Protein AF-A0A0K0FXW6-F1 (afdb_monomer)

Nearest PDB structures (foldseek):
  2ojh-assembly1_A  TM=8.404E-01  e=1.354E-10  Agrobacterium fabrum str. C58
  2ivz-assembly3_C  TM=8.317E-01  e=3.222E-10  Escherichia coli
  4r40-assembly2_C  TM=3.888E-01  e=5.435E-11  Yersinia pestis CO92
  7nst-assembly1_E  TM=3.653E-01  e=8.979E-11  Escherichia coli K-12
  2ivz-assembly2_B  TM=3.630E-01  e=7.481E-11  Escherichia coli

InterPro domains:
  IPR011042 Six-bladed beta-propeller, TolB-like [G3DSA:2.120.10.30] (492-716)
  IPR011042 Six-bladed beta-propeller, TolB-like [G3DSA:2.120.10.30] (867-976)
  IPR011042 Six-bladed beta-propeller, TolB-like [G3DSA:2.120.10.30] (977-1054)
  IPR011659 WD40-like beta-propeller [PF07676] (508-542)
  IPR011659 WD40-like beta-propeller [PF07676] (551-577)
  IPR011659 WD40-like beta-propeller [PF07676] (890-925)
  IPR011659 WD40-like beta-propeller [PF07676] (934-962)
  IPR018108 Mitochondrial carrier protein, transmembrane region [PF00153] (7-137)
  IPR018108 Mitochondrial carrier protein, transmembrane region [PF00153] (146-227)
  IPR018108 Mitochondrial carrier protein, transmembrane region [PF00153] (252-327)
  IPR018108 Mitochondrial carrier protein, transmembrane region [PS50920] (4-135)
  IPR018108 Mitochondrial carrier protein, transmembrane region [PS50920] (145-227)
  IPR018108 Mitochondrial carrier protein, transmembrane region [PS50920] (246-330)
  IPR023395 Mitochondrial carrier protein domain superfamily [G3DSA:1.50.40.10] (4-331)
  IPR023395 Mitochondrial carrier protein domain superfamily [SSF103506] (5-327)
  IPR049562 Solute carrier family 25 member 33/36-like [PTHR45829] (4-330)

Sequence (1061 aa):
MVYKDNIIHFMSGGLGSGVGLLATYPLDLIRIRLQSGIGIQGESYHGKKLRNTILQNNMVKYSIGKTPSTTSSFHVPIVTNVYKQLFDLHIIKNVKQIIINEGVRGLYKGLGASVIAFIPTKAVYFFYYNAAKSEINKGKYFTPNTAPVHMFSAGFAGLAVCLIFNPIHVIKTRLQLNSGNMNVRECLSYTFKHHGIRGFYRGMEASAYGVSEMVIQFMIYEKIKHDLHNWLSTYNVPLYWLSEDPKGAHFMVAGAISKFTAVVITYPHEVIRTRTREVGYKGQGFWTLMNQINKNEGFKALYRGMGTTLIRSVPNSAIALTAYEYFVCIAHWNTKSKMYFLLLFSLFLGVFCRTEDWLHNITKITSGVVNLFPHLSDDGKYILFEGSGLKEYGTRCSGIYRKKLSLINEKYNTEVDRISNGLGSSTSGRFLSSNYDMIYSGTFRKLNISAKNNHFDISKTCPVSICQSSERYKNASIDEICRRPLLKNIFPDYDIYKVNKYGIIISTLTNDSSYNSEAAPSPDGTWIAYTSKKMGTLDIWVMKDDGSEKRQLTKTEGYEGLPSWSLDSQYILYTGYIPKTKEEIKDFYQLSSLNLLDISKTEIFLVSIDGRVWKQVTYLNSSTFGATWISSDAFVFSSNFEGGKSGIHEFNIYLFNLTTKVIDRITWNDEGFDSFPSYNPKLNILTWTSNRLKVVKEREEYNVFMAYFGKQSNRPFFHKEKQKSPNTIKEYLKMRDLHYPGENHLKNIKQLTFGGQNAEGYFVRDDSAFIFQAMGNENYKTECDQIYRYNIKGHLPSDESIPQKMSVGLGATTCSFLFPSKKESIHASTIRAVDFNDNLSNGACPPKKCKSVDAKTDVVLKHLCNTSYVWDIFPNYDIYLVNEYGNFIKQLTNTEGYDAEGTISPDGRLIVYTSLASGDLELWIMNSDGSGKRQLTNELGYDGGAFFSPDGTKIIFRASRPKSEEEIKKYKLLLSYGLVEPLSMELFVINVDGTDLRQITKLGGSNWAPYYLTDNKRIIFSSNFNSSLTHFGEFHIYMINEDGTGLEQVSLKLRNLIQKF

pLDDT: mean 74.52, std 19.25, range [23.52, 98.0]

Organism: Strongyloides venezuelensis (NCBI:txid75913)

Radius of gyration: 40.64 Å; Cα contacts (8 Å, |Δi|>4): 1967; chains: 1; bounding box: 112×63×115 Å

Secondary structure (DSSP, 8-state):
-HHHHHHHHHHHHHHHHHHHHHHHHHHHHHHHHHTSSSTTSPPPSS-------S--S--------------------HHHHHHHHHS-THHHHHHHHHHHHH-GGGGGTTHHHHHHHHHHHHHHHHHHHHHHHHHHHHSTTS-TT-HHHHHHHHHHHHHHHHHHHHHHHHHHHHHHH--S---HHHHHHHHHHHHTGGGGGTTHHHHHHTHHHHHHHHHHHHHHHHHHHHHHHHTT--THHHHS----HHHHHHHHHHHHHHHHHHTHHHHHHHHHHSTT-----HHHHHHHHHHHT-GGGGGTTHHHHHHHHHHHHHHHHHHHHHHHHHHHS-HHHHHHHHHHHHHHHHTT----SSSTT-EE---SSEEEEEEE-TTSSEEEEEEE--GGGT-SS-EEEEEE--EETTEE---EEE-S-SSS-EEEEEE-TTTT-EEEEE-GGG-----SSS---GGGGSPPPGGGSGGGGT-HHHHHHHT-SSEEE--TT-EEEEE-TTS-EEEE---SSS-EEEEEE-TTSSEEEEEE-TTSSBEEEEEETTS-S-EE----SSEEEEEEE-TTSSEEEEEEE---SHHHHHHHHHHHHTTEEE-TTBEEEEEETTS--EEE----SSBEEEEEESSSSEEEEEE-TT--TTTTS-BEEEEEETTT--EEE----TTSBEEEEEEETTTTEEEEEE-----TT-TT-BEEEEEE-SS-----SS----------GGGGGG---SSPTT-TT--S------SSEEEEEEE-TTSSEEEEEEEETTTT-EEEEEEEEEE-SS----TTPPPEE-S-SSS-EEEEEE-TTSSEEEEEE-GGG--TTS--TTTTPPPPGGGSSHHHH-HHHHHHHHHS--EE--TEEEEEEEETTS-EEEE----SEEEEEEEE-TTSSEEEEEE-TTSS-EEEEEETTS-S-EE---SSS-EEEEEE-TTSSEEEEEE----SHHHHHHHHHHHHTTEE-TTSBEEEEEETTS---EE-----SBEEEEEE-TTSSEEEEEE-TT--SSSS---EEEEEETTS---EE----HHHHTTT-

Mean predicted aligned error: 22.35 Å

Structure (mmCIF, N/CA/C/O backbone):
data_AF-A0A0K0FXW6-F1
#
_entry.id   AF-A0A0K0FXW6-F1
#
loop_
_atom_site.group_PDB
_atom_site.id
_atom_site.type_symbol
_atom_site.label_atom_id
_atom_site.label_alt_id
_atom_site.label_comp_id
_atom_site.label_asym_id
_atom_site.label_entity_id
_atom_site.label_seq_id
_atom_site.pdbx_PDB_ins_code
_atom_site.Cartn_x
_atom_site.Cartn_y
_atom_site.Cartn_z
_atom_site.occupancy
_atom_site.B_iso_or_equiv
_atom_site.auth_seq_id
_atom_site.auth_comp_id
_atom_site.auth_asym_id
_atom_site.auth_atom_id
_atom_site.pdbx_PDB_model_num
ATOM 1 N N . MET A 1 1 ? -24.642 -1.437 10.291 1.00 32.03 1 MET A N 1
ATOM 2 C CA . MET A 1 1 ? -23.991 -0.224 10.851 1.00 32.03 1 MET A CA 1
ATOM 3 C C . MET A 1 1 ? -23.472 -0.369 12.285 1.00 32.03 1 MET A C 1
ATOM 5 O O . MET A 1 1 ? -22.293 -0.111 12.475 1.00 32.03 1 MET A O 1
ATOM 9 N N . VAL A 1 2 ? -24.272 -0.830 13.261 1.00 33.09 2 VAL A N 1
ATOM 10 C CA . VAL A 1 2 ? -23.963 -0.806 14.720 1.00 33.09 2 VAL A CA 1
ATOM 11 C C . VAL A 1 2 ? -22.550 -1.292 15.101 1.00 33.09 2 VAL A C 1
ATOM 13 O O . VAL A 1 2 ? -21.897 -0.708 15.959 1.00 33.09 2 VAL A O 1
ATOM 16 N N . TYR A 1 3 ? -22.025 -2.322 14.429 1.00 40.91 3 TYR A N 1
ATOM 17 C CA . TYR A 1 3 ? -20.699 -2.873 14.738 1.00 40.91 3 TYR A CA 1
ATOM 18 C C . TYR A 1 3 ? -19.525 -1.959 14.330 1.00 40.91 3 TYR A C 1
ATOM 20 O O . TYR A 1 3 ? -18.498 -1.952 15.002 1.00 40.91 3 TYR A O 1
ATOM 28 N N . LYS A 1 4 ? -19.659 -1.176 13.247 1.00 46.72 4 LYS A N 1
ATOM 29 C CA . LYS A 1 4 ? -18.616 -0.231 12.795 1.00 46.72 4 LYS A CA 1
ATOM 30 C C . LYS A 1 4 ? -18.521 0.965 13.746 1.00 46.72 4 LYS A C 1
ATOM 32 O O . LYS A 1 4 ? -17.416 1.329 14.138 1.00 46.72 4 LYS A O 1
ATOM 37 N N . ASP A 1 5 ? -19.664 1.488 14.182 1.00 55.28 5 ASP A N 1
ATOM 38 C CA . ASP A 1 5 ? -19.725 2.610 15.127 1.00 55.28 5 ASP A CA 1
ATOM 39 C C . ASP A 1 5 ? -19.205 2.195 16.507 1.00 55.28 5 ASP A C 1
ATOM 41 O O . ASP A 1 5 ? -18.396 2.895 17.115 1.00 55.28 5 ASP A O 1
ATOM 45 N N . ASN A 1 6 ? -19.552 0.988 16.965 1.00 60.84 6 ASN A N 1
ATOM 46 C CA . ASN A 1 6 ? -19.038 0.440 18.220 1.00 60.84 6 ASN A CA 1
ATOM 47 C C . ASN A 1 6 ? -17.505 0.298 18.234 1.00 60.84 6 ASN A C 1
ATOM 49 O O . ASN A 1 6 ? -16.891 0.499 19.280 1.00 60.84 6 ASN A O 1
ATOM 53 N N . ILE A 1 7 ? -16.875 -0.017 17.095 1.00 62.25 7 ILE A N 1
ATOM 54 C CA . ILE A 1 7 ? -15.409 -0.096 16.982 1.00 62.25 7 ILE A CA 1
ATOM 55 C C . ILE A 1 7 ? -14.778 1.296 17.077 1.00 62.25 7 ILE A C 1
ATOM 57 O O . ILE A 1 7 ? -13.762 1.456 17.749 1.00 62.25 7 ILE A O 1
ATOM 61 N N . ILE A 1 8 ? -15.384 2.315 16.465 1.00 63.62 8 ILE A N 1
ATOM 62 C CA . ILE A 1 8 ? -14.895 3.697 16.570 1.00 63.62 8 ILE A CA 1
ATOM 63 C C . ILE A 1 8 ? -14.955 4.159 18.031 1.00 63.62 8 ILE A C 1
ATOM 65 O O . ILE A 1 8 ? -13.956 4.641 18.563 1.00 63.62 8 ILE A O 1
ATOM 69 N N . HIS A 1 9 ? -16.072 3.919 18.724 1.00 65.31 9 HIS A N 1
ATOM 70 C CA . HIS A 1 9 ? -16.209 4.245 20.147 1.00 65.31 9 HIS A CA 1
ATOM 71 C C . HIS A 1 9 ? -15.266 3.432 21.048 1.00 65.31 9 HIS A C 1
ATOM 73 O O . HIS A 1 9 ? -14.733 3.972 22.021 1.00 65.31 9 HIS A O 1
ATOM 79 N N . PHE A 1 10 ? -14.997 2.168 20.708 1.00 69.62 10 PHE A N 1
ATOM 80 C CA . PHE A 1 10 ? -13.996 1.336 21.381 1.00 69.62 10 PHE A CA 1
ATOM 81 C C . PHE A 1 10 ? -12.586 1.944 21.264 1.00 69.62 10 PHE A C 1
ATOM 83 O O . PHE A 1 10 ? -11.896 2.097 22.275 1.00 69.62 10 PHE A O 1
ATOM 90 N N . MET A 1 11 ? -12.165 2.343 20.055 1.00 67.81 11 MET A N 1
ATOM 91 C CA . MET A 1 11 ? -10.825 2.901 19.820 1.00 67.81 11 MET A CA 1
ATOM 92 C C . MET A 1 11 ? -10.666 4.303 20.422 1.00 67.81 11 MET A C 1
ATOM 94 O O . MET A 1 11 ? -9.701 4.551 21.150 1.00 67.81 11 MET A O 1
ATOM 98 N N . SER A 1 12 ? -11.637 5.195 20.206 1.00 64.94 12 SER A N 1
ATOM 99 C CA . SER A 1 12 ? -11.614 6.556 20.758 1.00 64.94 12 SER A CA 1
ATOM 100 C C . SER A 1 12 ? -11.684 6.559 22.288 1.00 64.94 12 SER A C 1
ATOM 102 O O . SER A 1 12 ? -10.991 7.339 22.943 1.00 64.94 12 SER A O 1
ATOM 104 N N . GLY A 1 13 ? -12.462 5.645 22.880 1.00 64.94 13 GLY A N 1
ATOM 105 C CA . GLY A 1 13 ? -12.572 5.485 24.330 1.00 64.94 13 GLY A CA 1
ATOM 106 C C . GLY A 1 13 ? -11.273 5.026 24.999 1.00 64.94 13 GLY A C 1
ATOM 107 O O . GLY A 1 13 ? -10.923 5.516 26.079 1.00 64.94 13 GLY A O 1
ATOM 108 N N . GLY A 1 14 ? -10.535 4.117 24.352 1.00 70.94 14 GLY A N 1
ATOM 109 C CA . GLY A 1 14 ? -9.224 3.654 24.811 1.00 70.94 14 GLY A CA 1
ATOM 110 C C . GLY A 1 14 ? -8.143 4.738 24.725 1.00 70.94 14 GLY A C 1
ATOM 111 O O . GLY A 1 14 ? -7.446 4.985 25.712 1.00 70.94 14 GLY A O 1
ATOM 112 N N . LEU A 1 15 ? -8.037 5.422 23.579 1.00 67.12 15 LEU A N 1
ATOM 113 C CA . LEU A 1 15 ? -7.030 6.465 23.340 1.00 67.12 15 LEU A CA 1
ATOM 114 C C . LEU A 1 15 ? -7.237 7.704 24.220 1.00 67.12 15 LEU A C 1
ATOM 116 O O . LEU A 1 15 ? -6.297 8.140 24.887 1.00 67.12 15 LEU A O 1
ATOM 120 N N . GLY A 1 16 ? -8.466 8.230 24.291 1.00 66.06 16 GLY A N 1
ATOM 121 C CA . GLY A 1 16 ? -8.767 9.411 25.109 1.00 66.06 16 GLY A CA 1
ATOM 122 C C . GLY A 1 16 ? -8.500 9.179 26.601 1.00 66.06 16 GLY A C 1
ATOM 123 O O . GLY A 1 16 ? -7.950 10.036 27.293 1.00 66.06 16 GLY A O 1
ATOM 124 N N . SER A 1 17 ? -8.788 7.969 27.091 1.00 65.75 17 SER A N 1
ATOM 125 C CA . SER A 1 17 ? -8.534 7.588 28.486 1.00 65.75 17 SER A CA 1
ATOM 126 C C . SER A 1 17 ? -7.051 7.336 28.794 1.00 65.75 17 SER A C 1
ATOM 128 O O . SER A 1 17 ? -6.625 7.529 29.934 1.00 65.75 17 SER A O 1
ATOM 130 N N . GLY A 1 18 ? -6.259 6.900 27.806 1.00 69.75 18 GLY A N 1
ATOM 131 C CA . GLY A 1 18 ? -4.818 6.673 27.954 1.00 69.75 18 GLY A CA 1
ATOM 132 C C . GLY A 1 18 ? -4.041 7.964 28.224 1.00 69.75 18 GLY A C 1
ATOM 133 O O . GLY A 1 18 ? -3.191 7.994 29.114 1.00 69.75 18 GLY A O 1
ATOM 134 N N . VAL A 1 19 ? -4.394 9.050 27.527 1.00 67.25 19 VAL A N 1
ATOM 135 C CA . VAL A 1 19 ? -3.778 10.378 27.705 1.00 67.25 19 VAL A CA 1
ATOM 136 C C . VAL A 1 19 ? -4.046 10.933 29.110 1.00 67.25 19 VAL A C 1
ATOM 138 O O . VAL A 1 19 ? -3.115 11.357 29.797 1.00 67.25 19 VAL A O 1
ATOM 141 N N . GLY A 1 20 ? -5.293 10.854 29.589 1.00 66.38 20 GLY A N 1
ATOM 142 C CA . GLY A 1 20 ? -5.651 11.298 30.943 1.00 66.38 20 GLY A CA 1
ATOM 143 C C . GLY A 1 20 ? -4.962 10.492 32.056 1.00 66.38 20 GLY A C 1
ATOM 144 O O . GLY A 1 20 ? -4.525 11.057 33.065 1.00 66.38 20 GLY A O 1
ATOM 145 N N . LEU A 1 21 ? -4.792 9.177 31.861 1.00 69.94 21 LEU A N 1
ATOM 146 C CA . LEU A 1 21 ? -4.091 8.315 32.816 1.00 69.94 21 LEU A CA 1
ATOM 147 C C . LEU A 1 21 ? -2.617 8.705 32.960 1.00 69.94 21 LEU A C 1
ATOM 149 O O . LEU A 1 21 ? -2.136 8.796 34.086 1.00 69.94 21 LEU A O 1
ATOM 153 N N . LEU A 1 22 ? -1.909 8.935 31.849 1.00 69.00 22 LEU A N 1
ATOM 154 C CA . LEU A 1 22 ? -0.491 9.308 31.874 1.00 69.00 22 LEU A CA 1
ATOM 155 C C . LEU A 1 22 ? -0.275 10.645 32.591 1.00 69.00 22 LEU A C 1
ATOM 157 O O . LEU A 1 22 ? 0.624 10.750 33.423 1.00 69.00 22 LEU A O 1
ATOM 161 N N . ALA A 1 23 ? -1.148 11.624 32.342 1.00 68.62 23 ALA A N 1
ATOM 162 C CA . ALA A 1 23 ? -1.082 12.934 32.985 1.00 68.62 23 ALA A CA 1
ATOM 163 C C . ALA A 1 23 ? -1.341 12.879 34.503 1.00 68.62 23 ALA A C 1
ATOM 165 O O . ALA A 1 23 ? -0.842 13.716 35.251 1.00 68.62 23 ALA A O 1
ATOM 166 N N . THR A 1 24 ? -2.115 11.896 34.977 1.00 73.56 24 THR A N 1
ATOM 167 C CA . THR A 1 24 ? -2.596 11.851 36.369 1.00 73.56 24 THR A CA 1
ATOM 168 C C . THR A 1 24 ? -2.084 10.659 37.188 1.00 73.56 24 THR A C 1
ATOM 170 O O . THR A 1 24 ? -2.472 10.490 38.349 1.00 73.56 24 THR A O 1
ATOM 173 N N . TYR A 1 25 ? -1.182 9.845 36.628 1.00 75.38 25 TYR A N 1
ATOM 174 C CA . TYR A 1 25 ? -0.714 8.591 37.229 1.00 75.38 25 TYR A CA 1
ATOM 175 C C . TYR A 1 25 ? -0.097 8.723 38.635 1.00 75.38 25 TYR A C 1
ATOM 177 O O . TYR A 1 25 ? -0.468 7.926 39.504 1.00 75.38 25 TYR A O 1
ATOM 185 N N . PRO A 1 26 ? 0.781 9.710 38.924 1.00 73.81 26 PRO A N 1
ATOM 186 C CA . PRO A 1 26 ? 1.399 9.828 40.249 1.00 73.81 26 PRO A CA 1
ATOM 187 C C . PRO A 1 26 ? 0.369 9.968 41.381 1.00 73.81 26 PRO A C 1
ATOM 189 O O . PRO A 1 26 ? 0.560 9.437 42.474 1.00 73.81 26 PRO A O 1
ATOM 192 N N . LEU A 1 27 ? -0.770 10.614 41.105 1.00 73.50 27 LEU A N 1
ATOM 193 C CA . LEU A 1 27 ? -1.870 10.764 42.061 1.00 73.50 27 LEU A CA 1
ATOM 194 C C . LEU A 1 27 ? -2.642 9.451 42.288 1.00 73.50 27 LEU A C 1
ATOM 196 O O . LEU A 1 27 ? -3.171 9.243 43.381 1.00 73.50 27 LEU A O 1
ATOM 200 N N . ASP A 1 28 ? -2.693 8.547 41.300 1.00 73.19 28 ASP A N 1
ATOM 201 C CA . ASP A 1 28 ? -3.355 7.236 41.432 1.00 73.19 28 ASP A CA 1
ATOM 202 C C . ASP A 1 28 ? -2.573 6.301 42.368 1.00 73.19 28 ASP A C 1
ATOM 204 O O . ASP A 1 28 ? -3.170 5.620 43.204 1.00 73.19 28 ASP A O 1
ATOM 208 N N . LEU A 1 29 ? -1.236 6.317 42.298 1.00 72.50 29 LEU A N 1
ATOM 209 C CA . LEU A 1 29 ? -0.389 5.525 43.196 1.00 72.50 29 LEU A CA 1
ATOM 210 C C . LEU A 1 29 ? -0.533 5.979 44.658 1.00 72.50 29 LEU A C 1
ATOM 212 O O . LEU A 1 29 ? -0.709 5.152 45.556 1.00 72.50 29 LEU A O 1
ATOM 216 N N . ILE A 1 30 ? -0.492 7.294 44.895 1.00 71.06 30 ILE A N 1
ATOM 217 C CA . ILE A 1 30 ? -0.606 7.882 46.239 1.00 71.06 30 ILE A CA 1
ATOM 218 C C . ILE A 1 30 ? -1.969 7.552 46.848 1.00 71.06 30 ILE A C 1
ATOM 220 O O . ILE A 1 30 ? -2.049 7.124 48.000 1.00 71.06 30 ILE A O 1
ATOM 224 N N . ARG A 1 31 ? -3.038 7.692 46.060 1.00 74.56 31 ARG A N 1
ATOM 225 C CA . ARG A 1 31 ? -4.399 7.331 46.459 1.00 74.56 31 ARG A CA 1
ATOM 226 C C . ARG A 1 31 ? -4.486 5.881 46.938 1.00 74.56 31 ARG A C 1
ATOM 228 O O . ARG A 1 31 ? -5.005 5.638 48.023 1.00 74.56 31 ARG A O 1
ATOM 235 N N . ILE A 1 32 ? -3.968 4.930 46.159 1.00 67.69 32 ILE A N 1
ATOM 236 C CA . ILE A 1 32 ? -4.083 3.495 46.466 1.00 67.69 32 ILE A CA 1
ATOM 237 C C . ILE A 1 32 ? -3.324 3.137 47.747 1.00 67.69 32 ILE A C 1
ATOM 239 O O . ILE A 1 32 ? -3.846 2.393 48.575 1.00 67.69 32 ILE A O 1
ATOM 243 N N . ARG A 1 33 ? -2.145 3.727 47.979 1.00 70.50 33 ARG A N 1
ATOM 244 C CA . ARG A 1 33 ? -1.394 3.525 49.230 1.00 70.50 33 ARG A CA 1
ATOM 245 C C . ARG A 1 33 ? -2.076 4.174 50.440 1.00 70.50 33 ARG A C 1
ATOM 247 O O . ARG A 1 33 ? -2.085 3.580 51.515 1.00 70.50 33 ARG A O 1
ATOM 254 N N . LEU A 1 34 ? -2.703 5.343 50.276 1.00 65.75 34 LEU A N 1
ATOM 255 C CA . LEU A 1 34 ? -3.459 6.014 51.345 1.00 65.75 34 LEU A CA 1
ATOM 256 C C . LEU A 1 34 ? -4.751 5.284 51.731 1.00 65.75 34 LEU A C 1
ATOM 258 O O . LEU A 1 34 ? -5.159 5.362 52.885 1.00 65.75 34 LEU A O 1
ATOM 262 N N . GLN A 1 35 ? -5.389 4.594 50.786 1.00 63.75 35 GLN A N 1
ATOM 263 C CA . GLN A 1 35 ? -6.595 3.794 51.029 1.00 63.75 35 GLN A CA 1
ATOM 264 C C . GLN A 1 35 ? -6.296 2.462 51.742 1.00 63.75 35 GLN A C 1
ATOM 266 O O . GLN A 1 35 ? -7.225 1.809 52.228 1.00 63.75 35 GLN A O 1
ATOM 271 N N . SER A 1 36 ? -5.019 2.071 51.820 1.00 68.81 36 SER A N 1
ATOM 272 C CA . SER A 1 36 ? -4.613 0.779 52.364 1.00 68.81 36 SER A CA 1
ATOM 273 C C . SER A 1 36 ? -4.600 0.711 53.895 1.00 68.81 36 SER A C 1
ATOM 275 O O . SER A 1 36 ? -4.416 1.729 54.570 1.00 68.81 36 SER A O 1
ATOM 277 N N . GLY A 1 37 ? -4.772 -0.492 54.455 1.00 51.88 37 GLY A N 1
ATOM 278 C CA . GLY A 1 37 ? -4.675 -0.738 55.904 1.00 51.88 37 GLY A CA 1
ATOM 279 C C . GLY A 1 37 ? -3.248 -0.638 56.471 1.00 51.88 37 GLY A C 1
ATOM 280 O O . GLY A 1 37 ? -3.075 -0.393 57.661 1.00 51.88 37 GLY A O 1
ATOM 281 N N . ILE A 1 38 ? -2.230 -0.779 55.615 1.00 53.84 38 ILE A N 1
ATOM 282 C CA . ILE A 1 38 ? -0.803 -0.872 55.983 1.00 53.84 38 ILE A CA 1
ATOM 283 C C . ILE A 1 38 ? -0.127 0.521 56.009 1.00 53.84 38 ILE A C 1
ATOM 285 O O . ILE A 1 38 ? 0.887 0.736 56.670 1.00 53.84 38 ILE A O 1
ATOM 289 N N . GLY A 1 39 ? -0.723 1.524 55.352 1.00 53.25 39 GLY A N 1
ATOM 290 C CA . GLY A 1 39 ? -0.141 2.863 55.216 1.00 53.25 39 GLY A CA 1
ATOM 291 C C . GLY A 1 39 ? 0.951 2.933 54.137 1.00 53.25 39 GLY A C 1
ATOM 292 O O . GLY A 1 39 ? 1.008 2.106 53.236 1.00 53.25 39 GLY A O 1
ATOM 293 N N . ILE A 1 40 ? 1.815 3.957 54.182 1.00 48.44 40 ILE A N 1
ATOM 294 C CA . ILE A 1 40 ? 2.846 4.207 53.142 1.00 48.44 40 ILE A CA 1
ATOM 295 C C . ILE A 1 40 ? 3.988 3.170 53.181 1.00 48.44 40 ILE A C 1
ATOM 297 O O . ILE A 1 40 ? 4.747 3.055 52.221 1.00 48.44 40 ILE A O 1
ATOM 301 N N . GLN A 1 41 ? 4.102 2.382 54.252 1.00 46.97 41 GLN A N 1
ATOM 302 C CA . GLN A 1 41 ? 5.049 1.272 54.340 1.00 46.97 41 GLN A CA 1
ATOM 303 C C . GLN A 1 41 ? 4.385 0.000 53.794 1.00 46.97 41 GLN A C 1
ATOM 305 O O . GLN A 1 41 ? 3.525 -0.567 54.448 1.00 46.97 41 GLN A O 1
ATOM 310 N N . GLY A 1 42 ? 4.742 -0.442 52.585 1.00 44.41 42 GLY A N 1
ATOM 311 C CA . GLY A 1 42 ? 4.225 -1.703 52.033 1.00 44.41 42 GLY A CA 1
ATOM 312 C C . GLY A 1 42 ? 4.856 -2.935 52.696 1.00 44.41 42 GLY A C 1
ATOM 313 O O . GLY A 1 42 ? 6.013 -2.888 53.118 1.00 44.41 42 GLY A O 1
ATOM 314 N N . GLU A 1 43 ? 4.140 -4.060 52.735 1.00 47.72 43 GLU A N 1
ATOM 315 C CA . GLU A 1 43 ? 4.703 -5.356 53.143 1.00 47.72 43 GLU A CA 1
ATOM 316 C C . GLU A 1 43 ? 5.417 -6.066 51.980 1.00 47.72 43 GLU A C 1
ATOM 318 O O . GLU A 1 43 ? 4.975 -6.015 50.830 1.00 47.72 43 GLU A O 1
ATOM 323 N N . SER A 1 44 ? 6.518 -6.758 52.300 1.00 44.12 44 SER A N 1
ATOM 324 C CA . SER A 1 44 ? 7.261 -7.614 51.368 1.00 44.12 44 SER A CA 1
ATOM 325 C C . SER A 1 44 ? 6.675 -9.028 51.344 1.00 44.12 44 SER A C 1
ATOM 327 O O . SER A 1 44 ? 6.523 -9.667 52.383 1.00 44.12 44 SER A O 1
ATOM 329 N N . TYR A 1 45 ? 6.391 -9.541 50.144 1.00 43.53 45 TYR A N 1
ATOM 330 C CA . TYR A 1 45 ? 5.779 -10.860 49.914 1.00 43.53 45 TYR A CA 1
ATOM 331 C C . TYR A 1 45 ? 6.729 -12.048 50.139 1.00 43.53 45 TYR A C 1
ATOM 333 O O . TYR A 1 45 ? 6.288 -13.195 50.235 1.00 43.53 45 TYR A O 1
ATOM 341 N N . HIS A 1 46 ? 8.036 -11.801 50.231 1.00 38.50 46 HIS A N 1
ATOM 342 C CA . HIS A 1 46 ? 8.999 -12.796 50.687 1.00 38.50 46 HIS A CA 1
ATOM 343 C C . HIS A 1 46 ? 9.129 -12.664 52.196 1.00 38.50 46 HIS A C 1
ATOM 345 O O . HIS A 1 46 ? 9.572 -11.622 52.667 1.00 38.50 46 HIS A O 1
ATOM 351 N N . GLY A 1 47 ? 8.741 -13.708 52.934 1.00 35.78 47 GLY A N 1
ATOM 352 C CA . GLY A 1 47 ? 8.583 -13.755 54.394 1.00 35.78 47 GLY A CA 1
ATOM 353 C C . GLY A 1 47 ? 9.827 -13.502 55.258 1.00 35.78 47 GLY A C 1
ATOM 354 O O . GLY A 1 47 ? 9.990 -14.136 56.297 1.00 35.78 47 GLY A O 1
ATOM 355 N N . LYS A 1 48 ? 10.694 -12.555 54.903 1.00 29.02 48 LYS A N 1
ATOM 356 C CA . LYS A 1 48 ? 11.560 -11.895 55.870 1.00 29.02 48 LYS A CA 1
ATOM 357 C C . LYS A 1 48 ? 10.711 -10.879 56.622 1.00 29.02 48 LYS A C 1
ATOM 359 O O . LYS A 1 48 ? 10.479 -9.773 56.143 1.00 29.02 48 LYS A O 1
ATOM 364 N N . LYS A 1 49 ? 10.304 -11.247 57.843 1.00 31.03 49 LYS A N 1
ATOM 365 C CA . LYS A 1 49 ? 10.138 -10.262 58.919 1.00 31.03 49 LYS A CA 1
ATOM 366 C C . LYS A 1 49 ? 11.368 -9.358 58.855 1.00 31.03 49 LYS A C 1
ATOM 368 O O . LYS A 1 49 ? 12.465 -9.819 59.172 1.00 31.03 49 LYS A O 1
ATOM 373 N N . LEU A 1 50 ? 11.203 -8.104 58.437 1.00 30.31 50 LEU A N 1
ATOM 374 C CA . LEU A 1 50 ? 12.194 -7.075 58.717 1.00 30.31 50 LEU A CA 1
ATOM 375 C C . LEU A 1 50 ? 12.114 -6.848 60.230 1.00 30.31 50 LEU A C 1
ATOM 377 O O . LEU A 1 50 ? 11.363 -6.020 60.736 1.00 30.31 50 LEU A O 1
ATOM 381 N N . ARG A 1 51 ? 12.793 -7.721 60.973 1.00 26.33 51 ARG A N 1
ATOM 382 C CA . ARG A 1 51 ? 13.003 -7.577 62.403 1.00 26.33 51 ARG A CA 1
ATOM 383 C C . ARG A 1 51 ? 14.007 -6.434 62.529 1.00 26.33 51 ARG A C 1
ATOM 385 O O . ARG A 1 51 ? 15.162 -6.648 62.200 1.00 26.33 51 ARG A O 1
ATOM 392 N N . ASN A 1 52 ? 13.487 -5.263 62.906 1.00 32.94 52 ASN A N 1
ATOM 393 C CA . ASN A 1 52 ? 14.094 -4.108 63.583 1.00 32.94 52 ASN A CA 1
ATOM 394 C C . ASN A 1 52 ? 15.523 -3.716 63.147 1.00 32.94 52 ASN A C 1
ATOM 396 O O . ASN A 1 52 ? 16.448 -4.515 63.157 1.00 32.94 52 ASN A O 1
ATOM 400 N N . THR A 1 53 ? 15.815 -2.448 62.864 1.00 27.30 53 THR A N 1
ATOM 401 C CA . THR A 1 53 ? 16.111 -1.437 63.897 1.00 27.30 53 THR A CA 1
ATOM 402 C C . THR A 1 53 ? 16.222 -0.062 63.214 1.00 27.30 53 THR A C 1
ATOM 404 O O . THR A 1 53 ? 16.676 0.008 62.077 1.00 27.30 53 THR A O 1
ATOM 407 N N . ILE A 1 54 ? 15.882 1.009 63.945 1.00 28.28 54 ILE A N 1
ATOM 408 C CA . ILE A 1 54 ? 15.953 2.448 63.601 1.00 28.28 54 ILE A CA 1
ATOM 409 C C . ILE A 1 54 ? 14.648 3.001 62.977 1.00 28.28 54 ILE A C 1
ATOM 411 O O . ILE A 1 54 ? 14.277 2.657 61.864 1.00 28.28 54 ILE A O 1
ATOM 415 N N . LEU A 1 55 ? 13.983 3.905 63.720 1.00 29.44 55 LEU A N 1
ATOM 416 C CA . LEU A 1 55 ? 12.713 4.630 63.455 1.00 29.44 55 LEU A CA 1
ATOM 417 C C . LEU A 1 55 ? 11.410 4.094 64.087 1.00 29.44 55 LEU A C 1
ATOM 419 O O . LEU A 1 55 ? 10.322 4.378 63.593 1.00 29.44 55 LEU A O 1
ATOM 423 N N . GLN A 1 56 ? 11.481 3.451 65.259 1.00 26.48 56 GLN A N 1
ATOM 424 C CA . GLN A 1 56 ? 10.302 3.282 66.132 1.00 26.48 56 GLN A CA 1
ATOM 425 C C . GLN A 1 56 ? 9.965 4.510 67.009 1.00 26.48 56 GLN A C 1
ATOM 427 O O . GLN A 1 56 ? 8.981 4.466 67.737 1.00 26.48 56 GLN A O 1
ATOM 432 N N . ASN A 1 57 ? 10.693 5.631 66.910 1.00 25.31 57 ASN A N 1
ATOM 433 C CA . ASN A 1 57 ? 10.540 6.743 67.865 1.00 25.31 57 ASN A CA 1
ATOM 434 C C . ASN A 1 57 ? 9.785 7.995 67.385 1.00 25.31 57 ASN A C 1
ATOM 436 O O . ASN A 1 57 ? 9.714 8.939 68.154 1.00 25.31 57 ASN A O 1
ATOM 440 N N . ASN A 1 58 ? 9.170 8.040 66.193 1.00 25.39 58 ASN A N 1
ATOM 441 C CA . ASN A 1 58 ? 8.477 9.264 65.732 1.00 25.39 58 ASN A CA 1
ATOM 442 C C . ASN A 1 58 ? 7.107 9.043 65.053 1.00 25.39 58 ASN A C 1
ATOM 444 O O . ASN A 1 58 ? 6.746 9.765 64.125 1.00 25.39 58 ASN A O 1
ATOM 448 N N . MET A 1 59 ? 6.295 8.091 65.530 1.00 24.09 59 MET A N 1
ATOM 449 C CA . MET A 1 59 ? 4.845 8.158 65.291 1.00 24.09 59 MET A CA 1
ATOM 450 C C . MET A 1 59 ? 4.149 8.735 66.519 1.00 24.09 59 MET A C 1
ATOM 452 O O . MET A 1 59 ? 3.896 8.050 67.507 1.00 24.09 59 MET A O 1
ATOM 456 N N . VAL A 1 60 ? 3.853 10.030 66.424 1.00 25.02 60 VAL A N 1
ATOM 457 C CA . VAL A 1 60 ? 2.994 10.775 67.343 1.00 25.02 60 VAL A CA 1
ATOM 458 C C . VAL A 1 60 ? 1.675 10.016 67.515 1.00 25.02 60 VAL A C 1
ATOM 460 O O . VAL A 1 60 ? 0.866 9.926 66.591 1.00 25.02 60 VAL A O 1
ATOM 463 N N . LYS A 1 61 ? 1.458 9.484 68.724 1.00 23.61 61 LYS A N 1
ATOM 464 C CA . LYS A 1 61 ? 0.131 9.161 69.252 1.00 23.61 61 LYS A CA 1
ATOM 465 C C . LYS A 1 61 ? -0.713 10.437 69.196 1.00 23.61 61 LYS A C 1
ATOM 467 O O . LYS A 1 61 ? -0.567 11.299 70.057 1.00 23.61 61 LYS A O 1
ATOM 472 N N . TYR A 1 62 ? -1.620 10.555 68.231 1.00 25.20 62 TYR A N 1
ATOM 473 C CA . TYR A 1 62 ? -2.732 11.494 68.370 1.00 25.20 62 TYR A CA 1
ATOM 474 C C . TYR A 1 62 ? -3.785 10.865 69.283 1.00 25.20 62 TYR A C 1
ATOM 476 O O . TYR A 1 62 ? -4.680 10.141 68.854 1.00 25.20 62 TYR A O 1
ATOM 484 N N . SER A 1 63 ? -3.613 11.132 70.576 1.00 23.52 63 SER A N 1
ATOM 485 C CA . SER A 1 63 ? -4.684 11.129 71.566 1.00 23.52 63 SER A CA 1
ATOM 486 C C . SER A 1 63 ? -5.745 12.143 71.126 1.00 23.52 63 SER A C 1
ATOM 488 O O . SER A 1 63 ? -5.448 13.331 71.006 1.00 23.52 63 SER A O 1
ATOM 490 N N . ILE A 1 64 ? -6.971 11.690 70.856 1.00 27.88 64 ILE A N 1
ATOM 491 C CA . ILE A 1 64 ? -8.124 12.591 70.774 1.00 27.88 64 ILE A CA 1
ATOM 492 C C . ILE A 1 64 ? -8.605 12.783 72.209 1.00 27.88 64 ILE A C 1
ATOM 494 O O . ILE A 1 64 ? -9.201 11.886 72.806 1.00 27.88 64 ILE A O 1
ATOM 498 N N . GLY A 1 65 ? -8.281 13.949 72.766 1.00 24.73 65 GLY A N 1
ATOM 499 C CA . GLY A 1 65 ? -8.774 14.399 74.058 1.00 24.73 65 GLY A CA 1
ATOM 500 C C . GLY A 1 65 ? -10.300 14.492 74.079 1.00 24.73 65 GLY A C 1
ATOM 501 O O . GLY A 1 65 ? -10.939 14.878 73.100 1.00 24.73 65 GLY A O 1
ATOM 502 N N . LYS A 1 66 ? -10.872 14.125 75.227 1.00 30.09 66 LYS A N 1
ATOM 503 C CA . LYS A 1 66 ? -12.249 14.440 75.614 1.00 30.09 66 LYS A CA 1
ATOM 504 C C . LYS A 1 66 ? -12.429 15.958 75.762 1.00 30.09 66 LYS A C 1
ATOM 506 O O . LYS A 1 66 ? -11.508 16.614 76.242 1.00 30.09 66 LYS A O 1
ATOM 511 N N . THR A 1 67 ? -13.649 16.430 75.471 1.00 25.67 67 THR A N 1
ATOM 512 C CA . THR A 1 67 ? -14.475 17.490 76.128 1.00 25.67 67 THR A CA 1
ATOM 513 C C . THR A 1 67 ? -15.106 18.475 75.117 1.00 25.67 67 THR A C 1
ATOM 515 O O . THR A 1 67 ? -14.566 18.621 74.023 1.00 25.67 67 THR A O 1
ATOM 518 N N . PRO A 1 68 ? -16.188 19.216 75.451 1.00 29.56 68 PRO A N 1
ATOM 519 C CA . PRO A 1 68 ? -17.379 18.893 76.248 1.00 29.56 68 PRO A CA 1
ATOM 520 C C . PRO A 1 68 ? -18.698 19.172 75.474 1.00 29.56 68 PRO A C 1
ATOM 522 O O . PRO A 1 68 ? -18.713 19.646 74.343 1.00 29.56 68 PRO A O 1
ATOM 525 N N . SER A 1 69 ? -19.821 18.840 76.107 1.00 37.28 69 SER A N 1
ATOM 526 C CA . SER A 1 69 ? -21.204 19.109 75.698 1.00 37.28 69 SER A CA 1
ATOM 527 C C . SER A 1 69 ? -21.583 20.597 75.731 1.00 37.28 69 SER A C 1
ATOM 529 O O . SER A 1 69 ? -21.456 21.185 76.800 1.00 37.28 69 SER A O 1
ATOM 531 N N . THR A 1 70 ? -22.171 21.140 74.653 1.00 25.86 70 THR A N 1
ATOM 532 C CA . THR A 1 70 ? -23.166 22.241 74.691 1.00 25.86 70 THR A CA 1
ATOM 533 C C . THR A 1 70 ? -23.928 22.410 73.356 1.00 25.86 70 THR A C 1
ATOM 535 O O . THR A 1 70 ? -23.349 22.646 72.302 1.00 25.86 70 THR A O 1
ATOM 538 N N . THR A 1 71 ? -25.251 22.227 73.447 1.00 26.38 71 THR A N 1
ATOM 539 C CA . THR A 1 71 ? -26.382 22.969 72.834 1.00 26.38 71 THR A CA 1
ATOM 540 C C . THR A 1 71 ? -26.349 23.506 71.385 1.00 26.38 71 THR A C 1
ATOM 542 O O . THR A 1 71 ? -25.694 24.490 71.068 1.00 26.38 71 THR A O 1
ATOM 545 N N . SER A 1 72 ? -27.250 22.916 70.583 1.00 32.56 72 SER A N 1
ATOM 546 C CA . SER A 1 72 ? -28.212 23.532 69.640 1.00 32.56 72 SER A CA 1
ATOM 547 C C . SER A 1 72 ? -27.749 24.588 68.625 1.00 32.56 72 SER A C 1
ATOM 549 O O . SER A 1 72 ? -27.723 25.782 68.912 1.00 32.56 72 SER A O 1
ATOM 551 N N . SER A 1 73 ? -27.604 24.159 67.368 1.00 25.05 73 SER A N 1
ATOM 552 C CA . SER A 1 73 ? -28.279 24.753 66.194 1.00 25.05 73 SER A CA 1
ATOM 553 C C . SER A 1 73 ? -28.000 23.892 64.954 1.00 25.05 73 SER A C 1
ATOM 555 O O . SER A 1 73 ? -26.872 23.468 64.708 1.00 25.05 73 SER A O 1
ATOM 557 N N . PHE A 1 74 ? -29.050 23.571 64.193 1.00 31.77 74 PHE A N 1
ATOM 558 C CA . PHE A 1 74 ? -28.973 22.827 62.934 1.00 31.77 74 PHE A CA 1
ATOM 559 C C . PHE A 1 74 ? -28.231 23.666 61.877 1.00 31.77 74 PHE A C 1
ATOM 561 O O . PHE A 1 74 ? -28.836 24.440 61.145 1.00 31.77 74 PHE A O 1
ATOM 568 N N . HIS A 1 75 ? -26.916 23.487 61.770 1.00 29.14 75 HIS A N 1
ATOM 569 C CA . HIS A 1 75 ? -26.134 23.885 60.602 1.00 29.14 75 HIS A CA 1
ATOM 570 C C . HIS A 1 75 ? -25.387 22.664 60.071 1.00 29.14 75 HIS A C 1
ATOM 572 O O . HIS A 1 75 ? -24.681 21.994 60.816 1.00 29.14 75 HIS A O 1
ATOM 578 N N . VAL A 1 76 ? -25.576 22.361 58.783 1.00 36.19 76 VAL A N 1
ATOM 579 C CA . VAL A 1 76 ? -25.002 21.215 58.058 1.00 36.19 76 VAL A CA 1
ATOM 580 C C . VAL A 1 76 ? -23.463 21.204 58.202 1.00 36.19 76 VAL A C 1
ATOM 582 O O . VAL A 1 76 ? -22.791 21.968 57.509 1.00 36.19 76 VAL A O 1
ATOM 585 N N . PRO A 1 77 ? -22.856 20.340 59.048 1.00 33.34 77 PRO A N 1
ATOM 586 C CA . PRO A 1 77 ? -21.421 20.399 59.360 1.00 33.34 77 PRO A CA 1
ATOM 587 C C . PRO A 1 77 ? -20.552 19.562 58.405 1.00 33.34 77 PRO A C 1
ATOM 589 O O . PRO A 1 77 ? -19.336 19.460 58.579 1.00 33.34 77 PRO A O 1
ATOM 592 N N . ILE A 1 78 ? -21.162 18.911 57.410 1.00 43.25 78 ILE A N 1
ATOM 593 C CA . ILE A 1 78 ? -20.475 17.948 56.537 1.00 43.25 78 ILE A CA 1
ATOM 594 C C . ILE A 1 78 ? -19.578 18.672 55.521 1.00 43.25 78 ILE A C 1
ATOM 596 O O . ILE A 1 78 ? -18.495 18.188 55.206 1.00 43.25 78 ILE A O 1
ATOM 600 N N . VAL A 1 79 ? -19.970 19.861 55.055 1.00 38.94 79 VAL A N 1
ATOM 601 C CA . VAL A 1 79 ? -19.266 20.553 53.961 1.00 38.94 79 VAL A CA 1
ATOM 602 C C . VAL A 1 79 ? -17.983 21.242 54.448 1.00 38.94 79 VAL A C 1
ATOM 604 O O . VAL A 1 79 ? -16.936 21.112 53.818 1.00 38.94 79 VAL A O 1
ATOM 607 N N . THR A 1 80 ? -17.999 21.897 55.612 1.00 37.34 80 THR A N 1
ATOM 608 C CA . THR A 1 80 ? -16.840 22.650 56.134 1.00 37.34 80 THR A CA 1
ATOM 609 C C . THR A 1 80 ? -15.702 21.759 56.647 1.00 37.34 80 THR A C 1
ATOM 611 O O . THR A 1 80 ? -14.531 22.103 56.480 1.00 37.34 80 THR A O 1
ATOM 614 N N . ASN A 1 81 ? -16.001 20.574 57.193 1.00 39.56 81 ASN A N 1
ATOM 615 C CA . ASN A 1 81 ? -14.970 19.622 57.636 1.00 39.56 81 ASN A CA 1
ATOM 616 C C . ASN A 1 81 ? -14.296 18.859 56.481 1.00 39.56 81 ASN A C 1
ATOM 618 O O . ASN A 1 81 ? -13.140 18.452 56.608 1.00 39.56 81 ASN A O 1
ATOM 622 N N . VAL A 1 82 ? -14.982 18.697 55.345 1.00 43.62 82 VAL A N 1
ATOM 623 C CA . VAL A 1 82 ? -14.415 18.080 54.135 1.00 43.62 82 VAL A CA 1
ATOM 624 C C . VAL A 1 82 ? -13.425 19.030 53.449 1.00 43.62 82 VAL A C 1
ATOM 626 O O . VAL A 1 82 ? -12.364 18.587 53.012 1.00 43.62 82 VAL A O 1
ATOM 629 N N . TYR A 1 83 ? -13.693 20.342 53.450 1.00 41.91 83 TYR A N 1
ATOM 630 C CA . TYR A 1 83 ? -12.780 21.359 52.905 1.00 41.91 83 TYR A CA 1
ATOM 631 C C . TYR A 1 83 ? -11.425 21.420 53.624 1.00 41.91 83 TYR A C 1
ATOM 633 O O . TYR A 1 83 ? -10.392 21.500 52.962 1.00 41.91 83 TYR A O 1
ATOM 641 N N . LYS A 1 84 ? -11.397 21.295 54.959 1.00 40.09 84 LYS A N 1
ATOM 642 C CA . LYS A 1 84 ? -10.134 21.247 55.723 1.00 40.09 84 LYS A CA 1
ATOM 643 C C . LYS A 1 84 ? -9.289 20.004 55.404 1.00 40.09 84 LYS A C 1
ATOM 645 O O . LYS A 1 84 ? -8.071 20.091 55.378 1.00 40.09 84 LYS A O 1
ATOM 650 N N . GLN A 1 85 ? -9.915 18.867 55.086 1.00 44.22 85 GLN A N 1
ATOM 651 C CA . GLN A 1 85 ? -9.204 17.660 54.634 1.00 44.22 85 GLN A CA 1
ATOM 652 C C . GLN A 1 85 ? -8.767 17.702 53.160 1.00 44.22 85 GLN A C 1
ATOM 654 O O . GLN A 1 85 ? -7.873 16.945 52.775 1.00 44.22 85 GLN A O 1
ATOM 659 N N . LEU A 1 86 ? -9.387 18.547 52.329 1.00 44.25 86 LEU A N 1
ATOM 660 C CA . LEU A 1 86 ? -9.116 18.630 50.890 1.00 44.25 86 LEU A CA 1
ATOM 661 C C . LEU A 1 86 ? -7.778 19.311 50.552 1.00 44.25 86 LEU A C 1
ATOM 663 O O . LEU A 1 86 ? -7.213 19.002 49.506 1.00 44.25 86 LEU A O 1
ATOM 667 N N . PHE A 1 87 ? -7.257 20.183 51.424 1.00 44.03 87 PHE A N 1
ATOM 668 C CA . PHE A 1 87 ? -6.121 21.070 51.115 1.00 44.03 87 PHE A CA 1
ATOM 669 C C . PHE A 1 87 ? -4.894 20.940 52.032 1.00 44.03 87 PHE A C 1
ATOM 671 O O . PHE A 1 87 ? -3.970 21.747 51.943 1.00 44.03 87 PHE A O 1
ATOM 678 N N . ASP A 1 88 ? -4.831 19.921 52.889 1.00 40.94 88 ASP A N 1
ATOM 679 C CA . ASP A 1 88 ? -3.753 19.834 53.875 1.00 40.94 88 ASP A CA 1
ATOM 680 C C . ASP A 1 88 ? -2.429 19.276 53.317 1.00 40.94 88 ASP A C 1
ATOM 682 O O . ASP A 1 88 ? -2.391 18.319 52.537 1.00 40.94 88 ASP A O 1
ATOM 686 N N . LEU A 1 89 ? -1.333 19.838 53.843 1.00 47.94 89 LEU A N 1
ATOM 687 C CA . LEU A 1 89 ? 0.118 19.589 53.681 1.00 47.94 89 LEU A CA 1
ATOM 688 C C . LEU A 1 89 ? 0.595 18.111 53.648 1.00 47.94 89 LEU A C 1
ATOM 690 O O . LEU A 1 89 ? 1.788 17.827 53.506 1.00 47.94 89 LEU A O 1
ATOM 694 N N . HIS A 1 90 ? -0.318 17.150 53.756 1.00 55.44 90 HIS A N 1
ATOM 695 C CA . HIS A 1 90 ? -0.075 15.713 53.759 1.00 55.44 90 HIS A CA 1
ATOM 696 C C . HIS A 1 90 ? 0.295 15.149 52.381 1.00 55.44 90 HIS A C 1
ATOM 698 O O . HIS A 1 90 ? 1.153 14.273 52.318 1.00 55.44 90 HIS A O 1
ATOM 704 N N . ILE A 1 91 ? -0.283 15.636 51.273 1.00 61.44 91 ILE A N 1
ATOM 705 C CA . ILE A 1 91 ? 0.046 15.116 49.926 1.00 61.44 91 ILE A CA 1
ATOM 706 C C . ILE A 1 91 ? 1.517 15.396 49.596 1.00 61.44 91 ILE A C 1
ATOM 708 O O . ILE A 1 91 ? 2.251 14.479 49.235 1.00 61.44 91 ILE A O 1
ATOM 712 N N . ILE A 1 92 ? 1.965 16.637 49.804 1.00 64.62 92 ILE A N 1
ATOM 713 C CA . ILE A 1 92 ? 3.348 17.067 49.548 1.00 64.62 92 ILE A CA 1
ATOM 714 C C . ILE A 1 92 ? 4.327 16.310 50.457 1.00 64.62 92 ILE A C 1
ATOM 716 O O . ILE A 1 92 ? 5.354 15.818 49.988 1.00 64.62 92 ILE A O 1
ATOM 720 N N . LYS A 1 93 ? 3.988 16.139 51.743 1.00 61.44 93 LYS A N 1
ATOM 721 C CA . LYS A 1 93 ? 4.795 15.361 52.696 1.00 61.44 93 LYS A CA 1
ATOM 722 C C . LYS A 1 93 ? 4.922 13.888 52.283 1.00 61.44 93 LYS A C 1
ATOM 724 O O . LYS A 1 93 ? 6.020 13.341 52.335 1.00 61.44 93 LYS A O 1
ATOM 729 N N . ASN A 1 94 ? 3.840 13.270 51.808 1.00 62.94 94 ASN A N 1
ATOM 730 C CA . ASN A 1 94 ? 3.826 11.874 51.362 1.00 62.94 94 ASN A CA 1
ATOM 731 C C . ASN A 1 94 ? 4.578 11.673 50.038 1.00 62.94 94 ASN A C 1
ATOM 733 O O . ASN A 1 94 ? 5.324 10.706 49.906 1.00 62.94 94 ASN A O 1
ATOM 737 N N . VAL A 1 95 ? 4.445 12.602 49.084 1.00 66.38 95 VAL A N 1
ATOM 738 C CA . VAL A 1 95 ? 5.250 12.621 47.848 1.00 66.38 95 VAL A CA 1
ATOM 739 C C . VAL A 1 95 ? 6.734 12.718 48.192 1.00 66.38 95 VAL A C 1
ATOM 741 O O . VAL A 1 95 ? 7.528 11.914 47.709 1.00 66.38 95 VAL A O 1
ATOM 744 N N . LYS A 1 96 ? 7.103 13.642 49.089 1.00 64.25 96 LYS A N 1
ATOM 745 C CA . LYS A 1 96 ? 8.481 13.809 49.563 1.00 64.25 96 LYS A CA 1
ATOM 746 C C . LYS A 1 96 ? 9.005 12.531 50.226 1.00 64.25 96 LYS A C 1
ATOM 748 O O . LYS A 1 96 ? 10.130 12.131 49.959 1.00 64.25 96 LYS A O 1
ATOM 753 N N . GLN A 1 97 ? 8.186 11.848 51.024 1.00 61.81 97 GLN A N 1
ATOM 754 C CA . GLN A 1 97 ? 8.569 10.608 51.703 1.00 61.81 97 GLN A CA 1
ATOM 755 C C . GLN A 1 97 ? 8.739 9.417 50.740 1.00 61.81 97 GLN A C 1
ATOM 757 O O . GLN A 1 97 ? 9.648 8.614 50.932 1.00 61.81 97 GLN A O 1
ATOM 762 N N . ILE A 1 98 ? 7.934 9.326 49.673 1.00 66.50 98 ILE A N 1
ATOM 763 C CA . ILE A 1 98 ? 8.115 8.320 48.610 1.00 66.50 98 ILE A CA 1
ATOM 764 C C . ILE A 1 98 ? 9.388 8.605 47.808 1.00 66.50 98 ILE A C 1
ATOM 766 O O . ILE A 1 98 ? 10.160 7.688 47.553 1.00 66.50 98 ILE A O 1
ATOM 770 N N . ILE A 1 99 ? 9.646 9.867 47.455 1.00 66.00 99 ILE A N 1
ATOM 771 C CA . ILE A 1 99 ? 10.868 10.250 46.731 1.00 66.00 99 ILE A CA 1
ATOM 772 C C . ILE A 1 99 ? 12.117 9.957 47.573 1.00 66.00 99 ILE A C 1
ATOM 774 O O . ILE A 1 99 ? 13.102 9.468 47.030 1.00 66.00 99 ILE A O 1
ATOM 778 N N . ILE A 1 100 ? 12.077 10.212 48.884 1.00 63.06 100 ILE A N 1
ATOM 779 C CA . ILE A 1 100 ? 13.204 9.938 49.789 1.00 63.06 100 ILE A CA 1
ATOM 780 C C . ILE A 1 100 ? 13.441 8.428 49.953 1.00 63.06 100 ILE A C 1
ATOM 782 O O . ILE A 1 100 ? 14.590 7.998 49.945 1.00 63.06 100 ILE A O 1
ATOM 786 N N . ASN A 1 101 ? 12.382 7.619 50.074 1.00 58.72 101 ASN A N 1
ATOM 787 C CA . ASN A 1 101 ? 12.513 6.190 50.390 1.00 58.72 101 ASN A CA 1
ATOM 788 C C . ASN A 1 101 ? 12.656 5.278 49.156 1.00 58.72 101 ASN A C 1
ATOM 790 O O . ASN A 1 101 ? 13.309 4.243 49.236 1.00 58.72 101 ASN A O 1
ATOM 794 N N . GLU A 1 102 ? 12.022 5.622 48.033 1.00 61.56 102 GLU A N 1
ATOM 795 C CA . GLU A 1 102 ? 11.945 4.790 46.817 1.00 61.56 102 GLU A CA 1
ATOM 796 C C . GLU A 1 102 ? 12.518 5.496 45.571 1.00 61.56 102 GLU A C 1
ATOM 798 O O . GLU A 1 102 ? 12.566 4.916 44.483 1.00 61.56 102 GLU A O 1
ATOM 803 N N . GLY A 1 103 ? 12.954 6.753 45.703 1.00 63.94 103 GLY A N 1
ATOM 804 C CA . GLY A 1 103 ? 13.394 7.582 44.585 1.00 63.94 103 GLY A CA 1
ATOM 805 C C . GLY A 1 103 ? 12.239 8.099 43.719 1.00 63.94 103 GLY A C 1
ATOM 806 O O . GLY A 1 103 ? 11.083 7.690 43.834 1.00 63.94 103 GLY A O 1
ATOM 807 N N . VAL A 1 104 ? 12.558 8.988 42.774 1.00 67.38 104 VAL A N 1
ATOM 808 C CA . VAL A 1 104 ? 11.577 9.574 41.832 1.00 67.38 104 VAL A CA 1
ATOM 809 C C . VAL A 1 104 ? 10.902 8.501 40.964 1.00 67.38 104 VAL A C 1
ATOM 811 O O . VAL A 1 104 ? 9.727 8.621 40.616 1.00 67.38 104 VAL A O 1
ATOM 814 N N . ARG A 1 105 ? 11.607 7.397 40.674 1.00 61.62 105 ARG A N 1
ATOM 815 C CA . ARG A 1 105 ? 11.057 6.241 39.943 1.00 61.62 105 ARG A CA 1
ATOM 816 C C . ARG A 1 105 ? 9.967 5.498 40.732 1.00 61.62 105 ARG A C 1
ATOM 818 O O . ARG A 1 105 ? 9.099 4.885 40.114 1.00 61.62 105 ARG A O 1
ATOM 825 N N . GLY A 1 106 ? 9.952 5.608 42.063 1.00 62.62 106 GLY A N 1
ATOM 826 C CA . GLY A 1 106 ? 8.920 5.025 42.924 1.00 62.62 106 GLY A CA 1
ATOM 827 C C . GLY A 1 106 ? 7.516 5.581 42.661 1.00 62.62 106 GLY A C 1
ATOM 828 O O . GLY A 1 106 ? 6.545 4.832 42.738 1.00 62.62 106 GLY A O 1
ATOM 829 N N . LEU A 1 107 ? 7.392 6.847 42.235 1.00 68.19 107 LEU A N 1
ATOM 830 C CA . LEU A 1 107 ? 6.102 7.477 41.897 1.00 68.19 107 LEU A CA 1
ATOM 831 C C . LEU A 1 107 ? 5.411 6.853 40.671 1.00 68.19 107 LEU A C 1
ATOM 833 O O . LEU A 1 107 ? 4.204 7.007 40.496 1.00 68.19 107 LEU A O 1
ATOM 837 N N . TYR A 1 108 ? 6.163 6.120 39.846 1.00 70.06 108 TYR A N 1
ATOM 838 C CA . TYR A 1 108 ? 5.673 5.459 38.634 1.00 70.06 108 TYR A CA 1
ATOM 839 C C . TYR A 1 108 ? 5.569 3.932 38.788 1.00 70.06 108 TYR A C 1
ATOM 841 O O . TYR A 1 108 ? 5.350 3.204 37.815 1.00 70.06 108 TYR A O 1
ATOM 849 N N . LYS A 1 109 ? 5.683 3.412 40.019 1.00 67.19 109 LYS A N 1
ATOM 850 C CA . LYS A 1 109 ? 5.609 1.973 40.295 1.00 67.19 109 LYS A CA 1
ATOM 851 C C . LYS A 1 109 ? 4.248 1.409 39.876 1.00 67.19 109 LYS A C 1
ATOM 853 O O . LYS A 1 109 ? 3.198 1.940 40.235 1.00 67.19 109 LYS A O 1
ATOM 858 N N . GLY A 1 110 ? 4.260 0.338 39.081 1.00 64.19 110 GLY A N 1
ATOM 859 C CA . GLY A 1 110 ? 3.046 -0.301 38.556 1.00 64.19 110 GLY A CA 1
ATOM 860 C C . GLY A 1 110 ? 2.411 0.383 37.335 1.00 64.19 110 GLY A C 1
ATOM 861 O O . GLY A 1 110 ? 1.300 0.000 36.958 1.00 64.19 110 GLY A O 1
ATOM 862 N N . LEU A 1 111 ? 3.084 1.360 36.704 1.00 70.00 111 LEU A N 1
ATOM 863 C CA . LEU A 1 111 ? 2.556 2.082 35.537 1.00 70.00 111 LEU A CA 1
ATOM 864 C C . LEU A 1 111 ? 2.209 1.131 34.385 1.00 70.00 111 LEU A C 1
ATOM 866 O O . LEU A 1 111 ? 1.097 1.190 33.870 1.00 70.00 111 LEU A O 1
ATOM 870 N N . GLY A 1 112 ? 3.096 0.186 34.055 1.00 66.75 112 GLY A N 1
ATOM 871 C CA . GLY A 1 112 ? 2.849 -0.798 32.992 1.00 66.75 112 GLY A CA 1
ATOM 872 C C . GLY A 1 112 ? 1.589 -1.641 33.232 1.00 66.75 112 GLY A C 1
ATOM 873 O O . GLY A 1 112 ? 0.720 -1.723 32.368 1.00 66.75 112 GLY A O 1
ATOM 874 N N . ALA A 1 113 ? 1.418 -2.183 34.443 1.00 65.56 113 ALA A N 1
ATOM 875 C CA . ALA A 1 113 ? 0.210 -2.929 34.814 1.00 65.56 113 ALA A CA 1
ATOM 876 C C . ALA A 1 113 ? -1.052 -2.047 34.800 1.00 65.56 113 ALA A C 1
ATOM 878 O O . ALA A 1 113 ? -2.149 -2.523 34.520 1.00 65.56 113 ALA A O 1
ATOM 879 N N . SER A 1 114 ? -0.904 -0.752 35.078 1.00 67.06 114 SER A N 1
ATOM 880 C CA . SER A 1 114 ? -2.010 0.204 35.087 1.00 67.06 114 SER A CA 1
ATOM 881 C C . SER A 1 114 ? -2.467 0.604 33.693 1.00 67.06 114 SER A C 1
ATOM 883 O O . SER A 1 114 ? -3.669 0.713 33.478 1.00 67.06 114 SER A O 1
ATOM 885 N N . VAL A 1 115 ? -1.537 0.769 32.753 1.00 69.62 115 VAL A N 1
ATOM 886 C CA . VAL A 1 115 ? -1.830 1.011 31.333 1.00 69.62 115 VAL A CA 1
ATOM 887 C C . VAL A 1 115 ? -2.552 -0.202 30.737 1.00 69.62 115 VAL A C 1
ATOM 889 O O . VAL A 1 115 ? -3.623 -0.046 30.149 1.00 69.62 115 VAL A O 1
ATOM 892 N N . ILE A 1 116 ? -2.037 -1.411 30.999 1.00 68.88 116 ILE A N 1
ATOM 893 C CA . ILE A 1 116 ? -2.637 -2.685 30.562 1.00 68.88 116 ILE A CA 1
ATOM 894 C C . ILE A 1 116 ? -4.032 -2.893 31.166 1.00 68.88 116 ILE A C 1
ATOM 896 O O . ILE A 1 116 ? -4.913 -3.439 30.511 1.00 68.88 116 ILE A O 1
ATOM 900 N N . ALA A 1 117 ? -4.263 -2.449 32.403 1.00 68.44 117 ALA A N 1
ATOM 901 C CA . ALA A 1 117 ? -5.576 -2.549 33.028 1.00 68.44 117 ALA A CA 1
ATOM 902 C C . ALA A 1 117 ? -6.562 -1.509 32.485 1.00 68.44 117 ALA A C 1
ATOM 904 O O . ALA A 1 117 ? -7.706 -1.833 32.191 1.00 68.44 117 ALA A O 1
ATOM 905 N N . PHE A 1 118 ? -6.161 -0.243 32.396 1.00 73.75 118 PHE A N 1
ATOM 906 C CA . PHE A 1 118 ? -7.100 0.874 32.285 1.00 73.75 118 PHE A CA 1
ATOM 907 C C . PHE A 1 118 ? -7.596 1.119 30.855 1.00 73.75 118 PHE A C 1
ATOM 909 O O . PHE A 1 118 ? -8.776 1.415 30.669 1.00 73.75 118 PHE A O 1
ATOM 916 N N . ILE A 1 119 ? -6.729 0.963 29.851 1.00 74.25 119 ILE A N 1
ATOM 917 C CA . ILE A 1 119 ? -7.078 1.243 28.449 1.00 74.25 119 ILE A CA 1
ATOM 918 C C . ILE A 1 119 ? -8.090 0.215 27.907 1.00 74.25 119 ILE A C 1
ATOM 920 O O . ILE A 1 119 ? -9.148 0.639 27.434 1.00 74.25 119 ILE A O 1
ATOM 924 N N . PRO A 1 120 ? -7.874 -1.111 28.046 1.00 79.06 120 PRO A N 1
ATOM 925 C CA . PRO A 1 120 ? -8.856 -2.108 27.610 1.00 79.06 120 PRO A CA 1
ATOM 926 C C . PRO A 1 120 ? -10.181 -2.010 28.373 1.00 79.06 120 PRO A C 1
ATOM 928 O O . PRO A 1 120 ? -11.247 -2.111 27.773 1.00 79.06 120 PRO A O 1
ATOM 931 N N . THR A 1 121 ? -10.118 -1.727 29.680 1.00 78.94 121 THR A N 1
ATOM 932 C CA . THR A 1 121 ? -11.296 -1.492 30.532 1.00 78.94 121 THR A CA 1
ATOM 933 C C . THR A 1 121 ? -12.179 -0.383 29.962 1.00 78.94 121 THR A C 1
ATOM 935 O O . THR A 1 121 ? -13.398 -0.533 29.898 1.00 78.94 121 THR A O 1
ATOM 938 N N . LYS A 1 122 ? -11.585 0.732 29.516 1.00 79.19 122 LYS A N 1
ATOM 939 C CA . LYS A 1 122 ? -12.332 1.863 28.949 1.00 79.19 122 LYS A CA 1
ATOM 940 C C . LYS A 1 122 ? -12.817 1.603 27.527 1.00 79.19 122 LYS A C 1
ATOM 942 O O . LYS A 1 122 ? -13.955 1.947 27.227 1.00 79.19 122 LYS A O 1
ATOM 947 N N . ALA A 1 123 ? -12.021 0.941 26.694 1.00 78.81 123 ALA A N 1
ATOM 948 C CA . ALA A 1 123 ? -12.442 0.543 25.353 1.00 78.81 123 ALA A CA 1
ATOM 949 C C . ALA A 1 123 ? -13.682 -0.374 25.402 1.00 78.81 123 ALA A C 1
ATOM 951 O O . ALA A 1 123 ? -14.687 -0.117 24.738 1.00 78.81 123 ALA A O 1
ATOM 952 N N . VAL A 1 124 ? -13.660 -1.385 26.278 1.00 80.56 124 VAL A N 1
ATOM 953 C CA . VAL A 1 124 ? -14.789 -2.302 26.489 1.00 80.56 124 VAL A CA 1
ATOM 954 C C . VAL A 1 124 ? -15.986 -1.600 27.134 1.00 80.56 124 VAL A C 1
ATOM 956 O O . VAL A 1 124 ? -17.120 -1.866 26.738 1.00 80.56 124 VAL A O 1
ATOM 959 N N . TYR A 1 125 ? -15.759 -0.662 28.062 1.00 82.62 125 TYR A N 1
ATOM 960 C CA . TYR A 1 125 ? -16.832 0.163 28.627 1.00 82.62 125 TYR A CA 1
ATOM 961 C C . TYR A 1 125 ? -17.609 0.906 27.531 1.00 82.62 125 TYR A C 1
ATOM 963 O O . TYR A 1 125 ? -18.827 0.780 27.459 1.00 82.62 125 TYR A O 1
ATOM 971 N N . PHE A 1 126 ? -16.922 1.648 26.655 1.00 80.25 126 PHE A N 1
ATOM 972 C CA . PHE A 1 126 ? -17.584 2.430 25.604 1.00 80.25 126 PHE A CA 1
ATOM 973 C C . PHE A 1 126 ? -18.249 1.551 24.535 1.00 80.25 126 PHE A C 1
ATOM 975 O O . PHE A 1 126 ? -19.308 1.919 24.028 1.00 80.25 126 PHE A O 1
ATOM 982 N N . PHE A 1 127 ? -17.696 0.368 24.250 1.00 82.19 127 PHE A N 1
ATOM 983 C CA . PHE A 1 127 ? -18.328 -0.619 23.372 1.00 82.19 127 PHE A CA 1
ATOM 984 C C . PHE A 1 127 ? -19.668 -1.115 23.931 1.00 82.19 127 PHE A C 1
ATOM 986 O O . PHE A 1 127 ? -20.695 -0.993 23.264 1.00 82.19 127 PHE A O 1
ATOM 993 N N . TYR A 1 128 ? -19.679 -1.636 25.165 1.00 82.69 128 TYR A N 1
ATOM 994 C CA . TYR A 1 128 ? -20.912 -2.140 25.781 1.00 82.69 128 TYR A CA 1
ATOM 995 C C . TYR A 1 128 ? -21.906 -1.022 26.082 1.00 82.69 128 TYR A C 1
ATOM 997 O O . TYR A 1 128 ? -23.108 -1.249 25.994 1.00 82.69 128 TYR A O 1
ATOM 1005 N N . TYR A 1 129 ? -21.422 0.184 26.379 1.00 82.19 129 TYR A N 1
ATOM 1006 C CA . TYR A 1 129 ? -22.267 1.359 26.548 1.00 82.19 129 TYR A CA 1
ATOM 1007 C C . TYR A 1 129 ? -23.034 1.681 25.266 1.00 82.19 129 TYR A C 1
ATOM 1009 O O . TYR A 1 129 ? -24.251 1.835 25.312 1.00 82.19 129 TYR A O 1
ATOM 1017 N N . ASN A 1 130 ? -22.349 1.748 24.118 1.00 80.12 130 ASN A N 1
ATOM 1018 C CA . ASN A 1 130 ? -23.003 2.076 22.853 1.00 80.12 130 ASN A CA 1
ATOM 1019 C C . ASN A 1 130 ? -23.906 0.937 22.355 1.00 80.12 130 ASN A C 1
ATOM 1021 O O . ASN A 1 130 ? -25.000 1.195 21.857 1.00 80.12 130 ASN A O 1
ATOM 1025 N N . ALA A 1 131 ? -23.490 -0.319 22.555 1.00 81.44 131 ALA A N 1
ATOM 1026 C CA . ALA A 1 131 ? -24.315 -1.485 22.253 1.00 81.44 131 ALA A CA 1
ATOM 1027 C C . ALA A 1 131 ? -25.611 -1.493 23.085 1.00 81.44 131 ALA A C 1
ATOM 1029 O O . ALA A 1 131 ? -26.696 -1.584 22.517 1.00 81.44 131 ALA A O 1
ATOM 1030 N N . ALA A 1 132 ? -25.514 -1.311 24.407 1.00 83.69 132 ALA A N 1
ATOM 1031 C CA . ALA A 1 132 ? -26.681 -1.233 25.286 1.00 83.69 132 ALA A CA 1
ATOM 1032 C C . ALA A 1 132 ? -27.571 -0.032 24.944 1.00 83.69 132 ALA A C 1
ATOM 1034 O O . ALA A 1 132 ? -28.787 -0.179 24.860 1.00 83.69 132 ALA A O 1
ATOM 1035 N N . LYS A 1 133 ? -26.975 1.132 24.658 1.00 81.81 133 LYS A N 1
ATOM 1036 C CA . LYS A 1 133 ? -27.711 2.330 24.237 1.00 81.81 133 LYS A CA 1
ATOM 1037 C C . LYS A 1 133 ? -28.501 2.083 22.952 1.00 81.81 133 LYS A C 1
ATOM 1039 O O . LYS A 1 133 ? -29.661 2.472 22.878 1.00 81.81 133 LYS A O 1
ATOM 1044 N N . SER A 1 134 ? -27.891 1.444 21.950 1.00 80.12 134 SER A N 1
ATOM 1045 C CA . SER A 1 134 ? -28.544 1.138 20.671 1.00 80.12 134 SER A CA 1
ATOM 1046 C C . SER A 1 134 ? -29.728 0.188 20.848 1.00 80.12 134 SER A C 1
ATOM 1048 O O . SER A 1 134 ? -30.785 0.439 20.279 1.00 80.12 134 SER A O 1
ATOM 1050 N N . GLU A 1 135 ? -29.583 -0.856 21.664 1.00 82.44 135 GLU A N 1
ATOM 1051 C CA . GLU A 1 135 ? -30.659 -1.823 21.907 1.00 82.44 135 GLU A CA 1
ATOM 1052 C C . GLU A 1 135 ? -31.787 -1.243 22.772 1.00 82.44 135 GLU A C 1
ATOM 1054 O O . GLU A 1 135 ? -32.961 -1.407 22.446 1.00 82.44 135 GLU A O 1
ATOM 1059 N N . ILE A 1 136 ? -31.459 -0.484 23.823 1.00 82.75 136 ILE A N 1
ATOM 1060 C CA . ILE A 1 136 ? -32.464 0.158 24.683 1.00 82.75 136 ILE A CA 1
ATOM 1061 C C . ILE A 1 136 ? -33.243 1.232 23.907 1.00 82.75 136 ILE A C 1
ATOM 1063 O O . ILE A 1 136 ? -34.454 1.330 24.075 1.00 82.75 136 ILE A O 1
ATOM 1067 N N . ASN A 1 137 ? -32.587 1.982 23.012 1.00 78.75 137 ASN A N 1
ATOM 1068 C CA . ASN A 1 137 ? -33.248 2.962 22.139 1.00 78.75 137 ASN A CA 1
ATOM 1069 C C . ASN A 1 137 ? -34.195 2.327 21.100 1.00 78.75 137 ASN A C 1
ATOM 1071 O O . ASN A 1 137 ? -35.093 3.014 20.621 1.00 78.75 137 ASN A O 1
ATOM 1075 N N . LYS A 1 138 ? -33.997 1.056 20.719 1.00 77.94 138 LYS A N 1
ATOM 1076 C CA . LYS A 1 138 ? -34.906 0.327 19.809 1.00 77.94 138 LYS A CA 1
ATOM 1077 C C . LYS A 1 138 ? -36.142 -0.219 20.527 1.00 77.94 138 LYS A C 1
ATOM 1079 O O . LYS A 1 138 ? -37.155 -0.493 19.886 1.00 77.94 138 LYS A O 1
ATOM 1084 N N . GLY A 1 139 ? -36.055 -0.428 21.839 1.00 71.94 139 GLY A N 1
ATOM 1085 C CA . GLY A 1 139 ? -37.164 -0.926 22.643 1.00 71.94 139 GLY A CA 1
ATOM 1086 C C . GLY A 1 139 ? -38.255 0.130 22.839 1.00 71.94 139 GLY A C 1
ATOM 1087 O O . GLY A 1 139 ? -37.969 1.309 23.000 1.00 71.94 139 GLY A O 1
ATOM 1088 N N . LYS A 1 140 ? -39.522 -0.297 22.915 1.00 69.12 140 LYS A N 1
ATOM 1089 C CA . LYS A 1 140 ? -40.671 0.593 23.196 1.00 69.12 140 LYS A CA 1
ATOM 1090 C C . LYS A 1 140 ? -40.766 1.065 24.663 1.00 69.12 140 LYS A C 1
ATOM 1092 O O . LYS A 1 140 ? -41.715 1.754 25.012 1.00 69.12 140 LYS A O 1
ATOM 1097 N N . TYR A 1 141 ? -39.831 0.663 25.529 1.00 72.50 141 TYR A N 1
ATOM 1098 C CA . TYR A 1 141 ? -39.925 0.851 26.985 1.00 72.50 141 TYR A CA 1
ATOM 1099 C C . TYR A 1 141 ? -39.443 2.221 27.481 1.00 72.50 141 TYR A C 1
ATOM 1101 O O . TYR A 1 141 ? -39.931 2.700 28.500 1.00 72.50 141 TYR A O 1
ATOM 1109 N N . PHE A 1 142 ? -38.494 2.850 26.786 1.00 76.25 142 PHE A N 1
ATOM 1110 C CA . PHE A 1 142 ? -37.977 4.175 27.130 1.00 76.25 142 PHE A CA 1
ATOM 1111 C C . PHE A 1 142 ? -38.022 5.080 25.903 1.00 76.25 142 PHE A C 1
ATOM 1113 O O . PHE A 1 142 ? -37.821 4.627 24.779 1.00 76.25 142 PHE A O 1
ATOM 1120 N N . THR A 1 143 ? -38.258 6.372 26.114 1.00 72.62 143 THR A N 1
ATOM 1121 C CA . THR A 1 143 ? -38.172 7.368 25.045 1.00 72.62 143 THR A CA 1
ATOM 1122 C C . THR A 1 143 ? -36.717 7.489 24.563 1.00 72.62 143 THR A C 1
ATOM 1124 O O . THR A 1 143 ? -35.810 7.604 25.399 1.00 72.62 143 THR A O 1
ATOM 1127 N N . PRO A 1 144 ? -36.451 7.441 23.243 1.00 72.38 144 PRO A N 1
ATOM 1128 C CA . PRO A 1 144 ? -35.089 7.446 22.717 1.00 72.38 144 PRO A CA 1
ATOM 1129 C C . PRO A 1 144 ? -34.261 8.656 23.166 1.00 72.38 144 PRO A C 1
ATOM 1131 O O . PRO A 1 144 ? -34.754 9.780 23.210 1.00 72.38 144 PRO A O 1
ATOM 1134 N N . ASN A 1 145 ? -32.979 8.419 23.463 1.00 66.88 145 ASN A N 1
ATOM 1135 C CA . ASN A 1 145 ? -31.996 9.429 23.890 1.00 66.88 145 ASN A CA 1
ATOM 1136 C C . ASN A 1 145 ? -32.348 10.199 25.180 1.00 66.88 145 ASN A C 1
ATOM 1138 O O . ASN A 1 145 ? -31.904 11.330 25.370 1.00 66.88 145 ASN A O 1
ATOM 1142 N N . THR A 1 146 ? -33.100 9.587 26.095 1.00 74.25 146 THR A N 1
ATOM 1143 C CA . THR A 1 146 ? -33.401 10.178 27.408 1.00 74.25 146 THR A CA 1
ATOM 1144 C C . THR A 1 146 ? -32.457 9.708 28.518 1.00 74.25 146 THR A C 1
ATOM 1146 O O . THR A 1 146 ? -31.757 8.699 28.392 1.00 74.25 146 THR A O 1
ATOM 1149 N N . ALA A 1 147 ? -32.433 10.438 29.639 1.00 68.31 147 ALA A N 1
ATOM 1150 C CA . ALA A 1 147 ? -31.600 10.131 30.806 1.00 68.31 147 ALA A CA 1
ATOM 1151 C C . ALA A 1 147 ? -31.690 8.664 31.287 1.00 68.31 147 ALA A C 1
ATOM 1153 O O . ALA A 1 147 ? -30.633 8.063 31.511 1.00 68.31 147 ALA A O 1
ATOM 1154 N N . PRO A 1 148 ? -32.884 8.030 31.373 1.00 77.94 148 PRO A N 1
ATOM 1155 C CA . PRO A 1 148 ? -32.995 6.615 31.730 1.00 77.94 148 PRO A CA 1
ATOM 1156 C C . PRO A 1 148 ? -32.200 5.699 30.795 1.00 77.94 148 PRO A C 1
ATOM 1158 O O . PRO A 1 148 ? -31.490 4.810 31.265 1.00 77.94 148 PRO A O 1
ATOM 1161 N N . VAL A 1 149 ? -32.230 5.954 29.482 1.00 79.25 149 VAL A N 1
ATOM 1162 C CA . VAL A 1 149 ? -31.480 5.157 28.500 1.00 79.25 149 VAL A CA 1
ATOM 1163 C C . VAL A 1 149 ? -29.980 5.230 28.779 1.00 79.25 149 VAL A C 1
ATOM 1165 O O . VAL A 1 149 ? -29.299 4.202 28.811 1.00 79.25 149 VAL A O 1
ATOM 1168 N N . HIS A 1 150 ? -29.456 6.427 29.041 1.00 77.81 150 HIS A N 1
ATOM 1169 C CA . HIS A 1 150 ? -28.041 6.623 29.349 1.00 77.81 150 HIS A CA 1
ATOM 1170 C C . HIS A 1 150 ? -27.632 5.983 30.685 1.00 77.81 150 HIS A C 1
ATOM 1172 O O . HIS A 1 150 ? -26.552 5.391 30.764 1.00 77.81 150 HIS A O 1
ATOM 1178 N N . MET A 1 151 ? -28.494 6.038 31.705 1.00 81.75 151 MET A N 1
ATOM 1179 C CA . MET A 1 151 ? -28.258 5.426 33.018 1.00 81.75 151 MET A CA 1
ATOM 1180 C C . MET A 1 151 ? -28.185 3.898 32.942 1.00 81.75 151 MET A C 1
ATOM 1182 O O . MET A 1 151 ? -27.211 3.310 33.416 1.00 81.75 151 MET A O 1
ATOM 1186 N N . PHE A 1 152 ? -29.170 3.246 32.315 1.00 82.94 152 PHE A N 1
ATOM 1187 C CA . PHE A 1 152 ? -29.187 1.785 32.183 1.00 82.94 152 PHE A CA 1
ATOM 1188 C C . PHE A 1 152 ? -28.054 1.280 31.282 1.00 82.94 152 PHE A C 1
ATOM 1190 O O . PHE A 1 152 ? -27.407 0.282 31.607 1.00 82.94 152 PHE A O 1
ATOM 1197 N N . SER A 1 153 ? -27.729 2.017 30.215 1.00 83.94 153 SER A N 1
ATOM 1198 C CA . SER A 1 153 ? -26.592 1.699 29.341 1.00 83.94 153 SER A CA 1
ATOM 1199 C C . SER A 1 153 ? -25.249 1.801 30.075 1.00 83.94 153 SER A C 1
ATOM 1201 O O . SER A 1 153 ? -24.395 0.924 29.937 1.00 83.94 153 SER A O 1
ATOM 1203 N N . ALA A 1 154 ? -25.059 2.842 30.899 1.00 80.12 154 ALA A N 1
ATOM 1204 C CA . ALA A 1 154 ? -23.870 3.004 31.742 1.00 80.12 154 ALA A CA 1
ATOM 1205 C C . ALA A 1 154 ? -23.766 1.910 32.812 1.00 80.12 154 ALA A C 1
ATOM 1207 O O . ALA A 1 154 ? -22.681 1.368 33.034 1.00 80.12 154 ALA A O 1
ATOM 1208 N N . GLY A 1 155 ? -24.890 1.555 33.440 1.00 84.38 155 GLY A N 1
ATOM 1209 C CA . GLY A 1 155 ? -24.963 0.478 34.424 1.00 84.38 155 GLY A CA 1
ATOM 1210 C C . GLY A 1 155 ? -24.547 -0.873 33.841 1.00 84.38 155 GLY A C 1
ATOM 1211 O O . GLY A 1 155 ? -23.687 -1.555 34.403 1.00 84.38 155 GLY A O 1
ATOM 1212 N N . PHE A 1 156 ? -25.090 -1.222 32.671 1.00 86.19 156 PHE A N 1
ATOM 1213 C CA . PHE A 1 156 ? -24.762 -2.462 31.967 1.00 86.19 156 PHE A CA 1
ATOM 1214 C C . PHE A 1 156 ? -23.280 -2.530 31.574 1.00 86.19 156 PHE A C 1
ATOM 1216 O O . PHE A 1 156 ? -22.597 -3.512 31.871 1.00 86.19 156 PHE A O 1
ATOM 1223 N N . ALA A 1 157 ? -22.750 -1.454 30.986 1.00 85.06 157 ALA A N 1
ATOM 1224 C CA . ALA A 1 157 ? -21.337 -1.361 30.629 1.00 85.06 157 ALA A CA 1
ATOM 1225 C C . ALA A 1 157 ? -20.413 -1.473 31.854 1.00 85.06 157 ALA A C 1
ATOM 1227 O O . ALA A 1 157 ? -19.393 -2.163 31.810 1.00 85.06 157 ALA A O 1
ATOM 1228 N N . GLY A 1 158 ? -20.779 -0.830 32.969 1.00 83.69 158 GLY A N 1
ATOM 1229 C CA . GLY A 1 158 ? -20.034 -0.890 34.226 1.00 83.69 158 GLY A CA 1
ATOM 1230 C C . GLY A 1 158 ? -19.961 -2.302 34.812 1.00 83.69 158 GLY A C 1
ATOM 1231 O O . GLY A 1 158 ? -18.884 -2.742 35.222 1.00 83.69 158 GLY A O 1
ATOM 1232 N N . LEU A 1 159 ? -21.074 -3.040 34.803 1.00 87.19 159 LEU A N 1
ATOM 1233 C CA . LEU A 1 159 ? -21.125 -4.426 35.279 1.00 87.19 159 LEU A CA 1
ATOM 1234 C C . LEU A 1 159 ? -20.349 -5.385 34.365 1.00 87.19 159 LEU A C 1
ATOM 1236 O O . LEU A 1 159 ? -19.584 -6.212 34.866 1.00 87.19 159 LEU A O 1
ATOM 1240 N N . ALA A 1 160 ? -20.471 -5.233 33.043 1.00 85.81 160 ALA A N 1
ATOM 1241 C CA . ALA A 1 160 ? -19.712 -6.023 32.071 1.00 85.81 160 ALA A CA 1
ATOM 1242 C C . ALA A 1 160 ? -18.196 -5.850 32.266 1.00 85.81 160 ALA A C 1
ATOM 1244 O O . ALA A 1 160 ? -17.439 -6.821 32.307 1.00 85.81 160 ALA A O 1
ATOM 1245 N N . VAL A 1 161 ? -17.746 -4.613 32.485 1.00 85.62 161 VAL A N 1
ATOM 1246 C CA . VAL A 1 161 ? -16.342 -4.313 32.787 1.00 85.62 161 VAL A CA 1
ATOM 1247 C C . VAL A 1 161 ? -15.897 -4.932 34.113 1.00 85.62 161 VAL A C 1
ATOM 1249 O O . VAL A 1 161 ? -14.801 -5.490 34.183 1.00 85.62 161 VAL A O 1
ATOM 1252 N N . CYS A 1 162 ? -16.734 -4.886 35.154 1.00 83.81 162 CYS A N 1
ATOM 1253 C CA . CYS A 1 162 ? -16.425 -5.535 36.431 1.00 83.81 162 CYS A CA 1
ATOM 1254 C C . CYS A 1 162 ? -16.265 -7.055 36.286 1.00 83.81 162 CYS A C 1
ATOM 1256 O O . CYS A 1 162 ? -15.408 -7.638 36.942 1.00 83.81 162 CYS A O 1
ATOM 1258 N N . LEU A 1 163 ? -17.039 -7.706 35.418 1.00 84.75 163 LEU A N 1
ATOM 1259 C CA . LEU A 1 163 ? -16.909 -9.141 35.157 1.00 84.75 163 LEU A CA 1
ATOM 1260 C C . LEU A 1 163 ? -15.615 -9.478 34.402 1.00 84.75 163 LEU A C 1
ATOM 1262 O O . LEU A 1 163 ? -14.918 -10.426 34.761 1.00 84.75 163 LEU A O 1
ATOM 1266 N N . ILE A 1 164 ? -15.273 -8.688 33.381 1.00 85.25 164 ILE A N 1
ATOM 1267 C CA . ILE A 1 164 ? -14.160 -8.991 32.468 1.00 85.25 164 ILE A CA 1
ATOM 1268 C C . ILE A 1 164 ? -12.801 -8.579 33.062 1.00 85.25 164 ILE A C 1
ATOM 1270 O O . ILE A 1 164 ? -11.838 -9.341 32.996 1.00 85.25 164 ILE A O 1
ATOM 1274 N N . PHE A 1 165 ? -12.699 -7.387 33.660 1.00 86.06 165 PHE A N 1
ATOM 1275 C CA . PHE A 1 165 ? -11.407 -6.760 33.989 1.00 86.06 165 PHE A CA 1
ATOM 1276 C C . PHE A 1 165 ? -11.017 -6.801 35.466 1.00 86.06 165 PHE A C 1
ATOM 1278 O O . PHE A 1 165 ? -9.893 -6.428 35.818 1.00 86.06 165 PHE A O 1
ATOM 1285 N N . ASN A 1 166 ? -11.891 -7.284 36.351 1.00 85.06 166 ASN A N 1
ATOM 1286 C CA . ASN A 1 166 ? -11.571 -7.369 37.774 1.00 85.06 166 ASN A CA 1
ATOM 1287 C C . ASN A 1 166 ? -10.292 -8.183 38.083 1.00 85.06 166 ASN A C 1
ATOM 1289 O O . ASN A 1 166 ? -9.484 -7.675 38.864 1.00 85.06 166 ASN A O 1
ATOM 1293 N N . PRO A 1 167 ? -9.996 -9.321 37.412 1.00 85.50 167 PRO A N 1
ATOM 1294 C CA . PRO A 1 167 ? -8.710 -10.018 37.548 1.00 85.50 167 PRO A CA 1
ATOM 1295 C C . PRO A 1 167 ? -7.480 -9.130 37.350 1.00 85.50 167 PRO A C 1
ATOM 1297 O O . PRO A 1 167 ? -6.542 -9.170 38.148 1.00 85.50 167 PRO A O 1
ATOM 1300 N N . ILE A 1 168 ? -7.495 -8.280 36.322 1.00 84.31 168 ILE A N 1
ATOM 1301 C CA . ILE A 1 168 ? -6.376 -7.389 36.003 1.00 84.31 168 ILE A CA 1
ATOM 1302 C C . ILE A 1 168 ? -6.266 -6.284 37.062 1.00 84.31 168 ILE A C 1
ATOM 1304 O O . ILE A 1 168 ? -5.167 -5.943 37.506 1.00 84.31 168 ILE A O 1
ATOM 1308 N N . HIS A 1 169 ? -7.402 -5.770 37.540 1.00 82.25 169 HIS A N 1
ATOM 1309 C CA . HIS A 1 169 ? -7.430 -4.770 38.604 1.00 82.25 169 HIS A CA 1
ATOM 1310 C C . HIS A 1 169 ? -6.909 -5.292 39.948 1.00 82.25 169 HIS A C 1
ATOM 1312 O O . HIS A 1 169 ? -6.221 -4.545 40.643 1.00 82.25 169 HIS A O 1
ATOM 1318 N N . VAL A 1 170 ? -7.167 -6.555 40.308 1.00 83.50 170 VAL A N 1
ATOM 1319 C CA . VAL A 1 170 ? -6.599 -7.168 41.523 1.00 83.50 170 VAL A CA 1
ATOM 1320 C C . VAL A 1 170 ? -5.072 -7.190 41.458 1.00 83.50 170 VAL A C 1
ATOM 1322 O O . VAL A 1 170 ? -4.403 -6.783 42.409 1.00 83.50 170 VAL A O 1
ATOM 1325 N N . ILE A 1 171 ? -4.514 -7.604 40.321 1.00 82.75 171 ILE A N 1
ATOM 1326 C CA . ILE A 1 171 ? -3.062 -7.681 40.123 1.00 82.75 171 ILE A CA 1
ATOM 1327 C C . ILE A 1 171 ? -2.425 -6.290 40.116 1.00 82.75 171 ILE A C 1
ATOM 1329 O O . ILE A 1 171 ? -1.404 -6.094 40.779 1.00 82.75 171 ILE A O 1
ATOM 1333 N N . LYS A 1 172 ? -3.058 -5.306 39.457 1.00 82.81 172 LYS A N 1
ATOM 1334 C CA . LYS A 1 172 ? -2.642 -3.895 39.511 1.00 82.81 172 LYS A CA 1
ATOM 1335 C C . LYS A 1 172 ? -2.539 -3.415 40.963 1.00 82.81 172 LYS A C 1
ATOM 1337 O O . LYS A 1 172 ? -1.484 -2.929 41.368 1.00 82.81 172 LYS A O 1
ATOM 1342 N N . THR A 1 173 ? -3.608 -3.569 41.748 1.00 76.75 173 THR A N 1
ATOM 1343 C CA . THR A 1 173 ? -3.657 -3.076 43.133 1.00 76.75 173 THR A CA 1
ATOM 1344 C C . THR A 1 173 ? -2.587 -3.742 44.005 1.00 76.75 173 THR A C 1
ATOM 1346 O O . THR A 1 173 ? -1.895 -3.053 44.748 1.00 76.75 173 THR A O 1
ATOM 1349 N N . ARG A 1 174 ? -2.364 -5.055 43.866 1.00 78.88 174 ARG A N 1
ATOM 1350 C CA . ARG A 1 174 ? -1.328 -5.776 44.632 1.00 78.88 174 ARG A CA 1
ATOM 1351 C C . ARG A 1 174 ? 0.096 -5.338 44.296 1.00 78.88 174 ARG A C 1
ATOM 1353 O O . ARG A 1 174 ? 0.917 -5.212 45.198 1.00 78.88 174 ARG A O 1
ATOM 1360 N N . LEU A 1 175 ? 0.384 -5.067 43.022 1.00 76.12 175 LEU A N 1
ATOM 1361 C CA . LEU A 1 175 ? 1.694 -4.566 42.590 1.00 76.12 175 LEU A CA 1
ATOM 1362 C C . LEU A 1 175 ? 1.969 -3.142 43.091 1.00 76.12 175 LEU A C 1
ATOM 1364 O O . LEU A 1 175 ? 3.099 -2.835 43.459 1.00 76.12 175 LEU A O 1
ATOM 1368 N N . GLN A 1 176 ? 0.947 -2.282 43.126 1.00 73.69 176 GLN A N 1
ATOM 1369 C CA . GLN A 1 176 ? 1.070 -0.895 43.593 1.00 73.69 176 GLN A CA 1
ATOM 1370 C C . GLN A 1 176 ? 1.232 -0.779 45.118 1.00 73.69 176 GLN A C 1
ATOM 1372 O O . GLN A 1 176 ? 1.866 0.166 45.599 1.00 73.69 176 GLN A O 1
ATOM 1377 N N . LEU A 1 177 ? 0.683 -1.742 45.866 1.00 72.19 177 LEU A N 1
ATOM 1378 C CA . LEU A 1 177 ? 0.794 -1.828 47.325 1.00 72.19 177 LEU A CA 1
ATOM 1379 C C . LEU A 1 177 ? 2.080 -2.520 47.804 1.00 72.19 177 LEU A C 1
ATOM 1381 O O . LEU A 1 177 ? 2.476 -2.339 48.952 1.00 72.19 177 LEU A O 1
ATOM 1385 N N . ASN A 1 178 ? 2.749 -3.293 46.947 1.00 71.00 178 ASN A N 1
ATOM 1386 C CA . ASN A 1 178 ? 3.986 -3.976 47.314 1.00 71.00 178 ASN A CA 1
ATOM 1387 C C . ASN A 1 178 ? 5.170 -2.996 47.403 1.00 71.00 178 ASN A C 1
ATOM 1389 O O . ASN A 1 178 ? 5.450 -2.247 46.461 1.00 71.00 178 ASN A O 1
ATOM 1393 N N . SER A 1 179 ? 5.923 -3.045 48.501 1.00 57.66 179 SER A N 1
ATOM 1394 C CA . SER A 1 179 ? 7.149 -2.254 48.693 1.00 57.66 179 SER A CA 1
ATOM 1395 C C . SER A 1 179 ? 8.378 -2.890 48.029 1.00 57.66 179 SER A C 1
ATOM 1397 O O . SER A 1 179 ? 9.273 -2.164 47.608 1.00 57.66 179 SER A O 1
ATOM 1399 N N . GLY A 1 180 ? 8.395 -4.211 47.811 1.00 60.38 180 GLY A N 1
ATOM 1400 C CA . GLY A 1 180 ? 9.508 -4.928 47.168 1.00 60.38 180 GLY A CA 1
ATOM 1401 C C . GLY A 1 180 ? 9.542 -4.859 45.630 1.00 60.38 180 GLY A C 1
ATOM 1402 O O . GLY A 1 180 ? 8.630 -4.322 44.991 1.00 60.38 180 GLY A O 1
ATOM 1403 N N . ASN A 1 181 ? 10.586 -5.442 45.028 1.00 58.31 181 ASN A N 1
ATOM 1404 C CA . ASN A 1 181 ? 10.683 -5.694 43.583 1.00 58.31 181 ASN A CA 1
ATOM 1405 C C . ASN A 1 181 ? 9.958 -7.005 43.260 1.00 58.31 181 ASN A C 1
ATOM 1407 O O . ASN A 1 181 ? 10.554 -8.070 43.345 1.00 58.31 181 ASN A O 1
ATOM 1411 N N . MET A 1 182 ? 8.662 -6.924 42.952 1.00 65.38 182 MET A N 1
ATOM 1412 C CA . MET A 1 182 ? 7.870 -8.076 42.511 1.00 65.38 182 MET A CA 1
ATOM 1413 C C . MET A 1 182 ? 7.411 -7.852 41.078 1.00 65.38 182 MET A C 1
ATOM 1415 O O . MET A 1 182 ? 6.813 -6.820 40.761 1.00 65.38 182 MET A O 1
ATOM 1419 N N . ASN A 1 183 ? 7.658 -8.844 40.233 1.00 71.44 183 ASN A N 1
ATOM 1420 C CA . ASN A 1 183 ? 7.263 -8.823 38.833 1.00 71.44 183 ASN A CA 1
ATOM 1421 C C . ASN A 1 183 ? 5.805 -9.280 38.655 1.00 71.44 183 ASN A C 1
ATOM 1423 O O . ASN A 1 183 ? 5.236 -9.990 39.486 1.00 71.44 183 ASN A O 1
ATOM 1427 N N . VAL A 1 184 ? 5.181 -8.914 37.528 1.00 74.69 184 VAL A N 1
ATOM 1428 C CA . VAL A 1 184 ? 3.777 -9.270 37.226 1.00 74.69 184 VAL A CA 1
ATOM 1429 C C . VAL A 1 184 ? 3.557 -10.789 37.286 1.00 74.69 184 VAL A C 1
ATOM 1431 O O . VAL A 1 184 ? 2.580 -11.249 37.875 1.00 74.69 184 VAL A O 1
ATOM 1434 N N . ARG A 1 185 ? 4.502 -11.576 36.748 1.00 75.38 185 ARG A N 1
ATOM 1435 C CA . ARG A 1 185 ? 4.467 -13.052 36.744 1.00 75.38 185 ARG A CA 1
ATOM 1436 C C . ARG A 1 185 ? 4.489 -13.644 38.158 1.00 75.38 185 ARG A C 1
ATOM 1438 O O . ARG A 1 185 ? 3.788 -14.618 38.421 1.00 75.38 185 ARG A O 1
ATOM 1445 N N . GLU A 1 186 ? 5.241 -13.040 39.072 1.00 74.38 186 GLU A N 1
ATOM 1446 C CA . GLU A 1 186 ? 5.326 -13.470 40.473 1.00 74.38 186 GLU A CA 1
ATOM 1447 C C . GLU A 1 186 ? 4.028 -13.161 41.224 1.00 74.38 186 GLU A C 1
ATOM 1449 O O . GLU A 1 186 ? 3.510 -14.026 41.925 1.00 74.38 186 GLU A O 1
ATOM 1454 N N . CYS A 1 187 ? 3.439 -11.981 40.999 1.00 78.56 187 CYS A N 1
ATOM 1455 C CA . CYS A 1 187 ? 2.144 -11.603 41.572 1.00 78.56 187 CYS A CA 1
ATOM 1456 C C . CYS A 1 187 ? 1.003 -12.520 41.089 1.00 78.56 187 CYS A C 1
ATOM 1458 O O . CYS A 1 187 ? 0.159 -12.948 41.884 1.00 78.56 187 CYS A O 1
ATOM 1460 N N . LEU A 1 188 ? 0.999 -12.864 39.793 1.00 82.00 188 LEU A N 1
ATOM 1461 C CA . LEU A 1 188 ? 0.057 -13.818 39.196 1.00 82.00 188 LEU A CA 1
ATOM 1462 C C . LEU A 1 188 ? 0.202 -15.209 39.824 1.00 82.00 188 LEU A C 1
ATOM 1464 O O . LEU A 1 188 ? -0.786 -15.783 40.286 1.00 82.00 188 LEU A O 1
ATOM 1468 N N . SER A 1 189 ? 1.435 -15.718 39.891 1.00 81.38 189 SER A N 1
ATOM 1469 C CA . SER A 1 189 ? 1.746 -17.028 40.470 1.00 81.38 189 SER A CA 1
ATOM 1470 C C . SER A 1 189 ? 1.371 -17.101 41.954 1.00 81.38 189 SER A C 1
ATOM 1472 O O . SER A 1 189 ? 0.693 -18.036 42.376 1.00 81.38 189 SER A O 1
ATOM 1474 N N . TYR A 1 190 ? 1.711 -16.074 42.739 1.00 81.44 190 TYR A N 1
ATOM 1475 C CA . TYR A 1 190 ? 1.356 -15.980 44.156 1.00 81.44 190 TYR A CA 1
ATOM 1476 C C . TYR A 1 190 ? -0.163 -15.972 44.367 1.00 81.44 190 TYR A C 1
ATOM 1478 O O . TYR A 1 190 ? -0.692 -16.717 45.194 1.00 81.44 190 TYR A O 1
ATOM 1486 N N . THR A 1 191 ? -0.885 -15.164 43.584 1.00 82.62 191 THR A N 1
ATOM 1487 C CA . THR A 1 191 ? -2.348 -15.051 43.677 1.00 82.62 191 THR A CA 1
ATOM 1488 C C . THR A 1 191 ? -3.031 -16.378 43.360 1.00 82.62 191 THR A C 1
ATOM 1490 O O . THR A 1 191 ? -3.920 -16.797 44.102 1.00 82.62 191 THR A O 1
ATOM 1493 N N . PHE A 1 192 ? -2.576 -17.061 42.308 1.00 83.12 192 PHE A N 1
ATOM 1494 C CA . PHE A 1 192 ? -3.101 -18.364 41.920 1.00 83.12 192 PHE A CA 1
ATOM 1495 C C . PHE A 1 192 ? -2.777 -19.447 42.960 1.00 83.12 192 PHE A C 1
ATOM 1497 O O . PHE A 1 192 ? -3.665 -20.199 43.350 1.00 83.12 192 PHE A O 1
ATOM 1504 N N . LYS A 1 193 ? -1.542 -19.486 43.479 1.00 81.25 193 LYS A N 1
ATOM 1505 C CA . LYS A 1 193 ? -1.087 -20.515 44.426 1.00 81.25 193 LYS A CA 1
ATOM 1506 C C . LYS A 1 193 ? -1.742 -20.413 45.809 1.00 81.25 193 LYS A C 1
ATOM 1508 O O . LYS A 1 193 ? -2.041 -21.440 46.404 1.00 81.25 193 LYS A O 1
ATOM 1513 N N . HIS A 1 194 ? -1.978 -19.201 46.321 1.00 77.56 194 HIS A N 1
ATOM 1514 C CA . HIS A 1 194 ? -2.527 -19.002 47.673 1.00 77.56 194 HIS A CA 1
ATOM 1515 C C . HIS A 1 194 ? -4.050 -18.827 47.727 1.00 77.56 194 HIS A C 1
ATOM 1517 O O . HIS A 1 194 ? -4.658 -19.071 48.769 1.00 77.56 194 HIS A O 1
ATOM 1523 N N . HIS A 1 195 ? -4.682 -18.367 46.645 1.00 77.62 195 HIS A N 1
ATOM 1524 C CA . HIS A 1 195 ? -6.111 -18.029 46.647 1.00 77.62 195 HIS A CA 1
ATOM 1525 C C . HIS A 1 195 ? -6.899 -18.622 45.469 1.00 77.62 195 HIS A C 1
ATOM 1527 O O . HIS A 1 195 ? -8.110 -18.396 45.380 1.00 77.62 195 HIS A O 1
ATOM 1533 N N . GLY A 1 196 ? -6.244 -19.366 44.571 1.00 83.25 196 GLY A N 1
ATOM 1534 C CA . GLY A 1 196 ? -6.866 -19.952 43.386 1.00 83.25 196 GLY A CA 1
ATOM 1535 C C . GLY A 1 196 ? -7.494 -18.911 42.453 1.00 83.25 196 GLY A C 1
ATOM 1536 O O . GLY A 1 196 ? -7.214 -17.713 42.524 1.00 83.25 196 GLY A O 1
ATOM 1537 N N . ILE A 1 197 ? -8.407 -19.370 41.593 1.00 82.75 197 ILE A N 1
ATOM 1538 C CA . ILE A 1 197 ? -9.133 -18.519 40.631 1.00 82.75 197 ILE A CA 1
ATOM 1539 C C . ILE A 1 197 ? -10.001 -17.472 41.352 1.00 82.75 197 ILE A C 1
ATOM 1541 O O . ILE A 1 197 ? -10.067 -16.317 40.932 1.00 82.75 197 ILE A O 1
ATOM 1545 N N . ARG A 1 198 ? -10.592 -17.828 42.503 1.00 80.88 198 ARG A N 1
ATOM 1546 C CA . ARG A 1 198 ? -11.386 -16.901 43.334 1.00 80.88 198 ARG A CA 1
ATOM 1547 C C . ARG A 1 198 ? -10.560 -15.719 43.854 1.00 80.88 198 ARG A C 1
ATOM 1549 O O . ARG A 1 198 ? -11.114 -14.652 44.102 1.00 80.88 198 ARG A O 1
ATOM 1556 N N . GLY A 1 199 ? -9.239 -15.869 43.974 1.00 79.19 199 GLY A N 1
ATOM 1557 C CA . GLY A 1 199 ? -8.319 -14.789 44.333 1.00 79.19 199 GLY A CA 1
ATOM 1558 C C . GLY A 1 199 ? -8.334 -13.611 43.357 1.00 79.19 199 GLY A C 1
ATOM 1559 O O . GLY A 1 199 ? -8.210 -12.468 43.794 1.00 79.19 199 GLY A O 1
ATOM 1560 N N . PHE A 1 200 ? -8.545 -13.873 42.064 1.00 84.44 200 PHE A N 1
ATOM 1561 C CA . PHE A 1 200 ? -8.567 -12.856 41.007 1.00 84.44 200 PHE A CA 1
ATOM 1562 C C . PHE A 1 200 ? -9.864 -12.046 40.965 1.00 84.44 200 PHE A C 1
ATOM 1564 O O . PHE A 1 200 ? -9.881 -10.945 40.428 1.00 84.44 200 PHE A O 1
ATOM 1571 N N . TYR A 1 201 ? -10.941 -12.549 41.566 1.00 85.69 201 TYR A N 1
ATOM 1572 C CA . TYR A 1 201 ? -12.231 -11.858 41.602 1.00 85.69 201 TYR A CA 1
ATOM 1573 C C . TYR A 1 201 ? -12.497 -11.145 42.936 1.00 85.69 201 TYR A C 1
ATOM 1575 O O . TYR A 1 201 ? -13.592 -10.639 43.180 1.00 85.69 201 TYR A O 1
ATOM 1583 N N . ARG A 1 202 ? -11.489 -11.033 43.809 1.00 82.19 202 ARG A N 1
ATOM 1584 C CA . ARG A 1 202 ? -11.627 -10.315 45.082 1.00 82.19 202 ARG A CA 1
ATOM 1585 C C . ARG A 1 202 ? -11.891 -8.821 44.864 1.00 82.19 202 ARG A C 1
ATOM 1587 O O . ARG A 1 202 ? -11.296 -8.179 44.001 1.00 82.19 202 ARG A O 1
ATOM 1594 N N . GLY A 1 203 ? -12.812 -8.269 45.653 1.00 79.50 203 GLY A N 1
ATOM 1595 C CA . GLY A 1 203 ? -13.251 -6.877 45.522 1.00 79.50 203 GLY A CA 1
ATOM 1596 C C . GLY A 1 203 ? -14.220 -6.620 44.361 1.00 79.50 203 GLY A C 1
ATOM 1597 O O . GLY A 1 203 ? -14.466 -5.458 44.030 1.00 79.50 203 GLY A O 1
ATOM 1598 N N . MET A 1 204 ? -14.780 -7.673 43.745 1.00 84.69 204 MET A N 1
ATOM 1599 C CA . MET A 1 204 ? -15.812 -7.542 42.711 1.00 84.69 204 MET A CA 1
ATOM 1600 C C . MET A 1 204 ? -17.088 -6.896 43.257 1.00 84.69 204 MET A C 1
ATOM 1602 O O . MET A 1 204 ? -17.583 -5.964 42.637 1.00 84.69 204 MET A O 1
ATOM 1606 N N . GLU A 1 205 ? -17.567 -7.316 44.434 1.00 82.94 205 GLU A N 1
ATOM 1607 C CA . GLU A 1 205 ? -18.754 -6.732 45.084 1.00 82.94 205 GLU A CA 1
ATOM 1608 C C . GLU A 1 205 ? -18.594 -5.220 45.269 1.00 82.94 205 GLU A C 1
ATOM 1610 O O . GLU A 1 205 ? -19.412 -4.437 44.800 1.00 82.94 205 GLU A O 1
ATOM 1615 N N . ALA A 1 206 ? -17.470 -4.791 45.851 1.00 83.44 206 ALA A N 1
ATOM 1616 C CA . ALA A 1 206 ? -17.156 -3.375 46.019 1.00 83.44 206 ALA A CA 1
ATOM 1617 C C . ALA A 1 206 ? -17.035 -2.627 44.676 1.00 83.44 206 ALA A C 1
ATOM 1619 O O . ALA A 1 206 ? -17.355 -1.445 44.593 1.00 83.44 206 ALA A O 1
ATOM 1620 N N . SER A 1 207 ? -16.593 -3.306 43.613 1.00 83.25 207 SER A N 1
ATOM 1621 C CA . SER A 1 207 ? -16.518 -2.727 42.264 1.00 83.25 207 SER A CA 1
ATOM 1622 C C . SER A 1 207 ? -17.897 -2.585 41.615 1.00 83.25 207 SER A C 1
ATOM 1624 O O . SER A 1 207 ? -18.140 -1.573 40.965 1.00 83.25 207 SER A O 1
ATOM 1626 N N . ALA A 1 208 ? -18.808 -3.534 41.846 1.00 85.31 208 ALA A N 1
ATOM 1627 C CA . ALA A 1 208 ? -20.197 -3.456 41.403 1.00 85.31 208 ALA A CA 1
ATOM 1628 C C . ALA A 1 208 ? -20.942 -2.310 42.105 1.00 85.31 208 ALA A C 1
ATOM 1630 O O . ALA A 1 208 ? -21.635 -1.542 41.444 1.00 85.31 208 ALA A O 1
ATOM 1631 N N . TYR A 1 209 ? -20.710 -2.103 43.407 1.00 85.56 209 TYR A N 1
ATOM 1632 C CA . TYR A 1 209 ? -21.204 -0.910 44.105 1.00 85.56 209 TYR A CA 1
ATOM 1633 C C . TYR A 1 209 ? -20.658 0.389 43.499 1.00 85.56 209 TYR A C 1
ATOM 1635 O O . TYR A 1 209 ? -21.373 1.386 43.462 1.00 85.56 209 TYR A O 1
ATOM 1643 N N . GLY A 1 210 ? -19.447 0.379 42.939 1.00 81.75 210 GLY A N 1
ATOM 1644 C CA . GLY A 1 210 ? -18.890 1.522 42.210 1.00 81.75 210 GLY A CA 1
ATOM 1645 C C . GLY A 1 210 ? -19.649 1.904 40.935 1.00 81.75 210 GLY A C 1
ATOM 1646 O O . GLY A 1 210 ? -19.529 3.034 40.475 1.00 81.75 210 GLY A O 1
ATOM 1647 N N . VAL A 1 211 ? -20.488 1.019 40.382 1.00 84.06 211 VAL A N 1
ATOM 1648 C CA . VAL A 1 211 ? -21.370 1.359 39.249 1.00 84.06 211 VAL A CA 1
ATOM 1649 C C . VAL A 1 211 ? -22.419 2.401 39.662 1.00 84.06 211 VAL A C 1
ATOM 1651 O O . VAL A 1 211 ? -22.795 3.244 38.846 1.00 84.06 211 VAL A O 1
ATOM 1654 N N . SER A 1 212 ? -22.822 2.420 40.941 1.00 84.12 212 SER A N 1
ATOM 1655 C CA . SER A 1 212 ? -23.764 3.417 41.475 1.00 84.12 212 SER A CA 1
ATOM 1656 C C . SER A 1 212 ? -23.249 4.855 41.356 1.00 84.12 212 SER A C 1
ATOM 1658 O O . SER A 1 212 ? -24.050 5.768 41.181 1.00 84.12 212 SER A O 1
ATOM 1660 N N . GLU A 1 213 ? -21.926 5.063 41.350 1.00 83.31 213 GLU A N 1
ATOM 1661 C CA . GLU A 1 213 ? -21.309 6.381 41.154 1.00 83.31 213 GLU A CA 1
ATOM 1662 C C . GLU A 1 213 ? -21.726 6.999 39.813 1.00 83.31 213 GLU A C 1
ATOM 1664 O O . GLU A 1 213 ? -22.088 8.173 39.758 1.00 83.31 213 GLU A O 1
ATOM 1669 N N . MET A 1 214 ? -21.721 6.210 38.734 1.00 76.94 214 MET A N 1
ATOM 1670 C CA . MET A 1 214 ? -22.092 6.693 37.398 1.00 76.94 214 MET A CA 1
ATOM 1671 C C . MET A 1 214 ? -23.588 6.993 37.312 1.00 76.94 214 MET A C 1
ATOM 1673 O O . MET A 1 214 ? -23.980 8.002 36.732 1.00 76.94 214 MET A O 1
ATOM 1677 N N . VAL A 1 215 ? -24.419 6.150 37.928 1.00 81.12 215 VAL A N 1
ATOM 1678 C CA . VAL A 1 215 ? -25.876 6.338 37.973 1.00 81.12 215 VAL A CA 1
ATOM 1679 C C . VAL A 1 215 ? -26.220 7.641 38.702 1.00 81.12 215 VAL A C 1
ATOM 1681 O O . VAL A 1 215 ? -26.937 8.477 38.158 1.00 81.12 215 VAL A O 1
ATOM 1684 N N . ILE A 1 216 ? -25.637 7.860 39.885 1.00 83.62 216 ILE A N 1
ATOM 1685 C CA . ILE A 1 216 ? -25.840 9.074 40.688 1.00 83.62 216 ILE A CA 1
ATOM 1686 C C . ILE A 1 216 ? -25.318 10.315 39.950 1.00 83.62 216 ILE A C 1
ATOM 1688 O O . ILE A 1 216 ? -25.988 11.346 39.938 1.00 83.62 216 ILE A O 1
ATOM 1692 N N . GLN A 1 217 ? -24.160 10.220 39.288 1.00 82.44 217 GLN A N 1
ATOM 1693 C CA . GLN A 1 217 ? -23.604 11.319 38.496 1.00 82.44 217 GLN A CA 1
ATOM 1694 C C . GLN A 1 217 ? -24.575 11.776 37.397 1.00 82.44 217 GLN A C 1
ATOM 1696 O O . GLN A 1 217 ? -24.834 12.973 37.286 1.00 82.44 217 GLN A O 1
ATOM 1701 N N . PHE A 1 218 ? -25.118 10.848 36.600 1.00 74.62 218 PHE A N 1
ATOM 1702 C CA . PHE A 1 218 ? -26.043 11.191 35.514 1.00 74.62 218 PHE A CA 1
ATOM 1703 C C . PHE A 1 218 ? -27.361 11.771 36.036 1.00 74.62 218 PHE A C 1
ATOM 1705 O O . PHE A 1 218 ? -27.840 12.756 35.483 1.00 74.62 218 PHE A O 1
ATOM 1712 N N . MET A 1 219 ? -27.907 11.236 37.134 1.00 81.62 219 MET A N 1
ATOM 1713 C CA . MET A 1 219 ? -29.120 11.787 37.754 1.00 81.62 219 MET A CA 1
ATOM 1714 C C . MET A 1 219 ? -28.932 13.241 38.197 1.00 81.62 219 MET A C 1
ATOM 1716 O O . MET A 1 219 ? -29.782 14.090 37.933 1.00 81.62 219 MET A O 1
ATOM 1720 N N . ILE A 1 220 ? -27.805 13.539 38.851 1.00 80.69 220 ILE A N 1
ATOM 1721 C CA . ILE A 1 220 ? -27.495 14.895 39.317 1.00 80.69 220 ILE A CA 1
ATOM 1722 C C . ILE A 1 220 ? -27.223 15.826 38.128 1.00 80.69 220 ILE A C 1
ATOM 1724 O O . ILE A 1 220 ? -27.696 16.958 38.126 1.00 80.69 220 ILE A O 1
ATOM 1728 N N . TYR A 1 221 ? -26.497 15.361 37.107 1.00 73.94 221 TYR A N 1
ATOM 1729 C CA . TYR A 1 221 ? -26.212 16.146 35.902 1.00 73.94 221 TYR A CA 1
ATOM 1730 C C . TYR A 1 221 ? -27.492 16.570 35.169 1.00 73.94 221 TYR A C 1
ATOM 1732 O O . TYR A 1 221 ? -27.649 17.744 34.838 1.00 73.94 221 TYR A O 1
ATOM 1740 N N . GLU A 1 222 ? -28.431 15.644 34.973 1.00 72.19 222 GLU A N 1
ATOM 1741 C CA . GLU A 1 222 ? -29.702 15.917 34.293 1.00 72.19 222 GLU A CA 1
ATOM 1742 C C . GLU A 1 222 ? -30.599 16.849 35.108 1.00 72.19 222 GLU A C 1
ATOM 1744 O O . GLU A 1 222 ? -31.210 17.761 34.553 1.00 72.19 222 GLU A O 1
ATOM 1749 N N . LYS A 1 223 ? -30.611 16.700 36.439 1.00 79.56 223 LYS A N 1
ATOM 1750 C CA . LYS A 1 223 ? -31.328 17.625 37.321 1.00 79.56 223 LYS A CA 1
ATOM 1751 C C . LYS A 1 223 ? -30.763 19.048 37.234 1.00 79.56 223 LYS A C 1
ATOM 1753 O O . LYS A 1 223 ? -31.530 19.987 37.049 1.00 79.56 223 LYS A O 1
ATOM 1758 N N . ILE A 1 224 ? -29.436 19.202 37.282 1.00 77.69 224 ILE A N 1
ATOM 1759 C CA . ILE A 1 224 ? -28.767 20.506 37.131 1.00 77.69 224 ILE A CA 1
ATOM 1760 C C . ILE A 1 224 ? -29.062 21.115 35.753 1.00 77.69 224 ILE A C 1
ATOM 1762 O O . ILE A 1 224 ? -29.347 22.306 35.659 1.00 77.69 224 ILE A O 1
ATOM 1766 N N . LYS A 1 225 ? -29.026 20.311 34.684 1.00 69.06 225 LYS A N 1
ATOM 1767 C CA . LYS A 1 225 ? -29.332 20.756 33.317 1.00 69.06 225 LYS A CA 1
ATOM 1768 C C . LYS A 1 225 ? -30.779 21.241 33.184 1.00 69.06 225 LYS A C 1
ATOM 1770 O O . LYS A 1 225 ? -31.011 22.290 32.590 1.00 69.06 225 LYS A O 1
ATOM 1775 N N . HIS A 1 226 ? -31.729 20.500 33.748 1.00 72.62 226 HIS A N 1
ATOM 1776 C CA . HIS A 1 226 ? -33.146 20.857 33.749 1.00 72.62 226 HIS A CA 1
ATOM 1777 C C . HIS A 1 226 ? -33.409 22.149 34.538 1.00 72.62 226 HIS A C 1
ATOM 1779 O O . HIS A 1 226 ? -34.096 23.045 34.054 1.00 72.62 226 HIS A O 1
ATOM 1785 N N . ASP A 1 227 ? -32.817 22.284 35.726 1.00 75.75 227 ASP A N 1
ATOM 1786 C CA . ASP A 1 227 ? -32.992 23.475 36.562 1.00 75.75 227 ASP A CA 1
ATOM 1787 C C . ASP A 1 227 ? -32.338 24.717 35.925 1.00 75.75 227 ASP A C 1
ATOM 1789 O O . ASP A 1 227 ? -32.909 25.807 35.971 1.00 75.75 227 ASP A O 1
ATOM 1793 N N . LEU A 1 228 ? -31.198 24.548 35.242 1.00 70.00 228 LEU A N 1
ATOM 1794 C CA . LEU A 1 228 ? -30.548 25.607 34.464 1.00 70.00 228 LEU A CA 1
ATOM 1795 C C . LEU A 1 228 ? -31.397 26.043 33.260 1.00 70.00 228 LEU A C 1
ATOM 1797 O O . LEU A 1 228 ? -31.497 27.235 32.981 1.00 70.00 228 LEU A O 1
ATOM 1801 N N . HIS A 1 229 ? -32.028 25.093 32.563 1.00 66.25 229 HIS A N 1
ATOM 1802 C CA . HIS A 1 229 ? -32.920 25.382 31.439 1.00 66.25 229 HIS A CA 1
ATOM 1803 C C . HIS A 1 229 ? -34.155 26.181 31.883 1.00 66.25 229 HIS A C 1
ATOM 1805 O O . HIS A 1 229 ? -34.472 27.209 31.284 1.00 66.25 229 HIS A O 1
ATOM 1811 N N . ASN A 1 230 ? -34.791 25.775 32.986 1.00 72.50 230 ASN A N 1
ATOM 1812 C CA . ASN A 1 230 ? -35.947 26.479 33.546 1.00 72.50 230 ASN A CA 1
ATOM 1813 C C . ASN A 1 230 ? -35.581 27.889 34.030 1.00 72.50 230 ASN A C 1
ATOM 1815 O O . ASN A 1 230 ? -36.305 28.848 33.756 1.00 72.50 230 ASN A O 1
ATOM 1819 N N . TRP A 1 231 ? -34.428 28.041 34.686 1.00 71.25 231 TRP A N 1
ATOM 1820 C CA . TRP A 1 231 ? -33.928 29.347 35.111 1.00 71.25 231 TRP A CA 1
ATOM 1821 C C . TRP A 1 231 ? -33.689 30.282 33.914 1.00 71.25 231 TRP A C 1
ATOM 1823 O O . TRP A 1 231 ? -34.186 31.404 33.913 1.00 71.25 231 TRP A O 1
ATOM 1833 N N . LEU A 1 232 ? -33.035 29.807 32.847 1.00 65.25 232 LEU A N 1
ATOM 1834 C CA . LEU A 1 232 ? -32.782 30.602 31.636 1.00 65.25 232 LEU A CA 1
ATOM 1835 C C . LEU A 1 232 ? -34.069 30.990 30.890 1.00 65.25 232 LEU A C 1
ATOM 1837 O O . LEU A 1 232 ? -34.173 32.115 30.404 1.00 65.25 232 LEU A O 1
ATOM 1841 N N . SER A 1 233 ? -35.066 30.098 30.854 1.00 62.97 233 SER A N 1
ATOM 1842 C CA . SER A 1 233 ? -36.377 30.389 30.254 1.00 62.97 233 SER A CA 1
ATOM 1843 C C . SER A 1 233 ? -37.169 31.462 31.016 1.00 62.97 233 SER A C 1
ATOM 1845 O O . SER A 1 233 ? -37.954 32.189 30.417 1.00 62.97 233 SER A O 1
ATOM 1847 N N . THR A 1 234 ? -36.914 31.624 32.320 1.00 72.44 234 THR A N 1
ATOM 1848 C CA . THR A 1 234 ? -37.595 32.618 33.172 1.00 72.44 234 THR A CA 1
ATOM 1849 C C . THR A 1 234 ? -37.069 34.047 32.947 1.00 72.44 234 THR A C 1
ATOM 1851 O O . THR A 1 234 ? -37.784 35.011 33.203 1.00 72.44 234 THR A O 1
ATOM 1854 N N . TYR A 1 235 ? -35.844 34.207 32.428 1.00 65.00 235 TYR A N 1
ATOM 1855 C CA . TYR A 1 235 ? -35.184 35.511 32.235 1.00 65.00 235 TYR A CA 1
ATOM 1856 C C . TYR A 1 235 ? -35.148 36.008 30.776 1.00 65.00 235 TYR A C 1
ATOM 1858 O O . TYR A 1 235 ? -34.439 36.966 30.479 1.00 65.00 235 TYR A O 1
ATOM 1866 N N . ASN A 1 236 ? -35.915 35.393 29.865 1.00 48.44 236 ASN A N 1
ATOM 1867 C CA . ASN A 1 236 ? -36.076 35.824 28.464 1.00 48.44 236 ASN A CA 1
ATOM 1868 C C . ASN A 1 236 ? -34.752 36.032 27.689 1.00 48.44 236 ASN A C 1
ATOM 1870 O O . ASN A 1 236 ? -34.655 36.867 26.788 1.00 48.44 236 ASN A O 1
ATOM 1874 N N . VAL A 1 237 ? -33.712 35.269 28.037 1.00 55.44 237 VAL A N 1
ATOM 1875 C CA . VAL A 1 237 ? -32.410 35.331 27.361 1.00 55.44 237 VAL A CA 1
ATOM 1876 C C . VAL A 1 237 ? -32.513 34.552 26.042 1.00 55.44 237 VAL A C 1
ATOM 1878 O O . VAL A 1 237 ? -32.913 33.385 26.071 1.00 55.44 237 VAL A O 1
ATOM 1881 N N . PRO A 1 238 ? -32.182 35.144 24.877 1.00 42.50 238 PRO A N 1
ATOM 1882 C CA . PRO A 1 238 ? -32.365 34.479 23.591 1.00 42.50 238 PRO A CA 1
ATOM 1883 C C . PRO A 1 238 ? -31.522 33.198 23.506 1.00 42.50 238 PRO A C 1
ATOM 1885 O O . PRO A 1 238 ? -30.305 33.221 23.704 1.00 42.50 238 PRO A O 1
ATOM 1888 N N . LEU A 1 239 ? -32.187 32.080 23.185 1.00 47.28 239 LEU A N 1
ATOM 1889 C CA . LEU A 1 239 ? -31.641 30.712 23.205 1.00 47.28 239 LEU A CA 1
ATOM 1890 C C . LEU A 1 239 ? -30.437 30.474 22.268 1.00 47.28 239 LEU A C 1
ATOM 1892 O O . LEU A 1 239 ? -29.801 29.424 22.363 1.00 47.28 239 LEU A O 1
ATOM 1896 N N . TYR A 1 240 ? -30.099 31.428 21.394 1.00 40.75 240 TYR A N 1
ATOM 1897 C CA . TYR A 1 240 ? -29.010 31.295 20.418 1.00 40.75 240 TYR A CA 1
ATOM 1898 C C . TYR A 1 240 ? -27.621 31.172 21.072 1.00 40.75 240 TYR A C 1
ATOM 1900 O O . TYR A 1 240 ? -26.733 30.537 20.511 1.00 40.75 240 TYR A O 1
ATOM 1908 N N . TRP A 1 241 ? -27.442 31.686 22.296 1.00 37.78 241 TRP A N 1
ATOM 1909 C CA . TRP A 1 241 ? -26.190 31.543 23.054 1.00 37.78 241 TRP A CA 1
ATOM 1910 C C . TRP A 1 241 ? -25.930 30.115 23.567 1.00 37.78 241 TRP A C 1
ATOM 1912 O O . TRP A 1 241 ? -24.860 29.852 24.115 1.00 37.78 241 TRP A O 1
ATOM 1922 N N . LEU A 1 242 ? -26.895 29.195 23.428 1.00 45.09 242 LEU A N 1
ATOM 1923 C CA . LEU A 1 242 ? -26.786 27.817 23.915 1.00 45.09 242 LEU A CA 1
ATOM 1924 C C . LEU A 1 242 ? -26.702 26.746 22.820 1.00 45.09 242 LEU A C 1
ATOM 1926 O O . LEU A 1 242 ? -26.348 25.616 23.158 1.00 45.09 242 LEU A O 1
ATOM 1930 N N . SER A 1 243 ? -27.031 27.042 21.555 1.00 39.47 243 SER A N 1
ATOM 1931 C CA . SER A 1 243 ? -27.279 25.981 20.563 1.00 39.47 243 SER A CA 1
ATOM 1932 C C . SER A 1 243 ? -26.318 25.872 19.380 1.00 39.47 243 SER A C 1
ATOM 1934 O O . SER A 1 243 ? -26.447 24.896 18.651 1.00 39.47 243 SER A O 1
ATOM 1936 N N . GLU A 1 244 ? -25.333 26.753 19.187 1.00 39.16 244 GLU A N 1
ATOM 1937 C CA . GLU A 1 244 ? -24.428 26.642 18.022 1.00 39.16 244 GLU A CA 1
ATOM 1938 C C . GLU A 1 244 ? -22.962 27.041 18.304 1.00 39.16 244 GLU A C 1
ATOM 1940 O O . GLU A 1 244 ? -22.410 27.861 17.591 1.00 39.16 244 GLU A O 1
ATOM 1945 N N . ASP A 1 245 ? -22.308 26.472 19.331 1.00 36.81 245 ASP A N 1
ATOM 1946 C CA . ASP A 1 245 ? -20.847 26.188 19.316 1.00 36.81 245 ASP A CA 1
ATOM 1947 C C . ASP A 1 245 ? -20.417 25.407 20.590 1.00 36.81 245 ASP A C 1
ATOM 1949 O O . ASP A 1 245 ? -20.630 25.887 21.711 1.00 36.81 245 ASP A O 1
ATOM 1953 N N . PRO A 1 246 ? -19.802 24.208 20.512 1.00 43.56 246 PRO A N 1
ATOM 1954 C CA . PRO A 1 246 ? -19.422 23.439 21.695 1.00 43.56 246 PRO A CA 1
ATOM 1955 C C . PRO A 1 246 ? -18.073 23.910 22.268 1.00 43.56 246 PRO A C 1
ATOM 1957 O O . PRO A 1 246 ? -17.024 23.317 22.025 1.00 43.56 246 PRO A O 1
ATOM 1960 N N . LYS A 1 247 ? -18.098 24.964 23.093 1.00 42.28 247 LYS A N 1
ATOM 1961 C CA . LYS A 1 247 ? -17.015 25.325 24.038 1.00 42.28 247 LYS A CA 1
ATOM 1962 C C . LYS A 1 247 ? -17.620 25.777 25.377 1.00 42.28 247 LYS A C 1
ATOM 1964 O O . LYS A 1 247 ? -17.597 26.939 25.752 1.00 42.28 247 LYS A O 1
ATOM 1969 N N . GLY A 1 248 ? -18.277 24.901 26.132 1.00 50.91 248 GLY A N 1
ATOM 1970 C CA . GLY A 1 248 ? -17.597 23.960 27.026 1.00 50.91 248 GLY A CA 1
ATOM 1971 C C . GLY A 1 248 ? -17.701 24.354 28.512 1.00 50.91 248 GLY A C 1
ATOM 1972 O O . GLY A 1 248 ? -17.908 23.485 29.344 1.00 50.91 248 GLY A O 1
ATOM 1973 N N . ALA A 1 249 ? -17.679 25.636 28.892 1.00 52.25 249 ALA A N 1
ATOM 1974 C CA . ALA A 1 249 ? -17.487 26.002 30.308 1.00 52.25 249 ALA A CA 1
ATOM 1975 C C . ALA A 1 249 ? -18.659 25.642 31.257 1.00 52.25 249 ALA A C 1
ATOM 1977 O O . ALA A 1 249 ? -18.448 24.958 32.258 1.00 52.25 249 ALA A O 1
ATOM 1978 N N . HIS A 1 250 ? -19.900 26.042 30.957 1.00 55.78 250 HIS A N 1
ATOM 1979 C CA . HIS A 1 250 ? -21.048 25.834 31.862 1.00 55.78 250 HIS A CA 1
ATOM 1980 C C . HIS A 1 250 ? -21.431 24.351 32.020 1.00 55.78 250 HIS A C 1
ATOM 1982 O O . HIS A 1 250 ? -21.669 23.877 33.133 1.00 55.78 250 HIS A O 1
ATOM 1988 N N . PHE A 1 251 ? -21.410 23.584 30.926 1.00 61.62 251 PHE A N 1
ATOM 1989 C CA . PHE A 1 251 ? -21.649 22.138 30.964 1.00 61.62 251 PHE A CA 1
ATOM 1990 C C . PHE A 1 251 ? -20.492 21.368 31.614 1.00 61.62 251 PHE A C 1
ATOM 1992 O O . PHE A 1 251 ? -20.740 20.370 32.293 1.00 61.62 251 PHE A O 1
ATOM 1999 N N . MET A 1 252 ? -19.247 21.849 31.490 1.00 61.47 252 MET A N 1
ATOM 2000 C CA . MET A 1 252 ? -18.109 21.305 32.239 1.00 61.47 252 MET A CA 1
ATOM 2001 C C . MET A 1 252 ? -18.244 21.564 33.742 1.00 61.47 252 MET A C 1
ATOM 2003 O O . MET A 1 252 ? -17.951 20.665 34.525 1.00 61.47 252 MET A O 1
ATOM 2007 N N . VAL A 1 253 ? -18.731 22.738 34.161 1.00 65.06 253 VAL A N 1
ATOM 2008 C CA . VAL A 1 253 ? -18.983 23.049 35.581 1.00 65.06 253 VAL A CA 1
ATOM 2009 C C . VAL A 1 253 ? -20.108 22.173 36.145 1.00 65.06 253 VAL A C 1
ATOM 2011 O O . VAL A 1 253 ? -19.929 21.559 37.196 1.00 65.06 253 VAL A O 1
ATOM 2014 N N . ALA A 1 254 ? -21.222 22.010 35.424 1.00 68.44 254 ALA A N 1
ATOM 2015 C CA . ALA A 1 254 ? -22.299 21.092 35.816 1.00 68.44 254 ALA A CA 1
ATOM 2016 C C . ALA A 1 254 ? -21.824 19.622 35.878 1.00 68.44 254 ALA A C 1
ATOM 2018 O O . ALA A 1 254 ? -22.153 18.877 36.809 1.00 68.44 254 ALA A O 1
ATOM 2019 N N . GLY A 1 255 ? -20.986 19.207 34.924 1.00 70.00 255 GLY A N 1
ATOM 2020 C CA . GLY A 1 255 ? -20.320 17.903 34.923 1.00 70.00 255 GLY A CA 1
ATOM 2021 C C . GLY A 1 255 ? -19.354 17.717 36.100 1.00 70.00 255 GLY A C 1
ATOM 2022 O O . GLY A 1 255 ? -19.309 16.647 36.705 1.00 70.00 255 GLY A O 1
ATOM 2023 N N . ALA A 1 256 ? -18.614 18.761 36.481 1.00 71.50 256 ALA A N 1
ATOM 2024 C CA . ALA A 1 256 ? -17.686 18.729 37.607 1.00 71.50 256 ALA A CA 1
ATOM 2025 C C . ALA A 1 256 ? -18.418 18.655 38.957 1.00 71.50 256 ALA A C 1
ATOM 2027 O O . ALA A 1 256 ? -18.041 17.842 39.800 1.00 71.50 256 ALA A O 1
ATOM 2028 N N . ILE A 1 257 ? -19.488 19.438 39.146 1.00 77.88 257 ILE A N 1
ATOM 2029 C CA . ILE A 1 257 ? -20.305 19.431 40.372 1.00 77.88 257 ILE A CA 1
ATOM 2030 C C . ILE A 1 257 ? -21.002 18.077 40.545 1.00 77.88 257 ILE A C 1
ATOM 2032 O O . ILE A 1 257 ? -20.926 17.475 41.616 1.00 77.88 257 ILE A O 1
ATOM 2036 N N . SER A 1 258 ? -21.625 17.552 39.486 1.00 79.69 258 SER A N 1
ATOM 2037 C CA . SER A 1 258 ? -22.256 16.224 39.529 1.00 79.69 258 SER A CA 1
ATOM 2038 C C . SER A 1 258 ? -21.244 15.115 39.835 1.00 79.69 258 SER A C 1
ATOM 2040 O O . SER A 1 258 ? -21.518 14.248 40.668 1.00 79.69 258 SER A O 1
ATOM 2042 N N . LYS A 1 259 ? -20.042 15.169 39.240 1.00 81.69 259 LYS A N 1
ATOM 2043 C CA . LYS A 1 259 ? -18.966 14.210 39.519 1.00 81.69 259 LYS A CA 1
ATOM 2044 C C . LYS A 1 259 ? -18.464 14.298 40.956 1.00 81.69 259 LYS A C 1
ATOM 2046 O O . LYS A 1 259 ? -18.283 13.265 41.597 1.00 81.69 259 LYS A O 1
ATOM 2051 N N . PHE A 1 260 ? -18.244 15.510 41.456 1.00 82.06 260 PHE A N 1
ATOM 2052 C CA . PHE A 1 260 ? -17.796 15.754 42.823 1.00 82.06 260 PHE A CA 1
ATOM 2053 C C . PHE A 1 260 ? -18.784 15.157 43.832 1.00 82.06 260 PHE A C 1
ATOM 2055 O O . PHE A 1 260 ? -18.394 14.347 44.673 1.00 82.06 260 PHE A O 1
ATOM 2062 N N . THR A 1 261 ? -20.072 15.474 43.690 1.00 81.00 261 THR A N 1
ATOM 2063 C CA . THR A 1 261 ? -21.129 14.997 44.590 1.00 81.00 261 THR A CA 1
ATOM 2064 C C . THR A 1 261 ? -21.283 13.476 44.538 1.00 81.00 261 THR A C 1
ATOM 2066 O O . THR A 1 261 ? -21.348 12.829 45.583 1.00 81.00 261 THR A O 1
ATOM 2069 N N . ALA A 1 262 ? -21.260 12.875 43.343 1.00 83.19 262 ALA A N 1
ATOM 2070 C CA . ALA A 1 262 ? -21.359 11.424 43.189 1.00 83.19 262 ALA A CA 1
ATOM 2071 C C . ALA A 1 262 ? -20.177 10.676 43.831 1.00 83.19 262 ALA A C 1
ATOM 2073 O O . ALA A 1 262 ? -20.377 9.661 44.506 1.00 83.19 262 ALA A O 1
ATOM 2074 N N . VAL A 1 263 ? -18.951 11.189 43.669 1.00 82.25 263 VAL A N 1
ATOM 2075 C CA . VAL A 1 263 ? -17.753 10.605 44.288 1.00 82.25 263 VAL A CA 1
ATOM 2076 C C . VAL A 1 263 ? -17.839 10.700 45.806 1.00 82.25 263 VAL A C 1
ATOM 2078 O O . VAL A 1 263 ? -17.584 9.701 46.465 1.00 82.25 263 VAL A O 1
ATOM 2081 N N . VAL A 1 264 ? -18.241 11.844 46.369 1.00 83.81 264 VAL A N 1
ATOM 2082 C CA . VAL A 1 264 ? -18.375 12.011 47.829 1.00 83.81 264 VAL A CA 1
ATOM 2083 C C . VAL A 1 264 ? -19.388 11.023 48.412 1.00 83.81 264 VAL A C 1
ATOM 2085 O O . VAL A 1 264 ? -19.092 10.379 49.412 1.00 83.81 264 VAL A O 1
ATOM 2088 N N . ILE A 1 265 ? -20.548 10.844 47.773 1.00 84.69 265 ILE A N 1
ATOM 2089 C CA . ILE A 1 265 ? -21.594 9.928 48.259 1.00 84.69 265 ILE A CA 1
ATOM 2090 C C . ILE A 1 265 ? -21.132 8.467 48.201 1.00 84.69 265 ILE A C 1
ATOM 2092 O O . ILE A 1 265 ? -21.392 7.686 49.115 1.00 84.69 265 ILE A O 1
ATOM 2096 N N . THR A 1 266 ? -20.451 8.082 47.123 1.00 86.88 266 THR A N 1
ATOM 2097 C CA . THR A 1 266 ? -20.115 6.673 46.884 1.00 86.88 266 THR A CA 1
ATOM 2098 C C . THR A 1 266 ? -18.752 6.272 47.437 1.00 86.88 266 THR A C 1
ATOM 2100 O O . THR A 1 266 ? -18.496 5.077 47.565 1.00 86.88 266 THR A O 1
ATOM 2103 N N . TYR A 1 267 ? -17.897 7.216 47.841 1.00 83.88 267 TYR A N 1
ATOM 2104 C CA . TYR A 1 267 ? -16.491 6.987 48.196 1.00 83.88 267 TYR A CA 1
ATOM 2105 C C . TYR A 1 267 ? -16.191 5.784 49.117 1.00 83.88 267 TYR A C 1
ATOM 2107 O O . TYR A 1 267 ? -15.194 5.099 48.862 1.00 83.88 267 TYR A O 1
ATOM 2115 N N . PRO A 1 268 ? -17.016 5.443 50.134 1.00 87.06 268 PRO A N 1
ATOM 2116 C CA . PRO A 1 268 ? -16.750 4.291 51.000 1.00 87.06 268 PRO A CA 1
ATOM 2117 C C . PRO A 1 268 ? -16.520 2.965 50.252 1.00 87.06 268 PRO A C 1
ATOM 2119 O O . PRO A 1 268 ? -15.733 2.128 50.704 1.00 87.06 268 PRO A O 1
ATOM 2122 N N . HIS A 1 269 ? -17.137 2.776 49.076 1.00 86.56 269 HIS A N 1
ATOM 2123 C CA . HIS A 1 269 ? -16.914 1.580 48.258 1.00 86.56 269 HIS A CA 1
ATOM 2124 C C . HIS A 1 269 ? -15.458 1.464 47.771 1.00 86.56 269 HIS A C 1
ATOM 2126 O O . HIS A 1 269 ? -14.945 0.354 47.620 1.00 86.56 269 HIS A O 1
ATOM 2132 N N . GLU A 1 270 ? -14.767 2.586 47.545 1.00 83.31 270 GLU A N 1
ATOM 2133 C CA . GLU A 1 270 ? -13.400 2.596 47.027 1.00 83.31 270 GLU A CA 1
ATOM 2134 C C . GLU A 1 270 ? -12.386 2.109 48.059 1.00 83.31 270 GLU A C 1
ATOM 2136 O O . GLU A 1 270 ? -11.492 1.335 47.715 1.00 83.31 270 GLU A O 1
ATOM 2141 N N . VAL A 1 271 ? -12.551 2.510 49.323 1.00 82.81 271 VAL A N 1
ATOM 2142 C CA . VAL A 1 271 ? -11.694 2.059 50.429 1.00 82.81 271 VAL A CA 1
ATOM 2143 C C . VAL A 1 271 ? -11.868 0.558 50.654 1.00 82.81 271 VAL A C 1
ATOM 2145 O O . VAL A 1 271 ? -10.884 -0.177 50.758 1.00 82.81 271 VAL A O 1
ATOM 2148 N N . ILE A 1 272 ? -13.112 0.072 50.636 1.00 85.00 272 ILE A N 1
ATOM 2149 C CA . ILE A 1 272 ? -13.404 -1.363 50.743 1.00 85.00 272 ILE A CA 1
ATOM 2150 C C . ILE A 1 272 ? -12.815 -2.128 49.556 1.00 85.00 272 ILE A C 1
ATOM 2152 O O . ILE A 1 272 ? -12.192 -3.177 49.736 1.00 85.00 272 ILE A O 1
ATOM 2156 N N . ARG A 1 273 ? -12.958 -1.607 48.332 1.00 85.69 273 ARG A N 1
ATOM 2157 C CA . ARG A 1 273 ? -12.390 -2.219 47.123 1.00 85.69 273 ARG A CA 1
ATOM 2158 C C . ARG A 1 273 ? -10.872 -2.360 47.215 1.00 85.69 273 ARG A C 1
ATOM 2160 O O . ARG A 1 273 ? -10.341 -3.389 46.812 1.00 85.69 273 ARG A O 1
ATOM 2167 N N . THR A 1 274 ? -10.172 -1.363 47.746 1.00 79.62 274 THR A N 1
ATOM 2168 C CA . THR A 1 274 ? -8.714 -1.432 47.906 1.00 79.62 274 THR A CA 1
ATOM 2169 C C . THR A 1 274 ? -8.323 -2.465 48.970 1.00 79.62 274 THR A C 1
ATOM 2171 O O . THR A 1 274 ? -7.505 -3.341 48.688 1.00 79.62 274 THR A O 1
ATOM 2174 N N . ARG A 1 275 ? -8.992 -2.480 50.130 1.00 79.31 275 ARG A N 1
ATOM 2175 C CA . ARG A 1 275 ? -8.697 -3.423 51.228 1.00 79.31 275 ARG A CA 1
ATOM 2176 C C . ARG A 1 275 ? -9.053 -4.875 50.941 1.00 79.31 275 ARG A C 1
ATOM 2178 O O . ARG A 1 275 ? -8.358 -5.789 51.364 1.00 79.31 275 ARG A O 1
ATOM 2185 N N . THR A 1 276 ? -10.112 -5.118 50.177 1.00 81.25 276 THR A N 1
ATOM 2186 C CA . THR A 1 276 ? -10.464 -6.482 49.740 1.00 81.25 276 THR A CA 1
ATOM 2187 C C . THR A 1 276 ? -9.437 -7.077 48.769 1.00 81.25 276 THR A C 1
ATOM 2189 O O . THR A 1 276 ? -9.356 -8.301 48.630 1.00 81.25 2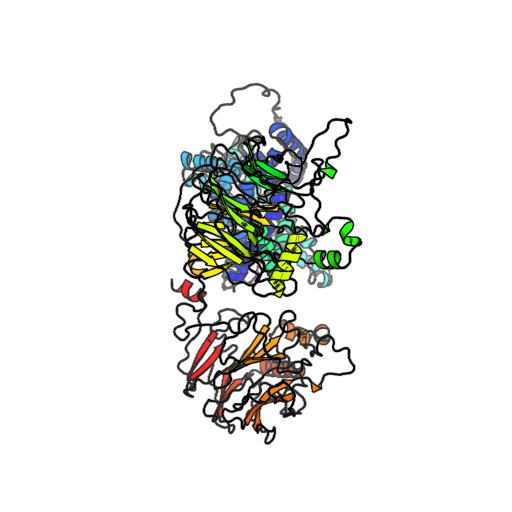76 THR A O 1
ATOM 2192 N N . ARG A 1 277 ? -8.637 -6.231 48.105 1.00 81.62 277 ARG A N 1
ATOM 2193 C CA . ARG A 1 277 ? -7.582 -6.633 47.161 1.00 81.62 277 ARG A CA 1
ATOM 2194 C C . ARG A 1 277 ? -6.205 -6.783 47.809 1.00 81.62 277 ARG A C 1
ATOM 2196 O O . ARG A 1 277 ? -5.330 -7.406 47.197 1.00 81.62 277 ARG A O 1
ATOM 2203 N N . GLU A 1 278 ? -6.034 -6.279 49.029 1.00 77.81 278 GLU A N 1
ATOM 2204 C CA . GLU A 1 278 ? -4.828 -6.449 49.842 1.00 77.81 278 GLU A CA 1
ATOM 2205 C C . GLU A 1 278 ? -4.522 -7.921 50.132 1.00 77.81 278 GLU A C 1
ATOM 2207 O O . GLU A 1 278 ? -5.391 -8.805 50.124 1.00 77.81 278 GLU A O 1
ATOM 2212 N N . VAL A 1 279 ? -3.244 -8.187 50.390 1.00 63.50 279 VAL A N 1
ATOM 2213 C CA . VAL A 1 279 ? -2.783 -9.499 50.837 1.00 63.50 279 VAL A CA 1
ATOM 2214 C C . VAL A 1 279 ? -2.856 -9.565 52.353 1.00 63.50 279 VAL A C 1
ATOM 2216 O O . VAL A 1 279 ? -2.510 -8.615 53.036 1.00 63.50 279 VAL A O 1
ATOM 2219 N N . GLY A 1 280 ? -3.432 -10.660 52.857 1.00 62.78 280 GLY A N 1
ATOM 2220 C CA . GLY A 1 280 ? -3.875 -10.785 54.251 1.00 62.78 280 GLY A CA 1
ATOM 2221 C C . GLY A 1 280 ? -5.395 -10.667 54.452 1.00 62.78 280 GLY A C 1
ATOM 2222 O O . GLY A 1 280 ? -5.892 -10.966 55.537 1.00 62.78 280 GLY A O 1
ATOM 2223 N N . TYR A 1 281 ? -6.166 -10.314 53.412 1.00 67.25 281 TYR A N 1
ATOM 2224 C CA . TYR A 1 281 ? -7.625 -10.229 53.516 1.00 67.25 281 TYR A CA 1
ATOM 2225 C C . TYR A 1 281 ? -8.287 -11.596 53.764 1.00 67.25 281 TYR A C 1
ATOM 2227 O O . TYR A 1 281 ? -8.155 -12.524 52.954 1.00 67.25 281 TYR A O 1
ATOM 2235 N N . LYS A 1 282 ? -9.061 -11.689 54.856 1.00 65.75 282 LYS A N 1
ATOM 2236 C CA . LYS A 1 282 ? -9.706 -12.919 55.357 1.00 65.75 282 LYS A CA 1
ATOM 2237 C C . LYS A 1 282 ? -11.031 -13.293 54.666 1.00 65.75 282 LYS A C 1
ATOM 2239 O O . LYS A 1 282 ? -11.712 -14.194 55.135 1.00 65.75 282 LYS A O 1
ATOM 2244 N N . GLY A 1 283 ? -11.393 -12.642 53.555 1.00 63.81 283 GLY A N 1
ATOM 2245 C CA . GLY A 1 283 ? -12.539 -13.056 52.726 1.00 63.81 283 GLY A CA 1
ATOM 2246 C C . GLY A 1 283 ? -13.919 -12.765 53.327 1.00 63.81 283 GLY A C 1
ATOM 2247 O O . GLY A 1 283 ? -14.826 -13.570 53.170 1.00 63.81 283 GLY A O 1
ATOM 2248 N N . GLN A 1 284 ? -14.075 -11.646 54.033 1.00 76.12 284 GLN A N 1
ATOM 2249 C CA . GLN A 1 284 ? -15.369 -11.211 54.575 1.00 76.12 284 GLN A CA 1
ATOM 2250 C C . GLN A 1 284 ? -16.260 -10.578 53.479 1.00 76.12 284 GLN A C 1
ATOM 2252 O O . GLN A 1 284 ? -15.787 -10.253 52.395 1.00 76.12 284 GLN A O 1
ATOM 2257 N N . GLY A 1 285 ? -17.558 -10.400 53.744 1.00 76.81 285 GLY A N 1
ATOM 2258 C CA . GLY A 1 285 ? -18.464 -9.681 52.834 1.00 76.81 285 GLY A CA 1
ATOM 2259 C C . GLY A 1 285 ? -18.308 -8.157 52.920 1.00 76.81 285 GLY A C 1
ATOM 2260 O O . GLY A 1 285 ? -17.795 -7.637 53.917 1.00 76.81 285 GLY A O 1
ATOM 2261 N N . PHE A 1 286 ? -18.791 -7.432 51.902 1.00 82.50 286 PHE A N 1
ATOM 2262 C CA . PHE A 1 286 ? -18.723 -5.962 51.816 1.00 82.50 286 PHE A CA 1
ATOM 2263 C C . PHE A 1 286 ? -19.188 -5.246 53.101 1.00 82.50 286 PHE A C 1
ATOM 2265 O O . PHE A 1 286 ? -18.447 -4.445 53.674 1.00 82.50 286 PHE A O 1
ATOM 2272 N N . TRP A 1 287 ? -20.385 -5.574 53.597 1.00 82.00 287 TRP A N 1
ATOM 2273 C CA . TRP A 1 287 ? -20.987 -4.939 54.779 1.00 82.00 287 TRP A CA 1
ATOM 2274 C C . TRP A 1 287 ? -20.269 -5.287 56.084 1.00 82.00 287 TRP A C 1
ATOM 2276 O O . TRP A 1 287 ? -20.103 -4.437 56.958 1.00 82.00 287 TRP A O 1
ATOM 2286 N N . THR A 1 288 ? -19.787 -6.524 56.205 1.00 83.81 288 THR A N 1
ATOM 2287 C CA . THR A 1 288 ? -19.019 -6.974 57.371 1.00 83.81 288 THR A CA 1
ATOM 2288 C C . THR A 1 288 ? -17.696 -6.221 57.471 1.00 83.81 288 THR A C 1
ATOM 2290 O O . THR A 1 288 ? -17.342 -5.748 58.550 1.00 83.81 288 THR A O 1
ATOM 2293 N N . LEU A 1 289 ? -17.001 -6.046 56.341 1.00 82.81 289 LEU A N 1
ATOM 2294 C CA . LEU A 1 289 ? -15.763 -5.276 56.285 1.00 82.81 289 LEU A CA 1
ATOM 2295 C C . LEU A 1 289 ? -16.015 -3.783 56.548 1.00 82.81 289 LEU A C 1
ATOM 2297 O O . LEU A 1 289 ? -15.294 -3.191 57.344 1.00 82.81 289 LEU A O 1
ATOM 2301 N N . MET A 1 290 ? -17.056 -3.186 55.953 1.00 82.56 290 MET A N 1
ATOM 2302 C CA . MET A 1 290 ? -17.460 -1.796 56.226 1.00 82.56 290 MET A CA 1
ATOM 2303 C C . MET A 1 290 ? -17.654 -1.559 57.731 1.00 82.56 290 MET A C 1
ATOM 2305 O O . MET A 1 290 ? -17.083 -0.631 58.307 1.00 82.56 290 MET A O 1
ATOM 2309 N N . ASN A 1 291 ? -18.414 -2.442 58.384 1.00 83.69 291 ASN A N 1
ATOM 2310 C CA . ASN A 1 291 ? -18.694 -2.355 59.813 1.00 83.69 291 ASN A CA 1
ATOM 2311 C C . ASN A 1 291 ? -17.438 -2.562 60.668 1.00 83.69 291 ASN A C 1
ATOM 2313 O O . ASN A 1 291 ? -17.288 -1.888 61.685 1.00 83.69 291 ASN A O 1
ATOM 2317 N N . GLN A 1 292 ? -16.520 -3.448 60.266 1.00 81.31 292 GLN A N 1
ATOM 2318 C CA . GLN A 1 292 ? -15.242 -3.618 60.961 1.00 81.31 292 GLN A CA 1
ATOM 2319 C C . GLN A 1 292 ? -14.349 -2.383 60.853 1.00 81.31 292 GLN A C 1
ATOM 2321 O O . GLN A 1 292 ? -13.778 -1.974 61.858 1.00 81.31 292 GLN A O 1
ATOM 2326 N N . ILE A 1 293 ? -14.256 -1.755 59.680 1.00 81.12 293 ILE A N 1
ATOM 2327 C CA . ILE A 1 293 ? -13.467 -0.525 59.505 1.00 81.12 293 ILE A CA 1
ATOM 2328 C C . ILE A 1 293 ? -14.058 0.594 60.363 1.00 81.12 293 ILE A C 1
ATOM 2330 O O . ILE A 1 293 ? -13.331 1.264 61.092 1.00 81.12 293 ILE A O 1
ATOM 2334 N N . ASN A 1 294 ? -15.384 0.748 60.340 1.00 80.44 294 ASN A N 1
ATOM 2335 C CA . ASN A 1 294 ? -16.061 1.770 61.129 1.00 80.44 294 ASN A CA 1
ATOM 2336 C C . ASN A 1 294 ? -15.882 1.556 62.645 1.00 80.44 294 ASN A C 1
ATOM 2338 O O . ASN A 1 294 ? -15.678 2.523 63.373 1.00 80.44 294 ASN A O 1
ATOM 2342 N N . LYS A 1 295 ? -15.912 0.302 63.120 1.00 80.44 295 LYS A N 1
ATOM 2343 C CA . LYS A 1 295 ? -15.704 -0.036 64.539 1.00 80.44 295 LYS A CA 1
ATOM 2344 C C . LYS A 1 295 ? -14.241 0.065 64.986 1.00 80.44 295 LYS A C 1
ATOM 2346 O O . LYS A 1 295 ? -13.997 0.507 66.101 1.00 80.44 295 LYS A O 1
ATOM 2351 N N . ASN A 1 296 ? -13.284 -0.334 64.144 1.00 77.94 296 ASN A N 1
ATOM 2352 C CA . ASN A 1 296 ? -11.872 -0.450 64.531 1.00 77.94 296 ASN A CA 1
ATOM 2353 C C . ASN A 1 296 ? -11.057 0.824 64.260 1.00 77.94 296 ASN A C 1
ATOM 2355 O O . ASN A 1 296 ? -10.143 1.136 65.016 1.00 77.94 296 ASN A O 1
ATOM 2359 N N . GLU A 1 297 ? -11.361 1.549 63.181 1.00 73.31 297 GLU A N 1
ATOM 2360 C CA . GLU A 1 297 ? -10.586 2.714 62.719 1.00 73.31 297 GLU A CA 1
ATOM 2361 C C . GLU A 1 297 ? -11.411 4.012 62.687 1.00 73.31 297 GLU A C 1
ATOM 2363 O O . GLU A 1 297 ? -10.868 5.098 62.471 1.00 73.31 297 GLU A O 1
ATOM 2368 N N . GLY A 1 298 ? -12.722 3.912 62.926 1.00 75.69 298 GLY A N 1
ATOM 2369 C CA . GLY A 1 298 ? -13.659 5.030 62.935 1.00 75.69 298 GLY A CA 1
ATOM 2370 C C . GLY A 1 298 ? -14.180 5.416 61.547 1.00 75.69 298 GLY A C 1
ATOM 2371 O O . GLY A 1 298 ? -13.575 5.135 60.512 1.00 75.69 298 GLY A O 1
ATOM 2372 N N . PHE A 1 299 ? -15.303 6.139 61.522 1.00 76.19 299 PHE A N 1
ATOM 2373 C CA . PHE A 1 299 ? -15.997 6.538 60.287 1.00 76.19 299 PHE A CA 1
ATOM 2374 C C . PHE A 1 299 ? -15.110 7.321 59.304 1.00 76.19 299 PHE A C 1
ATOM 2376 O O . PHE A 1 299 ? -15.232 7.182 58.088 1.00 76.19 299 PHE A O 1
ATOM 2383 N N . LYS A 1 300 ? -14.151 8.104 59.817 1.00 72.25 300 LYS A N 1
ATOM 2384 C CA . LYS A 1 300 ? -13.207 8.882 58.996 1.00 72.25 300 LYS A CA 1
ATOM 2385 C C . LYS A 1 300 ? -12.283 8.000 58.143 1.00 72.25 300 LYS A C 1
ATOM 2387 O O . LYS A 1 300 ? -11.826 8.452 57.095 1.00 72.25 300 LYS A O 1
ATOM 2392 N N . ALA A 1 301 ? -12.029 6.752 58.541 1.00 71.94 301 ALA A N 1
ATOM 2393 C CA . ALA A 1 301 ? -11.194 5.827 57.775 1.00 71.94 301 ALA A CA 1
ATOM 2394 C C . ALA A 1 301 ? -11.825 5.439 56.424 1.00 71.94 301 ALA A C 1
ATOM 2396 O O . ALA A 1 301 ? -11.101 5.179 55.463 1.00 71.94 301 ALA A O 1
ATOM 2397 N N . LEU A 1 302 ? -13.159 5.494 56.312 1.00 79.19 302 LEU A N 1
ATOM 2398 C CA . LEU A 1 302 ? -13.898 5.214 55.073 1.00 79.19 302 LEU A CA 1
ATOM 2399 C C . LEU A 1 302 ? -13.718 6.287 53.990 1.00 79.19 302 LEU A C 1
ATOM 2401 O O . LEU A 1 302 ? -14.038 6.036 52.833 1.00 79.19 302 LEU A O 1
ATOM 2405 N N . TYR A 1 303 ? -13.163 7.450 54.344 1.00 80.69 303 TYR A N 1
ATOM 2406 C CA . TYR A 1 303 ? -12.914 8.574 53.433 1.00 80.69 303 TYR A CA 1
ATOM 2407 C C . TYR A 1 303 ? -11.422 8.851 53.192 1.00 80.69 303 TYR A C 1
ATOM 2409 O O . TYR A 1 303 ? -11.030 9.866 52.607 1.00 80.69 303 TYR A O 1
ATOM 2417 N N . ARG A 1 304 ? -10.549 7.923 53.599 1.00 74.56 304 ARG A N 1
ATOM 2418 C CA . ARG A 1 304 ? -9.098 8.070 53.451 1.00 74.56 304 ARG A CA 1
ATOM 2419 C C . ARG A 1 304 ? -8.695 8.084 51.966 1.00 74.56 304 ARG A C 1
ATOM 2421 O O . ARG A 1 304 ? -9.109 7.227 51.188 1.00 74.56 304 ARG A O 1
ATOM 2428 N N . GLY A 1 305 ? -7.906 9.082 51.553 1.00 71.50 305 GLY A N 1
ATOM 2429 C CA . GLY A 1 305 ? -7.466 9.265 50.156 1.00 71.50 305 GLY A CA 1
ATOM 2430 C C . GLY A 1 305 ? -8.465 9.987 49.230 1.00 71.50 305 GLY A C 1
ATOM 2431 O O . GLY A 1 305 ? -8.241 10.052 48.016 1.00 71.50 305 GLY A O 1
ATOM 2432 N N . MET A 1 306 ? -9.566 10.532 49.766 1.00 81.12 306 MET A N 1
ATOM 2433 C CA . MET A 1 306 ? -10.608 11.176 48.953 1.00 81.12 306 MET A CA 1
ATOM 2434 C C . MET A 1 306 ? -10.095 12.425 48.231 1.00 81.12 306 MET A C 1
ATOM 2436 O O . MET A 1 306 ? -10.330 12.569 47.034 1.00 81.12 306 MET A O 1
ATOM 2440 N N . GLY A 1 307 ? -9.308 13.274 48.903 1.00 71.38 307 GLY A N 1
ATOM 2441 C CA . GLY A 1 307 ? -8.740 14.480 48.285 1.00 71.38 307 GLY A CA 1
ATOM 2442 C C . GLY A 1 307 ? -7.862 14.174 47.069 1.00 71.38 307 GLY A C 1
ATOM 2443 O O . GLY A 1 307 ? -8.055 14.748 46.000 1.00 71.38 307 GLY A O 1
ATOM 2444 N N . THR A 1 308 ? -6.985 13.168 47.169 1.00 71.00 308 THR A N 1
ATOM 2445 C CA . THR A 1 308 ? -6.191 12.690 46.022 1.00 71.00 308 THR A CA 1
ATOM 2446 C C . THR A 1 308 ? -7.053 12.111 44.903 1.00 71.0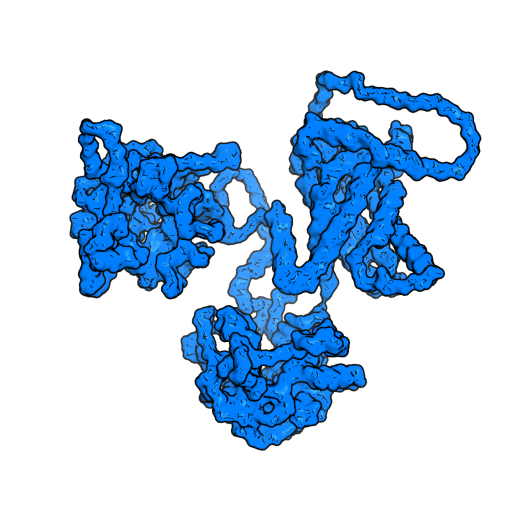0 308 THR A C 1
ATOM 2448 O O . THR A 1 308 ? -6.687 12.199 43.736 1.00 71.00 308 THR A O 1
ATOM 2451 N N . THR A 1 309 ? -8.213 11.539 45.234 1.00 75.69 309 THR A N 1
ATOM 2452 C CA . THR A 1 309 ? -9.152 11.009 44.239 1.00 75.69 309 THR A CA 1
ATOM 2453 C C . THR A 1 309 ? -9.859 12.130 43.486 1.00 75.69 309 THR A C 1
ATOM 2455 O O . THR A 1 309 ? -9.962 12.042 42.267 1.00 75.69 309 THR A O 1
ATOM 2458 N N . LEU A 1 310 ? -10.287 13.190 44.175 1.00 76.12 310 LEU A N 1
ATOM 2459 C CA . LEU A 1 310 ? -11.002 14.327 43.587 1.00 76.12 310 LEU A CA 1
ATOM 2460 C C . LEU A 1 310 ? -10.093 15.209 42.718 1.00 76.12 310 LEU A C 1
ATOM 2462 O O . LEU A 1 310 ? -10.456 15.518 41.584 1.00 76.12 310 LEU A O 1
ATOM 2466 N N . ILE A 1 311 ? -8.878 15.521 43.192 1.00 74.00 311 ILE A N 1
ATOM 2467 C CA . ILE A 1 311 ? -7.863 16.272 42.423 1.00 74.00 311 ILE A CA 1
ATOM 2468 C C . ILE A 1 311 ? -7.479 15.521 41.138 1.00 74.00 311 ILE A C 1
ATOM 2470 O O . ILE A 1 311 ? -7.147 16.128 40.125 1.00 74.00 311 ILE A O 1
ATOM 2474 N N . ARG A 1 312 ? -7.562 14.187 41.158 1.00 74.69 312 ARG A N 1
ATOM 2475 C CA . ARG A 1 312 ? -7.286 13.334 40.000 1.00 74.69 312 ARG A CA 1
ATOM 2476 C C . ARG A 1 312 ? -8.487 13.202 39.062 1.00 74.69 312 ARG A C 1
ATOM 2478 O O . ARG A 1 312 ? -8.329 13.277 37.847 1.00 74.69 312 ARG A O 1
ATOM 2485 N N . SER A 1 313 ? -9.674 12.920 39.598 1.00 69.56 313 SER A N 1
ATOM 2486 C CA . SER A 1 313 ? -10.822 12.447 38.814 1.00 69.56 313 SER A CA 1
ATOM 2487 C C . SER A 1 313 ? -11.456 13.537 37.956 1.00 69.56 313 SER A C 1
ATOM 2489 O O . SER A 1 313 ? -11.872 13.239 36.833 1.00 69.56 313 SER A O 1
ATOM 2491 N N . VAL A 1 314 ? -11.501 14.779 38.447 1.00 70.31 314 VAL A N 1
ATOM 2492 C CA . VAL A 1 314 ? -12.151 15.898 37.752 1.00 70.31 314 VAL A CA 1
ATOM 2493 C C . VAL A 1 314 ? -11.344 16.335 36.517 1.00 70.31 314 VAL A C 1
ATOM 2495 O O . VAL A 1 314 ? -11.903 16.269 35.420 1.00 70.31 314 VAL A O 1
ATOM 2498 N N . PRO A 1 315 ? -10.029 16.640 36.606 1.00 67.81 315 PRO A N 1
ATOM 2499 C CA . PRO A 1 315 ? -9.232 16.978 35.423 1.00 67.81 315 PRO A CA 1
ATOM 2500 C C . PRO A 1 315 ? -9.107 15.809 34.442 1.00 67.81 315 PRO A C 1
ATOM 2502 O O . PRO A 1 315 ? -9.210 15.998 33.234 1.00 67.81 315 PRO A O 1
ATOM 2505 N N . ASN A 1 316 ? -8.955 14.577 34.947 1.00 68.75 316 ASN A N 1
ATOM 2506 C CA . ASN A 1 316 ? -8.868 13.390 34.095 1.00 68.75 316 ASN A CA 1
ATOM 2507 C C . ASN A 1 316 ? -10.145 13.164 33.270 1.00 68.75 316 ASN A C 1
ATOM 2509 O O . ASN A 1 316 ? -10.054 12.735 32.125 1.00 68.75 316 ASN A O 1
ATOM 2513 N N . SER A 1 317 ? -11.327 13.427 33.837 1.00 67.38 317 SER A N 1
ATOM 2514 C CA . SER A 1 317 ? -12.595 13.256 33.112 1.00 67.38 317 SER A CA 1
ATOM 2515 C C . SER A 1 317 ? -12.763 14.309 32.016 1.00 67.38 317 SER A C 1
ATOM 2517 O O . SER A 1 317 ? -13.201 13.961 30.925 1.00 67.38 317 SER A O 1
ATOM 2519 N N . ALA A 1 318 ? -12.350 15.556 32.272 1.00 65.12 318 ALA A N 1
ATOM 2520 C CA . ALA A 1 318 ? -12.340 16.614 31.263 1.00 65.12 318 ALA A CA 1
ATOM 2521 C C . ALA A 1 318 ? -11.389 16.274 30.103 1.00 65.12 318 ALA A C 1
ATOM 2523 O O . ALA A 1 318 ? -11.813 16.236 28.953 1.00 65.12 318 ALA A O 1
ATOM 2524 N N . ILE A 1 319 ? -10.136 15.914 30.408 1.00 65.31 319 ILE A N 1
ATOM 2525 C CA . ILE A 1 319 ? -9.126 15.551 29.400 1.00 65.31 319 ILE A CA 1
ATOM 2526 C C . ILE A 1 319 ? -9.579 14.342 28.573 1.00 65.31 319 ILE A C 1
ATOM 2528 O O . ILE A 1 319 ? -9.457 14.349 27.351 1.00 65.31 319 ILE A O 1
ATOM 2532 N N . ALA A 1 320 ? -10.121 13.307 29.224 1.00 61.34 320 ALA A N 1
ATOM 2533 C CA . ALA A 1 320 ? -10.546 12.091 28.540 1.00 61.34 320 ALA A CA 1
ATOM 2534 C C . ALA A 1 320 ? -11.758 12.312 27.625 1.00 61.34 320 ALA A C 1
ATOM 2536 O O . ALA A 1 320 ? -11.795 11.723 26.547 1.00 61.34 320 ALA A O 1
ATOM 2537 N N . LEU A 1 321 ? -12.727 13.146 28.027 1.00 62.34 321 LEU A N 1
ATOM 2538 C CA . LEU A 1 321 ? -13.898 13.474 27.206 1.00 62.34 321 LEU A CA 1
ATOM 2539 C C . LEU A 1 321 ? -13.520 14.347 26.010 1.00 62.34 321 LEU A C 1
ATOM 2541 O O . LEU A 1 321 ? -13.893 14.017 24.890 1.00 62.34 321 LEU A O 1
ATOM 2545 N N . THR A 1 322 ? -12.704 15.383 26.214 1.00 62.09 322 THR A N 1
ATOM 2546 C CA . THR A 1 322 ? -12.215 16.230 25.116 1.00 62.09 322 THR A CA 1
ATOM 2547 C C . THR A 1 322 ? -11.373 15.430 24.124 1.00 62.09 322 THR A C 1
ATOM 2549 O O . THR A 1 322 ? -11.554 15.552 22.915 1.00 62.09 322 THR A O 1
ATOM 2552 N N . ALA A 1 323 ? -10.488 14.555 24.613 1.00 60.19 323 ALA A N 1
ATOM 2553 C CA . ALA A 1 323 ? -9.717 13.671 23.748 1.00 60.19 323 ALA A CA 1
ATOM 2554 C C . ALA A 1 323 ? -10.621 12.668 23.010 1.00 60.19 323 ALA A C 1
ATOM 2556 O O . ALA A 1 323 ? -10.433 12.442 21.820 1.00 60.19 323 ALA A O 1
ATOM 2557 N N . TYR A 1 324 ? -11.624 12.094 23.683 1.00 62.81 324 TYR A N 1
ATOM 2558 C CA . TYR A 1 324 ? -12.606 11.204 23.061 1.00 62.81 324 TYR A CA 1
ATOM 2559 C C . TYR A 1 324 ? -13.378 11.895 21.927 1.00 62.81 324 TYR A C 1
ATOM 2561 O O . TYR A 1 324 ? -13.443 11.342 20.831 1.00 62.81 324 TYR A O 1
ATOM 2569 N N . GLU A 1 325 ? -13.910 13.098 22.154 1.00 60.41 325 GLU A N 1
ATOM 2570 C CA . GLU A 1 325 ? -14.639 13.869 21.137 1.00 60.41 325 GLU A CA 1
ATOM 2571 C C . GLU A 1 325 ? -13.737 14.231 19.956 1.00 60.41 325 GLU A C 1
ATOM 2573 O O . GLU A 1 325 ? -14.107 14.013 18.804 1.00 60.41 325 GLU A O 1
ATOM 2578 N N . TYR A 1 326 ? -12.506 14.668 20.233 1.00 61.16 326 TYR A N 1
ATOM 2579 C CA . TYR A 1 326 ? -11.498 14.939 19.211 1.00 61.16 326 TYR A CA 1
ATOM 2580 C C . TYR A 1 326 ? -11.204 13.703 18.342 1.00 61.16 326 TYR A C 1
ATOM 2582 O O . TYR A 1 326 ? -11.202 13.783 17.112 1.00 61.16 326 TYR A O 1
ATOM 2590 N N . PHE A 1 327 ? -11.027 12.531 18.960 1.00 61.62 327 PHE A N 1
ATOM 2591 C CA . PHE A 1 327 ? -10.765 11.276 18.252 1.00 61.62 327 PHE A CA 1
ATOM 2592 C C . PHE A 1 327 ? -11.977 10.760 17.462 1.00 61.62 327 PHE A C 1
ATOM 2594 O O . PHE A 1 327 ? -11.806 10.241 16.359 1.00 61.62 327 PHE A O 1
ATOM 2601 N N . VAL A 1 328 ? -13.200 10.923 17.976 1.00 62.41 328 VAL A N 1
ATOM 2602 C CA . VAL A 1 328 ? -14.431 10.584 17.240 1.00 62.41 328 VAL A CA 1
ATOM 2603 C C . VAL A 1 328 ? -14.620 11.503 16.027 1.00 62.41 328 VAL A C 1
ATOM 2605 O O . VAL A 1 328 ? -14.912 10.995 14.942 1.00 62.41 328 VAL A O 1
ATOM 2608 N N . CYS A 1 329 ? -14.382 12.811 16.170 1.00 57.25 329 CYS A N 1
ATOM 2609 C CA . CYS A 1 329 ? -14.442 13.778 15.068 1.00 57.25 329 CYS A CA 1
ATOM 2610 C C . CYS A 1 329 ? -13.418 13.469 13.964 1.00 57.25 329 CYS A C 1
ATOM 2612 O O . CYS A 1 329 ? -13.771 13.449 12.785 1.00 57.25 329 CYS A O 1
ATOM 2614 N N . ILE A 1 330 ? -12.173 13.138 14.325 1.00 57.47 330 ILE A N 1
ATOM 2615 C CA . ILE A 1 330 ? -11.135 12.737 13.358 1.00 57.47 330 ILE A CA 1
ATOM 2616 C C . ILE A 1 330 ? -11.513 11.449 12.622 1.00 57.47 330 ILE A C 1
ATOM 2618 O O . ILE A 1 330 ? -11.270 11.337 11.423 1.00 57.47 330 ILE A O 1
ATOM 2622 N N . ALA A 1 331 ? -12.124 10.480 13.308 1.00 55.69 331 ALA A N 1
ATOM 2623 C CA . ALA A 1 331 ? -12.565 9.234 12.683 1.00 55.69 331 ALA A CA 1
ATOM 2624 C C . ALA A 1 331 ? -13.720 9.436 11.676 1.00 55.69 331 ALA A C 1
ATOM 2626 O O . ALA A 1 331 ? -13.879 8.622 10.759 1.00 55.69 331 ALA A O 1
ATOM 2627 N N . HIS A 1 332 ? -14.505 10.511 11.828 1.00 51.72 332 HIS A N 1
ATOM 2628 C CA . HIS A 1 332 ? -15.623 10.857 10.942 1.00 51.72 332 HIS A CA 1
ATOM 2629 C C . HIS A 1 332 ? -15.209 11.724 9.735 1.00 51.72 332 HIS A C 1
ATOM 2631 O O . HIS A 1 332 ? -15.895 11.688 8.714 1.00 51.72 332 HIS A O 1
ATOM 2637 N N . TRP A 1 333 ? -14.067 12.422 9.772 1.00 40.00 333 TRP A N 1
ATOM 2638 C CA . TRP A 1 333 ? -13.521 13.163 8.622 1.00 40.00 333 TRP A CA 1
ATOM 2639 C C . TRP A 1 333 ? -12.530 12.332 7.788 1.00 40.00 333 TRP A C 1
ATOM 2641 O O . TRP A 1 333 ? -11.648 11.695 8.340 1.00 40.00 333 TRP A O 1
ATOM 2651 N N . ASN A 1 334 ? -12.678 12.394 6.455 1.00 38.88 334 ASN A N 1
ATOM 2652 C CA . ASN A 1 334 ? -11.734 12.099 5.353 1.00 38.88 334 ASN A CA 1
ATOM 2653 C C . ASN A 1 334 ? -10.833 10.824 5.395 1.00 38.88 334 ASN A C 1
ATOM 2655 O O . ASN A 1 334 ? -10.275 10.424 6.413 1.00 38.88 334 ASN A O 1
ATOM 2659 N N . THR A 1 335 ? -10.589 10.185 4.242 1.00 40.28 335 THR A N 1
ATOM 2660 C CA . THR A 1 335 ? -9.788 8.936 4.128 1.00 40.28 335 THR A CA 1
ATOM 2661 C C . THR A 1 335 ? -8.319 9.088 4.548 1.00 40.28 335 THR A C 1
ATOM 2663 O O . THR A 1 335 ? -7.773 8.168 5.157 1.00 40.28 335 THR A O 1
ATOM 2666 N N . LYS A 1 336 ? -7.694 10.256 4.333 1.00 34.69 336 LYS A N 1
ATOM 2667 C CA . LYS A 1 336 ? -6.336 10.549 4.842 1.00 34.69 336 LYS A CA 1
ATOM 2668 C C . LYS A 1 336 ? -6.301 10.653 6.372 1.00 34.69 336 LYS A C 1
ATOM 2670 O O . LYS A 1 336 ? -5.407 10.092 6.995 1.00 34.69 336 LYS A O 1
ATOM 2675 N N . SER A 1 337 ? -7.305 11.271 6.996 1.00 39.47 337 SER A N 1
ATOM 2676 C CA . SER A 1 337 ? -7.402 11.390 8.460 1.00 39.47 337 SER A CA 1
ATOM 2677 C C . SER A 1 337 ? -7.764 10.064 9.135 1.00 39.47 337 SER A C 1
ATOM 2679 O O . SER A 1 337 ? -7.250 9.786 10.211 1.00 39.47 337 SER A O 1
ATOM 2681 N N . LYS A 1 338 ? -8.530 9.182 8.472 1.00 40.12 338 LYS A N 1
ATOM 2682 C CA . LYS A 1 338 ? -8.702 7.772 8.881 1.00 40.12 338 LYS A CA 1
ATOM 2683 C C . LYS A 1 338 ? -7.389 6.991 8.845 1.00 40.12 338 LYS A C 1
ATOM 2685 O O . LYS A 1 338 ? -7.161 6.167 9.726 1.00 40.12 338 LYS A O 1
ATOM 2690 N N . MET A 1 339 ? -6.516 7.277 7.877 1.00 38.12 339 MET A N 1
ATOM 2691 C CA . MET A 1 339 ? -5.177 6.692 7.808 1.00 38.12 339 MET A CA 1
ATOM 2692 C C . MET A 1 339 ? -4.283 7.235 8.922 1.00 38.12 339 MET A C 1
ATOM 2694 O O . MET A 1 339 ? -3.659 6.429 9.591 1.00 38.12 339 MET A O 1
ATOM 2698 N N . TYR A 1 340 ? -4.301 8.544 9.210 1.00 40.94 340 TYR A N 1
ATOM 2699 C CA . TYR A 1 340 ? -3.612 9.136 10.369 1.00 40.94 340 TYR A CA 1
ATOM 2700 C C . TYR A 1 340 ? -4.183 8.674 11.715 1.00 40.94 340 TYR A C 1
ATOM 2702 O O . TYR A 1 340 ? -3.427 8.536 12.662 1.00 40.94 340 TYR A O 1
ATOM 2710 N N . PHE A 1 341 ? -5.483 8.392 11.815 1.00 41.91 341 PHE A N 1
ATOM 2711 C CA . PHE A 1 341 ? -6.142 7.857 13.011 1.00 41.91 341 PHE A CA 1
ATOM 2712 C C . PHE A 1 341 ? -5.787 6.388 13.243 1.00 41.91 341 PHE A C 1
ATOM 2714 O O . PHE A 1 341 ? -5.483 5.995 14.366 1.00 41.91 341 PHE A O 1
ATOM 2721 N N . LEU A 1 342 ? -5.751 5.588 12.174 1.00 42.09 342 LEU A N 1
ATOM 2722 C CA . LEU A 1 342 ? -5.253 4.215 12.205 1.00 42.09 342 LEU A CA 1
ATOM 2723 C C . LEU A 1 342 ? -3.734 4.164 12.391 1.00 42.09 342 LEU A C 1
ATOM 2725 O O . LEU A 1 342 ? -3.278 3.254 13.065 1.00 42.09 342 LEU A O 1
ATOM 2729 N N . LEU A 1 343 ? -2.978 5.144 11.881 1.00 40.53 343 LEU A N 1
ATOM 2730 C CA . LEU A 1 343 ? -1.538 5.327 12.094 1.00 40.53 343 LEU A CA 1
ATOM 2731 C C . LEU A 1 343 ? -1.228 5.802 13.506 1.00 40.53 343 LEU A C 1
ATOM 2733 O O . LEU A 1 343 ? -0.286 5.315 14.095 1.00 40.53 343 LEU A O 1
ATOM 2737 N N . LEU A 1 344 ? -2.011 6.712 14.084 1.00 42.16 344 LEU A N 1
ATOM 2738 C CA . LEU A 1 344 ? -1.864 7.145 15.472 1.00 42.16 344 LEU A CA 1
ATOM 2739 C C . LEU A 1 344 ? -2.285 6.023 16.416 1.00 42.16 344 LEU A C 1
ATOM 2741 O O . LEU A 1 344 ? -1.566 5.764 17.366 1.00 42.16 344 LEU A O 1
ATOM 2745 N N . PHE A 1 345 ? -3.369 5.291 16.138 1.00 41.25 345 PHE A N 1
ATOM 2746 C CA . PHE A 1 345 ? -3.749 4.097 16.899 1.00 41.25 345 PHE A CA 1
ATOM 2747 C C . PHE A 1 345 ? -2.740 2.950 16.718 1.00 41.25 345 PHE A C 1
ATOM 2749 O O . PHE A 1 345 ? -2.459 2.258 17.691 1.00 41.25 345 PHE A O 1
ATOM 2756 N N . SER A 1 346 ? -2.134 2.774 15.536 1.00 38.50 346 SER A N 1
ATOM 2757 C CA . SER A 1 346 ? -1.085 1.773 15.282 1.00 38.50 346 SER A CA 1
ATOM 2758 C C . SER A 1 346 ? 0.300 2.203 15.764 1.00 38.50 346 SER A C 1
ATOM 2760 O O . SER A 1 346 ? 1.083 1.337 16.120 1.00 38.50 346 SER A O 1
ATOM 2762 N N . LEU A 1 347 ? 0.587 3.501 15.880 1.00 38.50 347 LEU A N 1
ATOM 2763 C CA . LEU A 1 347 ? 1.756 4.059 16.566 1.00 38.50 347 LEU A CA 1
ATOM 2764 C C . LEU A 1 347 ? 1.573 3.964 18.084 1.00 38.50 347 LEU A C 1
ATOM 2766 O O . LEU A 1 347 ? 2.529 3.651 18.781 1.00 38.50 347 LEU A O 1
ATOM 2770 N N . PHE A 1 348 ? 0.358 4.152 18.614 1.00 38.91 348 PHE A N 1
ATOM 2771 C CA . PHE A 1 348 ? 0.072 4.090 20.055 1.00 38.91 348 PHE A CA 1
ATOM 2772 C C . PHE A 1 348 ? -0.072 2.648 20.572 1.00 38.91 348 PHE A C 1
ATOM 2774 O O . PHE A 1 348 ? 0.426 2.335 21.652 1.00 38.91 348 PHE A O 1
ATOM 2781 N N . LEU A 1 349 ? -0.662 1.733 19.788 1.00 34.78 349 LEU A N 1
ATOM 2782 C CA . LEU A 1 349 ? -0.508 0.282 19.989 1.00 34.78 349 LEU A CA 1
ATOM 2783 C C . LEU A 1 349 ? 0.898 -0.188 19.606 1.00 34.78 349 LEU A C 1
ATOM 2785 O O . LEU A 1 349 ? 1.403 -1.117 20.222 1.00 34.78 349 LEU A O 1
ATOM 2789 N N . GLY A 1 350 ? 1.561 0.479 18.661 1.00 32.34 350 GLY A N 1
ATOM 2790 C CA . GLY A 1 350 ? 2.944 0.225 18.247 1.00 32.34 350 GLY A CA 1
ATOM 2791 C C . GLY A 1 350 ? 3.982 0.607 19.300 1.00 32.34 350 GLY A C 1
ATOM 2792 O O . GLY A 1 350 ? 5.104 0.110 19.252 1.00 32.34 350 GLY A O 1
ATOM 2793 N N . VAL A 1 351 ? 3.599 1.401 20.307 1.00 35.31 351 VAL A N 1
ATOM 2794 C CA . VAL A 1 351 ? 4.397 1.621 21.526 1.00 35.31 351 VAL A CA 1
ATOM 2795 C C . VAL A 1 351 ? 4.349 0.394 22.454 1.00 35.31 351 VAL A C 1
ATOM 2797 O O . VAL A 1 351 ? 5.239 0.235 23.284 1.00 35.31 351 VAL A O 1
ATOM 2800 N N . PHE A 1 352 ? 3.392 -0.531 22.288 1.00 32.50 352 PHE A N 1
ATOM 2801 C CA . PHE A 1 352 ? 3.307 -1.762 23.096 1.00 32.50 352 PHE A CA 1
ATOM 2802 C C . PHE A 1 352 ? 3.147 -3.077 22.313 1.00 32.50 352 PHE A C 1
ATOM 2804 O O . PHE A 1 352 ? 3.023 -4.137 22.923 1.00 32.50 352 PHE A O 1
ATOM 2811 N N . CYS A 1 353 ? 3.229 -3.041 20.985 1.00 26.92 353 CYS A N 1
ATOM 2812 C CA . CYS A 1 353 ? 3.311 -4.204 20.105 1.00 26.92 353 CYS A CA 1
ATOM 2813 C C . CYS A 1 353 ? 4.073 -3.825 18.822 1.00 26.92 353 CYS A C 1
ATOM 2815 O O . CYS A 1 353 ? 3.484 -3.667 17.758 1.00 26.92 353 CYS A O 1
ATOM 2817 N N . ARG A 1 354 ? 5.400 -3.685 18.924 1.00 25.23 354 ARG A N 1
ATOM 2818 C CA . ARG A 1 354 ? 6.304 -4.062 17.820 1.00 25.23 354 ARG A CA 1
ATOM 2819 C C . ARG A 1 354 ? 6.428 -5.589 17.881 1.00 25.23 354 ARG A C 1
ATOM 2821 O O . ARG A 1 354 ? 6.548 -6.118 18.983 1.00 25.23 354 ARG A O 1
ATOM 2828 N N . THR A 1 355 ? 6.294 -6.348 16.797 1.00 26.70 355 THR A N 1
ATOM 2829 C CA . THR A 1 355 ? 7.087 -6.327 15.548 1.00 26.70 355 THR A CA 1
ATOM 2830 C C . THR A 1 355 ? 6.277 -7.033 14.426 1.00 26.70 355 THR A C 1
ATOM 2832 O O . THR A 1 355 ? 5.685 -8.070 14.718 1.00 26.70 355 THR A O 1
ATOM 2835 N N . GLU A 1 356 ? 6.052 -6.430 13.240 1.00 32.28 356 GLU A N 1
ATOM 2836 C CA . GLU A 1 356 ? 6.803 -6.517 11.941 1.00 32.28 356 GLU A CA 1
ATOM 2837 C C . GLU A 1 356 ? 6.582 -7.870 11.182 1.00 32.28 356 GLU A C 1
ATOM 2839 O O . GLU A 1 356 ? 6.225 -8.866 11.794 1.00 32.28 356 GLU A O 1
ATOM 2844 N N . ASP A 1 357 ? 6.436 -7.984 9.861 1.00 29.91 357 ASP A N 1
ATOM 2845 C CA . ASP A 1 357 ? 7.274 -7.664 8.690 1.00 29.91 357 ASP A CA 1
ATOM 2846 C C . ASP A 1 357 ? 8.270 -8.769 8.332 1.00 29.91 357 ASP A C 1
ATOM 2848 O O . ASP A 1 357 ? 8.961 -9.343 9.168 1.00 29.91 357 ASP A O 1
ATOM 2852 N N . TRP A 1 358 ? 8.309 -9.100 7.042 1.00 28.78 358 TRP A N 1
ATOM 2853 C CA . TRP A 1 358 ? 9.075 -10.213 6.474 1.00 28.78 358 TRP A CA 1
ATOM 2854 C C . TRP A 1 358 ? 10.580 -9.901 6.359 1.00 28.78 358 TRP A C 1
ATOM 2856 O O . TRP A 1 358 ? 11.270 -10.474 5.528 1.00 28.78 358 TRP A O 1
ATOM 2866 N N . LEU A 1 359 ? 11.091 -9.027 7.230 1.00 33.78 359 LEU A N 1
ATOM 2867 C CA . LEU A 1 359 ? 12.489 -8.609 7.373 1.00 33.78 359 LEU A CA 1
ATOM 2868 C C . LEU A 1 359 ? 12.754 -8.213 8.842 1.00 33.78 359 LEU A C 1
ATOM 2870 O O . LEU A 1 359 ? 13.149 -7.094 9.157 1.00 33.78 359 LEU A O 1
ATOM 2874 N N . HIS A 1 360 ? 12.506 -9.121 9.785 1.00 32.22 360 HIS A N 1
ATOM 2875 C CA . HIS A 1 360 ? 12.790 -8.860 11.196 1.00 32.22 360 HIS A CA 1
ATOM 2876 C C . HIS A 1 360 ? 14.299 -8.811 11.479 1.00 32.22 360 HIS A C 1
ATOM 2878 O O . HIS A 1 360 ? 14.988 -9.823 11.352 1.00 32.22 360 HIS A O 1
ATOM 2884 N N . ASN A 1 361 ? 14.767 -7.662 11.978 1.00 37.81 361 ASN A N 1
ATOM 2885 C CA . ASN A 1 361 ? 16.125 -7.361 12.467 1.00 37.81 361 ASN A CA 1
ATOM 2886 C C . ASN A 1 361 ? 17.142 -6.856 11.434 1.00 37.81 361 ASN A C 1
ATOM 2888 O O . ASN A 1 361 ? 18.312 -7.235 11.490 1.00 37.81 361 ASN A O 1
ATOM 2892 N N . ILE A 1 362 ? 16.749 -5.924 10.562 1.00 44.44 362 ILE A N 1
ATOM 2893 C CA . ILE A 1 362 ? 17.731 -5.099 9.846 1.00 44.44 362 ILE A CA 1
ATOM 2894 C C . ILE A 1 362 ? 18.454 -4.196 10.858 1.00 44.44 362 ILE A C 1
ATOM 2896 O O . ILE A 1 362 ? 17.864 -3.271 11.412 1.00 44.44 362 ILE A O 1
ATOM 2900 N N . THR A 1 363 ? 19.733 -4.463 11.120 1.00 49.75 363 THR A N 1
ATOM 2901 C CA . THR A 1 363 ? 20.525 -3.713 12.115 1.00 49.75 363 THR A CA 1
ATOM 2902 C C . THR A 1 363 ? 21.583 -2.856 11.418 1.00 49.75 363 THR A C 1
ATOM 2904 O O . THR A 1 363 ? 22.403 -3.406 10.689 1.00 49.75 363 THR A O 1
ATOM 2907 N N . LYS A 1 364 ? 21.602 -1.530 11.653 1.00 55.16 364 LYS A N 1
ATOM 2908 C CA . LYS A 1 364 ? 22.718 -0.647 11.242 1.00 55.16 364 LYS A CA 1
ATOM 2909 C C . LYS A 1 364 ? 23.931 -0.954 12.121 1.00 55.16 364 LYS A C 1
ATOM 2911 O O . LYS A 1 364 ? 23.847 -0.824 13.341 1.00 55.16 364 LYS A O 1
ATOM 2916 N N . ILE A 1 365 ? 25.049 -1.349 11.518 1.00 55.03 365 ILE A N 1
ATOM 2917 C CA . ILE A 1 365 ? 26.245 -1.785 12.254 1.00 55.03 365 ILE A CA 1
ATOM 2918 C C . ILE A 1 365 ? 27.296 -0.680 12.355 1.00 55.03 365 ILE A C 1
ATOM 2920 O O . ILE A 1 365 ? 27.958 -0.561 13.387 1.00 55.03 365 ILE A O 1
ATOM 2924 N N . THR A 1 366 ? 27.460 0.140 11.321 1.00 56.06 366 THR A N 1
ATOM 2925 C CA . THR A 1 366 ? 28.485 1.194 11.261 1.00 56.06 366 THR A CA 1
ATOM 2926 C C . THR A 1 366 ? 27.855 2.583 11.186 1.00 56.06 366 THR A C 1
ATOM 2928 O O . THR A 1 366 ? 26.689 2.719 10.829 1.00 56.06 366 THR A O 1
ATOM 2931 N N . SER A 1 367 ? 28.618 3.607 11.566 1.00 51.06 367 SER A N 1
ATOM 2932 C CA . SER A 1 367 ? 28.330 5.025 11.327 1.00 51.06 367 SER A CA 1
ATOM 2933 C C . SER A 1 367 ? 29.589 5.634 10.715 1.00 51.06 367 SER A C 1
ATOM 2935 O O . SER A 1 367 ? 30.628 5.637 11.372 1.00 51.06 367 SER A O 1
ATOM 2937 N N . GLY A 1 368 ? 29.537 6.061 9.456 1.00 52.31 368 GLY A N 1
ATOM 2938 C CA . GLY A 1 368 ? 30.687 6.640 8.764 1.00 52.31 368 GLY A CA 1
ATOM 2939 C C . GLY A 1 368 ? 30.392 6.920 7.294 1.00 52.31 368 GLY A C 1
ATOM 2940 O O . GLY A 1 368 ? 29.382 6.455 6.774 1.00 52.31 368 GLY A O 1
ATOM 2941 N N . VAL A 1 369 ? 31.288 7.668 6.644 1.00 57.44 369 VAL A N 1
ATOM 2942 C CA . VAL A 1 369 ? 31.075 8.206 5.290 1.00 57.44 369 VAL A CA 1
ATOM 2943 C C . VAL A 1 369 ? 30.954 7.073 4.260 1.00 57.44 369 VAL A C 1
ATOM 2945 O O . VAL A 1 369 ? 29.898 6.905 3.670 1.00 57.44 369 VAL A O 1
ATOM 2948 N N . VAL A 1 370 ? 31.955 6.197 4.100 1.00 65.56 370 VAL A N 1
ATOM 2949 C CA . VAL A 1 370 ? 31.881 5.101 3.110 1.00 65.56 370 VAL A CA 1
ATOM 2950 C C . VAL A 1 370 ? 32.387 3.781 3.696 1.00 65.56 370 VAL A C 1
ATOM 2952 O O . VAL A 1 370 ? 33.594 3.627 3.888 1.00 65.56 370 VAL A O 1
ATOM 2955 N N . ASN A 1 371 ? 31.474 2.831 3.954 1.00 66.12 371 ASN A N 1
ATOM 2956 C CA . ASN A 1 371 ? 31.787 1.462 4.390 1.00 66.12 371 ASN A CA 1
ATOM 2957 C C . ASN A 1 371 ? 31.307 0.422 3.360 1.00 66.12 371 ASN A C 1
ATOM 2959 O O . ASN A 1 371 ? 30.101 0.287 3.131 1.00 66.12 371 ASN A O 1
ATOM 2963 N N . LEU A 1 372 ? 32.230 -0.335 2.768 1.00 78.38 372 LEU A N 1
ATOM 2964 C CA . LEU A 1 372 ? 31.970 -1.290 1.681 1.00 78.38 372 LEU A CA 1
ATOM 2965 C C . LEU A 1 372 ? 32.414 -2.714 2.054 1.00 78.38 372 LEU A C 1
ATOM 2967 O O . LEU A 1 372 ? 33.170 -2.907 3.006 1.00 78.38 372 LEU A O 1
ATOM 2971 N N . PHE A 1 373 ? 31.954 -3.704 1.282 1.00 81.94 373 PHE A N 1
ATOM 2972 C CA . PHE A 1 373 ? 32.361 -5.117 1.374 1.00 81.94 373 PHE A CA 1
ATOM 2973 C C . PHE A 1 373 ? 32.320 -5.708 2.799 1.00 81.94 373 PHE A C 1
ATOM 2975 O O . PHE A 1 373 ? 33.355 -6.112 3.338 1.00 81.94 373 PHE A O 1
ATOM 2982 N N . PRO A 1 374 ? 31.142 -5.745 3.447 1.00 88.06 374 PRO A N 1
ATOM 2983 C CA . PRO A 1 374 ? 31.031 -6.309 4.781 1.00 88.06 374 PRO A CA 1
ATOM 2984 C C . PRO A 1 374 ? 31.174 -7.834 4.770 1.00 88.06 374 PRO A C 1
ATOM 2986 O O . PRO A 1 374 ? 30.524 -8.514 3.982 1.00 88.06 374 PRO A O 1
ATOM 2989 N N . HIS A 1 375 ? 31.954 -8.380 5.702 1.00 87.00 375 HIS A N 1
ATOM 2990 C CA . HIS A 1 375 ? 32.107 -9.821 5.902 1.00 87.00 375 HIS A CA 1
ATOM 2991 C C . HIS A 1 375 ? 32.032 -10.185 7.389 1.00 87.00 375 HIS A C 1
ATOM 2993 O O . HIS A 1 375 ? 32.786 -9.674 8.219 1.00 87.00 375 HIS A O 1
ATOM 2999 N N . LEU A 1 376 ? 31.110 -11.084 7.734 1.00 86.00 376 LEU A N 1
ATOM 3000 C CA . LEU A 1 376 ? 30.858 -11.532 9.105 1.00 86.00 376 LEU A CA 1
ATOM 3001 C C . LEU A 1 376 ? 31.708 -12.764 9.449 1.00 86.00 376 LEU A C 1
ATOM 3003 O O . LEU A 1 376 ? 31.778 -13.697 8.650 1.00 86.00 376 LEU A O 1
ATOM 3007 N N . SER A 1 377 ? 32.302 -12.798 10.645 1.00 85.00 377 SER A N 1
ATOM 3008 C CA . SER A 1 377 ? 32.993 -13.991 11.147 1.00 85.00 377 SER A CA 1
ATOM 3009 C C . SER A 1 377 ? 32.020 -15.155 11.348 1.00 85.00 377 SER A C 1
ATOM 3011 O O . SER A 1 377 ? 30.857 -14.957 11.692 1.00 85.00 377 SER A O 1
ATOM 3013 N N . ASP A 1 378 ? 32.507 -16.384 11.195 1.00 81.06 378 ASP A N 1
ATOM 3014 C CA . ASP A 1 378 ? 31.707 -17.614 11.317 1.00 81.06 378 ASP A CA 1
ATOM 3015 C C . ASP A 1 378 ? 30.952 -17.768 12.643 1.00 81.06 378 ASP A C 1
ATOM 3017 O O . ASP A 1 378 ? 29.924 -18.437 12.704 1.00 81.06 378 ASP A O 1
ATOM 3021 N N . ASP A 1 379 ? 31.455 -17.154 13.711 1.00 74.31 379 ASP A N 1
ATOM 3022 C CA . ASP A 1 379 ? 30.848 -17.166 15.041 1.00 74.31 379 ASP A CA 1
ATOM 3023 C C . ASP A 1 379 ? 30.011 -15.911 15.353 1.00 74.31 379 ASP A C 1
ATOM 3025 O O . ASP A 1 379 ? 29.483 -15.775 16.458 1.00 74.31 379 ASP A O 1
ATOM 3029 N N . GLY A 1 380 ? 29.938 -14.966 14.411 1.00 74.25 380 GLY A N 1
ATOM 3030 C CA . GLY A 1 380 ? 29.150 -13.741 14.512 1.00 74.25 380 GLY A CA 1
ATOM 3031 C C . GLY A 1 380 ? 29.692 -12.706 15.497 1.00 74.25 380 GLY A C 1
ATOM 3032 O O . GLY A 1 380 ? 28.986 -11.752 15.819 1.00 74.25 380 GLY A O 1
ATOM 3033 N N . LYS A 1 381 ? 30.919 -12.864 16.014 1.00 76.25 381 LYS A N 1
ATOM 3034 C CA . LYS A 1 381 ? 31.496 -11.919 16.989 1.00 76.25 381 LYS A CA 1
ATOM 3035 C C . LYS A 1 381 ? 32.136 -10.696 16.357 1.00 76.25 381 LYS A C 1
ATOM 3037 O O . LYS A 1 381 ? 32.243 -9.672 17.035 1.00 76.25 381 LYS A O 1
ATOM 3042 N N . TYR A 1 382 ? 32.586 -10.793 15.113 1.00 80.81 382 TYR A N 1
ATOM 3043 C CA . TYR A 1 382 ? 33.296 -9.720 14.434 1.00 80.81 382 TYR A CA 1
ATOM 3044 C C . TYR A 1 382 ? 32.760 -9.519 13.025 1.00 80.81 382 TYR A C 1
ATOM 3046 O O . TYR A 1 382 ? 32.384 -10.470 12.345 1.00 80.81 382 TYR A O 1
ATOM 3054 N N . ILE A 1 383 ? 32.776 -8.270 12.576 1.00 85.81 383 ILE A N 1
ATOM 3055 C CA . ILE A 1 383 ? 32.528 -7.908 11.185 1.00 85.81 383 ILE A CA 1
ATOM 3056 C C . ILE A 1 383 ? 33.733 -7.149 10.643 1.00 85.81 383 ILE A C 1
ATOM 3058 O O . ILE A 1 383 ? 34.271 -6.274 11.328 1.00 85.81 383 ILE A O 1
ATOM 3062 N N . LEU A 1 384 ? 34.160 -7.512 9.439 1.00 87.06 384 LEU A N 1
ATOM 3063 C CA . LEU A 1 384 ? 35.153 -6.792 8.652 1.00 87.06 384 LEU A CA 1
ATOM 3064 C C . LEU A 1 384 ? 34.453 -5.959 7.595 1.00 87.06 384 LEU A C 1
ATOM 3066 O O . LEU A 1 384 ? 33.434 -6.380 7.057 1.00 87.06 384 LEU A O 1
ATOM 3070 N N . PHE A 1 385 ? 34.998 -4.787 7.309 1.00 86.50 385 PHE A N 1
ATOM 3071 C CA . PHE A 1 385 ? 34.542 -3.935 6.220 1.00 86.50 385 PHE A CA 1
ATOM 3072 C C . PHE A 1 385 ? 35.685 -3.037 5.745 1.00 86.50 385 PHE A C 1
ATOM 3074 O O . PHE A 1 385 ? 36.624 -2.734 6.489 1.00 86.50 385 PHE A O 1
ATOM 3081 N N . GLU A 1 386 ? 35.601 -2.611 4.492 1.00 84.38 386 GLU A N 1
ATOM 3082 C CA . GLU A 1 386 ? 36.478 -1.596 3.923 1.00 84.38 386 GLU A CA 1
ATOM 3083 C C . GLU A 1 386 ? 35.929 -0.206 4.251 1.00 84.38 386 GLU A C 1
ATOM 3085 O O . GLU A 1 386 ? 34.747 0.062 4.045 1.00 84.38 386 GLU A O 1
ATOM 3090 N N . GLY A 1 387 ? 36.781 0.681 4.761 1.00 74.38 387 GLY A N 1
ATOM 3091 C CA . GLY A 1 387 ? 36.427 2.065 5.077 1.00 74.38 387 GLY A CA 1
ATOM 3092 C C . GLY A 1 387 ? 37.312 3.061 4.331 1.00 74.38 387 GLY A C 1
ATOM 3093 O O . GLY A 1 387 ? 38.518 2.840 4.199 1.00 74.38 387 GLY A O 1
ATOM 3094 N N . SER A 1 388 ? 36.736 4.179 3.877 1.00 66.31 388 SER A N 1
ATOM 3095 C CA . SER A 1 388 ? 37.489 5.300 3.292 1.00 66.31 388 SER A CA 1
ATOM 3096 C C . SER A 1 388 ? 37.121 6.650 3.929 1.00 66.31 388 SER A C 1
ATOM 3098 O O . SER A 1 388 ? 36.009 6.843 4.417 1.00 66.31 388 SER A O 1
ATOM 3100 N N . GLY A 1 389 ? 38.077 7.590 3.964 1.00 54.94 389 GLY A N 1
ATOM 3101 C CA . GLY A 1 389 ? 37.812 8.998 4.304 1.00 54.94 389 GLY A CA 1
ATOM 3102 C C . GLY A 1 389 ? 37.717 9.373 5.792 1.00 54.94 389 GLY A C 1
ATOM 3103 O O . GLY A 1 389 ? 37.283 10.482 6.104 1.00 54.94 389 GLY A O 1
ATOM 3104 N N . LEU A 1 390 ? 38.141 8.522 6.731 1.00 52.47 390 LEU A N 1
ATOM 3105 C CA . LEU A 1 390 ? 38.045 8.839 8.161 1.00 52.47 390 LEU A CA 1
ATOM 3106 C C . LEU A 1 390 ? 39.161 9.801 8.619 1.00 52.47 390 LEU A C 1
ATOM 3108 O O . LEU A 1 390 ? 40.250 9.378 9.012 1.00 52.47 390 LEU A O 1
ATOM 3112 N N . LYS A 1 391 ? 38.871 11.112 8.614 1.00 44.75 391 LYS A N 1
ATOM 3113 C CA . LYS A 1 391 ? 39.751 12.165 9.173 1.00 44.75 391 LYS A CA 1
ATOM 3114 C C . LYS A 1 391 ? 40.159 11.896 10.629 1.00 44.75 391 LYS A C 1
ATOM 3116 O O . LYS A 1 391 ? 41.262 12.269 11.015 1.00 44.75 391 LYS A O 1
ATOM 3121 N N . GLU A 1 392 ? 39.305 11.226 11.404 1.00 43.12 392 GLU A N 1
ATOM 3122 C CA . GLU A 1 392 ? 39.513 10.913 12.827 1.00 43.12 392 GLU A CA 1
ATOM 3123 C C . GLU A 1 392 ? 40.683 9.949 13.098 1.00 43.12 392 GLU A C 1
ATOM 3125 O O . GLU A 1 392 ? 41.203 9.933 14.209 1.00 43.12 392 GLU A O 1
ATOM 3130 N N . TYR A 1 393 ? 41.156 9.204 12.088 1.00 44.81 393 TYR A N 1
ATOM 3131 C CA . TYR A 1 393 ? 42.259 8.238 12.228 1.00 44.81 393 TYR A CA 1
ATOM 3132 C C . TYR A 1 393 ? 43.521 8.616 11.429 1.00 44.81 393 TYR A C 1
ATOM 3134 O O . TYR A 1 393 ? 44.402 7.782 11.222 1.00 44.81 393 TYR A O 1
ATOM 3142 N N . GLY A 1 394 ? 43.622 9.868 10.966 1.00 45.16 394 GLY A N 1
ATOM 3143 C CA . GLY A 1 394 ? 44.881 10.453 10.485 1.00 45.16 394 GLY A CA 1
ATOM 3144 C C . GLY A 1 394 ? 45.374 10.038 9.090 1.00 45.16 394 GLY A C 1
ATOM 3145 O O . GLY A 1 394 ? 46.499 10.387 8.742 1.00 45.16 394 GLY A O 1
ATOM 3146 N N . THR A 1 395 ? 44.585 9.342 8.256 1.00 52.00 395 THR A N 1
ATOM 3147 C CA . THR A 1 395 ? 45.024 8.941 6.896 1.00 52.00 395 THR A CA 1
ATOM 3148 C C . THR A 1 395 ? 43.953 9.142 5.820 1.00 52.00 395 THR A C 1
ATOM 3150 O O . THR A 1 395 ? 42.779 8.900 6.076 1.00 52.00 395 THR A O 1
ATOM 3153 N N . ARG A 1 396 ? 44.358 9.501 4.589 1.00 58.53 396 ARG A N 1
ATOM 3154 C CA . ARG A 1 396 ? 43.465 9.608 3.409 1.00 58.53 396 ARG A CA 1
ATOM 3155 C C . ARG A 1 396 ? 43.246 8.288 2.639 1.00 58.53 396 ARG A C 1
ATOM 3157 O O . ARG A 1 396 ? 42.358 8.243 1.797 1.00 58.53 396 ARG A O 1
ATOM 3164 N N . CYS A 1 397 ? 44.044 7.248 2.893 1.00 68.00 397 CYS A N 1
ATOM 3165 C CA . CYS A 1 397 ? 43.946 5.933 2.236 1.00 68.00 397 CYS A CA 1
ATOM 3166 C C . CYS A 1 397 ? 42.712 5.134 2.707 1.00 68.00 397 CYS A C 1
ATOM 3168 O O . CYS A 1 397 ? 42.273 5.310 3.847 1.00 68.00 397 CYS A O 1
ATOM 3170 N N . SER A 1 398 ? 42.216 4.198 1.885 1.00 75.56 398 SER A N 1
ATOM 3171 C CA . SER A 1 398 ? 41.277 3.171 2.358 1.00 75.56 398 SER A CA 1
ATOM 3172 C C . SER A 1 398 ? 41.973 2.175 3.292 1.00 75.56 398 SER A C 1
ATOM 3174 O O . SER A 1 398 ? 43.192 1.975 3.241 1.00 75.56 398 SER A O 1
ATOM 3176 N N . GLY A 1 399 ? 41.201 1.574 4.193 1.00 76.62 399 GLY A N 1
ATOM 3177 C CA . GLY A 1 399 ? 41.697 0.618 5.174 1.00 76.62 399 GLY A CA 1
ATOM 3178 C C . GLY A 1 399 ? 40.692 -0.485 5.468 1.00 76.62 399 GLY A C 1
ATOM 3179 O O . GLY A 1 399 ? 39.498 -0.348 5.204 1.00 76.62 399 GLY A O 1
ATOM 3180 N N . ILE A 1 400 ? 41.190 -1.572 6.058 1.00 84.19 400 ILE A N 1
ATOM 3181 C CA . ILE A 1 400 ? 40.350 -2.657 6.572 1.00 84.19 400 ILE A CA 1
ATOM 3182 C C . ILE A 1 400 ? 40.077 -2.408 8.046 1.00 84.19 400 ILE A C 1
ATOM 3184 O O . ILE A 1 400 ? 41.007 -2.238 8.843 1.00 84.19 400 ILE A O 1
ATOM 3188 N N . TYR A 1 401 ? 38.798 -2.415 8.396 1.00 83.12 401 TYR A N 1
ATOM 3189 C CA . TYR A 1 401 ? 38.312 -2.167 9.740 1.00 83.12 401 TYR A CA 1
ATOM 3190 C C . TYR A 1 401 ? 37.576 -3.387 10.266 1.00 83.12 401 TYR A C 1
ATOM 3192 O O . TYR A 1 401 ? 36.902 -4.101 9.524 1.00 83.12 401 TYR A O 1
ATOM 3200 N N . ARG A 1 402 ? 37.697 -3.611 11.571 1.00 84.50 402 ARG A N 1
ATOM 3201 C CA . ARG A 1 402 ? 37.011 -4.673 12.292 1.00 84.50 402 ARG A CA 1
ATOM 3202 C C . ARG A 1 402 ? 36.201 -4.073 13.422 1.00 84.50 402 ARG A C 1
ATOM 3204 O O . ARG A 1 402 ? 36.724 -3.332 14.248 1.00 84.50 402 ARG A O 1
ATOM 3211 N N . LYS A 1 403 ? 34.938 -4.473 13.520 1.00 81.25 403 LYS A N 1
ATOM 3212 C CA . LYS A 1 403 ? 34.079 -4.130 14.653 1.00 81.25 403 LYS A CA 1
ATOM 3213 C C . LYS A 1 403 ? 33.672 -5.383 15.414 1.00 81.25 403 LYS A C 1
ATOM 3215 O O . LYS A 1 403 ? 33.301 -6.391 14.814 1.00 81.25 403 LYS A O 1
ATOM 3220 N N . LYS A 1 404 ? 33.735 -5.317 16.745 1.00 77.44 404 LYS A N 1
ATOM 3221 C CA . LYS A 1 404 ? 33.255 -6.375 17.642 1.00 77.44 404 LYS A CA 1
ATOM 3222 C C . LYS A 1 404 ? 31.756 -6.206 17.900 1.00 77.44 404 LYS A C 1
ATOM 3224 O O . LYS A 1 404 ? 31.301 -5.114 18.223 1.00 77.44 404 LYS A O 1
ATOM 3229 N N . LEU A 1 405 ? 30.994 -7.292 17.818 1.00 70.75 405 LEU A N 1
ATOM 3230 C CA . LEU A 1 405 ? 29.529 -7.306 17.921 1.00 70.75 405 LEU A CA 1
ATOM 3231 C C . LEU A 1 405 ? 29.012 -7.721 19.321 1.00 70.75 405 LEU A C 1
ATOM 3233 O O . LEU A 1 405 ? 27.872 -8.154 19.465 1.00 70.75 405 LEU A O 1
ATOM 3237 N N . SER A 1 406 ? 29.825 -7.592 20.380 1.00 52.22 406 SER A N 1
ATOM 3238 C CA . SER A 1 406 ? 29.450 -7.996 21.750 1.00 52.22 406 SER A CA 1
ATOM 3239 C C . SER A 1 406 ? 28.636 -6.939 22.511 1.00 52.22 406 SER A C 1
ATOM 3241 O O . SER A 1 406 ? 29.027 -5.773 22.546 1.00 52.22 406 SER A O 1
ATOM 3243 N N . LEU A 1 407 ? 27.585 -7.372 23.219 1.00 41.88 407 LEU A N 1
ATOM 3244 C CA . LEU A 1 407 ? 26.858 -6.584 24.224 1.00 41.88 407 LEU A CA 1
ATOM 3245 C C . LEU A 1 407 ? 27.660 -6.506 25.532 1.00 41.88 407 LEU A C 1
ATOM 3247 O O . LEU A 1 407 ? 27.869 -7.523 26.191 1.00 41.88 407 LEU A O 1
ATOM 3251 N N . ILE A 1 408 ? 28.062 -5.300 25.935 1.00 34.09 408 ILE A N 1
ATOM 3252 C CA . ILE A 1 408 ? 28.510 -5.006 27.302 1.00 34.09 408 ILE A CA 1
ATOM 3253 C C . ILE A 1 408 ? 27.593 -3.896 27.824 1.00 34.09 408 ILE A C 1
ATOM 3255 O O . ILE A 1 408 ? 27.514 -2.827 27.226 1.00 34.09 408 ILE A O 1
ATOM 3259 N N . ASN A 1 409 ? 26.873 -4.147 28.922 1.00 28.80 409 ASN A N 1
ATOM 3260 C CA . ASN A 1 409 ? 26.003 -3.162 29.586 1.00 28.80 409 ASN A CA 1
ATOM 3261 C C . ASN A 1 409 ? 24.963 -2.480 28.670 1.00 28.80 409 ASN A C 1
ATOM 3263 O O . ASN A 1 409 ? 24.803 -1.262 28.729 1.00 28.80 409 ASN A O 1
ATOM 3267 N N . GLU A 1 410 ? 24.278 -3.241 27.808 1.00 34.91 410 GLU A N 1
ATOM 3268 C CA . GLU A 1 410 ? 23.211 -2.724 26.921 1.00 34.91 410 GLU A CA 1
ATOM 3269 C C . GLU A 1 410 ? 23.654 -1.601 25.951 1.00 34.91 410 GLU A C 1
ATOM 3271 O O . GLU A 1 410 ? 22.820 -0.968 25.305 1.00 34.91 410 GLU A O 1
ATOM 3276 N N . LYS A 1 411 ? 24.966 -1.380 25.786 1.00 31.20 411 LYS A N 1
ATOM 3277 C CA . LYS A 1 411 ? 25.549 -0.522 24.750 1.00 31.20 411 LYS A CA 1
ATOM 3278 C C . LYS A 1 411 ? 26.353 -1.377 23.773 1.00 31.20 411 LYS A C 1
ATOM 3280 O O . LYS A 1 411 ? 27.138 -2.233 24.179 1.00 31.20 411 LYS A O 1
ATOM 3285 N N . TYR A 1 412 ? 26.166 -1.141 22.474 1.00 43.47 412 TYR A N 1
ATOM 3286 C CA . TYR A 1 412 ? 27.096 -1.642 21.462 1.00 43.47 412 TYR A CA 1
ATOM 3287 C C . TYR A 1 412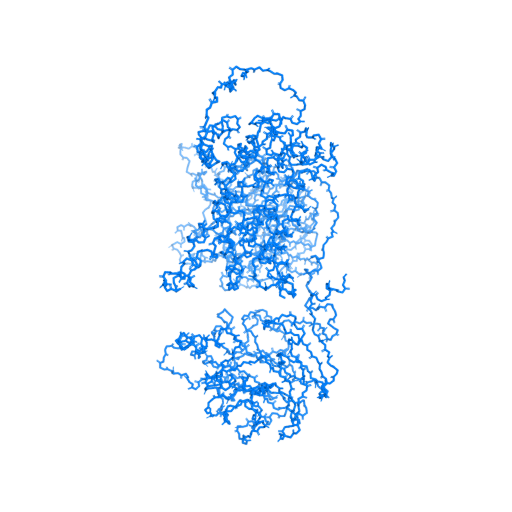 ? 28.461 -1.015 21.736 1.00 43.47 412 TYR A C 1
ATOM 3289 O O . TYR A 1 412 ? 28.540 0.207 21.873 1.00 43.47 412 TYR A O 1
ATOM 3297 N N . ASN A 1 413 ? 29.524 -1.820 21.820 1.00 39.94 413 ASN A N 1
ATOM 3298 C CA . ASN A 1 413 ? 30.860 -1.238 21.844 1.00 39.94 413 ASN A CA 1
ATOM 3299 C C . ASN A 1 413 ? 31.061 -0.471 20.524 1.00 39.94 413 ASN A C 1
ATOM 3301 O O . ASN A 1 413 ? 30.864 -1.022 19.436 1.00 39.94 413 ASN A O 1
ATOM 3305 N N . THR A 1 414 ? 31.349 0.824 20.618 1.00 48.97 414 THR A N 1
ATOM 3306 C CA . THR A 1 414 ? 31.497 1.721 19.462 1.00 48.97 414 THR A CA 1
ATOM 3307 C C . THR A 1 414 ? 32.902 1.690 18.876 1.00 48.97 414 THR A C 1
ATOM 3309 O O . THR A 1 414 ? 33.126 2.288 17.831 1.00 48.97 414 THR A O 1
ATOM 3312 N N . GLU A 1 415 ? 33.835 0.990 19.519 1.00 57.75 415 GLU A N 1
ATOM 3313 C CA . GLU A 1 415 ? 35.217 0.888 19.066 1.00 57.75 415 GLU A CA 1
ATOM 3314 C C . GLU A 1 415 ? 35.312 0.064 17.775 1.00 57.75 415 GLU A C 1
ATOM 3316 O O . GLU A 1 415 ? 34.940 -1.114 17.711 1.00 57.75 415 GLU A O 1
ATOM 3321 N N . VAL A 1 416 ? 35.777 0.735 16.724 1.00 69.50 416 VAL A N 1
ATOM 3322 C CA . VAL A 1 416 ? 36.145 0.151 15.439 1.00 69.50 416 VAL A CA 1
ATOM 3323 C C . VAL A 1 416 ? 37.667 0.112 15.393 1.00 69.50 416 VAL A C 1
ATOM 3325 O O . VAL A 1 416 ? 38.317 1.155 15.448 1.00 69.50 416 VAL A O 1
ATOM 3328 N N . ASP A 1 417 ? 38.229 -1.086 15.268 1.00 72.44 417 ASP A N 1
ATOM 3329 C CA . ASP A 1 417 ? 39.670 -1.274 15.140 1.00 72.44 417 ASP A CA 1
ATOM 3330 C C . ASP A 1 417 ? 40.055 -1.159 13.664 1.00 72.44 417 ASP A C 1
ATOM 3332 O O . ASP A 1 417 ? 39.515 -1.884 12.822 1.00 72.44 417 ASP A O 1
ATOM 3336 N N . ARG A 1 418 ? 41.034 -0.317 13.326 1.00 75.19 418 ARG A N 1
ATOM 3337 C CA . ARG A 1 418 ? 41.707 -0.430 12.026 1.00 75.19 418 ARG A CA 1
ATOM 3338 C C . ARG A 1 418 ? 42.705 -1.585 12.093 1.00 75.19 418 ARG A C 1
ATOM 3340 O O . ARG A 1 418 ? 43.594 -1.580 12.934 1.00 75.19 418 ARG A O 1
ATOM 3347 N N . ILE A 1 419 ? 42.561 -2.557 11.198 1.00 76.75 419 ILE A N 1
ATOM 3348 C CA . ILE A 1 419 ? 43.409 -3.757 11.139 1.00 76.75 419 ILE A CA 1
ATOM 3349 C C . ILE A 1 419 ? 44.585 -3.565 10.181 1.00 76.75 419 ILE A C 1
ATOM 3351 O O . ILE A 1 419 ? 45.679 -4.062 10.431 1.00 76.75 419 ILE A O 1
ATOM 3355 N N . SER A 1 420 ? 44.377 -2.834 9.086 1.00 73.56 420 SER A N 1
ATOM 3356 C CA . SER A 1 420 ? 45.469 -2.442 8.191 1.00 73.56 420 SER A CA 1
ATOM 3357 C C . SER A 1 420 ? 46.427 -1.490 8.919 1.00 73.56 420 SER A C 1
ATOM 3359 O O . SER A 1 420 ? 45.965 -0.535 9.544 1.00 73.56 420 SER A O 1
ATOM 3361 N N . ASN A 1 421 ? 47.736 -1.679 8.758 1.00 64.62 421 ASN A N 1
ATOM 3362 C CA . ASN A 1 421 ? 48.818 -0.925 9.421 1.00 64.62 421 ASN A CA 1
ATOM 3363 C C . ASN A 1 421 ? 48.902 0.589 9.084 1.00 64.62 421 ASN A C 1
ATOM 3365 O O . ASN A 1 421 ? 49.835 1.262 9.515 1.00 64.62 421 ASN A O 1
ATOM 3369 N N . GLY A 1 422 ? 47.955 1.136 8.314 1.00 59.56 422 GLY A N 1
ATOM 3370 C CA . GLY A 1 422 ? 47.870 2.563 7.988 1.00 59.56 422 GLY A CA 1
ATOM 3371 C C . GLY A 1 422 ? 48.721 3.031 6.809 1.00 59.56 422 GLY A C 1
ATOM 3372 O O . GLY A 1 422 ? 48.615 4.192 6.419 1.00 59.56 422 GLY A O 1
ATOM 3373 N N . LEU A 1 423 ? 49.529 2.143 6.236 1.00 61.16 423 LEU A N 1
ATOM 3374 C CA . LEU A 1 423 ? 50.486 2.440 5.182 1.00 61.16 423 LEU A CA 1
ATOM 3375 C C . LEU A 1 423 ? 49.942 1.993 3.816 1.00 61.16 423 LEU A C 1
ATOM 3377 O O . LEU A 1 423 ? 49.682 0.820 3.620 1.00 61.16 423 LEU A O 1
ATOM 3381 N N . GLY A 1 424 ? 49.774 2.886 2.840 1.00 65.81 424 GLY A N 1
ATOM 3382 C CA . GLY A 1 424 ? 49.175 2.501 1.552 1.00 65.81 424 GLY A CA 1
ATOM 3383 C C . GLY A 1 424 ? 47.687 2.110 1.634 1.00 65.81 424 GLY A C 1
ATOM 3384 O O . GLY A 1 424 ? 47.040 2.225 2.676 1.00 65.81 424 GLY A O 1
ATOM 3385 N N . SER A 1 425 ? 47.113 1.712 0.498 1.00 74.25 425 SER A N 1
ATOM 3386 C CA . SER A 1 425 ? 45.679 1.417 0.358 1.00 74.25 425 SER A CA 1
ATOM 3387 C C . SER A 1 425 ? 45.393 -0.063 0.621 1.00 74.25 425 SER A C 1
ATOM 3389 O O . SER A 1 425 ? 46.196 -0.907 0.224 1.00 74.25 425 SER A O 1
ATOM 3391 N N . SER A 1 426 ? 44.273 -0.402 1.273 1.00 78.00 426 SER A N 1
ATOM 3392 C CA . SER A 1 426 ? 43.852 -1.797 1.516 1.00 78.00 426 SER A CA 1
ATOM 3393 C C . SER A 1 426 ? 42.391 -2.043 1.119 1.00 78.00 426 SER A C 1
ATOM 3395 O O . SER A 1 426 ? 41.548 -1.177 1.331 1.00 78.00 426 SER A O 1
ATOM 3397 N N . THR A 1 427 ? 42.086 -3.225 0.571 1.00 81.12 427 THR A N 1
ATOM 3398 C CA . THR A 1 427 ? 40.739 -3.623 0.106 1.00 81.12 427 THR A CA 1
ATOM 3399 C C . THR A 1 427 ? 40.490 -5.130 0.275 1.00 81.12 427 THR A C 1
ATOM 3401 O O . THR A 1 427 ? 41.425 -5.908 0.494 1.00 81.12 427 THR A O 1
ATOM 3404 N N . SER A 1 428 ? 39.224 -5.546 0.145 1.00 77.69 428 SER A N 1
ATOM 3405 C CA . SER A 1 428 ? 38.804 -6.952 0.026 1.00 77.69 428 SER A CA 1
ATOM 3406 C C . SER A 1 428 ? 39.173 -7.832 1.228 1.00 77.69 428 SER A C 1
ATOM 3408 O O . SER A 1 428 ? 39.706 -8.929 1.072 1.00 77.69 428 SER A O 1
ATOM 3410 N N . GLY A 1 429 ? 38.924 -7.339 2.443 1.00 83.88 429 GLY A N 1
ATOM 3411 C CA . GLY A 1 429 ? 39.220 -8.073 3.673 1.00 83.88 429 GLY A CA 1
ATOM 3412 C C . GLY A 1 429 ? 38.228 -9.203 3.957 1.00 83.88 429 GLY A C 1
ATOM 3413 O O . GLY A 1 429 ? 37.029 -8.956 4.046 1.00 83.88 429 GLY A O 1
ATOM 3414 N N . ARG A 1 430 ? 38.721 -10.428 4.170 1.00 87.94 430 ARG A N 1
ATOM 3415 C CA . ARG A 1 430 ? 37.914 -11.596 4.567 1.00 87.94 430 ARG A CA 1
ATOM 3416 C C . ARG A 1 430 ? 38.542 -12.353 5.733 1.00 87.94 430 ARG A C 1
ATOM 3418 O O . ARG A 1 430 ? 39.757 -12.333 5.922 1.00 87.94 430 ARG A O 1
ATOM 3425 N N . PHE A 1 431 ? 37.707 -13.038 6.510 1.00 87.00 431 PHE A N 1
ATOM 3426 C CA . PHE A 1 431 ? 38.174 -13.962 7.541 1.00 87.00 431 PHE A CA 1
ATOM 3427 C C . PHE A 1 431 ? 38.646 -15.275 6.917 1.00 87.00 431 PHE A C 1
ATOM 3429 O O . PHE A 1 431 ? 38.026 -15.793 5.990 1.00 87.00 431 PHE A O 1
ATOM 3436 N N . LEU A 1 432 ? 39.718 -15.825 7.474 1.00 82.50 432 LEU A N 1
ATOM 3437 C CA . LEU A 1 432 ? 40.110 -17.214 7.298 1.00 82.50 432 LEU A CA 1
ATOM 3438 C C . LEU A 1 432 ? 39.418 -18.054 8.377 1.00 82.50 432 LEU A C 1
ATOM 3440 O O . LEU A 1 432 ? 39.200 -17.595 9.501 1.00 82.50 432 LEU A O 1
ATOM 3444 N N . SER A 1 433 ? 39.079 -19.299 8.047 1.00 66.81 433 SER A N 1
ATOM 3445 C CA . SER A 1 433 ? 38.402 -20.233 8.957 1.00 66.81 433 SER A CA 1
ATOM 3446 C C . SER A 1 433 ? 39.234 -20.573 10.209 1.00 66.81 433 SER A C 1
ATOM 3448 O O . SER A 1 433 ? 38.687 -21.024 11.217 1.00 66.81 433 SER A O 1
ATOM 3450 N N . SER A 1 434 ? 40.543 -20.300 10.193 1.00 59.56 434 SER A N 1
ATOM 3451 C CA . SER A 1 434 ? 41.477 -20.496 11.304 1.00 59.56 434 SER A CA 1
ATOM 3452 C C . SER A 1 434 ? 41.654 -19.231 12.163 1.00 59.56 434 SER A C 1
ATOM 3454 O O . SER A 1 434 ? 42.132 -18.205 11.687 1.00 59.56 434 SER A O 1
ATOM 3456 N N . ASN A 1 435 ? 41.339 -19.310 13.463 1.00 64.38 435 ASN A N 1
ATOM 3457 C CA . ASN A 1 435 ? 41.770 -18.371 14.521 1.00 64.38 435 ASN A CA 1
ATOM 3458 C C . ASN A 1 435 ? 41.475 -16.861 14.339 1.00 64.38 435 ASN A C 1
ATOM 3460 O O . ASN A 1 435 ? 42.096 -16.038 15.018 1.00 64.38 435 ASN A O 1
ATOM 3464 N N . TYR A 1 436 ? 40.491 -16.487 13.510 1.00 73.44 436 TYR A N 1
ATOM 3465 C CA . TYR A 1 436 ? 40.232 -15.092 13.098 1.00 73.44 436 TYR A CA 1
ATOM 3466 C C . TYR A 1 436 ? 41.417 -14.427 12.398 1.00 73.44 436 TYR A C 1
ATOM 3468 O O . TYR A 1 436 ? 41.529 -13.196 12.399 1.00 73.44 436 TYR A O 1
ATOM 3476 N N . ASP A 1 437 ? 42.301 -15.229 11.814 1.00 85.75 437 ASP A N 1
ATOM 3477 C CA . ASP A 1 437 ? 43.241 -14.712 10.840 1.00 85.75 437 ASP A CA 1
ATOM 3478 C C . ASP A 1 437 ? 42.448 -14.190 9.639 1.00 85.75 437 ASP A C 1
ATOM 3480 O O . ASP A 1 437 ? 41.293 -14.548 9.398 1.00 85.75 437 ASP A O 1
ATOM 3484 N N . MET A 1 438 ? 43.042 -13.254 8.925 1.00 88.62 438 MET A N 1
ATOM 3485 C CA . MET A 1 438 ? 42.391 -12.472 7.894 1.00 88.62 438 MET A CA 1
ATOM 3486 C C . MET A 1 438 ? 43.267 -12.460 6.660 1.00 88.62 438 MET A C 1
ATOM 3488 O O . MET A 1 438 ? 44.493 -12.549 6.732 1.00 88.62 438 MET A O 1
ATOM 3492 N N . ILE A 1 439 ? 42.619 -12.305 5.522 1.00 89.75 439 ILE A N 1
ATOM 3493 C CA . ILE A 1 439 ? 43.268 -12.066 4.249 1.00 89.75 439 ILE A CA 1
ATOM 3494 C C . ILE A 1 439 ? 42.744 -10.751 3.702 1.00 89.75 439 ILE A C 1
ATOM 3496 O O . ILE A 1 439 ? 41.543 -10.489 3.753 1.00 89.75 439 ILE A O 1
ATOM 3500 N N . TYR A 1 440 ? 43.638 -9.894 3.232 1.00 88.81 440 TYR A N 1
ATOM 3501 C CA . TYR A 1 440 ? 43.253 -8.679 2.529 1.00 88.81 440 TYR A CA 1
ATOM 3502 C C . TYR A 1 440 ? 44.336 -8.288 1.533 1.00 88.81 440 TYR A C 1
ATOM 3504 O O . TYR A 1 440 ? 45.467 -8.777 1.588 1.00 88.81 440 TYR A O 1
ATOM 3512 N N . SER A 1 441 ? 43.971 -7.400 0.616 1.00 88.12 441 SER A N 1
ATOM 3513 C CA . SER A 1 441 ? 44.869 -6.932 -0.436 1.00 88.12 441 SER A CA 1
ATOM 3514 C C . SER A 1 441 ? 45.369 -5.535 -0.092 1.00 88.12 441 SER A C 1
ATOM 3516 O O . SER A 1 441 ? 44.575 -4.705 0.355 1.00 88.12 441 SER A O 1
ATOM 3518 N N . GLY A 1 442 ? 46.658 -5.253 -0.275 1.00 85.25 442 GLY A N 1
ATOM 3519 C CA . GLY A 1 442 ? 47.243 -3.956 0.070 1.00 85.25 442 GLY A CA 1
ATOM 3520 C C . GLY A 1 442 ? 48.430 -3.551 -0.798 1.00 85.25 442 GLY A C 1
ATOM 3521 O O . GLY A 1 442 ? 49.016 -4.383 -1.479 1.00 85.25 442 GLY A O 1
ATOM 3522 N N . THR A 1 443 ? 48.800 -2.269 -0.768 1.00 80.06 443 THR A N 1
ATOM 3523 C CA . THR A 1 443 ? 49.904 -1.712 -1.578 1.00 80.06 443 THR A CA 1
ATOM 3524 C C . THR A 1 443 ? 51.188 -1.467 -0.775 1.00 80.06 443 THR A C 1
ATOM 3526 O O . THR A 1 443 ? 51.843 -0.436 -0.937 1.00 80.06 443 THR A O 1
ATOM 3529 N N . PHE A 1 444 ? 51.551 -2.373 0.140 1.00 71.25 444 PHE A N 1
ATOM 3530 C CA . PHE A 1 444 ? 52.644 -2.139 1.102 1.00 71.25 444 PHE A CA 1
ATOM 3531 C C . PHE A 1 444 ? 54.052 -2.203 0.489 1.00 71.25 444 PHE A C 1
ATOM 3533 O O . PHE A 1 444 ? 55.011 -1.728 1.094 1.00 71.25 444 PHE A O 1
ATOM 3540 N N . ARG A 1 445 ? 54.199 -2.775 -0.711 1.00 64.25 445 ARG A N 1
ATOM 3541 C CA . ARG A 1 445 ? 55.502 -3.124 -1.296 1.00 64.25 445 ARG A CA 1
ATOM 3542 C C . ARG A 1 445 ? 56.413 -1.927 -1.615 1.00 64.25 445 ARG A C 1
ATOM 3544 O O . ARG A 1 445 ? 57.624 -2.031 -1.457 1.00 64.25 445 ARG A O 1
ATOM 3551 N N . LYS A 1 446 ? 55.868 -0.790 -2.065 1.00 54.44 446 LYS A N 1
ATOM 3552 C CA . LYS A 1 446 ? 56.660 0.371 -2.541 1.00 54.44 446 LYS A CA 1
ATOM 3553 C C . LYS A 1 446 ? 57.127 1.338 -1.445 1.00 54.44 446 LYS A C 1
ATOM 3555 O O . LYS A 1 446 ? 57.700 2.384 -1.746 1.00 54.44 446 LYS A O 1
ATOM 3560 N N . LEU A 1 447 ? 56.912 1.012 -0.175 1.00 55.84 447 LEU A N 1
ATOM 3561 C CA . LEU A 1 447 ? 57.250 1.897 0.938 1.00 55.84 447 LEU A CA 1
ATOM 3562 C C . LEU A 1 447 ? 58.709 1.713 1.351 1.00 55.84 447 LEU A C 1
ATOM 3564 O O . LEU A 1 447 ? 59.022 1.023 2.316 1.00 55.84 447 LEU A O 1
ATOM 3568 N N . ASN A 1 448 ? 59.618 2.335 0.601 1.00 43.97 448 ASN A N 1
ATOM 3569 C CA . ASN A 1 448 ? 61.033 2.362 0.947 1.00 43.97 448 ASN A CA 1
ATOM 3570 C C . ASN A 1 448 ? 61.263 3.410 2.054 1.00 43.97 448 ASN A C 1
ATOM 3572 O O . ASN A 1 448 ? 61.397 4.606 1.792 1.00 43.97 448 ASN A O 1
ATOM 3576 N N . ILE A 1 449 ? 61.227 2.971 3.313 1.00 50.75 449 ILE A N 1
ATOM 3577 C CA . ILE A 1 449 ? 61.361 3.829 4.498 1.00 50.75 449 ILE A CA 1
ATOM 3578 C C . ILE A 1 449 ? 62.847 4.167 4.700 1.00 50.75 449 ILE A C 1
ATOM 3580 O O . ILE A 1 449 ? 63.558 3.527 5.470 1.00 50.75 449 ILE A O 1
ATOM 3584 N N . SER A 1 450 ? 63.332 5.196 4.004 1.00 41.25 450 SER A N 1
ATOM 3585 C CA . SER A 1 450 ? 64.601 5.849 4.337 1.00 41.25 450 SER A CA 1
ATOM 3586 C C . SER A 1 450 ? 64.356 6.866 5.456 1.00 41.25 450 SER A C 1
ATOM 3588 O O . SER A 1 450 ? 63.870 7.972 5.221 1.00 41.25 450 SER A O 1
ATOM 3590 N N . ALA A 1 451 ? 64.664 6.481 6.695 1.00 44.66 451 ALA A N 1
ATOM 3591 C CA . ALA A 1 451 ? 64.637 7.365 7.856 1.00 44.66 451 ALA A CA 1
ATOM 3592 C C . ALA A 1 451 ? 65.767 8.402 7.753 1.00 44.66 451 ALA A C 1
ATOM 3594 O O . ALA A 1 451 ?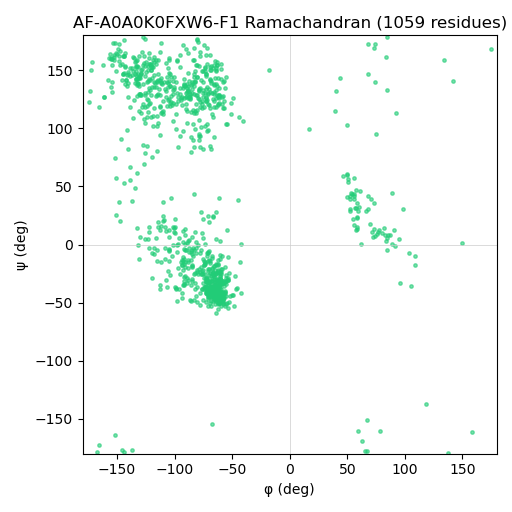 66.863 8.190 8.268 1.00 44.66 451 ALA A O 1
ATOM 3595 N N . LYS A 1 452 ? 65.532 9.511 7.043 1.00 41.31 452 LYS A N 1
ATOM 3596 C CA . LYS A 1 452 ? 66.491 10.627 7.010 1.00 41.31 452 LYS A CA 1
ATOM 3597 C C . LYS A 1 452 ? 65.993 11.952 7.563 1.00 41.31 452 LYS A C 1
ATOM 3599 O O . LYS A 1 452 ? 66.828 12.814 7.762 1.00 41.31 452 LYS A O 1
ATOM 3604 N N . ASN A 1 453 ? 64.712 12.110 7.890 1.00 41.78 453 ASN A N 1
ATOM 3605 C CA . ASN A 1 453 ? 64.203 13.261 8.643 1.00 41.78 453 ASN A CA 1
ATOM 3606 C C . ASN A 1 453 ? 62.916 12.840 9.366 1.00 41.78 453 ASN A C 1
ATOM 3608 O O . ASN A 1 453 ? 62.046 12.247 8.737 1.00 41.78 453 ASN A O 1
ATOM 3612 N N . ASN A 1 454 ? 62.793 13.132 10.663 1.00 43.75 454 ASN A N 1
ATOM 3613 C CA . ASN A 1 454 ? 61.725 12.691 11.583 1.00 43.75 454 ASN A CA 1
ATOM 3614 C C . ASN A 1 454 ? 60.286 13.189 11.263 1.00 43.75 454 ASN A C 1
ATOM 3616 O O . ASN A 1 454 ? 59.455 13.300 12.161 1.00 43.75 454 ASN A O 1
ATOM 3620 N N . HIS A 1 455 ? 59.949 13.457 10.000 1.00 43.84 455 HIS A N 1
ATOM 3621 C CA . HIS A 1 455 ? 58.588 13.739 9.546 1.00 43.84 455 HIS A CA 1
ATOM 3622 C C . HIS A 1 455 ? 58.189 12.807 8.396 1.00 43.84 455 HIS A C 1
ATOM 3624 O O . HIS A 1 455 ? 58.604 12.981 7.251 1.00 43.84 455 HIS A O 1
ATOM 3630 N N . PHE A 1 456 ? 57.354 11.816 8.717 1.00 53.38 456 PHE A N 1
ATOM 3631 C CA . PHE A 1 456 ? 56.721 10.924 7.749 1.00 53.38 456 PHE A CA 1
ATOM 3632 C C . PHE A 1 456 ? 55.465 11.576 7.164 1.00 53.38 456 PHE A C 1
ATOM 3634 O O . PHE A 1 456 ? 54.468 11.753 7.861 1.00 53.38 456 PHE A O 1
ATOM 3641 N N . ASP A 1 457 ? 55.494 11.905 5.874 1.00 50.72 457 ASP A N 1
ATOM 3642 C CA . ASP A 1 457 ? 54.303 12.348 5.150 1.00 50.72 457 ASP A CA 1
ATOM 3643 C C . ASP A 1 457 ? 53.523 11.134 4.621 1.00 50.72 457 ASP A C 1
ATOM 3645 O O . ASP A 1 457 ? 53.771 10.623 3.526 1.00 50.72 457 ASP A O 1
ATOM 3649 N N . ILE A 1 458 ? 52.564 10.665 5.423 1.00 51.66 458 ILE A N 1
ATOM 3650 C CA . ILE A 1 458 ? 51.696 9.519 5.108 1.00 51.66 458 ILE A CA 1
ATOM 3651 C C . ILE A 1 458 ? 50.877 9.776 3.823 1.00 51.66 458 ILE A C 1
ATOM 3653 O O . ILE A 1 458 ? 50.473 8.831 3.148 1.00 51.66 458 ILE A O 1
ATOM 3657 N N . SER A 1 459 ? 50.677 11.034 3.406 1.00 49.78 459 SER A N 1
ATOM 3658 C CA . SER A 1 459 ? 49.880 11.362 2.214 1.00 49.78 459 SER A CA 1
ATOM 3659 C C . SER A 1 459 ? 50.528 10.937 0.888 1.00 49.78 459 SER A C 1
ATOM 3661 O O . SER A 1 459 ? 49.809 10.658 -0.070 1.00 49.78 459 SER A O 1
ATOM 3663 N N . LYS A 1 460 ? 51.861 10.794 0.843 1.00 54.00 460 LYS A N 1
ATOM 3664 C CA . LYS A 1 460 ? 52.609 10.328 -0.343 1.00 54.00 460 LYS A CA 1
ATOM 3665 C C . LYS A 1 460 ? 52.626 8.804 -0.504 1.00 54.00 460 LYS A C 1
ATOM 3667 O O . LYS A 1 460 ? 53.185 8.301 -1.472 1.00 54.00 460 LYS A O 1
ATOM 3672 N N . THR A 1 461 ? 52.038 8.075 0.446 1.00 62.66 461 THR A N 1
ATOM 3673 C CA . THR A 1 461 ? 52.021 6.602 0.468 1.00 62.66 461 THR A CA 1
ATOM 3674 C C . THR A 1 461 ? 50.765 5.994 -0.160 1.00 62.66 461 THR A C 1
ATOM 3676 O O . THR A 1 461 ? 50.757 4.806 -0.475 1.00 62.66 461 THR A O 1
ATOM 3679 N N . CYS A 1 462 ? 49.711 6.793 -0.367 1.00 68.88 462 CYS A N 1
ATOM 3680 C CA . CYS A 1 462 ? 48.472 6.345 -0.999 1.00 68.88 462 CYS A CA 1
ATOM 3681 C C . CYS A 1 462 ? 48.603 6.386 -2.531 1.00 68.88 462 CYS A C 1
ATOM 3683 O O . CYS A 1 462 ? 48.962 7.437 -3.066 1.00 68.88 462 CYS A O 1
ATOM 3685 N N . PRO A 1 463 ? 48.263 5.308 -3.259 1.00 69.38 463 PRO A N 1
ATOM 3686 C CA . PRO A 1 463 ? 48.145 5.380 -4.708 1.00 69.38 463 PRO A CA 1
ATOM 3687 C C . PRO A 1 463 ? 47.010 6.345 -5.087 1.00 69.38 463 PRO A C 1
ATOM 3689 O O . PRO A 1 463 ? 45.897 6.248 -4.568 1.00 69.38 463 PRO A O 1
ATOM 3692 N N . VAL A 1 464 ? 47.301 7.299 -5.971 1.00 69.88 464 VAL A N 1
ATOM 3693 C CA . VAL A 1 464 ? 46.333 8.295 -6.450 1.00 69.88 464 VAL A CA 1
ATOM 3694 C C . VAL A 1 464 ? 45.879 7.886 -7.843 1.00 69.88 464 VAL A C 1
ATOM 3696 O O . VAL A 1 464 ? 46.704 7.633 -8.719 1.00 69.88 464 VAL A O 1
ATOM 3699 N N . SER A 1 465 ? 44.566 7.806 -8.052 1.00 74.25 465 SER A N 1
ATOM 3700 C CA . SER A 1 465 ? 44.019 7.524 -9.382 1.00 74.25 465 SER A CA 1
ATOM 3701 C C . SER A 1 465 ? 44.258 8.694 -10.330 1.00 74.25 465 SER A C 1
ATOM 3703 O O . SER A 1 465 ? 44.245 9.853 -9.909 1.00 74.25 465 SER A O 1
ATOM 3705 N N . ILE A 1 466 ? 44.404 8.415 -11.627 1.00 79.50 466 ILE A N 1
ATOM 3706 C CA . ILE A 1 466 ? 44.584 9.470 -12.632 1.00 79.50 466 ILE A CA 1
ATOM 3707 C C . ILE A 1 466 ? 43.410 10.468 -12.618 1.00 79.50 466 ILE A C 1
ATOM 3709 O O . ILE A 1 466 ? 43.629 11.673 -12.721 1.00 79.50 466 ILE A O 1
ATOM 3713 N N . CYS A 1 467 ? 42.193 9.993 -12.319 1.00 78.75 467 CYS A N 1
ATOM 3714 C CA . CYS A 1 467 ? 40.977 10.802 -12.177 1.00 78.75 467 CYS A CA 1
ATOM 3715 C C . CYS A 1 467 ? 40.889 11.642 -10.892 1.00 78.75 467 CYS A C 1
ATOM 3717 O O . CYS A 1 467 ? 40.074 12.565 -10.816 1.00 78.75 467 CYS A O 1
ATOM 3719 N N . GLN A 1 468 ? 41.722 11.349 -9.893 1.00 70.19 468 GLN A N 1
ATOM 3720 C CA . GLN A 1 468 ? 41.876 12.142 -8.667 1.00 70.19 468 GLN A CA 1
ATOM 3721 C C . GLN A 1 468 ? 43.172 12.970 -8.664 1.00 70.19 468 GLN A C 1
ATOM 3723 O O . GLN A 1 468 ? 43.410 13.738 -7.732 1.00 70.19 468 GLN A O 1
ATOM 3728 N N . SER A 1 469 ? 44.016 12.819 -9.687 1.00 67.81 469 SER A N 1
ATOM 3729 C CA . SER A 1 469 ? 45.293 13.518 -9.824 1.00 67.81 469 SER A CA 1
ATOM 3730 C C . SER A 1 469 ? 45.142 14.869 -10.535 1.00 67.81 469 SER A C 1
ATOM 3732 O O . SER A 1 469 ? 44.144 15.141 -11.204 1.00 67.81 469 SER A O 1
ATOM 3734 N N . SER A 1 470 ? 46.168 15.720 -10.445 1.00 60.62 470 SER A N 1
ATOM 3735 C CA . SER A 1 470 ? 46.218 16.984 -11.191 1.00 60.62 470 SER A CA 1
ATOM 3736 C C . SER A 1 470 ? 46.391 16.796 -12.705 1.00 60.62 470 SER A C 1
ATOM 3738 O O . SER A 1 470 ? 46.160 17.745 -13.453 1.00 60.62 470 SER A O 1
ATOM 3740 N N . GLU A 1 471 ? 46.759 15.597 -13.175 1.00 63.00 471 GLU A N 1
ATOM 3741 C CA . GLU A 1 471 ? 46.867 15.288 -14.608 1.00 63.00 471 GLU A CA 1
ATOM 3742 C C . GLU A 1 471 ? 45.507 15.292 -15.310 1.00 63.00 471 GLU A C 1
ATOM 3744 O O . GLU A 1 471 ? 45.439 15.677 -16.477 1.00 63.00 471 GLU A O 1
ATOM 3749 N N . ARG A 1 472 ? 44.418 14.983 -14.587 1.00 70.44 472 ARG A N 1
ATOM 3750 C CA . ARG A 1 472 ? 43.040 15.070 -15.098 1.00 70.44 472 ARG A CA 1
ATOM 3751 C C . ARG A 1 472 ? 42.745 16.423 -15.747 1.00 70.44 472 ARG A C 1
ATOM 3753 O O . ARG A 1 472 ? 42.155 16.472 -16.816 1.00 70.44 472 ARG A O 1
ATOM 3760 N N . TYR A 1 473 ? 43.181 17.518 -15.125 1.00 69.62 473 TYR A N 1
ATOM 3761 C CA . TYR A 1 473 ? 42.903 18.875 -15.608 1.00 69.62 473 TYR A CA 1
ATOM 3762 C C . TYR A 1 473 ? 43.836 19.331 -16.739 1.00 69.62 473 TYR A C 1
ATOM 3764 O O . TYR A 1 473 ? 43.628 20.401 -17.304 1.00 69.62 473 TYR A O 1
ATOM 3772 N N . LYS A 1 474 ? 44.877 18.552 -17.061 1.00 72.88 474 LYS A N 1
ATOM 3773 C CA . LYS A 1 474 ? 45.877 18.900 -18.082 1.00 72.88 474 LYS A CA 1
ATOM 3774 C C . LYS A 1 474 ? 45.606 18.261 -19.442 1.00 72.88 474 LYS A C 1
ATOM 3776 O O . LYS A 1 474 ? 46.138 18.745 -20.435 1.00 72.88 474 LYS A O 1
ATOM 3781 N N . ASN A 1 475 ? 44.817 17.188 -19.501 1.00 75.06 475 ASN A N 1
ATOM 3782 C CA . ASN A 1 475 ? 44.573 16.442 -20.732 1.00 75.06 475 ASN A CA 1
ATOM 3783 C C . ASN A 1 475 ? 43.071 16.209 -20.946 1.00 75.06 475 ASN A C 1
ATOM 3785 O O . ASN A 1 475 ? 42.435 15.485 -20.182 1.00 75.06 475 ASN A O 1
ATOM 3789 N N . ALA A 1 476 ? 42.519 16.800 -22.009 1.00 75.12 476 ALA A N 1
ATOM 3790 C CA . ALA A 1 476 ? 41.090 16.742 -22.317 1.00 75.12 476 ALA A CA 1
ATOM 3791 C C . ALA A 1 476 ? 40.572 15.307 -22.525 1.00 75.12 476 ALA A C 1
ATOM 3793 O O . ALA A 1 476 ? 39.453 15.007 -22.117 1.00 75.12 476 ALA A O 1
ATOM 3794 N N . SER A 1 477 ? 41.390 14.403 -23.081 1.00 77.75 477 SER A N 1
ATOM 3795 C CA . SER A 1 477 ? 40.996 12.999 -23.268 1.00 77.75 477 SER A CA 1
ATOM 3796 C C . SER A 1 477 ? 40.919 12.227 -21.947 1.00 77.75 477 SER A C 1
ATOM 3798 O O . SER A 1 477 ? 40.064 11.361 -21.782 1.00 77.75 477 SER A O 1
ATOM 3800 N N . ILE A 1 478 ? 41.769 12.569 -20.972 1.00 80.75 478 ILE A N 1
ATOM 3801 C CA . ILE A 1 478 ? 41.730 11.982 -19.626 1.00 80.75 478 ILE A CA 1
ATOM 3802 C C . ILE A 1 478 ? 40.521 12.519 -18.854 1.00 80.75 478 ILE A C 1
ATOM 3804 O O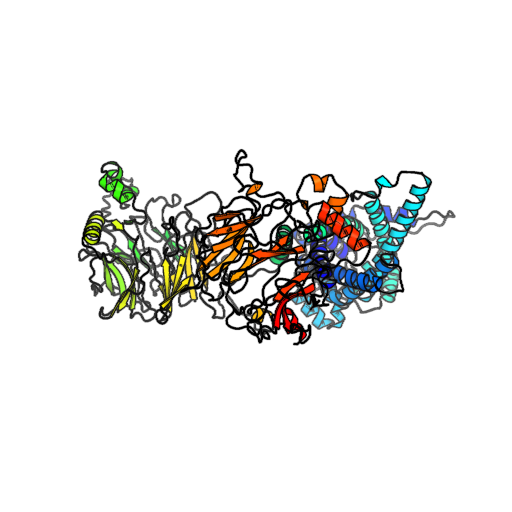 . ILE A 1 478 ? 39.851 11.742 -18.175 1.00 80.75 478 ILE A O 1
ATOM 3808 N N . ASP A 1 479 ? 40.199 13.813 -18.971 1.00 80.69 479 ASP A N 1
ATOM 3809 C CA . ASP A 1 479 ? 39.001 14.368 -18.325 1.00 80.69 479 ASP A CA 1
ATOM 3810 C C . ASP A 1 479 ? 37.710 13.739 -18.869 1.00 80.69 479 ASP A C 1
ATOM 3812 O O . ASP A 1 479 ? 36.813 13.428 -18.089 1.00 80.69 479 ASP A O 1
ATOM 3816 N N . GLU A 1 480 ? 37.631 13.477 -20.177 1.00 81.88 480 GLU A N 1
ATOM 3817 C CA . GLU A 1 480 ? 36.495 12.777 -20.784 1.00 81.88 480 GLU A CA 1
ATOM 3818 C C . GLU A 1 480 ? 36.344 11.344 -20.248 1.00 81.88 480 GLU A C 1
ATOM 3820 O O . GLU A 1 480 ? 35.249 10.951 -19.842 1.00 81.88 480 GLU A O 1
ATOM 3825 N N . ILE A 1 481 ? 37.445 10.588 -20.146 1.00 83.31 481 ILE A N 1
ATOM 3826 C CA . ILE A 1 481 ? 37.449 9.249 -19.535 1.00 83.31 481 ILE A CA 1
ATOM 3827 C C . ILE A 1 481 ? 36.966 9.323 -18.082 1.00 83.31 481 ILE A C 1
ATOM 3829 O O . ILE A 1 481 ? 36.085 8.567 -17.681 1.00 83.31 481 ILE A O 1
ATOM 3833 N N . CYS A 1 482 ? 37.480 10.268 -17.297 1.00 81.56 482 CYS A N 1
ATOM 3834 C CA . CYS A 1 482 ? 37.160 10.404 -15.877 1.00 81.56 482 CYS A CA 1
ATOM 3835 C C . CYS A 1 482 ? 35.737 10.905 -15.578 1.00 81.56 482 CYS A C 1
ATOM 3837 O O . CYS A 1 482 ? 35.341 10.926 -14.411 1.00 81.56 482 CYS A O 1
ATOM 3839 N N . ARG A 1 483 ? 34.962 11.303 -16.595 1.00 80.88 483 ARG A N 1
ATOM 3840 C CA . ARG A 1 483 ? 33.523 11.600 -16.470 1.00 80.88 483 ARG A CA 1
ATOM 3841 C C . ARG A 1 483 ? 32.648 10.353 -16.561 1.00 80.88 483 ARG A C 1
ATOM 3843 O O . ARG A 1 483 ? 31.451 10.446 -16.289 1.00 80.88 483 ARG A O 1
ATOM 3850 N N . ARG A 1 484 ? 33.210 9.196 -16.932 1.00 80.25 484 ARG A N 1
ATOM 3851 C CA . ARG A 1 484 ? 32.461 7.939 -16.946 1.00 80.25 484 ARG A CA 1
ATOM 3852 C C . ARG A 1 484 ? 32.003 7.577 -15.527 1.00 80.25 484 ARG A C 1
ATOM 3854 O O . ARG A 1 484 ? 32.783 7.688 -14.581 1.00 80.25 484 ARG A O 1
ATOM 3861 N N . PRO A 1 485 ? 30.748 7.134 -15.368 1.00 68.81 485 PRO A N 1
ATOM 3862 C CA . PRO A 1 485 ? 30.113 7.053 -14.058 1.00 68.81 485 PRO A CA 1
ATOM 3863 C C . PRO A 1 485 ? 30.615 5.924 -13.151 1.00 68.81 485 PRO A C 1
ATOM 3865 O O . PRO A 1 485 ? 30.593 6.067 -11.931 1.00 68.81 485 PRO A O 1
ATOM 3868 N N . LEU A 1 486 ? 31.034 4.796 -13.728 1.00 77.19 486 LEU A N 1
ATOM 3869 C CA . LEU A 1 486 ? 31.356 3.569 -12.996 1.00 77.19 486 LEU A CA 1
ATOM 3870 C C . LEU A 1 486 ? 32.758 3.078 -13.361 1.00 77.19 486 LEU A C 1
ATOM 3872 O O . LEU A 1 486 ? 32.930 2.053 -14.018 1.00 77.19 486 LEU A O 1
ATOM 3876 N N . LEU A 1 487 ? 33.765 3.840 -12.929 1.00 81.25 487 LEU A N 1
ATOM 3877 C CA . LEU A 1 487 ? 35.175 3.489 -13.086 1.00 81.25 487 LEU A CA 1
ATOM 3878 C C . LEU A 1 487 ? 35.770 2.918 -11.796 1.00 81.25 487 LEU A C 1
ATOM 3880 O O . LEU A 1 487 ? 35.625 3.489 -10.714 1.00 81.25 487 LEU A O 1
ATOM 3884 N N . LYS A 1 488 ? 36.510 1.817 -11.929 1.00 82.88 488 LYS A N 1
ATOM 3885 C CA . LYS A 1 488 ? 37.269 1.168 -10.857 1.00 82.88 488 LYS A CA 1
ATOM 3886 C C . LYS A 1 488 ? 38.774 1.325 -11.086 1.00 82.88 488 LYS A C 1
ATOM 3888 O O . LYS A 1 488 ? 39.259 1.150 -12.199 1.00 82.88 488 LYS A O 1
ATOM 3893 N N . ASN A 1 489 ? 39.520 1.606 -10.017 1.00 81.50 489 ASN A N 1
ATOM 3894 C CA . ASN A 1 489 ? 40.981 1.734 -10.055 1.00 81.50 489 ASN A CA 1
ATOM 3895 C C . ASN A 1 489 ? 41.679 0.373 -9.890 1.00 81.50 489 ASN A C 1
ATOM 3897 O O . ASN A 1 489 ? 41.328 -0.396 -8.992 1.00 81.50 489 ASN A O 1
ATOM 3901 N N . ILE A 1 490 ? 42.718 0.117 -10.691 1.00 81.44 490 ILE A N 1
ATOM 3902 C CA . ILE A 1 490 ? 43.552 -1.097 -10.626 1.00 81.44 490 ILE A CA 1
ATOM 3903 C C . ILE A 1 490 ? 45.041 -0.764 -10.478 1.00 81.44 490 ILE A C 1
ATOM 3905 O O . ILE A 1 490 ? 45.818 -0.809 -11.426 1.00 81.44 490 ILE A O 1
ATOM 3909 N N . PHE A 1 491 ? 45.470 -0.419 -9.266 1.00 77.25 491 PHE A N 1
ATOM 3910 C CA . PHE A 1 491 ? 46.862 -0.025 -9.030 1.00 77.25 491 PHE A CA 1
ATOM 3911 C C . PHE A 1 491 ? 47.842 -1.212 -9.128 1.00 77.25 491 PHE A C 1
ATOM 3913 O O . PHE A 1 491 ? 47.630 -2.211 -8.443 1.00 77.25 491 PHE A O 1
ATOM 3920 N N . PRO A 1 492 ? 48.947 -1.111 -9.892 1.00 67.50 492 PRO A N 1
ATOM 3921 C CA . PRO A 1 492 ? 49.844 -2.235 -10.208 1.00 67.50 492 PRO A CA 1
ATOM 3922 C C . PRO A 1 492 ? 50.697 -2.783 -9.037 1.00 67.50 492 PRO A C 1
ATOM 3924 O O . PRO A 1 492 ? 51.673 -3.482 -9.272 1.00 67.50 492 PRO A O 1
ATOM 3927 N N . ASP A 1 493 ? 50.327 -2.519 -7.781 1.00 76.12 493 ASP A N 1
ATOM 3928 C CA . ASP A 1 493 ? 51.088 -2.896 -6.578 1.00 76.12 493 ASP A CA 1
ATOM 3929 C C . ASP A 1 493 ? 50.228 -3.554 -5.487 1.00 76.12 493 ASP A C 1
ATOM 3931 O O . ASP A 1 493 ? 50.648 -3.621 -4.332 1.00 76.12 493 ASP A O 1
ATOM 3935 N N . TYR A 1 494 ? 49.005 -3.981 -5.812 1.00 85.50 494 TYR A N 1
ATOM 3936 C CA . TYR A 1 494 ? 48.195 -4.739 -4.862 1.00 85.50 494 TYR A CA 1
ATOM 3937 C C . TYR A 1 494 ? 48.743 -6.152 -4.703 1.00 85.50 494 TYR A C 1
ATOM 3939 O O . TYR A 1 494 ? 48.840 -6.901 -5.672 1.00 85.50 494 TYR A O 1
ATOM 3947 N N . ASP A 1 495 ? 49.052 -6.504 -3.462 1.00 89.19 495 ASP A N 1
ATOM 3948 C CA . ASP A 1 495 ? 49.420 -7.847 -3.053 1.00 89.19 495 ASP A CA 1
ATOM 3949 C C . ASP A 1 495 ? 48.474 -8.384 -1.998 1.00 89.19 495 ASP A C 1
ATOM 3951 O O . ASP A 1 495 ? 47.880 -7.632 -1.225 1.00 89.19 495 ASP A O 1
ATOM 3955 N N . ILE A 1 496 ? 48.391 -9.706 -1.935 1.00 91.00 496 ILE A N 1
ATOM 3956 C CA . ILE A 1 496 ? 47.555 -10.422 -0.987 1.00 91.00 496 ILE A CA 1
ATOM 3957 C C . ILE A 1 496 ? 48.396 -10.789 0.234 1.00 91.00 496 ILE A C 1
ATOM 3959 O O . ILE A 1 496 ? 49.422 -11.468 0.126 1.00 91.00 496 ILE A O 1
ATOM 3963 N N . TYR A 1 497 ? 47.929 -10.374 1.409 1.00 89.12 497 TYR A N 1
ATOM 3964 C CA . TYR A 1 497 ? 48.594 -10.610 2.685 1.00 89.12 497 TYR A CA 1
ATOM 3965 C C . TYR A 1 497 ? 47.716 -11.456 3.602 1.00 89.12 497 TYR A C 1
ATOM 3967 O O . TYR A 1 497 ? 46.522 -11.190 3.759 1.00 89.12 497 TYR A O 1
ATOM 3975 N N . LYS A 1 498 ? 48.333 -12.445 4.252 1.00 89.25 498 LYS A N 1
ATOM 3976 C CA . LYS A 1 498 ? 47.750 -13.195 5.366 1.00 89.25 498 LYS A CA 1
ATOM 3977 C C . LYS A 1 498 ? 48.147 -12.502 6.659 1.00 89.25 498 LYS A C 1
ATOM 3979 O O . LYS A 1 498 ? 49.327 -12.253 6.908 1.00 89.25 498 LYS A O 1
ATOM 3984 N N . VAL A 1 499 ? 47.165 -12.167 7.477 1.00 87.25 499 VAL A N 1
ATOM 3985 C CA . VAL A 1 499 ? 47.320 -11.296 8.640 1.00 87.25 499 VAL A CA 1
ATOM 3986 C C . VAL A 1 499 ? 46.655 -11.945 9.838 1.00 87.25 499 VAL A C 1
ATOM 3988 O O . VAL A 1 499 ? 45.576 -12.514 9.720 1.00 87.25 499 VAL A O 1
ATOM 3991 N N . ASN A 1 500 ? 47.285 -11.876 11.005 1.00 85.12 500 ASN A N 1
ATOM 3992 C CA . ASN A 1 500 ? 46.698 -12.464 12.200 1.00 85.12 500 ASN A CA 1
ATOM 3993 C C . ASN A 1 500 ? 45.536 -11.619 12.737 1.00 85.12 500 ASN A C 1
ATOM 3995 O O . ASN A 1 500 ? 45.338 -10.462 12.355 1.00 85.12 500 ASN A O 1
ATOM 3999 N N . LYS A 1 501 ? 44.818 -12.155 13.725 1.00 78.88 501 LYS A N 1
ATOM 4000 C CA . LYS A 1 501 ? 43.760 -11.432 14.456 1.00 78.88 501 LYS A CA 1
ATOM 4001 C C . LYS A 1 501 ? 44.170 -10.080 15.073 1.00 78.88 501 LYS A C 1
ATOM 4003 O O . LYS A 1 501 ? 43.298 -9.360 15.548 1.00 78.88 501 LYS A O 1
ATOM 4008 N N . TYR A 1 502 ? 45.451 -9.721 15.130 1.00 77.31 502 TYR A N 1
ATOM 4009 C CA . TYR A 1 502 ? 45.931 -8.436 15.655 1.00 77.31 502 TYR A CA 1
ATOM 4010 C C . TYR A 1 502 ? 46.304 -7.426 14.559 1.00 77.31 502 TYR A C 1
ATOM 4012 O O . TYR A 1 502 ? 46.696 -6.314 14.891 1.00 77.31 502 TYR A O 1
ATOM 4020 N N . GLY A 1 503 ? 46.185 -7.781 13.275 1.00 73.88 503 GLY A N 1
ATOM 4021 C CA . GLY A 1 503 ? 46.584 -6.901 12.169 1.00 73.88 503 GLY A CA 1
ATOM 4022 C C . GLY A 1 503 ? 48.058 -7.012 11.770 1.00 73.88 503 GLY A C 1
ATOM 4023 O O . GLY A 1 503 ? 48.528 -6.242 10.936 1.00 73.88 503 GLY A O 1
ATOM 4024 N N . ILE A 1 504 ? 48.794 -7.984 12.319 1.00 80.25 504 ILE A N 1
ATOM 4025 C CA . ILE A 1 504 ? 50.202 -8.226 11.980 1.00 80.25 504 ILE A CA 1
ATOM 4026 C C . ILE A 1 504 ? 50.275 -9.164 10.775 1.00 80.25 504 ILE A C 1
ATOM 4028 O O . ILE A 1 504 ? 49.683 -10.246 10.793 1.00 80.25 504 ILE A O 1
ATOM 4032 N N . ILE A 1 505 ? 51.007 -8.752 9.738 1.00 83.06 505 ILE A N 1
ATOM 4033 C CA . ILE A 1 505 ? 51.241 -9.558 8.535 1.00 83.06 505 ILE A CA 1
ATOM 4034 C C . ILE A 1 505 ? 52.044 -10.805 8.926 1.00 83.06 505 ILE A C 1
ATOM 4036 O O . ILE A 1 505 ? 53.159 -10.696 9.427 1.00 83.06 505 ILE A O 1
ATOM 4040 N N . ILE A 1 506 ? 51.453 -11.980 8.709 1.00 84.81 506 ILE A N 1
ATOM 4041 C CA . ILE A 1 506 ? 52.070 -13.291 8.951 1.00 84.81 506 ILE A CA 1
ATOM 4042 C C . ILE A 1 506 ? 52.871 -13.707 7.720 1.00 84.81 506 ILE A C 1
ATOM 4044 O O . ILE A 1 506 ? 54.012 -14.146 7.832 1.00 84.81 506 ILE A O 1
ATOM 4048 N N . SER A 1 507 ? 52.262 -13.578 6.540 1.00 86.75 507 SER A N 1
ATOM 4049 C CA . SER A 1 507 ? 52.885 -13.939 5.274 1.00 86.75 507 SER A CA 1
ATOM 4050 C C . SER A 1 507 ? 52.355 -13.093 4.120 1.00 86.75 507 SER A C 1
ATOM 4052 O O . SER A 1 507 ? 51.204 -12.650 4.099 1.00 86.75 507 SER A O 1
ATOM 4054 N N . THR A 1 508 ? 53.227 -12.881 3.141 1.00 89.75 508 THR A N 1
ATOM 4055 C CA . THR A 1 508 ? 52.918 -12.223 1.871 1.00 89.75 508 THR A CA 1
ATOM 4056 C C . THR A 1 508 ? 52.693 -13.310 0.825 1.00 89.75 508 THR A C 1
ATOM 4058 O O . THR A 1 508 ? 53.628 -14.037 0.493 1.00 89.75 508 THR A O 1
ATOM 4061 N N . LEU A 1 509 ? 51.461 -13.458 0.333 1.00 89.81 509 LEU A N 1
ATOM 4062 C CA . LEU A 1 509 ? 51.078 -14.577 -0.536 1.00 89.81 509 LEU A CA 1
ATOM 4063 C C . LEU A 1 509 ? 51.413 -14.308 -2.010 1.00 89.81 509 LEU A C 1
ATOM 4065 O O . LEU A 1 509 ? 51.766 -15.232 -2.749 1.00 89.81 509 LEU A O 1
ATOM 4069 N N . THR A 1 510 ? 51.372 -13.045 -2.443 1.00 89.81 510 THR A N 1
ATOM 4070 C CA . THR A 1 510 ? 51.779 -12.609 -3.790 1.00 89.81 510 THR A CA 1
ATOM 4071 C C . THR A 1 510 ? 52.902 -11.582 -3.709 1.00 89.81 510 THR A C 1
ATOM 4073 O O . THR A 1 510 ? 52.919 -10.758 -2.801 1.00 89.81 510 THR A O 1
ATOM 4076 N N . ASN A 1 511 ? 53.873 -11.659 -4.628 1.00 86.38 511 ASN A N 1
ATOM 4077 C CA . ASN A 1 511 ? 54.987 -10.709 -4.676 1.00 86.38 511 ASN A CA 1
ATOM 4078 C C . ASN A 1 511 ? 55.516 -10.452 -6.113 1.00 86.38 511 ASN A C 1
ATOM 4080 O O . ASN A 1 511 ? 56.708 -10.246 -6.317 1.00 86.38 511 ASN A O 1
ATOM 4084 N N . ASP A 1 512 ? 54.660 -10.418 -7.142 1.00 83.06 512 ASP A N 1
ATOM 4085 C CA . ASP A 1 512 ? 55.077 -10.372 -8.564 1.00 83.06 512 ASP A CA 1
ATOM 4086 C C . ASP A 1 512 ? 54.817 -9.049 -9.325 1.00 83.06 512 ASP A C 1
ATOM 4088 O O . ASP A 1 512 ? 54.752 -9.050 -10.549 1.00 83.06 512 ASP A O 1
ATOM 4092 N N . SER A 1 513 ? 54.717 -7.914 -8.623 1.00 79.56 513 SER A N 1
ATOM 4093 C CA . SER A 1 513 ? 54.549 -6.552 -9.168 1.00 79.56 513 SER A CA 1
ATOM 4094 C C . SER A 1 513 ? 53.380 -6.415 -10.147 1.00 79.56 513 SER A C 1
ATOM 4096 O O . SER A 1 513 ? 53.412 -5.603 -11.069 1.00 79.56 513 SER A O 1
ATOM 4098 N N . SER A 1 514 ? 52.364 -7.251 -9.956 1.00 85.44 514 SER A N 1
ATOM 4099 C CA . SER A 1 514 ? 51.126 -7.245 -10.715 1.00 85.44 514 SER A CA 1
ATOM 4100 C C . SER A 1 514 ? 49.955 -6.955 -9.777 1.00 85.44 514 SER A C 1
ATOM 4102 O O . SER A 1 514 ? 50.080 -7.062 -8.557 1.00 85.44 514 SER A O 1
ATOM 4104 N N . TYR A 1 515 ? 48.816 -6.537 -10.332 1.00 87.50 515 TYR A N 1
ATOM 4105 C CA . TYR A 1 515 ? 47.606 -6.329 -9.539 1.00 87.50 515 TYR A CA 1
ATOM 4106 C C . TYR A 1 515 ? 47.106 -7.685 -9.040 1.00 87.50 515 TYR A C 1
ATOM 4108 O O . TYR A 1 515 ? 46.659 -8.475 -9.865 1.00 87.50 515 TYR A O 1
ATOM 4116 N N . ASN A 1 516 ? 47.169 -7.939 -7.732 1.00 90.94 516 ASN A N 1
ATOM 4117 C CA . ASN A 1 516 ? 46.600 -9.114 -7.075 1.00 90.94 516 ASN A CA 1
ATOM 4118 C C . ASN A 1 516 ? 45.633 -8.660 -5.974 1.00 90.94 516 ASN A C 1
ATOM 4120 O O . ASN A 1 516 ? 46.059 -8.111 -4.958 1.00 90.94 516 ASN A O 1
ATOM 4124 N N . SER A 1 517 ? 44.330 -8.862 -6.169 1.00 90.19 517 SER A N 1
ATOM 4125 C CA . SER A 1 517 ? 43.310 -8.369 -5.234 1.00 90.19 517 SER A CA 1
ATOM 4126 C C . SER A 1 517 ? 42.109 -9.312 -5.113 1.00 90.19 517 SER A C 1
ATOM 4128 O O . SER A 1 517 ? 42.079 -10.380 -5.720 1.00 90.19 517 SER A O 1
ATOM 4130 N N . GLU A 1 518 ? 41.108 -8.908 -4.326 1.00 89.69 518 GLU A N 1
ATOM 4131 C CA . GLU A 1 518 ? 39.795 -9.566 -4.226 1.00 89.69 518 GLU A CA 1
ATOM 4132 C C . GLU A 1 518 ? 39.864 -11.022 -3.764 1.00 89.69 518 GLU A C 1
ATOM 4134 O O . GLU A 1 518 ? 39.043 -11.856 -4.141 1.00 89.69 518 GLU A O 1
ATOM 4139 N N . ALA A 1 519 ? 40.854 -11.317 -2.922 1.00 91.69 519 ALA A N 1
ATOM 4140 C CA . ALA A 1 519 ? 41.096 -12.653 -2.414 1.00 91.69 519 ALA A CA 1
ATOM 4141 C C . ALA A 1 519 ? 39.874 -13.208 -1.658 1.00 91.69 519 ALA A C 1
ATOM 4143 O O . ALA A 1 519 ? 39.365 -12.607 -0.708 1.00 91.69 519 ALA A O 1
ATOM 4144 N N . ALA A 1 520 ? 39.437 -14.395 -2.058 1.00 91.88 520 ALA A N 1
ATOM 4145 C CA . ALA A 1 520 ? 38.362 -15.153 -1.451 1.00 91.88 520 ALA A CA 1
ATOM 4146 C C . ALA A 1 520 ? 38.889 -16.538 -1.048 1.00 91.88 520 ALA A C 1
ATOM 4148 O O . ALA A 1 520 ? 39.255 -17.322 -1.927 1.00 91.88 520 ALA A O 1
ATOM 4149 N N . PRO A 1 521 ? 38.957 -16.863 0.253 1.00 91.44 521 PRO A N 1
ATOM 4150 C CA . PRO A 1 521 ? 39.309 -18.206 0.698 1.00 91.44 521 PRO A CA 1
ATOM 4151 C C . PRO A 1 521 ? 38.156 -19.183 0.429 1.00 91.44 521 PRO A C 1
ATOM 4153 O O . PRO A 1 521 ? 36.984 -18.808 0.535 1.00 91.44 521 PRO A O 1
ATOM 4156 N N . SER A 1 522 ? 38.483 -20.430 0.093 1.00 91.06 522 SER A N 1
ATOM 4157 C CA . SER A 1 522 ? 37.512 -21.516 -0.019 1.00 91.06 522 SER A CA 1
ATOM 4158 C C . SER A 1 522 ? 36.963 -21.895 1.365 1.00 91.06 522 SER A C 1
ATOM 4160 O O . SER A 1 522 ? 37.675 -21.767 2.368 1.00 91.06 522 SER A O 1
ATOM 4162 N N . PRO A 1 523 ? 35.713 -22.384 1.463 1.00 87.19 523 PRO A N 1
ATOM 4163 C CA . PRO A 1 523 ? 35.127 -22.806 2.738 1.00 87.19 523 PRO A CA 1
ATOM 4164 C C . PRO A 1 523 ? 35.930 -23.880 3.486 1.00 87.19 523 PRO A C 1
ATOM 4166 O O . PRO A 1 523 ? 35.955 -23.881 4.717 1.00 87.19 523 PRO A O 1
ATOM 4169 N N . ASP A 1 524 ? 36.606 -24.772 2.758 1.00 85.50 524 ASP A N 1
ATOM 4170 C CA . ASP A 1 524 ? 37.494 -25.797 3.328 1.00 85.50 524 ASP A CA 1
ATOM 4171 C C . ASP A 1 524 ? 38.879 -25.268 3.753 1.00 85.50 524 ASP A C 1
ATOM 4173 O O . ASP A 1 524 ? 39.642 -25.995 4.386 1.00 85.50 524 ASP A O 1
ATOM 4177 N N . GLY A 1 525 ? 39.205 -24.010 3.436 1.00 85.31 525 GLY A N 1
ATOM 4178 C CA . GLY A 1 525 ? 40.474 -23.363 3.771 1.00 85.31 525 GLY A CA 1
ATOM 4179 C C . GLY A 1 525 ? 41.679 -23.818 2.944 1.00 85.31 525 GLY A C 1
ATOM 4180 O O . GLY A 1 525 ? 42.794 -23.421 3.267 1.00 85.31 525 GLY A O 1
ATOM 4181 N N . THR A 1 526 ? 41.489 -24.633 1.905 1.00 88.19 526 THR A N 1
ATOM 4182 C CA . THR A 1 526 ? 42.594 -25.192 1.104 1.00 88.19 526 THR A CA 1
ATOM 4183 C C . THR A 1 526 ? 43.064 -24.271 -0.018 1.00 88.19 526 THR A C 1
ATOM 4185 O O . THR A 1 526 ? 44.258 -24.225 -0.317 1.00 88.19 526 THR A O 1
ATOM 4188 N N . TRP A 1 527 ? 42.144 -23.520 -0.624 1.00 92.12 527 TRP A N 1
ATOM 4189 C CA . TRP A 1 527 ? 42.404 -22.667 -1.776 1.00 92.12 527 TRP A CA 1
ATOM 4190 C C . TRP A 1 527 ? 42.018 -21.218 -1.495 1.00 92.12 527 TRP A C 1
ATOM 4192 O O . TRP A 1 527 ? 41.126 -20.906 -0.710 1.00 92.12 527 TRP A O 1
ATOM 4202 N N . ILE A 1 528 ? 42.678 -20.306 -2.192 1.00 93.44 528 ILE A N 1
ATOM 4203 C CA . ILE A 1 528 ? 42.339 -18.891 -2.250 1.00 93.44 528 ILE A CA 1
ATOM 4204 C C . ILE A 1 528 ? 42.162 -18.544 -3.720 1.00 93.44 528 ILE A C 1
ATOM 4206 O O . ILE A 1 528 ? 43.107 -18.673 -4.496 1.00 93.44 528 ILE A O 1
ATOM 4210 N N . ALA A 1 529 ? 40.962 -18.103 -4.091 1.00 94.62 529 ALA A N 1
ATOM 4211 C CA . ALA A 1 529 ? 40.693 -17.510 -5.393 1.00 94.62 529 ALA A CA 1
ATOM 4212 C C . ALA A 1 529 ? 40.973 -16.012 -5.326 1.00 94.62 529 ALA A C 1
ATOM 4214 O O . ALA A 1 529 ? 40.674 -15.378 -4.318 1.00 94.62 529 ALA A O 1
ATOM 4215 N N . TYR A 1 530 ? 41.549 -15.437 -6.370 1.00 94.75 530 TYR A N 1
ATOM 4216 C CA . TYR A 1 530 ? 41.889 -14.022 -6.405 1.00 94.75 530 TYR A CA 1
ATOM 4217 C C . TYR A 1 530 ? 41.959 -13.506 -7.838 1.00 94.75 530 TYR A C 1
ATOM 4219 O O . TYR A 1 530 ? 42.121 -14.277 -8.780 1.00 94.75 530 TYR A O 1
ATOM 4227 N N . THR A 1 531 ? 41.860 -12.193 -7.994 1.00 93.56 531 THR A N 1
ATOM 4228 C CA . THR A 1 531 ? 41.973 -11.522 -9.288 1.00 93.56 531 THR A CA 1
ATOM 4229 C C . THR A 1 531 ? 43.430 -11.157 -9.537 1.00 93.56 531 THR A C 1
ATOM 4231 O O . THR A 1 531 ? 44.029 -10.493 -8.685 1.00 93.56 531 THR A O 1
ATOM 4234 N N . SER A 1 532 ? 44.004 -11.542 -10.684 1.00 92.62 532 SER A N 1
ATOM 4235 C CA . SER A 1 532 ? 45.386 -11.185 -11.039 1.00 92.62 532 SER A CA 1
ATOM 4236 C C . SER A 1 532 ? 45.529 -10.630 -12.451 1.00 92.62 532 SER A C 1
ATOM 4238 O O . SER A 1 532 ? 44.976 -11.191 -13.394 1.00 92.62 532 SER A O 1
ATOM 4240 N N . LYS A 1 533 ? 46.347 -9.576 -12.605 1.00 89.44 533 LYS A N 1
ATOM 4241 C CA . LYS A 1 533 ? 46.757 -9.014 -13.911 1.00 89.44 533 LYS A CA 1
ATOM 4242 C C . LYS A 1 533 ? 48.079 -9.591 -14.443 1.00 89.44 533 LYS A C 1
ATOM 4244 O O . LYS A 1 533 ? 48.671 -9.054 -15.376 1.00 89.44 533 LYS A O 1
ATOM 4249 N N . LYS A 1 534 ? 48.597 -10.669 -13.849 1.00 87.19 534 LYS A N 1
ATOM 4250 C CA . LYS A 1 534 ? 49.934 -11.203 -14.161 1.00 87.19 534 LYS A CA 1
ATOM 4251 C C . LYS A 1 534 ? 50.165 -11.529 -15.643 1.00 87.19 534 LYS A C 1
ATOM 4253 O O . LYS A 1 534 ? 51.279 -11.360 -16.127 1.00 87.19 534 LYS A O 1
ATOM 4258 N N . MET A 1 535 ? 49.131 -11.982 -16.353 1.00 85.50 535 MET A N 1
ATOM 4259 C CA . MET A 1 535 ? 49.204 -12.361 -17.774 1.00 85.50 535 MET A CA 1
ATOM 4260 C C . MET A 1 535 ? 48.684 -11.264 -18.723 1.00 85.50 535 MET A C 1
ATOM 4262 O O . MET A 1 535 ? 48.447 -11.526 -19.896 1.00 85.50 535 MET A O 1
ATOM 4266 N N . GLY A 1 536 ? 48.525 -10.028 -18.236 1.00 78.94 536 GLY A N 1
ATOM 4267 C CA . GLY A 1 536 ? 48.099 -8.865 -19.026 1.00 78.94 536 GLY A CA 1
ATOM 4268 C C . GLY A 1 536 ? 46.595 -8.573 -18.966 1.00 78.94 536 GLY A C 1
ATOM 4269 O O . GLY A 1 536 ? 46.210 -7.401 -18.952 1.00 78.94 536 GLY A O 1
ATOM 4270 N N . THR A 1 537 ? 45.763 -9.607 -18.847 1.00 84.75 537 THR A N 1
ATOM 4271 C CA . THR A 1 537 ? 44.316 -9.542 -18.567 1.00 84.75 537 THR A CA 1
ATOM 4272 C C . THR A 1 537 ? 44.032 -9.770 -17.085 1.00 84.75 537 THR A C 1
ATOM 4274 O O . THR A 1 537 ? 44.883 -10.288 -16.364 1.00 84.75 537 THR A O 1
ATOM 4277 N N . LEU A 1 538 ? 42.868 -9.320 -16.611 1.00 88.81 538 LEU A N 1
ATOM 4278 C CA . LEU A 1 538 ? 42.433 -9.525 -15.229 1.00 88.81 538 LEU A CA 1
ATOM 4279 C C . LEU A 1 538 ? 41.591 -10.788 -15.167 1.00 88.81 538 LEU A C 1
ATOM 4281 O O . LEU A 1 538 ? 40.406 -10.747 -15.478 1.00 88.81 538 LEU A O 1
ATOM 4285 N N . ASP A 1 539 ? 42.231 -11.877 -14.769 1.00 92.88 539 ASP A N 1
ATOM 4286 C CA . ASP A 1 539 ? 41.616 -13.198 -14.710 1.00 92.88 539 ASP A CA 1
ATOM 4287 C C . ASP A 1 539 ? 41.475 -13.675 -13.261 1.00 92.88 539 ASP A C 1
ATOM 4289 O O . ASP A 1 539 ? 42.131 -13.167 -12.339 1.00 92.88 539 ASP A O 1
ATOM 4293 N N . ILE A 1 540 ? 40.673 -14.722 -13.073 1.00 94.88 540 ILE A N 1
ATOM 4294 C CA . ILE A 1 540 ? 40.581 -15.465 -11.821 1.00 94.88 540 ILE A CA 1
ATOM 4295 C C . ILE A 1 540 ? 41.758 -16.436 -11.725 1.00 94.88 540 ILE A C 1
ATOM 4297 O O . ILE A 1 540 ? 42.007 -17.268 -12.601 1.00 94.88 540 ILE A O 1
ATOM 4301 N N . TRP A 1 541 ? 42.483 -16.341 -10.620 1.00 94.94 541 TRP A N 1
ATOM 4302 C CA . TRP A 1 541 ? 43.587 -17.210 -10.240 1.00 94.94 541 TRP A CA 1
ATOM 4303 C C . TRP A 1 541 ? 43.259 -17.928 -8.944 1.00 94.94 541 TRP A C 1
ATOM 4305 O O . TRP A 1 541 ? 42.456 -17.457 -8.141 1.00 94.94 541 TRP A O 1
ATOM 4315 N N . VAL A 1 542 ? 43.908 -19.067 -8.725 1.00 95.19 542 VAL A N 1
ATOM 4316 C CA . VAL A 1 542 ? 43.834 -19.797 -7.460 1.00 95.19 542 VAL A CA 1
ATOM 4317 C C . VAL A 1 542 ? 45.228 -20.135 -6.953 1.00 95.19 542 VAL A C 1
ATOM 4319 O O . VAL A 1 542 ? 46.151 -20.355 -7.736 1.00 95.19 542 VAL A O 1
ATOM 4322 N N . MET A 1 543 ? 45.380 -20.164 -5.635 1.00 94.44 543 MET A N 1
ATOM 4323 C CA . MET A 1 543 ? 46.599 -20.576 -4.936 1.00 94.44 543 MET A CA 1
ATOM 4324 C C . MET A 1 543 ? 46.240 -21.328 -3.658 1.00 94.44 543 MET A C 1
ATOM 4326 O O . MET A 1 543 ? 45.117 -21.199 -3.170 1.00 94.44 543 MET A O 1
ATOM 4330 N N . LYS A 1 544 ? 47.184 -22.082 -3.099 1.00 90.94 544 LYS A N 1
ATOM 4331 C CA . LYS A 1 544 ? 47.036 -22.660 -1.759 1.00 90.94 544 LYS A CA 1
ATOM 4332 C C . LYS A 1 544 ? 47.089 -21.582 -0.675 1.00 90.94 544 LYS A C 1
ATOM 4334 O O . LYS A 1 544 ? 47.545 -20.462 -0.913 1.00 90.94 544 LYS A O 1
ATOM 4339 N N . ASP A 1 545 ? 46.625 -21.915 0.526 1.00 85.56 545 ASP A N 1
ATOM 4340 C CA . ASP A 1 545 ? 46.556 -20.998 1.675 1.00 85.56 545 ASP A CA 1
ATOM 4341 C C . ASP A 1 545 ? 47.927 -20.494 2.184 1.00 85.56 545 ASP A C 1
ATOM 4343 O O . ASP A 1 545 ? 48.001 -19.492 2.909 1.00 85.56 545 ASP A O 1
ATOM 4347 N N . ASP A 1 546 ? 49.002 -21.181 1.791 1.00 85.75 546 ASP A N 1
ATOM 4348 C CA . ASP A 1 546 ? 50.410 -20.834 2.000 1.00 85.75 546 ASP A CA 1
ATOM 4349 C C . ASP A 1 546 ? 51.006 -19.979 0.859 1.00 85.75 546 ASP A C 1
ATOM 4351 O O . ASP A 1 546 ? 52.141 -19.511 0.954 1.00 85.75 546 ASP A O 1
ATOM 4355 N N . GLY A 1 547 ? 50.238 -19.736 -0.209 1.00 86.94 547 GLY A N 1
ATOM 4356 C CA . GLY A 1 547 ? 50.651 -18.990 -1.397 1.00 86.94 547 GLY A CA 1
ATOM 4357 C C . GLY A 1 547 ? 51.387 -19.825 -2.453 1.00 86.94 547 GLY A C 1
ATOM 4358 O O . GLY A 1 547 ? 51.862 -19.261 -3.446 1.00 86.94 547 GLY A O 1
ATOM 4359 N N . SER A 1 548 ? 51.499 -21.143 -2.275 1.00 90.31 548 SER A N 1
ATOM 4360 C CA . SER A 1 548 ? 52.030 -22.072 -3.277 1.00 90.31 548 SER A CA 1
ATOM 4361 C C . SER A 1 548 ? 50.983 -22.420 -4.350 1.00 90.31 548 SER A C 1
ATOM 4363 O O . SER A 1 548 ? 49.837 -21.975 -4.295 1.00 90.31 548 SER A O 1
ATOM 4365 N N . GLU A 1 549 ? 51.388 -23.171 -5.381 1.00 91.44 549 GLU A N 1
ATOM 4366 C CA . GLU A 1 549 ? 50.495 -23.685 -6.441 1.00 91.44 549 GLU A CA 1
ATOM 4367 C C . GLU A 1 549 ? 49.610 -22.625 -7.127 1.00 91.44 549 GLU A C 1
ATOM 4369 O O . GLU A 1 549 ? 48.452 -22.867 -7.470 1.00 91.44 549 GLU A O 1
ATOM 4374 N N . LYS A 1 550 ? 50.178 -21.437 -7.368 1.00 92.75 550 LYS A N 1
ATOM 4375 C CA . LYS A 1 550 ? 49.509 -20.368 -8.117 1.00 92.75 550 LYS A CA 1
ATOM 4376 C C . LYS A 1 550 ? 49.226 -20.820 -9.549 1.00 92.75 550 LYS A C 1
ATOM 4378 O O . LYS A 1 550 ? 50.162 -21.074 -10.310 1.00 92.75 550 LYS A O 1
ATOM 4383 N N . ARG A 1 551 ? 47.957 -20.847 -9.944 1.00 92.44 551 ARG A N 1
ATOM 4384 C CA . ARG A 1 551 ? 47.541 -21.154 -11.317 1.00 92.44 551 ARG A CA 1
ATOM 4385 C C . ARG A 1 551 ? 46.412 -20.243 -11.778 1.00 92.44 551 ARG A C 1
ATOM 4387 O O . ARG A 1 551 ? 45.534 -19.876 -11.000 1.00 92.44 551 ARG A O 1
ATOM 4394 N N . GLN A 1 552 ? 46.449 -19.912 -13.061 1.00 92.81 552 GLN A N 1
ATOM 4395 C CA . GLN A 1 552 ? 45.389 -19.182 -13.743 1.00 92.81 552 GLN A CA 1
ATOM 4396 C C . GLN A 1 552 ? 44.219 -20.130 -13.999 1.00 92.81 552 GLN A C 1
ATOM 4398 O O . GLN A 1 552 ? 44.431 -21.231 -14.514 1.00 92.81 552 GLN A O 1
ATOM 4403 N N . LEU A 1 553 ? 43.009 -19.714 -13.636 1.00 91.38 553 LEU A N 1
ATOM 4404 C CA . LEU A 1 553 ? 41.805 -20.523 -13.796 1.00 91.38 553 LEU A CA 1
ATOM 4405 C C . LEU A 1 553 ? 41.021 -20.138 -15.051 1.00 91.38 553 LEU A C 1
ATOM 4407 O O . LEU A 1 553 ? 40.516 -21.011 -15.752 1.00 91.38 553 LEU A O 1
ATOM 4411 N N . THR A 1 554 ? 40.959 -18.846 -15.355 1.00 91.62 554 THR A N 1
ATOM 4412 C CA . THR A 1 554 ? 40.239 -18.301 -16.508 1.00 91.62 554 THR A CA 1
ATOM 4413 C C . THR A 1 554 ? 41.184 -17.573 -17.461 1.00 91.62 554 THR A C 1
ATOM 4415 O O . THR A 1 554 ? 42.270 -17.140 -17.081 1.00 91.62 554 THR A O 1
ATOM 4418 N N . LYS A 1 555 ? 40.811 -17.530 -18.742 1.00 88.19 555 LYS A N 1
ATOM 4419 C CA . LYS A 1 555 ? 41.594 -16.901 -19.812 1.00 88.19 555 LYS A CA 1
ATOM 4420 C C . LYS A 1 555 ? 40.638 -16.182 -20.745 1.00 88.19 555 LYS A C 1
ATOM 4422 O O . LYS A 1 555 ? 40.228 -16.754 -21.756 1.00 88.19 555 LYS A O 1
ATOM 4427 N N . THR A 1 556 ? 40.231 -14.975 -20.376 1.00 84.25 556 THR A N 1
ATOM 4428 C CA . THR A 1 556 ? 39.314 -14.188 -21.205 1.00 84.25 556 THR A CA 1
ATOM 4429 C C . THR A 1 556 ? 39.885 -12.808 -21.495 1.00 84.25 556 THR A C 1
ATOM 4431 O O . THR A 1 556 ? 40.585 -12.205 -20.684 1.00 84.25 556 THR A O 1
ATOM 4434 N N . GLU A 1 557 ? 39.612 -12.300 -22.697 1.00 83.06 557 GLU A N 1
ATOM 4435 C CA . GLU A 1 557 ? 39.877 -10.898 -23.001 1.00 83.06 557 GLU A CA 1
ATOM 4436 C C . GLU A 1 557 ? 38.821 -10.069 -22.279 1.00 83.06 557 GLU A C 1
ATOM 4438 O O . GLU A 1 557 ? 37.670 -10.032 -22.706 1.00 83.06 557 GLU A O 1
ATOM 4443 N N . GLY A 1 558 ? 39.194 -9.467 -21.150 1.00 86.00 558 GLY A N 1
ATOM 4444 C CA . GLY A 1 558 ? 38.266 -8.703 -20.330 1.00 86.00 558 GLY A CA 1
ATOM 4445 C C . GLY A 1 558 ? 38.706 -8.549 -18.880 1.00 86.00 558 GLY A C 1
ATOM 4446 O O . GLY A 1 558 ? 39.883 -8.688 -18.528 1.00 86.00 558 GLY A O 1
ATOM 4447 N N . TYR A 1 559 ? 37.729 -8.208 -18.046 1.00 89.31 559 TYR A N 1
ATOM 4448 C CA . TYR A 1 559 ? 37.883 -8.114 -16.602 1.00 89.31 559 TYR A CA 1
ATOM 4449 C C . TYR A 1 559 ? 37.071 -9.203 -15.924 1.00 89.31 559 TYR A C 1
ATOM 4451 O O . TYR A 1 559 ? 35.868 -9.283 -16.136 1.00 89.31 559 TYR A O 1
ATOM 4459 N N . GLU A 1 560 ? 37.705 -9.962 -15.042 1.00 91.25 560 GLU A N 1
ATOM 4460 C CA . GLU A 1 560 ? 37.059 -10.928 -14.169 1.00 91.25 560 GLU A CA 1
ATOM 4461 C C . GLU A 1 560 ? 37.533 -10.701 -12.733 1.00 91.25 560 GLU A C 1
ATOM 4463 O O . GLU A 1 560 ? 38.729 -10.596 -12.472 1.00 91.25 560 GLU A O 1
ATOM 4468 N N . GLY A 1 561 ? 36.601 -10.592 -11.789 1.00 89.50 561 GLY A N 1
ATOM 4469 C CA . GLY A 1 561 ? 36.928 -10.328 -10.394 1.00 89.50 561 GLY A CA 1
ATOM 4470 C C . GLY A 1 561 ? 35.787 -10.577 -9.418 1.00 89.50 561 GLY A C 1
ATOM 4471 O O . GLY A 1 561 ? 34.740 -11.106 -9.780 1.00 89.50 561 GLY A O 1
ATOM 4472 N N . LEU A 1 562 ? 35.988 -10.211 -8.153 1.00 90.25 562 LEU A N 1
ATOM 4473 C CA . LEU A 1 562 ? 35.095 -10.518 -7.027 1.00 90.25 562 LEU A CA 1
ATOM 4474 C C . LEU A 1 562 ? 34.716 -12.014 -6.946 1.00 90.25 562 LEU A C 1
ATOM 4476 O O . LEU A 1 562 ? 33.524 -12.339 -6.961 1.00 90.25 562 LEU A O 1
ATOM 4480 N N . PRO A 1 563 ? 35.696 -12.936 -6.864 1.00 93.75 563 PRO A N 1
ATOM 4481 C CA . PRO A 1 563 ? 35.401 -14.356 -6.753 1.00 93.75 563 PRO A CA 1
ATOM 4482 C C . PRO A 1 563 ? 34.634 -14.679 -5.460 1.00 93.75 563 PRO A C 1
ATOM 4484 O O . PRO A 1 563 ? 34.888 -14.127 -4.384 1.00 93.75 563 PRO A O 1
ATOM 4487 N N . SER A 1 564 ? 33.704 -15.624 -5.555 1.00 92.50 564 SER A N 1
ATOM 4488 C CA . SER A 1 564 ? 32.971 -16.205 -4.435 1.00 92.50 564 SER A CA 1
ATOM 4489 C C . SER A 1 564 ? 32.835 -17.710 -4.622 1.00 92.50 564 SER A C 1
ATOM 4491 O O . SER A 1 564 ? 32.181 -18.186 -5.550 1.00 92.50 564 SER A O 1
ATOM 4493 N N . TRP A 1 565 ? 33.407 -18.460 -3.689 1.00 92.38 565 TRP A N 1
ATOM 4494 C CA . TRP A 1 565 ? 33.347 -19.917 -3.671 1.00 92.38 565 TRP A CA 1
ATOM 4495 C C . TRP A 1 565 ? 31.952 -20.442 -3.355 1.00 92.38 565 TRP A C 1
ATOM 4497 O O . TRP A 1 565 ? 31.256 -19.888 -2.499 1.00 92.38 565 TRP A O 1
ATOM 4507 N N . SER A 1 566 ? 31.578 -21.530 -4.021 1.00 91.25 566 SER A N 1
ATOM 4508 C CA . SER A 1 566 ? 30.450 -22.370 -3.642 1.00 91.25 566 SER A CA 1
ATOM 4509 C C . SER A 1 566 ? 30.714 -23.045 -2.298 1.00 91.25 566 SER A C 1
ATOM 4511 O O . SER A 1 566 ? 31.856 -23.202 -1.864 1.00 91.25 566 SER A O 1
ATOM 4513 N N . LEU A 1 567 ? 29.638 -23.457 -1.627 1.00 87.06 567 LEU A N 1
ATOM 4514 C CA . LEU A 1 567 ? 29.701 -24.044 -0.283 1.00 87.06 567 LEU A CA 1
ATOM 4515 C C . LEU A 1 567 ? 30.495 -25.362 -0.221 1.00 87.06 567 LEU A C 1
ATOM 4517 O O . LEU A 1 567 ? 30.979 -25.727 0.845 1.00 87.06 567 LEU A O 1
ATOM 4521 N N . ASP A 1 568 ? 30.624 -26.057 -1.350 1.00 87.94 568 ASP A N 1
ATOM 4522 C CA . ASP A 1 568 ? 31.366 -27.311 -1.529 1.00 87.94 568 ASP A CA 1
ATOM 4523 C C . ASP A 1 568 ? 32.801 -27.113 -2.063 1.00 87.94 568 ASP A C 1
ATOM 4525 O O . ASP A 1 568 ? 33.482 -28.091 -2.378 1.00 87.94 568 ASP A O 1
ATOM 4529 N N . SER A 1 569 ? 33.257 -25.860 -2.195 1.00 91.56 569 SER A N 1
ATOM 4530 C CA . SER A 1 569 ? 34.561 -25.475 -2.757 1.00 91.56 569 SER A CA 1
ATOM 4531 C C . SER A 1 569 ? 34.824 -25.937 -4.203 1.00 91.56 569 SER A C 1
ATOM 4533 O O . SER A 1 569 ? 35.971 -25.912 -4.646 1.00 91.56 569 SER A O 1
ATOM 4535 N N . GLN A 1 570 ? 33.810 -26.368 -4.962 1.00 90.81 570 GLN A N 1
ATOM 4536 C CA . GLN A 1 570 ? 34.013 -26.883 -6.327 1.00 90.81 570 GLN A CA 1
ATOM 4537 C C . GLN A 1 570 ? 33.885 -25.815 -7.414 1.00 90.81 570 GLN A C 1
ATOM 4539 O O . GLN A 1 570 ? 34.495 -25.935 -8.479 1.00 90.81 570 GLN A O 1
ATOM 4544 N N . TYR A 1 571 ? 33.103 -24.770 -7.156 1.00 92.81 571 TYR A N 1
ATOM 4545 C CA . TYR A 1 571 ? 32.779 -23.733 -8.121 1.00 92.81 571 TYR A CA 1
ATOM 4546 C C . TYR A 1 571 ? 33.064 -22.343 -7.567 1.00 92.81 571 TYR A C 1
ATOM 4548 O O . TYR A 1 571 ? 33.029 -22.093 -6.363 1.00 92.81 571 TYR A O 1
ATOM 4556 N N . ILE A 1 572 ? 33.314 -21.412 -8.476 1.00 94.69 572 ILE A N 1
ATOM 4557 C CA . ILE A 1 572 ? 33.561 -20.009 -8.178 1.00 94.69 572 ILE A CA 1
ATOM 4558 C C . ILE A 1 572 ? 32.604 -19.187 -9.035 1.00 94.69 572 ILE A C 1
ATOM 4560 O O . ILE A 1 572 ? 32.627 -19.275 -10.264 1.00 94.69 572 ILE A O 1
ATOM 4564 N N . LEU A 1 573 ? 31.760 -18.392 -8.376 1.00 94.94 573 LEU A N 1
ATOM 4565 C CA . LEU A 1 573 ? 31.062 -17.288 -9.025 1.00 94.94 573 LEU A CA 1
ATOM 4566 C C . LEU A 1 573 ? 31.999 -16.095 -9.073 1.00 94.94 573 LEU A C 1
ATOM 4568 O O . LEU A 1 573 ? 32.706 -15.832 -8.104 1.00 94.94 573 LEU A O 1
ATOM 4572 N N . TYR A 1 574 ? 31.982 -15.355 -10.165 1.00 94.12 574 TYR A N 1
ATOM 4573 C CA . TYR A 1 574 ? 32.748 -14.126 -10.272 1.00 94.12 574 TYR A CA 1
ATOM 4574 C C . TYR A 1 574 ? 32.027 -13.125 -11.169 1.00 94.12 574 TYR A C 1
ATOM 4576 O O . TYR A 1 574 ? 31.156 -13.471 -11.965 1.00 94.12 574 TYR A O 1
ATOM 4584 N N . THR A 1 575 ? 32.369 -11.858 -10.990 1.00 93.75 575 THR A N 1
ATOM 4585 C CA . THR A 1 575 ? 31.888 -10.744 -11.801 1.00 93.75 575 THR A CA 1
ATOM 4586 C C . THR A 1 575 ? 32.797 -10.589 -13.012 1.00 93.75 575 THR A C 1
ATOM 4588 O O . THR A 1 575 ? 34.002 -10.437 -12.837 1.00 93.75 575 THR A O 1
ATOM 4591 N N . GLY A 1 576 ? 32.244 -10.599 -14.219 1.00 91.38 576 GLY A N 1
ATOM 4592 C CA . GLY A 1 576 ? 32.998 -10.506 -15.463 1.00 91.38 576 GLY A CA 1
ATOM 4593 C C . GLY A 1 576 ? 32.462 -9.440 -16.417 1.00 91.38 576 GLY A C 1
ATOM 4594 O O . GLY A 1 576 ? 31.256 -9.224 -16.504 1.00 91.38 576 GLY A O 1
ATOM 4595 N N . TYR A 1 577 ? 33.352 -8.802 -17.167 1.00 90.88 577 TYR A N 1
ATOM 4596 C CA . TYR A 1 577 ? 33.046 -8.037 -18.371 1.00 90.88 577 TYR A CA 1
ATOM 4597 C C . TYR A 1 577 ? 33.911 -8.559 -19.512 1.00 90.88 577 TYR A C 1
ATOM 4599 O O . TYR A 1 577 ? 35.138 -8.482 -19.449 1.00 90.88 577 TYR A O 1
ATOM 4607 N N . ILE A 1 578 ? 33.251 -9.066 -20.550 1.00 88.88 578 ILE A N 1
ATOM 4608 C CA . ILE A 1 578 ? 33.891 -9.586 -21.756 1.00 88.88 578 ILE A CA 1
ATOM 4609 C C . ILE A 1 578 ? 33.489 -8.664 -22.918 1.00 88.88 578 ILE A C 1
ATOM 4611 O O . ILE A 1 578 ? 32.332 -8.736 -23.351 1.00 88.88 578 ILE A O 1
ATOM 4615 N N . PRO A 1 579 ? 34.380 -7.774 -23.401 1.00 87.56 579 PRO A N 1
ATOM 4616 C CA . PRO A 1 579 ? 34.135 -6.958 -24.586 1.00 87.56 579 PRO A CA 1
ATOM 4617 C C . PRO A 1 579 ? 33.811 -7.831 -25.806 1.00 87.56 579 PRO A C 1
ATOM 4619 O O . PRO A 1 579 ? 34.473 -8.833 -26.070 1.00 87.56 579 PRO A O 1
ATOM 4622 N N . LYS A 1 580 ? 32.779 -7.450 -26.565 1.00 86.06 580 LYS A N 1
ATOM 4623 C CA . LYS A 1 580 ? 32.277 -8.231 -27.710 1.00 86.06 580 LYS A CA 1
ATOM 4624 C C . LYS A 1 580 ? 32.686 -7.636 -29.052 1.00 86.06 580 LYS A C 1
ATOM 4626 O O . LYS A 1 580 ? 32.756 -8.361 -30.044 1.00 86.06 580 LYS A O 1
ATOM 4631 N N . THR A 1 581 ? 32.931 -6.327 -29.110 1.00 89.12 581 THR A N 1
ATOM 4632 C CA . THR A 1 581 ? 33.303 -5.626 -30.347 1.00 89.12 581 THR A CA 1
ATOM 4633 C C . THR A 1 581 ? 34.779 -5.228 -30.357 1.00 89.12 581 THR A C 1
ATOM 4635 O O . THR A 1 581 ? 35.402 -5.034 -29.315 1.00 89.12 581 THR A O 1
ATOM 4638 N N . LYS A 1 582 ? 35.352 -5.042 -31.555 1.00 87.56 582 LYS A N 1
ATOM 4639 C CA . LYS A 1 582 ? 36.733 -4.540 -31.710 1.00 87.56 582 LYS A CA 1
ATOM 4640 C C . LYS A 1 582 ? 36.940 -3.175 -31.039 1.00 87.56 582 LYS A C 1
ATOM 4642 O O . LYS A 1 582 ? 38.036 -2.879 -30.571 1.00 87.56 582 LYS A O 1
ATOM 4647 N N . GLU A 1 583 ? 35.894 -2.354 -31.000 1.00 88.44 583 GLU A N 1
ATOM 4648 C CA . GLU A 1 583 ? 35.890 -1.045 -30.343 1.00 88.44 583 GLU A CA 1
ATOM 4649 C C . GLU A 1 583 ? 35.911 -1.188 -28.819 1.00 88.44 583 GLU A C 1
ATOM 4651 O O . GLU A 1 583 ? 36.729 -0.545 -28.168 1.00 88.44 583 GLU A O 1
ATOM 4656 N N . GLU A 1 584 ? 35.091 -2.083 -28.258 1.00 86.50 584 GLU A N 1
ATOM 4657 C CA . GLU A 1 584 ? 35.072 -2.380 -26.820 1.00 86.50 584 GLU A CA 1
ATOM 4658 C C . GLU A 1 584 ? 36.401 -2.983 -26.340 1.00 86.50 584 GLU A C 1
ATOM 4660 O O . GLU A 1 584 ? 36.877 -2.637 -25.262 1.00 86.50 584 GLU A O 1
ATOM 4665 N N . ILE A 1 585 ? 37.038 -3.835 -27.151 1.00 87.81 585 ILE A N 1
ATOM 4666 C CA . ILE A 1 585 ? 38.370 -4.388 -26.859 1.00 87.81 585 ILE A CA 1
ATOM 4667 C C . ILE A 1 585 ? 39.416 -3.263 -26.820 1.00 87.81 585 ILE A C 1
ATOM 4669 O O . ILE A 1 585 ? 40.220 -3.181 -25.889 1.00 87.81 585 ILE A O 1
ATOM 4673 N N . LYS A 1 586 ? 39.397 -2.361 -27.810 1.00 88.50 586 LYS A N 1
ATOM 4674 C CA . LYS A 1 586 ? 40.312 -1.212 -27.863 1.00 88.50 586 LYS A CA 1
ATOM 4675 C C . LYS A 1 586 ? 40.123 -0.286 -26.657 1.00 88.50 586 LYS A C 1
ATOM 4677 O O . LYS A 1 586 ? 41.115 0.126 -26.057 1.00 88.50 586 LYS A O 1
ATOM 4682 N N . ASP A 1 587 ? 38.875 0.005 -26.297 1.00 87.06 587 ASP A N 1
ATOM 4683 C CA . ASP A 1 587 ? 38.525 0.824 -25.133 1.00 87.06 587 ASP A CA 1
ATOM 4684 C C . ASP A 1 587 ? 38.982 0.167 -23.821 1.00 87.06 587 ASP A C 1
ATOM 4686 O O . ASP A 1 587 ? 39.615 0.815 -22.987 1.00 87.06 587 ASP A O 1
ATOM 4690 N N . PHE A 1 588 ? 38.777 -1.146 -23.675 1.00 88.38 588 PHE A N 1
ATOM 4691 C CA . PHE A 1 588 ? 39.254 -1.908 -22.522 1.00 88.38 588 PHE A CA 1
ATOM 4692 C C . PHE A 1 588 ? 40.777 -1.812 -22.350 1.00 88.38 588 PHE A C 1
ATOM 4694 O O . PHE A 1 588 ? 41.252 -1.481 -21.262 1.00 88.38 588 PHE A O 1
ATOM 4701 N N . TYR A 1 589 ? 41.562 -2.053 -23.407 1.00 88.44 589 TYR A N 1
ATOM 4702 C CA . TYR A 1 589 ? 43.023 -1.942 -23.327 1.00 88.44 589 TYR A CA 1
ATOM 4703 C C . TYR A 1 589 ? 43.484 -0.503 -23.066 1.00 88.44 589 TYR A C 1
ATOM 4705 O O . TYR A 1 589 ? 44.440 -0.296 -22.314 1.00 88.44 589 TYR A O 1
ATOM 4713 N N . GLN A 1 590 ? 42.784 0.492 -23.618 1.00 88.00 590 GLN A N 1
ATOM 4714 C CA . GLN A 1 590 ? 43.047 1.902 -23.347 1.00 88.00 590 GLN A CA 1
ATOM 4715 C C . GLN A 1 590 ? 42.838 2.230 -21.861 1.00 88.00 590 GLN A C 1
ATOM 4717 O O . GLN A 1 590 ? 43.747 2.766 -21.227 1.00 88.00 590 GLN A O 1
ATOM 4722 N N . LEU A 1 591 ? 41.703 1.850 -21.268 1.00 87.44 591 LEU A N 1
ATOM 4723 C CA . LEU A 1 591 ? 41.441 2.044 -19.837 1.00 87.44 591 LEU A CA 1
ATOM 4724 C C . LEU A 1 591 ? 42.424 1.258 -18.959 1.00 87.44 591 LEU A C 1
ATOM 4726 O O . LEU A 1 591 ? 42.995 1.806 -18.016 1.00 87.44 591 LEU A O 1
ATOM 4730 N N . SER A 1 592 ? 42.697 0.002 -19.314 1.00 86.19 592 SER A N 1
ATOM 4731 C CA . SER A 1 592 ? 43.628 -0.871 -18.595 1.00 86.19 592 SER A CA 1
ATOM 4732 C C . SER A 1 592 ? 45.059 -0.323 -18.587 1.00 86.19 592 SER A C 1
ATOM 4734 O O . SER A 1 592 ? 45.768 -0.497 -17.591 1.00 86.19 592 SER A O 1
ATOM 4736 N N . SER A 1 593 ? 45.482 0.377 -19.649 1.00 85.06 593 SER A N 1
ATOM 4737 C CA . SER A 1 593 ? 46.777 1.075 -19.706 1.00 85.06 593 SER A CA 1
ATOM 4738 C C . SER A 1 593 ? 46.857 2.276 -18.754 1.00 85.06 593 SER A C 1
ATOM 4740 O O . SER A 1 593 ? 47.931 2.598 -18.252 1.00 85.06 593 SER A O 1
ATOM 4742 N N . LEU A 1 594 ? 45.708 2.884 -18.439 1.00 85.88 594 LEU A N 1
ATOM 4743 C CA . LEU A 1 594 ? 45.558 3.978 -17.475 1.00 85.88 594 LEU A CA 1
ATOM 4744 C C . LEU A 1 594 ? 45.263 3.483 -16.050 1.00 85.88 594 LEU A C 1
ATOM 4746 O O . LEU A 1 594 ? 44.981 4.290 -15.164 1.00 85.88 594 LEU A O 1
ATOM 4750 N N . ASN A 1 595 ? 45.336 2.169 -15.813 1.00 85.75 595 ASN A N 1
ATOM 4751 C CA . ASN A 1 595 ? 44.966 1.522 -14.555 1.00 85.75 595 ASN A CA 1
ATOM 4752 C C . ASN A 1 595 ? 43.503 1.771 -14.134 1.00 85.75 595 ASN A C 1
ATOM 4754 O O . ASN A 1 595 ? 43.196 1.877 -12.942 1.00 85.75 595 ASN A O 1
ATOM 4758 N N . LEU A 1 596 ? 42.600 1.835 -15.113 1.00 86.31 596 LEU A N 1
ATOM 4759 C CA . LEU A 1 596 ? 41.160 1.986 -14.928 1.00 86.31 596 LEU A CA 1
ATOM 4760 C C . LEU A 1 596 ? 40.402 0.803 -15.538 1.00 86.31 596 LEU A C 1
ATOM 4762 O O . LEU A 1 596 ? 40.864 0.165 -16.482 1.00 86.31 596 LEU A O 1
ATOM 4766 N N . LEU A 1 597 ? 39.214 0.541 -15.006 1.00 86.19 597 LEU A N 1
ATOM 4767 C CA . LEU A 1 597 ? 38.252 -0.418 -15.539 1.00 86.19 597 LEU A CA 1
ATOM 4768 C C . LEU A 1 597 ? 36.859 0.189 -15.547 1.00 86.19 597 LEU A C 1
ATOM 4770 O O . LEU A 1 597 ? 36.458 0.810 -14.565 1.00 86.19 597 LEU A O 1
ATOM 4774 N N . ASP A 1 598 ? 36.115 -0.051 -16.618 1.00 84.44 598 ASP A N 1
ATOM 4775 C CA . ASP A 1 598 ? 34.696 0.273 -16.703 1.00 84.44 598 ASP A CA 1
ATOM 4776 C C . ASP A 1 598 ? 33.870 -0.921 -16.207 1.00 84.44 598 ASP A C 1
ATOM 4778 O O . ASP A 1 598 ? 33.993 -2.027 -16.732 1.00 84.44 598 ASP A O 1
ATOM 4782 N N . ILE A 1 599 ? 33.060 -0.708 -15.168 1.00 83.69 599 ILE A N 1
ATOM 4783 C CA . ILE A 1 599 ? 32.189 -1.738 -14.576 1.00 83.69 599 ILE A CA 1
ATOM 4784 C C . ILE A 1 599 ? 30.700 -1.468 -14.854 1.00 83.69 599 ILE A C 1
ATOM 4786 O O . ILE A 1 599 ? 29.820 -1.969 -14.154 1.00 83.69 599 ILE A O 1
ATOM 4790 N N . SER A 1 600 ? 30.397 -0.666 -15.879 1.00 82.19 600 SER A N 1
ATOM 4791 C CA . SER A 1 600 ? 29.022 -0.343 -16.286 1.00 82.19 600 SER A CA 1
ATOM 4792 C C . SER A 1 600 ? 28.252 -1.514 -16.917 1.00 82.19 600 SER A C 1
ATOM 4794 O O . SER A 1 600 ? 27.024 -1.495 -16.936 1.00 82.19 600 SER A O 1
ATOM 4796 N N . LYS A 1 601 ? 28.958 -2.530 -17.429 1.00 85.19 601 LYS A N 1
ATOM 4797 C CA . LYS A 1 601 ? 28.381 -3.686 -18.137 1.00 85.19 601 LYS A CA 1
ATOM 4798 C C . LYS A 1 601 ? 28.963 -5.004 -17.627 1.00 85.19 601 LYS A C 1
ATOM 4800 O O . LYS A 1 601 ? 29.640 -5.714 -18.362 1.00 85.19 601 LYS A O 1
ATOM 4805 N N . THR A 1 602 ? 28.765 -5.321 -16.357 1.00 89.94 602 THR A N 1
ATOM 4806 C CA . THR A 1 602 ? 29.308 -6.549 -15.759 1.00 89.94 602 THR A CA 1
ATOM 4807 C C . THR A 1 602 ? 28.225 -7.598 -15.557 1.00 89.94 602 THR A C 1
ATOM 4809 O O . THR A 1 602 ? 27.084 -7.270 -15.269 1.00 89.94 602 THR A O 1
ATOM 4812 N N . GLU A 1 603 ? 28.595 -8.868 -15.668 1.00 92.12 603 GLU A N 1
ATOM 4813 C CA . GLU A 1 603 ? 27.716 -10.027 -15.509 1.00 92.12 603 GLU A CA 1
ATOM 4814 C C . GLU A 1 603 ? 28.316 -11.021 -14.514 1.00 92.12 603 GLU A C 1
ATOM 4816 O O . GLU A 1 603 ? 29.498 -10.952 -14.181 1.00 92.12 603 GLU A O 1
ATOM 4821 N N . ILE A 1 604 ? 27.518 -11.976 -14.048 1.00 94.38 604 ILE A N 1
ATOM 4822 C CA . ILE A 1 604 ? 27.983 -13.066 -13.196 1.00 94.38 604 ILE A CA 1
ATOM 4823 C C . ILE A 1 604 ? 28.302 -14.293 -14.049 1.00 94.38 604 ILE A C 1
ATOM 4825 O O . ILE A 1 604 ? 27.488 -14.761 -14.850 1.00 94.38 604 ILE A O 1
ATOM 4829 N N . PHE A 1 605 ? 29.489 -14.840 -13.828 1.00 93.38 605 PHE A N 1
ATOM 4830 C CA . PHE A 1 605 ? 30.013 -16.044 -14.455 1.00 93.38 605 PHE A CA 1
ATOM 4831 C C . PHE A 1 605 ? 30.292 -17.110 -13.398 1.00 93.38 605 PHE A C 1
ATOM 4833 O O . PHE A 1 605 ? 30.456 -16.813 -12.216 1.00 93.38 605 PHE A O 1
ATOM 4840 N N . LEU A 1 606 ? 30.339 -18.359 -13.844 1.00 93.62 606 LEU A N 1
ATOM 4841 C CA . LEU A 1 606 ? 30.614 -19.542 -13.044 1.00 93.62 606 LEU A CA 1
ATOM 4842 C C . LEU A 1 606 ? 31.781 -20.305 -13.669 1.00 93.62 606 LEU A C 1
ATOM 4844 O O . LEU A 1 606 ? 31.743 -20.609 -14.863 1.00 93.62 606 LEU A O 1
ATOM 4848 N N . VAL A 1 607 ? 32.770 -20.667 -12.854 1.00 94.56 607 VAL A N 1
ATOM 4849 C CA . VAL A 1 607 ? 33.879 -21.544 -13.251 1.00 94.56 607 VAL A CA 1
ATOM 4850 C C . VAL A 1 607 ? 34.109 -22.646 -12.215 1.00 94.56 607 VAL A C 1
ATOM 4852 O O . VAL A 1 607 ? 33.957 -22.407 -11.018 1.00 94.56 607 VAL A O 1
ATOM 4855 N N . SER A 1 608 ? 34.446 -23.863 -12.644 1.00 93.31 608 SER A N 1
ATOM 4856 C CA . SER A 1 608 ? 34.876 -24.939 -11.737 1.00 93.31 608 SER A CA 1
ATOM 4857 C C . SER A 1 608 ? 36.348 -24.797 -11.355 1.00 93.31 608 SER A C 1
ATOM 4859 O O . SER A 1 608 ? 37.151 -24.262 -12.114 1.00 93.31 608 SER A O 1
ATOM 4861 N N . ILE A 1 609 ? 36.740 -25.330 -10.199 1.00 90.62 609 ILE A N 1
ATOM 4862 C CA . ILE A 1 609 ? 38.123 -25.254 -9.700 1.00 90.62 609 ILE A CA 1
ATOM 4863 C C . ILE A 1 609 ? 39.153 -25.959 -10.599 1.00 90.62 609 ILE A C 1
ATOM 4865 O O . ILE A 1 609 ? 40.344 -25.657 -10.554 1.00 90.62 609 ILE A O 1
ATOM 4869 N N . ASP A 1 610 ? 38.733 -26.905 -11.432 1.00 86.56 610 ASP A N 1
ATOM 4870 C CA . ASP A 1 610 ? 39.586 -27.547 -12.437 1.00 86.56 610 ASP A CA 1
ATOM 4871 C C . ASP A 1 610 ? 39.629 -26.790 -13.779 1.00 86.56 610 ASP A C 1
ATOM 4873 O O . ASP A 1 610 ? 40.360 -27.196 -14.682 1.00 86.56 610 ASP A O 1
ATOM 4877 N N . GLY A 1 611 ? 38.864 -25.701 -13.911 1.00 83.44 611 GLY A N 1
ATOM 4878 C CA . GLY A 1 611 ? 38.767 -24.868 -15.109 1.00 83.44 611 GLY A CA 1
ATOM 4879 C C . GLY A 1 611 ? 37.998 -25.506 -16.269 1.00 83.44 611 GLY A C 1
ATOM 4880 O O . GLY A 1 611 ? 37.988 -24.949 -17.364 1.00 83.44 611 GLY A O 1
ATOM 4881 N N . ARG A 1 612 ? 37.373 -26.678 -16.075 1.00 83.94 612 ARG A N 1
ATOM 4882 C CA . ARG A 1 612 ? 36.684 -27.411 -17.154 1.00 83.94 612 ARG A CA 1
ATOM 4883 C C . ARG A 1 612 ? 35.273 -26.909 -17.426 1.00 83.94 612 ARG A C 1
ATOM 4885 O O . ARG A 1 612 ? 34.810 -26.977 -18.561 1.00 83.94 612 ARG A O 1
ATOM 4892 N N . VAL A 1 613 ? 34.578 -26.439 -16.397 1.00 86.00 613 VAL A N 1
ATOM 4893 C CA . VAL A 1 613 ? 33.236 -25.868 -16.503 1.00 86.00 613 VAL A CA 1
ATOM 4894 C C . VAL A 1 613 ? 33.378 -24.361 -16.469 1.00 86.00 613 VAL A C 1
ATOM 4896 O O . VAL A 1 613 ? 33.887 -23.822 -15.494 1.00 86.00 613 VAL A O 1
ATOM 4899 N N . TRP A 1 614 ? 32.907 -23.690 -17.515 1.00 91.25 614 TRP A N 1
ATOM 4900 C CA . TRP A 1 614 ? 32.889 -22.235 -17.613 1.00 91.25 614 TRP A CA 1
ATOM 4901 C C . TRP A 1 614 ? 31.584 -21.782 -18.261 1.00 91.25 614 TRP A C 1
ATOM 4903 O O . TRP A 1 614 ? 31.204 -22.296 -19.317 1.00 91.25 614 TRP A O 1
ATOM 4913 N N . LYS A 1 615 ? 30.858 -20.863 -17.617 1.00 89.69 615 LYS A N 1
ATOM 4914 C CA . LYS A 1 615 ? 29.551 -20.413 -18.106 1.00 89.69 615 LYS A CA 1
ATOM 4915 C C . LYS A 1 615 ? 29.181 -19.017 -17.611 1.00 89.69 615 LYS A C 1
ATOM 4917 O O . LYS A 1 615 ? 29.229 -18.746 -16.415 1.00 89.69 615 LYS A O 1
ATOM 4922 N N . GLN A 1 616 ? 28.675 -18.184 -18.518 1.00 90.38 616 GLN A N 1
ATOM 4923 C CA . GLN A 1 616 ? 27.957 -16.960 -18.167 1.00 90.38 616 GLN A CA 1
ATOM 4924 C C . GLN A 1 616 ? 26.567 -17.292 -17.601 1.00 90.38 616 GLN A C 1
ATOM 4926 O O . GLN A 1 616 ? 25.763 -17.978 -18.248 1.00 90.38 616 GLN A O 1
ATOM 4931 N N . VAL A 1 617 ? 26.293 -16.821 -16.384 1.00 88.56 617 VAL A N 1
ATOM 4932 C CA . VAL A 1 617 ? 25.073 -17.134 -15.630 1.00 88.56 617 VAL A CA 1
ATOM 4933 C C . VAL A 1 617 ? 23.989 -16.085 -15.863 1.00 88.56 617 VAL A C 1
ATOM 4935 O O . VAL A 1 617 ? 22.844 -16.456 -16.123 1.00 88.56 617 VAL A O 1
ATOM 4938 N N . THR A 1 618 ? 24.344 -14.800 -15.809 1.00 88.50 618 THR A N 1
ATOM 4939 C CA . THR A 1 618 ? 23.410 -13.678 -16.002 1.00 88.50 618 THR A CA 1
ATOM 4940 C C . THR A 1 618 ? 23.598 -13.009 -17.365 1.00 88.50 618 THR A C 1
ATOM 4942 O O . THR A 1 618 ? 24.684 -13.048 -17.942 1.00 88.50 618 THR A O 1
ATOM 4945 N N . TYR A 1 619 ? 22.520 -12.425 -17.895 1.00 87.50 619 TYR A N 1
ATOM 4946 C CA . TYR A 1 619 ? 22.478 -11.721 -19.186 1.00 87.50 619 TYR A CA 1
ATOM 4947 C C . TYR A 1 619 ? 21.632 -10.444 -19.047 1.00 87.50 619 TYR A C 1
ATOM 4949 O O . TYR A 1 619 ? 20.618 -10.282 -19.723 1.00 87.50 619 TYR A O 1
ATOM 4957 N N . LEU A 1 620 ? 21.993 -9.590 -18.091 1.00 85.19 620 LEU A N 1
ATOM 4958 C CA . LEU A 1 620 ? 21.233 -8.405 -17.685 1.00 85.19 620 LEU A CA 1
ATOM 4959 C C . LEU A 1 620 ? 21.636 -7.127 -18.433 1.00 85.19 620 LEU A C 1
ATOM 4961 O O . LEU A 1 620 ? 20.887 -6.156 -18.420 1.00 85.19 620 LEU A O 1
ATOM 4965 N N . ASN A 1 621 ? 22.802 -7.120 -19.083 1.00 82.38 621 ASN A N 1
ATOM 4966 C CA . ASN A 1 621 ? 23.386 -5.978 -19.786 1.00 82.38 621 ASN A CA 1
ATOM 4967 C C . ASN A 1 621 ? 23.402 -4.695 -18.931 1.00 82.38 621 ASN A C 1
ATOM 4969 O O . ASN A 1 621 ? 23.097 -3.601 -19.406 1.00 82.38 621 ASN A O 1
ATOM 4973 N N . SER A 1 622 ? 23.730 -4.857 -17.652 1.00 85.31 622 SER A N 1
ATOM 4974 C CA . SER A 1 622 ? 23.731 -3.805 -16.633 1.00 85.31 622 SER A CA 1
ATOM 4975 C C . SER A 1 622 ? 24.984 -3.924 -15.764 1.00 85.31 622 SER A C 1
ATOM 4977 O O . SER A 1 622 ? 25.821 -4.795 -15.999 1.00 85.31 622 SER A O 1
ATOM 4979 N N . SER A 1 623 ? 25.131 -3.087 -14.740 1.00 87.12 623 SER A N 1
ATOM 4980 C CA . SER A 1 623 ? 26.139 -3.324 -13.711 1.00 87.12 623 SER A CA 1
ATOM 4981 C C . SER A 1 623 ? 25.626 -4.382 -12.748 1.00 87.12 623 SER A C 1
ATOM 4983 O O . SER A 1 623 ? 24.749 -4.124 -11.922 1.00 87.12 623 SER A O 1
ATOM 4985 N N . THR A 1 624 ? 26.189 -5.579 -12.836 1.00 89.12 624 THR A N 1
ATOM 4986 C CA . THR A 1 624 ? 25.895 -6.703 -11.946 1.00 89.12 624 THR A CA 1
ATOM 4987 C C . THR A 1 624 ? 27.184 -7.145 -11.263 1.00 89.12 624 THR A C 1
ATOM 4989 O O . THR A 1 624 ? 28.147 -7.475 -11.952 1.00 89.12 624 THR A O 1
ATOM 4992 N N . PHE A 1 625 ? 27.254 -7.132 -9.930 1.00 87.50 625 PHE A N 1
ATOM 4993 C CA . PHE A 1 625 ? 28.476 -7.516 -9.212 1.00 87.50 625 PHE A CA 1
ATOM 4994 C C . PHE A 1 625 ? 28.219 -8.052 -7.798 1.00 87.50 625 PHE A C 1
ATOM 4996 O O . PHE A 1 625 ? 27.095 -8.059 -7.299 1.00 87.50 625 PHE A O 1
ATOM 5003 N N . GLY A 1 626 ? 29.281 -8.542 -7.149 1.00 82.62 626 GLY A N 1
ATOM 5004 C CA . GLY A 1 626 ? 29.248 -8.948 -5.741 1.00 82.62 626 GLY A CA 1
ATOM 5005 C C . GLY A 1 626 ? 28.386 -10.182 -5.471 1.00 82.62 626 GLY A C 1
ATOM 5006 O O . GLY A 1 626 ? 27.641 -10.196 -4.497 1.00 82.62 626 GLY A O 1
ATOM 5007 N N . ALA A 1 627 ? 28.454 -11.198 -6.335 1.00 90.88 627 ALA A N 1
ATOM 5008 C CA . ALA A 1 627 ? 27.699 -12.429 -6.138 1.00 90.88 627 ALA A CA 1
ATOM 5009 C C . ALA A 1 627 ? 28.206 -13.232 -4.928 1.00 90.88 627 ALA A C 1
ATOM 5011 O O . ALA A 1 627 ? 29.411 -13.376 -4.725 1.00 90.88 627 ALA A O 1
ATOM 5012 N N . THR A 1 628 ? 27.290 -13.802 -4.147 1.00 91.12 628 THR A N 1
ATOM 5013 C CA . THR A 1 628 ? 27.616 -14.719 -3.050 1.00 91.12 628 THR A CA 1
ATOM 5014 C C . THR A 1 628 ? 26.601 -15.853 -2.965 1.00 91.12 628 THR A C 1
ATOM 5016 O O . THR A 1 628 ? 25.391 -15.655 -3.096 1.00 91.12 628 THR A O 1
ATOM 5019 N N . TRP A 1 629 ? 27.108 -17.069 -2.778 1.00 90.44 629 TRP A N 1
ATOM 5020 C CA . TRP A 1 629 ? 26.296 -18.277 -2.700 1.00 90.44 629 TRP A CA 1
ATOM 5021 C C . TRP A 1 629 ? 25.464 -18.313 -1.426 1.00 90.44 629 TRP A C 1
ATOM 5023 O O . TRP A 1 629 ? 25.947 -17.963 -0.354 1.00 90.44 629 TRP A O 1
ATOM 5033 N N . ILE A 1 630 ? 24.235 -18.806 -1.544 1.00 85.56 630 ILE A N 1
ATOM 5034 C CA . ILE A 1 630 ? 23.332 -19.020 -0.405 1.00 85.56 630 ILE A CA 1
ATOM 5035 C C . ILE A 1 630 ? 23.081 -20.506 -0.184 1.00 85.56 630 ILE A C 1
ATOM 5037 O O . ILE A 1 630 ? 22.988 -20.978 0.947 1.00 85.56 630 ILE A O 1
ATOM 5041 N N . SER A 1 631 ? 22.962 -21.239 -1.281 1.00 83.88 631 SER A N 1
ATOM 5042 C CA . SER A 1 631 ? 22.754 -22.679 -1.325 1.00 83.88 631 SER A CA 1
ATOM 5043 C C . SER A 1 631 ? 23.525 -23.245 -2.515 1.00 83.88 631 SER A C 1
ATOM 5045 O O . SER A 1 631 ? 24.195 -22.505 -3.230 1.00 83.88 631 SER A O 1
ATOM 5047 N N . SER A 1 632 ? 23.441 -24.551 -2.744 1.00 80.44 632 SER A N 1
ATOM 5048 C CA . SER A 1 632 ? 24.052 -25.190 -3.913 1.00 80.44 632 SER A CA 1
ATOM 5049 C C . SER A 1 632 ? 23.450 -24.740 -5.250 1.00 80.44 632 SER A C 1
ATOM 5051 O O . SER A 1 632 ? 24.100 -24.889 -6.279 1.00 80.44 632 SER A O 1
ATOM 5053 N N . ASP A 1 633 ? 22.219 -24.219 -5.261 1.00 83.38 633 ASP A N 1
ATOM 5054 C CA . ASP A 1 633 ? 21.478 -23.871 -6.479 1.00 83.38 633 ASP A CA 1
ATOM 5055 C C . ASP A 1 633 ? 21.028 -22.403 -6.535 1.00 83.38 633 ASP A C 1
ATOM 5057 O O . ASP A 1 633 ? 20.348 -22.011 -7.482 1.00 83.38 633 ASP A O 1
ATOM 5061 N N . ALA A 1 634 ? 21.413 -21.570 -5.565 1.00 86.88 634 ALA A N 1
ATOM 5062 C CA . ALA A 1 634 ? 21.056 -20.156 -5.559 1.00 86.88 634 ALA A CA 1
ATOM 5063 C C . ALA A 1 634 ? 22.148 -19.253 -4.975 1.00 86.88 634 ALA A C 1
ATOM 5065 O O . ALA A 1 634 ? 22.843 -19.604 -4.015 1.00 86.88 634 ALA A O 1
ATOM 5066 N N . PHE A 1 635 ? 22.240 -18.045 -5.525 1.00 91.50 635 PHE A N 1
ATOM 5067 C CA . PHE A 1 635 ? 23.151 -16.997 -5.074 1.00 91.50 635 PHE A CA 1
ATOM 5068 C C . PHE A 1 635 ? 22.454 -15.638 -5.079 1.00 91.50 635 PHE A C 1
ATOM 5070 O O . PHE A 1 635 ? 21.541 -15.403 -5.868 1.00 91.50 635 PHE A O 1
ATOM 5077 N N . VAL A 1 636 ? 22.885 -14.733 -4.202 1.00 92.81 636 VAL A N 1
ATOM 5078 C CA . VAL A 1 636 ? 22.502 -13.320 -4.287 1.00 92.81 636 VAL A CA 1
ATOM 5079 C C . VAL A 1 636 ? 23.558 -12.530 -5.033 1.00 92.81 636 VAL A C 1
ATOM 5081 O O . VAL A 1 636 ? 24.735 -12.871 -4.980 1.00 92.81 636 VAL A O 1
ATOM 5084 N N . PHE A 1 637 ? 23.152 -11.445 -5.673 1.00 93.12 637 PHE A N 1
ATOM 5085 C CA . PHE A 1 637 ? 24.036 -10.490 -6.330 1.00 93.12 637 PHE A CA 1
ATOM 5086 C C . PHE A 1 637 ? 23.421 -9.089 -6.264 1.00 93.12 637 PHE A C 1
ATOM 5088 O O . PHE A 1 637 ? 22.225 -8.952 -5.996 1.00 93.12 637 PHE A O 1
ATOM 5095 N N . SER A 1 638 ? 24.213 -8.041 -6.485 1.00 92.56 638 SER A N 1
ATOM 5096 C CA . SER A 1 638 ? 23.687 -6.682 -6.619 1.00 92.56 638 SER A CA 1
ATOM 5097 C C . SER A 1 638 ? 23.651 -6.249 -8.074 1.00 92.56 638 SER A C 1
ATOM 5099 O O . SER A 1 638 ? 24.527 -6.605 -8.866 1.00 92.56 638 SER A O 1
ATOM 5101 N N . SER A 1 639 ? 22.621 -5.487 -8.439 1.00 90.44 639 SER A N 1
ATOM 5102 C CA . SER A 1 639 ? 22.512 -4.951 -9.789 1.00 90.44 639 SER A CA 1
ATOM 5103 C C . SER A 1 639 ? 21.630 -3.710 -9.885 1.00 90.44 639 SER A C 1
ATOM 5105 O O . SER A 1 639 ? 20.813 -3.443 -9.003 1.00 90.44 639 SER A O 1
ATOM 5107 N N . ASN A 1 640 ? 21.805 -2.956 -10.967 1.00 87.81 640 ASN A N 1
ATOM 5108 C CA . ASN A 1 640 ? 21.015 -1.780 -11.322 1.00 87.81 640 ASN A CA 1
ATOM 5109 C C . ASN A 1 640 ? 20.142 -1.990 -12.575 1.00 87.81 640 ASN A C 1
ATOM 5111 O O . ASN A 1 640 ? 19.677 -1.008 -13.144 1.00 87.81 640 ASN A O 1
ATOM 5115 N N . PHE A 1 641 ? 19.907 -3.233 -13.019 1.00 83.25 641 PHE A N 1
ATOM 5116 C CA . PHE A 1 641 ? 19.162 -3.500 -14.262 1.00 83.25 641 PHE A CA 1
ATOM 5117 C C . PHE A 1 641 ? 17.716 -2.966 -14.273 1.00 83.25 641 PHE A C 1
ATOM 5119 O O . PHE A 1 641 ? 17.181 -2.706 -15.345 1.00 83.25 641 PHE A O 1
ATOM 5126 N N . GLU A 1 642 ? 17.092 -2.782 -13.104 1.00 75.81 642 GLU A N 1
ATOM 5127 C CA . GLU A 1 642 ? 15.752 -2.179 -12.969 1.00 75.81 642 GLU A CA 1
ATOM 5128 C C . GLU A 1 642 ? 15.779 -0.637 -12.868 1.00 75.81 642 GLU A C 1
ATOM 5130 O O . GLU A 1 642 ? 14.725 -0.004 -12.853 1.00 75.81 642 GLU A O 1
ATOM 5135 N N . GLY A 1 643 ? 16.958 -0.010 -12.774 1.00 59.06 643 GLY A N 1
ATOM 5136 C CA . GLY A 1 643 ? 17.097 1.444 -12.657 1.00 59.06 643 GLY A CA 1
ATOM 5137 C C . GLY A 1 643 ? 16.876 2.136 -14.006 1.00 59.06 643 GLY A C 1
ATOM 5138 O O . GLY A 1 643 ? 17.553 1.827 -14.982 1.00 59.06 643 GLY A O 1
ATOM 5139 N N . GLY A 1 644 ? 15.932 3.080 -14.076 1.00 52.12 644 GLY A N 1
ATOM 5140 C CA . GLY A 1 644 ? 15.558 3.800 -15.305 1.00 52.12 644 GLY A CA 1
ATOM 5141 C C . GLY A 1 644 ? 16.638 4.751 -15.862 1.00 52.12 644 GLY A C 1
ATOM 5142 O O . GLY A 1 644 ? 17.829 4.600 -15.622 1.00 52.12 644 GLY A O 1
ATOM 5143 N N . LYS A 1 645 ? 16.246 5.796 -16.614 1.00 41.03 645 LYS A N 1
ATOM 5144 C CA . LYS A 1 645 ? 17.173 6.737 -17.306 1.00 41.03 645 LYS A CA 1
ATOM 5145 C C . LYS A 1 645 ? 18.173 7.496 -16.396 1.00 41.03 645 LYS A C 1
ATOM 5147 O O . LYS A 1 645 ? 19.088 8.124 -16.919 1.00 41.03 645 LYS A O 1
ATOM 5152 N N . SER A 1 646 ? 18.033 7.436 -15.068 1.00 48.72 646 SER A N 1
ATOM 5153 C CA . SER A 1 646 ? 18.980 7.932 -14.046 1.00 48.72 646 SER A CA 1
ATOM 5154 C C . SER A 1 646 ? 19.922 6.848 -13.474 1.00 48.72 646 SER A C 1
ATOM 5156 O O . SER A 1 646 ? 20.743 7.155 -12.608 1.00 48.72 646 SER A O 1
ATOM 5158 N N . GLY A 1 647 ? 19.810 5.598 -13.946 1.00 49.72 647 GLY A N 1
ATOM 5159 C CA . GLY A 1 647 ? 20.143 4.314 -13.300 1.00 49.72 647 GLY A CA 1
ATOM 5160 C C . GLY A 1 647 ? 21.604 3.985 -12.981 1.00 49.72 647 GLY A C 1
ATOM 5161 O O . GLY A 1 647 ? 21.962 2.822 -12.826 1.00 49.72 647 GLY A O 1
ATOM 5162 N N . ILE A 1 648 ? 22.475 4.975 -12.838 1.00 56.53 648 ILE A N 1
ATOM 5163 C CA . ILE A 1 648 ? 23.877 4.756 -12.460 1.00 56.53 648 ILE A CA 1
ATOM 5164 C C . ILE A 1 648 ? 24.035 4.489 -10.949 1.00 56.53 648 ILE A C 1
ATOM 5166 O O . ILE A 1 648 ? 25.014 3.871 -10.533 1.00 56.53 648 ILE A O 1
ATOM 5170 N N . HIS A 1 649 ? 23.088 4.937 -10.118 1.00 60.50 649 HIS A N 1
ATOM 5171 C CA . HIS A 1 649 ? 23.224 4.921 -8.653 1.00 60.50 649 HIS A CA 1
ATOM 5172 C C . HIS A 1 649 ? 22.193 4.054 -7.914 1.00 60.50 649 HIS A C 1
ATOM 5174 O O . HIS A 1 649 ? 22.287 3.916 -6.695 1.00 60.50 649 HIS A O 1
ATOM 5180 N N . GLU A 1 650 ? 21.242 3.450 -8.630 1.00 79.31 650 GLU A N 1
ATOM 5181 C CA . GLU A 1 650 ? 20.156 2.652 -8.053 1.00 79.31 650 GLU A CA 1
ATOM 5182 C C . GLU A 1 650 ? 20.515 1.166 -8.052 1.00 79.31 650 GLU A C 1
ATOM 5184 O O . GLU A 1 650 ? 20.300 0.460 -9.034 1.00 79.31 650 GLU A O 1
ATOM 5189 N N . PHE A 1 651 ? 21.077 0.684 -6.943 1.00 85.12 651 PHE A N 1
ATOM 5190 C CA . PHE A 1 651 ? 21.442 -0.725 -6.784 1.00 85.12 651 PHE A CA 1
ATOM 5191 C C . PHE A 1 651 ? 20.502 -1.416 -5.809 1.00 85.12 651 PHE A C 1
ATOM 5193 O O . PHE A 1 651 ? 20.240 -0.903 -4.722 1.00 85.12 651 PHE A O 1
ATOM 5200 N N . ASN A 1 652 ? 20.036 -2.605 -6.185 1.00 88.81 652 ASN A N 1
ATOM 5201 C CA . ASN A 1 652 ? 19.288 -3.497 -5.307 1.00 88.81 652 ASN A CA 1
ATOM 5202 C C . ASN A 1 652 ? 19.936 -4.883 -5.287 1.00 88.81 652 ASN A C 1
ATOM 5204 O O . ASN A 1 652 ? 20.731 -5.230 -6.164 1.00 88.81 652 ASN A O 1
ATOM 5208 N N . ILE A 1 653 ? 19.595 -5.675 -4.272 1.00 89.62 653 ILE A N 1
ATOM 5209 C CA . ILE A 1 653 ? 20.053 -7.058 -4.136 1.00 89.62 653 ILE A CA 1
ATOM 5210 C C . ILE A 1 653 ? 18.990 -7.984 -4.717 1.00 89.62 653 ILE A C 1
ATOM 5212 O O . ILE A 1 653 ? 17.807 -7.849 -4.399 1.00 89.62 653 ILE A O 1
ATOM 5216 N N . TYR A 1 654 ? 19.431 -8.951 -5.512 1.00 88.88 654 TYR A N 1
ATOM 5217 C CA . TYR A 1 654 ? 18.596 -9.942 -6.180 1.00 88.88 654 TYR A CA 1
ATOM 5218 C C . TYR A 1 654 ? 19.064 -11.352 -5.842 1.00 88.88 654 TYR A C 1
ATOM 5220 O O . TYR A 1 654 ? 20.252 -11.586 -5.630 1.00 88.88 654 TYR A O 1
ATOM 5228 N N . LEU A 1 655 ? 18.123 -12.288 -5.794 1.00 88.94 655 LEU A N 1
ATOM 5229 C CA . LEU A 1 655 ? 18.333 -13.722 -5.682 1.00 88.94 655 LEU A CA 1
ATOM 5230 C C . LEU A 1 655 ? 18.249 -14.328 -7.076 1.00 88.94 655 LEU A C 1
ATOM 5232 O O . LEU A 1 655 ? 17.246 -14.151 -7.759 1.00 88.94 655 LEU A O 1
ATOM 5236 N N . PHE A 1 656 ? 19.266 -15.078 -7.472 1.00 86.75 656 PHE A N 1
ATOM 5237 C CA . PHE A 1 656 ? 19.253 -15.888 -8.680 1.00 86.75 656 PHE A CA 1
ATOM 5238 C C . PHE A 1 656 ? 19.147 -17.362 -8.304 1.00 86.75 656 PHE A C 1
ATOM 5240 O O . PHE A 1 656 ? 19.980 -17.862 -7.543 1.00 86.75 656 PHE A O 1
ATOM 5247 N N . ASN A 1 657 ? 18.178 -18.080 -8.871 1.00 84.19 657 ASN A N 1
ATOM 5248 C CA . ASN A 1 657 ? 18.142 -19.539 -8.801 1.00 84.19 657 ASN A CA 1
ATOM 5249 C C . ASN A 1 657 ? 18.712 -20.142 -10.097 1.00 84.19 657 ASN A C 1
ATOM 5251 O O . ASN A 1 657 ? 18.205 -19.894 -11.189 1.00 84.19 657 ASN A O 1
ATOM 5255 N N . LEU A 1 658 ? 19.768 -20.951 -9.983 1.00 80.56 658 LEU A N 1
ATOM 5256 C CA . LEU A 1 658 ? 20.479 -21.566 -11.109 1.00 80.56 658 LEU A CA 1
ATOM 5257 C C . LEU A 1 658 ? 19.621 -22.574 -11.883 1.00 80.56 658 LEU A C 1
ATOM 5259 O O . LEU A 1 658 ? 19.784 -22.706 -13.098 1.00 80.56 658 LEU A O 1
ATOM 5263 N N . THR A 1 659 ? 18.716 -23.271 -11.194 1.00 74.75 659 THR A N 1
ATOM 5264 C CA . THR A 1 659 ? 17.858 -24.313 -11.771 1.00 74.75 659 THR A CA 1
ATOM 5265 C C . THR A 1 659 ? 16.704 -23.700 -12.554 1.00 74.75 659 THR A C 1
ATOM 5267 O O . THR A 1 659 ? 16.483 -24.041 -13.715 1.00 74.75 659 THR A O 1
ATOM 5270 N N . THR A 1 660 ? 15.968 -22.777 -11.931 1.00 76.12 660 THR A N 1
ATOM 5271 C CA . THR A 1 660 ? 14.778 -22.157 -12.532 1.00 76.12 660 THR A CA 1
ATOM 5272 C C . THR A 1 660 ? 15.118 -20.965 -13.423 1.00 76.12 660 THR A C 1
ATOM 5274 O O . THR A 1 660 ? 14.291 -20.575 -14.243 1.00 76.12 660 THR A O 1
ATOM 5277 N N . LYS A 1 661 ? 16.326 -20.396 -13.281 1.00 77.81 661 LYS A N 1
ATOM 5278 C CA . LYS A 1 661 ? 16.767 -19.133 -13.901 1.00 77.81 661 LYS A CA 1
ATOM 5279 C C . LYS A 1 661 ? 15.892 -17.931 -13.528 1.00 77.81 661 LYS A C 1
ATOM 5281 O O . LYS A 1 661 ? 15.841 -16.952 -14.267 1.00 77.81 661 LYS A O 1
ATOM 5286 N N . VAL A 1 662 ? 15.188 -18.017 -12.400 1.00 76.50 662 VAL A N 1
ATOM 5287 C CA . VAL A 1 662 ? 14.360 -16.928 -11.871 1.00 76.50 662 VAL A CA 1
ATOM 5288 C C . VAL A 1 662 ? 15.240 -15.951 -11.097 1.00 76.50 662 VAL A C 1
ATOM 5290 O O . VAL A 1 662 ? 16.143 -16.366 -10.363 1.00 76.50 662 VAL A O 1
ATOM 5293 N N . ILE A 1 663 ? 14.953 -14.662 -11.279 1.00 80.88 663 ILE A N 1
ATOM 5294 C CA . ILE A 1 663 ? 15.570 -13.552 -10.558 1.00 80.88 663 ILE A CA 1
ATOM 5295 C C . ILE A 1 663 ? 14.498 -12.917 -9.677 1.00 80.88 663 ILE A C 1
ATOM 5297 O O . ILE A 1 663 ? 13.502 -12.421 -10.195 1.00 80.88 663 ILE A O 1
ATOM 5301 N N . ASP A 1 664 ? 14.713 -12.919 -8.365 1.00 78.81 664 ASP A N 1
ATOM 5302 C CA . ASP A 1 664 ? 13.814 -12.297 -7.393 1.00 78.81 664 ASP A CA 1
ATOM 5303 C C . ASP A 1 664 ? 14.508 -11.118 -6.710 1.00 78.81 664 ASP A C 1
ATOM 5305 O O . ASP A 1 664 ? 15.604 -11.256 -6.166 1.00 78.81 664 ASP A O 1
ATOM 5309 N N . ARG A 1 665 ? 13.867 -9.951 -6.677 1.00 80.06 665 ARG A N 1
ATOM 5310 C CA . ARG A 1 665 ? 14.366 -8.802 -5.911 1.00 80.06 665 ARG A CA 1
ATOM 5311 C C . ARG A 1 665 ? 14.229 -9.055 -4.406 1.00 80.06 665 ARG A C 1
ATOM 5313 O O . ARG A 1 665 ? 13.187 -9.510 -3.943 1.00 80.06 665 ARG A O 1
ATOM 5320 N N . ILE A 1 666 ? 15.281 -8.760 -3.641 1.00 76.06 666 ILE A N 1
ATOM 5321 C CA . ILE A 1 666 ? 15.338 -8.956 -2.179 1.00 76.06 666 ILE A CA 1
ATOM 5322 C C . ILE A 1 666 ? 15.279 -7.631 -1.419 1.00 76.06 666 ILE A C 1
ATOM 5324 O O . ILE A 1 666 ? 14.780 -7.591 -0.292 1.00 76.06 666 ILE A O 1
ATOM 5328 N N . THR A 1 667 ? 15.795 -6.543 -1.994 1.00 77.06 667 THR A N 1
ATOM 5329 C CA . THR A 1 667 ? 15.758 -5.226 -1.353 1.00 77.06 667 THR A CA 1
ATOM 5330 C C . THR A 1 667 ? 14.997 -4.191 -2.173 1.00 77.06 667 THR A C 1
ATOM 5332 O O . THR A 1 667 ? 15.059 -4.181 -3.399 1.00 77.06 667 THR A O 1
ATOM 5335 N N . TRP A 1 668 ? 14.282 -3.309 -1.468 1.00 73.94 668 TRP A N 1
ATOM 5336 C CA . TRP A 1 668 ? 13.515 -2.190 -2.021 1.00 73.94 668 TRP A CA 1
ATOM 5337 C C . TRP A 1 668 ? 13.998 -0.897 -1.368 1.00 73.94 668 TRP A C 1
ATOM 5339 O O . TRP A 1 668 ? 13.479 -0.474 -0.335 1.00 73.94 668 TRP A O 1
ATOM 5349 N N . ASN A 1 669 ? 15.071 -0.330 -1.915 1.00 71.44 669 ASN A N 1
ATOM 5350 C CA . ASN A 1 669 ? 15.608 0.964 -1.507 1.00 71.44 669 ASN A CA 1
ATOM 5351 C C . ASN A 1 669 ? 15.476 1.932 -2.687 1.00 71.44 669 ASN A C 1
ATOM 5353 O O . ASN A 1 669 ? 16.416 2.116 -3.459 1.00 71.44 669 ASN A O 1
ATOM 5357 N N . ASP A 1 670 ? 14.272 2.483 -2.854 1.00 62.50 670 ASP A N 1
ATOM 5358 C CA . ASP A 1 670 ? 13.926 3.335 -3.993 1.00 62.50 670 ASP A CA 1
ATOM 5359 C C . ASP A 1 670 ? 14.797 4.608 -3.996 1.00 62.50 670 ASP A C 1
ATOM 5361 O O . ASP A 1 670 ? 14.943 5.306 -2.980 1.00 62.50 670 ASP A O 1
ATOM 5365 N N . GLU A 1 671 ? 15.442 4.874 -5.137 1.00 67.56 671 GLU A N 1
ATOM 5366 C CA . GLU A 1 671 ? 16.474 5.912 -5.303 1.00 67.56 671 GLU A CA 1
ATOM 5367 C C . GLU A 1 671 ? 17.676 5.752 -4.344 1.00 67.56 671 GLU A C 1
ATOM 5369 O O . GLU A 1 671 ? 18.237 6.737 -3.841 1.00 67.56 671 GLU A O 1
ATOM 5374 N N . GLY A 1 672 ? 18.018 4.514 -3.984 1.00 74.62 672 GLY A N 1
ATOM 5375 C CA . GLY A 1 672 ? 19.065 4.184 -3.024 1.00 74.62 672 GLY A CA 1
ATOM 5376 C C . GLY A 1 672 ? 20.094 3.185 -3.551 1.00 74.62 672 GLY A C 1
ATOM 5377 O O . GLY A 1 672 ? 20.031 2.705 -4.677 1.00 74.62 672 GLY A O 1
ATOM 5378 N N . PHE A 1 673 ? 21.078 2.886 -2.712 1.00 82.25 673 PHE A N 1
ATOM 5379 C CA . PHE A 1 673 ? 22.185 1.993 -3.020 1.00 82.25 673 PHE A CA 1
ATOM 5380 C C . PHE A 1 673 ? 22.171 0.845 -2.025 1.00 82.25 673 PHE A C 1
ATOM 5382 O O . PHE A 1 673 ? 22.471 1.069 -0.857 1.00 82.25 673 PHE A O 1
ATOM 5389 N N . ASP A 1 674 ? 21.832 -0.357 -2.477 1.00 86.56 674 ASP A N 1
ATOM 5390 C CA . ASP A 1 674 ? 22.002 -1.612 -1.753 1.00 86.56 674 ASP A CA 1
ATOM 5391 C C . ASP A 1 674 ? 22.931 -2.521 -2.552 1.00 86.56 674 ASP A C 1
ATOM 5393 O O . ASP A 1 674 ? 22.579 -3.006 -3.627 1.00 86.56 674 ASP A O 1
ATOM 5397 N N . SER A 1 675 ? 24.138 -2.746 -2.042 1.00 86.88 675 SER A N 1
ATOM 5398 C CA . SER A 1 675 ? 25.154 -3.477 -2.794 1.00 86.88 675 SER A CA 1
ATOM 5399 C C . SER A 1 675 ? 26.137 -4.216 -1.893 1.00 86.88 675 SER A C 1
ATOM 5401 O O . SER A 1 675 ? 26.108 -4.081 -0.668 1.00 86.88 675 SER A O 1
ATOM 5403 N N . PHE A 1 676 ? 27.008 -5.008 -2.518 1.00 87.75 676 PHE A N 1
ATOM 5404 C CA . PHE A 1 676 ? 28.009 -5.855 -1.863 1.00 87.75 676 PHE A CA 1
ATOM 5405 C C . PHE A 1 676 ? 27.403 -6.838 -0.847 1.00 87.75 676 PHE A C 1
ATOM 5407 O O . PHE A 1 676 ? 27.766 -6.803 0.334 1.00 87.75 676 PHE A O 1
ATOM 5414 N N . PRO A 1 677 ? 26.457 -7.700 -1.271 1.00 91.81 677 PRO A N 1
ATOM 5415 C CA . PRO A 1 677 ? 25.933 -8.725 -0.390 1.00 91.81 677 PRO A CA 1
ATOM 5416 C C . PRO A 1 677 ? 27.030 -9.736 -0.029 1.00 91.81 677 PRO A C 1
ATOM 5418 O O . PRO A 1 677 ? 27.805 -10.184 -0.870 1.00 91.81 677 PRO A O 1
ATOM 5421 N N . SER A 1 678 ? 27.064 -10.134 1.235 1.00 89.50 678 SER A N 1
ATOM 5422 C CA . SER A 1 678 ? 27.868 -11.243 1.741 1.00 89.50 678 SER A CA 1
ATOM 5423 C C . SER A 1 678 ? 26.977 -12.107 2.617 1.00 89.50 678 SER A C 1
ATOM 5425 O O . SER A 1 678 ? 26.331 -11.606 3.536 1.00 89.50 678 SER A O 1
ATOM 5427 N N . TYR A 1 679 ? 26.949 -13.408 2.355 1.00 88.25 679 TYR A N 1
ATOM 5428 C CA . TYR A 1 679 ? 26.128 -14.347 3.103 1.00 88.25 679 TYR A CA 1
ATOM 5429 C C . TYR A 1 679 ? 26.997 -15.220 4.006 1.00 88.25 679 TYR A C 1
ATOM 5431 O O . TYR A 1 679 ? 28.017 -15.761 3.581 1.00 88.25 679 TYR A O 1
ATOM 5439 N N . ASN A 1 680 ? 26.593 -15.350 5.268 1.00 85.94 680 ASN A N 1
ATOM 5440 C CA . ASN A 1 680 ? 27.191 -16.281 6.211 1.00 85.94 680 ASN A CA 1
ATOM 5441 C C . ASN A 1 680 ? 26.287 -17.524 6.340 1.00 85.94 680 ASN A C 1
ATOM 5443 O O . ASN A 1 680 ? 25.247 -17.443 7.005 1.00 85.94 680 ASN A O 1
ATOM 5447 N N . PRO A 1 681 ? 26.673 -18.679 5.762 1.00 79.44 681 PRO A N 1
ATOM 5448 C CA . PRO A 1 681 ? 25.843 -19.884 5.762 1.00 79.44 681 PRO A CA 1
ATOM 5449 C C . PRO A 1 681 ? 25.722 -20.540 7.142 1.00 79.44 681 PRO A C 1
ATOM 5451 O O . PRO A 1 681 ? 24.719 -21.193 7.414 1.00 79.44 681 PRO A O 1
ATOM 5454 N N . LYS A 1 682 ? 26.704 -20.356 8.037 1.00 80.69 682 LYS A N 1
ATOM 5455 C CA . LYS A 1 682 ? 26.679 -20.937 9.393 1.00 80.69 682 LYS A CA 1
ATOM 5456 C C . LYS A 1 682 ? 25.640 -20.265 10.285 1.00 80.69 682 LYS A C 1
ATOM 5458 O O . LYS A 1 682 ? 25.037 -20.921 11.130 1.00 80.69 682 LYS A O 1
ATOM 5463 N N . LEU A 1 683 ? 25.446 -18.961 10.100 1.00 77.00 683 LEU A N 1
ATOM 5464 C CA . LEU A 1 683 ? 24.518 -18.153 10.894 1.00 77.00 683 LEU A CA 1
ATOM 5465 C C . LEU A 1 683 ? 23.210 -17.847 10.162 1.00 77.00 683 LEU A C 1
ATOM 5467 O O . LEU A 1 683 ? 22.279 -17.344 10.787 1.00 77.00 683 LEU A O 1
ATOM 5471 N N . ASN A 1 684 ? 23.133 -18.154 8.865 1.00 80.56 684 ASN A N 1
ATOM 5472 C CA . ASN A 1 684 ? 22.033 -17.782 7.981 1.00 80.56 684 ASN A CA 1
ATOM 5473 C C . ASN A 1 684 ? 21.776 -16.260 7.965 1.00 80.56 684 ASN A C 1
ATOM 5475 O O . ASN A 1 684 ? 20.639 -15.796 8.061 1.00 80.56 684 ASN A O 1
ATOM 5479 N N . ILE A 1 685 ? 22.853 -15.469 7.898 1.00 83.12 685 ILE A N 1
ATOM 5480 C CA . ILE A 1 685 ? 22.801 -14.000 7.931 1.00 83.12 685 ILE A CA 1
ATOM 5481 C C . ILE A 1 685 ? 23.325 -13.442 6.611 1.00 83.12 685 ILE A C 1
ATOM 5483 O O . ILE A 1 685 ? 24.436 -13.757 6.193 1.00 83.12 685 ILE A O 1
ATOM 5487 N N . LEU A 1 686 ? 22.537 -12.567 5.993 1.00 87.00 686 LEU A N 1
ATOM 5488 C CA . LEU A 1 686 ? 22.934 -11.726 4.874 1.00 87.00 686 LEU A CA 1
ATOM 5489 C C . LEU A 1 686 ? 23.390 -10.363 5.404 1.00 87.00 686 LEU A C 1
ATOM 5491 O O . LEU A 1 686 ? 22.646 -9.693 6.121 1.00 87.00 686 LEU A O 1
ATOM 5495 N N . THR A 1 687 ? 24.592 -9.940 5.030 1.00 88.88 687 THR A N 1
ATOM 5496 C CA . THR A 1 687 ? 25.119 -8.592 5.271 1.00 88.88 687 THR A CA 1
ATOM 5497 C C . THR A 1 687 ? 25.252 -7.835 3.958 1.00 88.88 687 THR A C 1
ATOM 5499 O O . THR A 1 687 ? 25.629 -8.435 2.958 1.00 88.88 687 THR A O 1
ATOM 5502 N N . TRP A 1 688 ? 24.980 -6.533 3.945 1.00 90.69 688 TRP A N 1
ATOM 5503 C CA . TRP A 1 688 ? 25.138 -5.696 2.752 1.00 90.69 688 TRP A CA 1
ATOM 5504 C C . TRP A 1 688 ? 25.411 -4.237 3.115 1.00 90.69 688 TRP A C 1
ATOM 5506 O O . TRP A 1 688 ? 25.159 -3.804 4.241 1.00 90.69 688 TRP A O 1
ATOM 5516 N N . THR A 1 689 ? 25.914 -3.464 2.158 1.00 87.81 689 THR A N 1
ATOM 5517 C CA . THR A 1 689 ? 26.063 -2.013 2.291 1.00 87.81 689 THR A CA 1
ATOM 5518 C C . THR A 1 689 ? 24.794 -1.316 1.810 1.00 87.81 689 THR A C 1
ATOM 5520 O O . THR A 1 689 ? 24.278 -1.651 0.746 1.00 87.81 689 THR A O 1
ATOM 5523 N N . SER A 1 690 ? 24.301 -0.332 2.569 1.00 85.38 690 SER A N 1
ATOM 5524 C CA . SER A 1 690 ? 23.122 0.455 2.207 1.00 85.38 690 SER A CA 1
ATOM 5525 C C . SER A 1 690 ? 23.161 1.921 2.654 1.00 85.38 690 SER A C 1
ATOM 5527 O O . SER A 1 690 ? 23.803 2.268 3.648 1.00 85.38 690 SER A O 1
ATOM 5529 N N . ASN A 1 691 ? 22.415 2.777 1.948 1.00 79.38 691 ASN A N 1
ATOM 5530 C CA . ASN A 1 691 ? 22.141 4.178 2.305 1.00 79.38 691 ASN A CA 1
ATOM 5531 C C . ASN A 1 691 ? 20.679 4.437 2.764 1.00 79.38 691 ASN A C 1
ATOM 5533 O O . ASN A 1 691 ? 20.242 5.584 2.855 1.00 79.38 691 ASN A O 1
ATOM 5537 N N . ARG A 1 692 ? 19.911 3.387 3.089 1.00 69.88 692 ARG A N 1
ATOM 5538 C CA . ARG A 1 692 ? 18.454 3.409 3.382 1.00 69.88 692 ARG A CA 1
ATOM 5539 C C . ARG A 1 692 ? 17.952 4.252 4.572 1.00 69.88 692 ARG A C 1
ATOM 5541 O O . ARG A 1 692 ? 16.769 4.209 4.884 1.00 69.88 692 ARG A O 1
ATOM 5548 N N . LEU A 1 693 ? 18.805 4.995 5.279 1.00 63.03 693 LEU A N 1
ATOM 5549 C CA . LEU A 1 693 ? 18.430 5.792 6.466 1.00 63.03 693 LEU A CA 1
ATOM 5550 C C . LEU A 1 693 ? 18.472 7.309 6.206 1.00 63.03 693 LEU A C 1
ATOM 5552 O O . LEU A 1 693 ? 18.844 8.074 7.093 1.00 63.03 693 LEU A O 1
ATOM 5556 N N . LYS A 1 694 ? 18.083 7.733 4.993 1.00 55.91 694 LYS A N 1
ATOM 5557 C CA . LYS A 1 694 ? 18.066 9.127 4.508 1.00 55.91 694 LYS A CA 1
ATOM 5558 C C . LYS A 1 694 ? 17.564 10.115 5.584 1.00 55.91 694 LYS A C 1
ATOM 5560 O O . LYS A 1 694 ? 16.367 10.214 5.844 1.00 55.91 694 LYS A O 1
ATOM 5565 N N . VAL A 1 695 ? 18.476 10.900 6.163 1.00 45.97 695 VAL A N 1
ATOM 5566 C CA . VAL A 1 695 ? 18.160 12.186 6.807 1.00 45.97 695 VAL A CA 1
ATOM 5567 C C . VAL A 1 695 ? 18.564 13.269 5.807 1.00 45.97 695 VAL A C 1
ATOM 5569 O O . VAL A 1 695 ? 19.635 13.194 5.218 1.00 45.97 695 VAL A O 1
ATOM 5572 N N . VAL A 1 696 ? 17.678 14.240 5.588 1.00 40.03 696 VAL A N 1
ATOM 5573 C CA . VAL A 1 696 ? 17.522 15.158 4.432 1.00 40.03 696 VAL A CA 1
ATOM 5574 C C . VAL A 1 696 ? 18.760 16.000 4.006 1.00 40.03 696 VAL A C 1
ATOM 5576 O O . VAL A 1 696 ? 18.620 16.907 3.195 1.00 40.03 696 VAL A O 1
ATOM 5579 N N . LYS A 1 697 ? 19.991 15.746 4.477 1.00 38.47 697 LYS A N 1
ATOM 5580 C CA . LYS A 1 697 ? 21.154 16.612 4.187 1.00 38.47 697 LYS A CA 1
ATOM 5581 C C . LYS A 1 697 ? 22.452 15.968 3.688 1.00 38.47 697 LYS A C 1
ATOM 5583 O O . LYS A 1 697 ? 23.275 16.721 3.179 1.00 38.47 697 LYS A O 1
ATOM 5588 N N . GLU A 1 698 ? 22.654 14.652 3.736 1.00 44.22 698 GLU A N 1
ATOM 5589 C CA . GLU A 1 698 ? 23.958 14.065 3.366 1.00 44.22 698 GLU A CA 1
ATOM 5590 C C . GLU A 1 698 ? 23.802 12.962 2.308 1.00 44.22 698 GLU A C 1
ATOM 5592 O O . GLU A 1 698 ? 23.300 11.878 2.586 1.00 44.22 698 GLU A O 1
ATOM 5597 N N . ARG A 1 699 ? 24.213 13.245 1.061 1.00 47.72 699 ARG A N 1
ATOM 5598 C CA . ARG A 1 699 ? 24.148 12.309 -0.084 1.00 47.72 699 ARG A CA 1
ATOM 5599 C C . ARG A 1 699 ? 25.228 11.209 -0.059 1.00 47.72 699 ARG A C 1
ATOM 5601 O O . ARG A 1 699 ? 25.316 10.450 -1.018 1.00 47.72 699 ARG A O 1
ATOM 5608 N N . GLU A 1 700 ? 26.036 11.104 0.997 1.00 56.69 700 GLU A N 1
ATOM 5609 C CA . GLU A 1 700 ? 27.297 10.342 0.957 1.00 56.69 700 GLU A CA 1
ATOM 5610 C C . GLU A 1 700 ? 27.467 9.255 2.036 1.00 56.69 700 GLU A C 1
ATOM 5612 O O . GLU A 1 700 ? 28.522 8.637 2.055 1.00 56.69 700 GLU A O 1
ATOM 5617 N N . GLU A 1 701 ? 26.481 8.963 2.901 1.00 67.75 701 GLU A N 1
ATOM 5618 C CA . GLU A 1 701 ? 26.635 7.909 3.928 1.00 67.75 701 GLU A CA 1
ATOM 5619 C C . GLU A 1 701 ? 26.292 6.488 3.431 1.00 67.75 701 GLU A C 1
ATOM 5621 O O . GLU A 1 701 ? 25.121 6.147 3.227 1.00 67.75 701 GLU A O 1
ATOM 5626 N N . TYR A 1 702 ? 27.298 5.609 3.373 1.00 76.81 702 TYR A N 1
ATOM 5627 C CA . TYR A 1 702 ? 27.140 4.170 3.120 1.00 76.81 702 TYR A CA 1
ATOM 5628 C C . TYR A 1 702 ? 27.455 3.347 4.374 1.00 76.81 702 TYR A C 1
ATOM 5630 O O . TYR A 1 702 ? 28.590 3.305 4.863 1.00 76.81 702 TYR A O 1
ATOM 5638 N N . ASN A 1 703 ? 26.438 2.662 4.899 1.00 79.25 703 ASN A N 1
ATOM 5639 C CA . ASN A 1 703 ? 26.511 1.921 6.157 1.00 79.25 703 ASN A CA 1
ATOM 5640 C C . ASN A 1 703 ? 26.307 0.418 5.941 1.00 79.25 703 ASN A C 1
ATOM 5642 O O . ASN A 1 703 ? 25.651 -0.001 4.992 1.00 79.25 703 ASN A O 1
ATOM 5646 N N . VAL A 1 704 ? 26.833 -0.398 6.853 1.00 80.25 704 VAL A N 1
ATOM 5647 C CA . VAL A 1 704 ? 26.664 -1.856 6.805 1.00 80.25 704 VAL A CA 1
ATOM 5648 C C . VAL A 1 704 ? 25.395 -2.279 7.545 1.00 80.25 704 VAL A C 1
ATOM 5650 O O . VAL A 1 704 ? 25.164 -1.863 8.686 1.00 80.25 704 VAL A O 1
ATOM 5653 N N . PHE A 1 705 ? 24.611 -3.147 6.912 1.00 81.56 705 PHE A N 1
ATOM 5654 C CA . PHE A 1 705 ? 23.385 -3.743 7.430 1.00 81.56 705 PHE A CA 1
ATOM 5655 C C . PHE A 1 705 ? 23.475 -5.269 7.449 1.00 81.56 705 PHE A C 1
ATOM 5657 O O . PHE A 1 705 ? 24.234 -5.862 6.685 1.00 81.56 705 PHE A O 1
ATOM 5664 N N . MET A 1 706 ? 22.696 -5.904 8.327 1.00 80.88 706 MET A N 1
ATOM 5665 C CA . MET A 1 706 ? 22.568 -7.363 8.398 1.00 80.88 706 MET A CA 1
ATOM 5666 C C . MET A 1 706 ? 21.130 -7.800 8.679 1.00 80.88 706 MET A C 1
ATOM 5668 O O . MET A 1 706 ? 20.423 -7.081 9.387 1.00 80.88 706 MET A O 1
ATOM 5672 N N . ALA A 1 707 ? 20.724 -8.967 8.169 1.00 76.06 707 ALA A N 1
ATOM 5673 C CA . ALA A 1 707 ? 19.432 -9.618 8.420 1.00 76.06 707 ALA A CA 1
ATOM 5674 C C . ALA A 1 707 ? 19.515 -11.146 8.210 1.00 76.06 707 ALA A C 1
ATOM 5676 O O . ALA A 1 707 ? 20.406 -11.622 7.513 1.00 76.06 707 ALA A O 1
ATOM 5677 N N . TYR A 1 708 ? 18.587 -11.921 8.782 1.00 72.44 708 TYR A N 1
ATOM 5678 C CA . TYR A 1 708 ? 18.478 -13.364 8.501 1.00 72.44 708 TYR A CA 1
ATOM 5679 C C . TYR A 1 708 ? 17.903 -13.630 7.100 1.00 72.44 708 TYR A C 1
ATOM 5681 O O . TYR A 1 708 ? 17.039 -12.881 6.643 1.00 72.44 708 TYR A O 1
ATOM 5689 N N . PHE A 1 709 ? 18.336 -14.708 6.439 1.00 68.12 709 PHE A N 1
ATOM 5690 C CA . PHE A 1 709 ? 17.905 -15.062 5.081 1.00 68.12 709 PHE A CA 1
ATOM 5691 C C . PHE A 1 709 ? 16.901 -16.246 5.068 1.00 68.12 709 PHE A C 1
ATOM 5693 O O . PHE A 1 709 ? 17.176 -17.317 5.595 1.00 68.12 709 PHE A O 1
ATOM 5700 N N . GLY A 1 710 ? 15.715 -16.097 4.459 1.00 55.91 710 GLY A N 1
ATOM 5701 C CA . GLY A 1 710 ? 14.745 -17.201 4.264 1.00 55.91 710 GLY A CA 1
ATOM 5702 C C . GLY A 1 710 ? 13.770 -17.530 5.424 1.00 55.91 710 GLY A C 1
ATOM 5703 O O . GLY A 1 710 ? 13.765 -16.896 6.475 1.00 55.91 710 GLY A O 1
ATOM 5704 N N . LYS A 1 711 ? 12.876 -18.517 5.192 1.00 42.47 711 LYS A N 1
ATOM 5705 C CA . LYS A 1 711 ? 11.694 -18.882 6.029 1.00 42.47 711 LYS A CA 1
ATOM 5706 C C . LYS A 1 711 ? 11.931 -19.956 7.114 1.00 42.47 711 LYS A C 1
ATOM 5708 O O . LYS A 1 711 ? 11.020 -20.259 7.882 1.00 42.47 711 LYS A O 1
ATOM 5713 N N . GLN A 1 712 ? 13.122 -20.540 7.185 1.00 34.25 712 GLN A N 1
ATOM 5714 C CA . GLN A 1 712 ? 13.576 -21.460 8.240 1.00 34.25 712 GLN A CA 1
ATOM 5715 C C . GLN A 1 712 ? 14.759 -20.772 8.943 1.00 34.25 712 GLN A C 1
ATOM 5717 O O . GLN A 1 712 ? 15.571 -20.150 8.279 1.00 34.25 712 GLN A O 1
ATOM 5722 N N . SER A 1 713 ? 14.957 -20.779 10.255 1.00 29.67 713 SER A N 1
ATOM 5723 C CA . SER A 1 713 ? 14.511 -21.675 11.316 1.00 29.67 713 SER A CA 1
ATOM 5724 C C . SER A 1 713 ? 14.883 -21.054 12.668 1.00 29.67 713 SER A C 1
ATOM 5726 O O . SER A 1 713 ? 15.828 -20.276 12.754 1.00 29.67 713 SER A O 1
ATOM 5728 N N . ASN A 1 714 ? 14.166 -21.451 13.723 1.00 31.56 714 ASN A N 1
ATOM 5729 C CA . ASN A 1 714 ? 14.653 -21.641 15.098 1.00 31.56 714 ASN A CA 1
ATOM 5730 C C . ASN A 1 714 ? 16.012 -20.986 15.453 1.00 31.56 714 ASN A C 1
ATOM 5732 O O . ASN A 1 714 ? 17.064 -21.554 15.186 1.00 31.56 714 ASN A O 1
ATOM 5736 N N . ARG A 1 715 ? 15.921 -19.813 16.104 1.00 29.98 715 ARG A N 1
ATOM 5737 C CA . ARG A 1 715 ? 16.963 -18.945 16.712 1.00 29.98 715 ARG A CA 1
ATOM 5738 C C . ARG A 1 715 ? 18.340 -19.586 17.002 1.00 29.98 715 ARG A C 1
ATOM 5740 O O . ARG A 1 715 ? 18.395 -20.683 17.558 1.00 29.98 715 ARG A O 1
ATOM 5747 N N . PRO A 1 716 ? 19.415 -18.770 16.956 1.00 32.72 716 PRO A N 1
ATOM 5748 C CA . PRO A 1 716 ? 19.881 -18.192 18.227 1.00 32.72 716 PRO A CA 1
ATOM 5749 C C . PRO A 1 716 ? 20.386 -16.741 18.126 1.00 32.72 716 PRO A C 1
ATOM 5751 O O . PRO A 1 716 ? 21.145 -16.403 17.239 1.00 32.72 716 PRO A O 1
ATOM 5754 N N . PHE A 1 717 ? 20.084 -15.919 19.134 1.00 33.47 717 PHE A N 1
ATOM 5755 C CA . PHE A 1 717 ? 21.123 -15.143 19.823 1.00 33.47 717 PHE A CA 1
ATOM 5756 C C . PHE A 1 717 ? 20.678 -15.039 21.298 1.00 33.47 717 PHE A C 1
ATOM 5758 O O . PHE A 1 717 ? 19.876 -14.194 21.679 1.00 33.47 717 PHE A O 1
ATOM 5765 N N . PHE A 1 718 ? 21.137 -16.026 22.081 1.00 34.09 718 PHE A N 1
ATOM 5766 C CA . PHE A 1 718 ? 21.039 -16.200 23.544 1.00 34.09 718 PHE A CA 1
ATOM 5767 C C . PHE A 1 718 ? 19.684 -16.635 24.188 1.00 34.09 718 PHE A C 1
ATOM 5769 O O . PHE A 1 718 ? 18.847 -15.833 24.575 1.00 34.09 718 PHE A O 1
ATOM 5776 N N . HIS A 1 719 ? 19.573 -17.963 24.393 1.00 26.92 719 HIS A N 1
ATOM 5777 C CA . HIS A 1 719 ? 18.758 -18.759 25.348 1.00 26.92 719 HIS A CA 1
ATOM 5778 C C . HIS A 1 719 ? 17.201 -18.872 25.291 1.00 26.92 719 HIS A C 1
ATOM 5780 O O . HIS A 1 719 ? 16.464 -17.982 24.890 1.00 26.92 719 HIS A O 1
ATOM 5786 N N . LYS A 1 720 ? 16.756 -20.085 25.695 1.00 32.22 720 LYS A N 1
ATOM 5787 C CA . LYS A 1 720 ? 15.451 -20.799 25.616 1.00 32.22 720 LYS A CA 1
ATOM 5788 C C . LYS A 1 720 ? 14.220 -20.082 26.209 1.00 32.22 720 LYS A C 1
ATOM 5790 O O . LYS A 1 720 ? 14.301 -19.622 27.336 1.00 32.22 720 LYS A O 1
ATOM 5795 N N . GLU A 1 721 ? 13.042 -20.253 25.584 1.00 25.72 721 GLU A N 1
ATOM 5796 C CA . GLU A 1 721 ? 11.800 -20.721 26.254 1.00 25.72 721 GLU A CA 1
ATOM 5797 C C . GLU A 1 721 ? 10.740 -21.243 25.236 1.00 25.72 721 GLU A C 1
ATOM 5799 O O . GLU A 1 721 ? 10.796 -20.927 24.052 1.00 25.72 721 GLU A O 1
ATOM 5804 N N . LYS A 1 722 ? 9.853 -22.144 25.698 1.00 26.97 722 LYS A N 1
ATOM 5805 C CA . LYS A 1 722 ? 9.092 -23.198 24.972 1.00 26.97 722 LYS A CA 1
ATOM 5806 C C . LYS A 1 722 ? 7.906 -22.746 24.081 1.00 26.97 722 LYS A C 1
ATOM 5808 O O . LYS A 1 722 ? 7.179 -21.822 24.425 1.00 26.97 722 LYS A O 1
ATOM 5813 N N . GLN A 1 723 ? 7.663 -23.522 23.011 1.00 30.11 723 GLN A N 1
ATOM 5814 C CA . GLN A 1 723 ? 6.543 -23.472 22.043 1.00 30.11 723 GLN A CA 1
ATOM 5815 C C . GLN A 1 723 ? 5.127 -23.651 22.639 1.00 30.11 723 GLN A C 1
ATOM 5817 O O . GLN A 1 723 ? 4.935 -24.449 23.558 1.00 30.11 723 GLN A O 1
ATOM 5822 N N . LYS A 1 724 ? 4.125 -23.042 21.977 1.00 27.67 724 LYS A N 1
ATOM 5823 C CA . LYS A 1 724 ? 2.763 -23.584 21.767 1.00 27.67 724 LYS A CA 1
ATOM 5824 C C . LYS A 1 724 ? 2.261 -23.221 20.351 1.00 27.67 724 LYS A C 1
ATOM 5826 O O . LYS A 1 724 ? 2.639 -22.182 19.824 1.00 27.67 724 LYS A O 1
ATOM 5831 N N . SER A 1 725 ? 1.478 -24.127 19.763 1.00 27.16 725 SER A N 1
ATOM 5832 C CA . SER A 1 725 ? 1.060 -24.257 18.352 1.00 27.16 725 SER A CA 1
ATOM 5833 C C . SER A 1 725 ? 0.214 -23.101 17.771 1.00 27.16 725 SER A C 1
ATOM 5835 O O . SER A 1 725 ? -0.451 -22.396 18.533 1.00 27.16 725 SER A O 1
ATOM 5837 N N . PRO A 1 726 ? 0.203 -22.914 16.429 1.00 36.06 726 PRO A N 1
ATOM 5838 C CA . PRO A 1 726 ? -0.486 -21.810 15.765 1.00 36.06 726 PRO A CA 1
ATOM 5839 C C . PRO A 1 726 ? -1.953 -22.151 15.468 1.00 36.06 726 PRO A C 1
ATOM 5841 O O . PRO A 1 726 ? -2.261 -23.195 14.908 1.00 36.06 726 PRO A O 1
ATOM 5844 N N . ASN A 1 727 ? -2.857 -21.240 15.820 1.00 37.59 727 ASN A N 1
ATOM 5845 C CA . ASN A 1 727 ? -4.249 -21.235 15.376 1.00 37.59 727 ASN A CA 1
ATOM 5846 C C . ASN A 1 727 ? -4.627 -19.778 15.117 1.00 37.59 727 ASN A C 1
ATOM 5848 O O . ASN A 1 727 ? -4.922 -19.046 16.063 1.00 37.59 727 ASN A O 1
ATOM 5852 N N . THR A 1 728 ? -4.604 -19.310 13.868 1.00 40.81 728 THR A N 1
ATOM 5853 C CA . THR A 1 728 ? -5.471 -18.186 13.484 1.00 40.81 728 THR A CA 1
ATOM 5854 C C . THR A 1 728 ? -5.655 -18.075 11.973 1.00 40.81 728 THR A C 1
ATOM 5856 O O . THR A 1 728 ? -4.709 -17.912 11.213 1.00 40.81 728 THR A O 1
ATOM 5859 N N . ILE A 1 729 ? -6.931 -18.026 11.587 1.00 36.97 729 ILE A N 1
ATOM 5860 C CA . ILE A 1 729 ? -7.549 -17.757 10.273 1.00 36.97 729 ILE A CA 1
ATOM 5861 C C . ILE A 1 729 ? -6.912 -16.587 9.481 1.00 36.97 729 ILE A C 1
ATOM 5863 O O . ILE A 1 729 ? -7.093 -16.477 8.272 1.00 36.97 729 ILE A O 1
ATOM 5867 N N . LYS A 1 730 ? -6.105 -15.734 10.127 1.00 38.41 730 LYS A N 1
ATOM 5868 C CA . LYS A 1 730 ? -5.340 -14.655 9.482 1.00 38.41 730 LYS A CA 1
ATOM 5869 C C . LYS A 1 730 ? -4.339 -15.141 8.430 1.00 38.41 730 LYS A C 1
ATOM 5871 O O . LYS A 1 730 ? -4.039 -14.370 7.524 1.00 38.41 730 LYS A O 1
ATOM 5876 N N . GLU A 1 731 ? -3.831 -16.370 8.530 1.00 36.12 731 GLU A N 1
ATOM 5877 C CA . GLU A 1 731 ? -2.885 -16.906 7.537 1.00 36.12 731 GLU A CA 1
ATOM 5878 C C . GLU A 1 731 ? -3.562 -17.343 6.228 1.00 36.12 731 GLU A C 1
ATOM 5880 O O . GLU A 1 731 ? -2.942 -17.237 5.175 1.00 36.12 731 GLU A O 1
ATOM 5885 N N . TYR A 1 732 ? -4.853 -17.701 6.252 1.00 33.91 732 TYR A N 1
ATOM 5886 C CA . TYR A 1 732 ? -5.620 -18.040 5.042 1.00 33.91 732 TYR A CA 1
ATOM 5887 C C . TYR A 1 732 ? -5.912 -16.811 4.159 1.00 33.91 732 TYR A C 1
ATOM 5889 O O . TYR A 1 732 ? -6.115 -16.935 2.958 1.00 33.91 732 TYR A O 1
ATOM 5897 N N . LEU A 1 733 ? -5.899 -15.604 4.739 1.00 39.62 733 LEU A N 1
ATOM 5898 C CA . LEU A 1 733 ? -6.248 -14.355 4.046 1.00 39.62 733 LEU A CA 1
ATOM 5899 C C . LEU A 1 733 ? -5.059 -13.636 3.392 1.00 39.62 733 LEU A C 1
ATOM 5901 O O . LEU A 1 733 ? -5.235 -12.568 2.813 1.00 39.62 733 LEU A O 1
ATOM 5905 N N . LYS A 1 734 ? -3.848 -14.196 3.491 1.00 37.25 734 LYS A N 1
ATOM 5906 C CA . LYS A 1 734 ? -2.645 -13.680 2.815 1.00 37.25 734 LYS A CA 1
ATOM 5907 C C . LYS A 1 734 ? -2.295 -14.453 1.535 1.00 37.25 734 LYS A C 1
ATOM 5909 O O . LYS A 1 734 ? -1.183 -14.304 1.031 1.00 37.25 734 LYS A O 1
ATOM 5914 N N . MET A 1 735 ? -3.211 -15.269 1.005 1.00 33.03 735 MET A N 1
ATOM 5915 C CA . MET A 1 735 ? -3.000 -15.984 -0.255 1.00 33.03 735 MET A CA 1
ATOM 5916 C C . MET A 1 735 ? -3.443 -15.161 -1.473 1.00 33.03 735 MET A C 1
ATOM 5918 O O . MET A 1 735 ? -4.564 -14.676 -1.561 1.00 33.03 735 MET A O 1
ATOM 5922 N N . ARG A 1 736 ? -2.471 -15.037 -2.379 1.00 43.62 736 ARG A N 1
ATOM 5923 C CA . ARG A 1 736 ? -2.420 -14.599 -3.782 1.00 43.62 736 ARG A CA 1
ATOM 5924 C C . ARG A 1 736 ? -3.510 -15.152 -4.737 1.00 43.62 736 ARG A C 1
ATOM 5926 O O . ARG A 1 736 ? -3.195 -15.385 -5.895 1.00 43.62 736 ARG A O 1
ATOM 5933 N N . ASP A 1 737 ? -4.765 -15.305 -4.326 1.00 48.22 737 ASP A N 1
ATOM 5934 C CA . ASP A 1 737 ? -5.850 -15.672 -5.251 1.00 48.22 737 ASP A CA 1
ATOM 5935 C C . ASP A 1 737 ? -6.810 -14.491 -5.463 1.00 48.22 737 ASP A C 1
ATOM 5937 O O . ASP A 1 737 ? -7.529 -14.078 -4.555 1.00 48.22 737 ASP A O 1
ATOM 5941 N N . LEU A 1 738 ? -6.818 -13.937 -6.686 1.00 63.59 738 LEU A N 1
ATOM 5942 C CA . LEU A 1 738 ? -7.836 -12.977 -7.156 1.00 63.59 738 LEU A CA 1
ATOM 5943 C C . LEU A 1 738 ? -9.222 -13.629 -7.312 1.00 63.59 738 LEU A C 1
ATOM 5945 O O . LEU A 1 738 ? -10.199 -12.927 -7.550 1.00 63.59 738 LEU A O 1
ATOM 5949 N N . HIS A 1 739 ? -9.298 -14.959 -7.211 1.00 70.62 739 HIS A N 1
ATOM 5950 C CA . HIS A 1 739 ? -10.515 -15.757 -7.321 1.00 70.62 739 HIS A CA 1
ATOM 5951 C C . HIS A 1 739 ? -10.984 -16.198 -5.937 1.00 70.62 739 HIS A C 1
ATOM 5953 O O . HIS A 1 739 ? -10.238 -16.850 -5.204 1.00 70.62 739 HIS A O 1
ATOM 5959 N N . TYR A 1 740 ? -12.216 -15.844 -5.563 1.00 69.88 740 TYR A N 1
ATOM 5960 C CA . TYR A 1 740 ? -12.741 -16.187 -4.244 1.00 69.88 740 TYR A CA 1
ATOM 5961 C C . TYR A 1 740 ? -13.445 -17.556 -4.245 1.00 69.88 740 TYR A C 1
ATOM 5963 O O . TYR A 1 740 ? -14.242 -17.845 -5.143 1.00 69.88 740 TYR A O 1
ATOM 5971 N N . PRO A 1 741 ? -13.235 -18.401 -3.210 1.00 58.72 741 PRO A N 1
ATOM 5972 C CA . PRO A 1 741 ? -13.925 -19.685 -3.098 1.00 58.72 741 PRO A CA 1
ATOM 5973 C C . PRO A 1 741 ? -15.455 -19.519 -3.113 1.00 58.72 741 PRO A C 1
ATOM 5975 O O . PRO A 1 741 ? -16.024 -18.897 -2.223 1.00 58.72 741 PRO A O 1
ATOM 5978 N N . GLY A 1 742 ? -16.133 -20.082 -4.115 1.00 66.31 742 GLY A N 1
ATOM 5979 C CA . GLY A 1 742 ? -17.587 -19.971 -4.305 1.00 66.31 742 GLY A CA 1
ATOM 5980 C C . GLY A 1 742 ? -18.018 -19.089 -5.482 1.00 66.31 742 GLY A C 1
ATOM 5981 O O . GLY A 1 742 ? -19.189 -19.120 -5.853 1.00 66.31 742 GLY A O 1
ATOM 5982 N N . GLU A 1 743 ? -17.097 -18.348 -6.105 1.00 77.31 743 GLU A N 1
ATOM 5983 C CA . GLU A 1 743 ? -17.329 -17.711 -7.407 1.00 77.31 743 GLU A CA 1
ATOM 5984 C C . GLU A 1 743 ? -17.264 -18.771 -8.512 1.00 77.31 743 GLU A C 1
ATOM 5986 O O . GLU A 1 743 ? -16.233 -18.989 -9.147 1.00 77.31 743 GLU A O 1
ATOM 5991 N N . ASN A 1 744 ? -18.370 -19.483 -8.718 1.00 80.00 744 ASN A N 1
ATOM 5992 C CA . ASN A 1 744 ? -18.404 -20.646 -9.612 1.00 80.00 744 ASN A CA 1
ATOM 5993 C C . ASN A 1 744 ? -18.385 -20.277 -11.106 1.00 80.00 744 ASN A C 1
ATOM 5995 O O . ASN A 1 744 ? -18.068 -21.122 -11.944 1.00 80.00 744 ASN A O 1
ATOM 5999 N N . HIS A 1 745 ? -18.706 -19.022 -11.433 1.00 83.31 745 HIS A N 1
ATOM 6000 C CA . HIS A 1 745 ? -18.813 -18.516 -12.807 1.00 83.31 745 HIS A CA 1
ATOM 6001 C C . HIS A 1 745 ? -17.529 -17.862 -13.331 1.00 83.31 745 HIS A C 1
ATOM 6003 O O . HIS A 1 745 ? -17.410 -17.636 -14.532 1.00 83.31 745 HIS A O 1
ATOM 6009 N N . LEU A 1 746 ? -16.564 -17.558 -12.455 1.00 85.31 746 LEU A N 1
ATOM 6010 C CA . LEU A 1 746 ? -15.335 -16.845 -12.807 1.00 85.31 746 LEU A CA 1
ATOM 6011 C C . LEU A 1 746 ? -14.119 -17.769 -12.691 1.00 85.31 746 LEU A C 1
ATOM 6013 O O . LEU A 1 746 ? -14.012 -18.562 -11.760 1.00 85.31 746 LEU A O 1
ATOM 6017 N N . LYS A 1 747 ? -13.187 -17.666 -13.643 1.00 80.81 747 LYS A N 1
ATOM 6018 C CA . LYS A 1 747 ? -11.893 -18.369 -13.642 1.00 80.81 747 LYS A CA 1
ATOM 6019 C C . LYS A 1 747 ? -10.822 -17.455 -14.228 1.00 80.81 747 LYS A C 1
ATOM 6021 O O . LYS A 1 747 ? -11.134 -16.613 -15.063 1.00 80.81 747 LYS A O 1
ATOM 6026 N N . ASN A 1 748 ? -9.561 -17.657 -13.837 1.00 78.38 748 ASN A N 1
ATOM 6027 C CA . ASN A 1 748 ? -8.404 -16.933 -14.387 1.00 78.38 748 ASN A CA 1
ATOM 6028 C C . ASN A 1 748 ? -8.547 -15.399 -14.320 1.00 78.38 748 ASN A C 1
ATOM 6030 O O . ASN A 1 748 ? -8.243 -14.708 -15.292 1.00 78.38 748 ASN A O 1
ATOM 6034 N N . ILE A 1 749 ? -9.028 -14.874 -13.188 1.00 82.75 749 ILE A N 1
ATOM 6035 C CA . ILE A 1 749 ? -9.245 -13.434 -12.996 1.00 82.75 749 ILE A CA 1
ATOM 6036 C C . ILE A 1 749 ? -7.909 -12.688 -13.116 1.00 82.75 749 ILE A C 1
ATOM 6038 O O . ILE A 1 749 ? -6.932 -13.042 -12.455 1.00 82.75 749 ILE A O 1
ATOM 6042 N N . LYS A 1 750 ? -7.878 -11.651 -13.962 1.00 81.69 750 LYS A N 1
ATOM 6043 C CA . LYS A 1 750 ? -6.709 -10.795 -14.206 1.00 81.69 750 LYS A CA 1
ATOM 6044 C C . LYS A 1 750 ? -7.086 -9.321 -14.122 1.00 81.69 750 LYS A C 1
ATOM 6046 O O . LYS A 1 750 ? -8.168 -8.925 -14.546 1.00 81.69 750 LYS A O 1
ATOM 6051 N N . GLN A 1 751 ? -6.166 -8.515 -13.605 1.00 84.94 751 GLN A N 1
ATOM 6052 C CA . GLN A 1 751 ? -6.269 -7.058 -13.595 1.00 84.94 751 GLN A CA 1
ATOM 6053 C C . GLN A 1 751 ? -5.759 -6.482 -14.930 1.00 84.94 751 GLN A C 1
ATOM 6055 O O . GLN A 1 751 ? -4.754 -6.963 -15.442 1.00 84.94 751 GLN A O 1
ATOM 6060 N N . LEU A 1 752 ? -6.453 -5.477 -15.489 1.00 84.62 752 LEU A N 1
ATOM 6061 C CA . LEU A 1 752 ? -6.141 -4.884 -16.808 1.00 84.62 752 LEU A CA 1
ATOM 6062 C C . LEU A 1 752 ? -5.693 -3.413 -16.768 1.00 84.62 752 LEU A C 1
ATOM 6064 O O . LEU A 1 752 ? -5.201 -2.897 -17.766 1.00 84.62 752 LEU A O 1
ATOM 6068 N N . THR A 1 753 ? -5.884 -2.719 -15.647 1.00 85.62 753 THR A N 1
ATOM 6069 C CA . THR A 1 753 ? -5.536 -1.297 -15.490 1.00 85.62 753 THR A CA 1
ATOM 6070 C C . THR A 1 753 ? -4.787 -1.080 -14.186 1.00 85.62 753 THR A C 1
ATOM 6072 O O . THR A 1 753 ? -5.152 -1.669 -13.161 1.00 85.62 753 THR A O 1
ATOM 6075 N N . PHE A 1 754 ? -3.792 -0.193 -14.202 1.00 82.06 754 PHE A N 1
ATOM 6076 C CA . PHE A 1 754 ? -2.868 0.012 -13.089 1.00 82.06 754 PHE A CA 1
ATOM 6077 C C . PHE A 1 754 ? -2.794 1.501 -12.715 1.00 82.06 754 PHE A C 1
ATOM 6079 O O . PHE A 1 754 ? -2.437 2.358 -13.523 1.00 82.06 754 PHE A O 1
ATOM 6086 N N . GLY A 1 755 ? -3.191 1.802 -11.474 1.00 78.88 755 GLY A N 1
ATOM 6087 C CA . GLY A 1 755 ? -3.292 3.152 -10.907 1.00 78.88 755 GLY A CA 1
ATOM 6088 C C . GLY A 1 755 ? -4.344 4.072 -11.553 1.00 78.88 755 GLY A C 1
ATOM 6089 O O . GLY A 1 755 ? -5.127 3.657 -12.408 1.00 78.88 755 GLY A O 1
ATOM 6090 N N . GLY A 1 756 ? -4.404 5.320 -11.075 1.00 84.00 756 GLY A N 1
ATOM 6091 C CA . GLY A 1 756 ? -5.465 6.285 -11.405 1.00 84.00 756 GLY A CA 1
ATOM 6092 C C . GLY A 1 756 ? -6.872 5.860 -10.950 1.00 84.00 756 GLY A C 1
ATOM 6093 O O . GLY A 1 756 ? -7.038 4.923 -10.169 1.00 84.00 756 GLY A O 1
ATOM 6094 N N . GLN A 1 757 ? -7.893 6.582 -11.416 1.00 88.25 757 GLN A N 1
ATOM 6095 C CA . GLN A 1 757 ? -9.302 6.191 -11.296 1.00 88.25 757 GLN A CA 1
ATOM 6096 C C . GLN A 1 757 ? -9.783 5.749 -12.675 1.00 88.25 757 GLN A C 1
ATOM 6098 O O . GLN A 1 757 ? -9.730 6.548 -13.604 1.00 88.25 757 GLN A O 1
ATOM 6103 N N . ASN A 1 758 ? -10.218 4.494 -12.798 1.00 89.75 758 ASN A N 1
ATOM 6104 C CA . ASN A 1 758 ? -10.644 3.890 -14.061 1.00 89.75 758 ASN A CA 1
ATOM 6105 C C . ASN A 1 758 ? -12.111 3.461 -13.946 1.00 89.75 758 ASN A C 1
ATOM 6107 O O . ASN A 1 758 ? -12.500 2.873 -12.933 1.00 89.75 758 ASN A O 1
ATOM 6111 N N . ALA A 1 759 ? -12.907 3.742 -14.970 1.00 88.94 759 ALA A N 1
ATOM 6112 C CA . ALA A 1 759 ? -14.322 3.397 -15.045 1.00 88.94 759 ALA A CA 1
ATOM 6113 C C . ALA A 1 759 ? -14.729 3.118 -16.503 1.00 88.94 759 ALA A C 1
ATOM 6115 O O . ALA A 1 759 ? -13.938 3.326 -17.419 1.00 88.94 759 ALA A O 1
ATOM 6116 N N . GLU A 1 760 ? -15.957 2.633 -16.708 1.00 88.50 760 GLU A N 1
ATOM 6117 C CA . GLU A 1 760 ? -16.584 2.508 -18.038 1.00 88.50 760 GLU A CA 1
ATOM 6118 C C . GLU A 1 760 ? -15.712 1.804 -19.091 1.00 88.50 760 GLU A C 1
ATOM 6120 O O . GLU A 1 760 ? -15.427 2.348 -20.153 1.00 88.50 760 GLU A O 1
ATOM 6125 N N . GLY A 1 761 ? -15.242 0.595 -18.772 1.00 90.56 761 GLY A N 1
ATOM 6126 C CA . GLY A 1 761 ? -14.450 -0.220 -19.691 1.00 90.56 761 GLY A CA 1
ATOM 6127 C C . GLY A 1 761 ? -15.319 -1.087 -20.600 1.00 90.56 761 GLY A C 1
ATOM 6128 O O . GLY A 1 761 ? -16.128 -1.873 -20.106 1.00 90.56 761 GLY A O 1
ATOM 6129 N N . TYR A 1 762 ? -15.100 -1.000 -21.911 1.00 90.00 762 TYR A N 1
ATOM 6130 C CA . TYR A 1 762 ? -15.856 -1.728 -22.927 1.00 90.00 762 TYR A CA 1
ATOM 6131 C C . TYR A 1 762 ? -14.929 -2.435 -23.911 1.00 90.00 762 TYR A C 1
ATOM 6133 O O . TYR A 1 762 ? -14.024 -1.829 -24.491 1.00 90.00 762 TYR A O 1
ATOM 6141 N N . PHE A 1 763 ? -15.169 -3.727 -24.116 1.00 87.88 763 PHE A N 1
ATOM 6142 C CA . PHE A 1 763 ? -14.438 -4.522 -25.094 1.00 87.88 763 PHE A CA 1
ATOM 6143 C C . PHE A 1 763 ? -14.990 -4.307 -26.500 1.00 87.88 763 PHE A C 1
ATOM 6145 O O . PHE A 1 763 ? -16.196 -4.190 -26.714 1.00 87.88 763 PHE A O 1
ATOM 6152 N N . VAL A 1 764 ? -14.090 -4.318 -27.480 1.00 82.19 764 VAL A N 1
ATOM 6153 C CA . VAL A 1 764 ? -14.475 -4.572 -28.867 1.00 82.19 764 VAL A CA 1
ATOM 6154 C C . VAL A 1 764 ? -14.995 -6.003 -28.957 1.00 82.19 764 VAL A C 1
ATOM 6156 O O . VAL A 1 764 ? -14.440 -6.895 -28.330 1.00 82.19 764 VAL A O 1
ATOM 6159 N N . ARG A 1 765 ? -16.019 -6.241 -29.782 1.00 76.44 765 ARG A N 1
ATOM 6160 C CA . ARG A 1 765 ? -16.698 -7.543 -29.921 1.00 76.44 765 ARG A CA 1
ATOM 6161 C C . ARG A 1 765 ? -15.783 -8.744 -30.204 1.00 76.44 765 ARG A C 1
ATOM 6163 O O . ARG A 1 765 ? -16.184 -9.872 -29.951 1.00 76.44 765 ARG A O 1
ATOM 6170 N N . ASP A 1 766 ? -14.602 -8.524 -30.775 1.00 80.19 766 ASP A N 1
ATOM 6171 C CA . ASP A 1 766 ? -13.627 -9.580 -31.065 1.00 80.19 766 ASP A CA 1
ATOM 6172 C C . ASP A 1 766 ? -12.478 -9.658 -30.044 1.00 80.19 766 ASP A C 1
ATOM 6174 O O . ASP A 1 766 ? -11.431 -10.237 -30.336 1.00 80.19 766 ASP A O 1
ATOM 6178 N N . ASP A 1 767 ? -12.645 -9.014 -28.887 1.00 84.31 767 ASP A N 1
ATOM 6179 C CA . ASP A 1 767 ? -11.724 -8.972 -27.746 1.00 84.31 767 ASP A CA 1
ATOM 6180 C C . ASP A 1 767 ? -10.317 -8.439 -28.069 1.00 84.31 767 ASP A C 1
ATOM 6182 O O . ASP A 1 767 ? -9.387 -8.537 -27.267 1.00 84.31 767 ASP A O 1
ATOM 6186 N N . SER A 1 768 ? -10.133 -7.836 -29.247 1.00 84.62 768 SER A N 1
ATOM 6187 C CA . SER A 1 768 ? -8.822 -7.358 -29.691 1.00 84.62 768 SER A CA 1
ATOM 6188 C C . SER A 1 768 ? -8.378 -6.073 -28.999 1.00 84.62 768 SER A C 1
ATOM 6190 O O . SER A 1 768 ? -7.187 -5.781 -28.967 1.00 84.62 768 SER A O 1
ATOM 6192 N N . ALA A 1 769 ? -9.307 -5.295 -28.454 1.00 87.19 769 ALA A N 1
ATOM 6193 C CA . ALA A 1 769 ? -9.038 -4.039 -27.772 1.00 87.19 769 ALA A CA 1
ATOM 6194 C C . ALA A 1 769 ? -10.148 -3.740 -26.762 1.00 87.19 769 ALA A C 1
ATOM 6196 O O . ALA A 1 769 ? -11.267 -4.235 -26.902 1.00 87.19 769 ALA A O 1
ATOM 6197 N N . PHE A 1 770 ? -9.858 -2.876 -25.794 1.00 90.38 770 PHE A N 1
ATOM 6198 C CA . PHE A 1 770 ? -10.885 -2.263 -24.958 1.00 90.38 770 PHE A CA 1
ATOM 6199 C C . PHE A 1 770 ? -10.655 -0.760 -24.831 1.00 90.38 770 PHE A C 1
ATOM 6201 O O . PHE A 1 770 ? -9.518 -0.282 -24.901 1.00 90.38 770 PHE A O 1
ATOM 6208 N N . ILE A 1 771 ? -11.752 -0.026 -24.683 1.00 92.62 771 ILE A N 1
ATOM 6209 C CA . ILE A 1 771 ? -11.788 1.421 -24.475 1.00 92.62 771 ILE A CA 1
ATOM 6210 C C . ILE A 1 771 ? -12.359 1.696 -23.089 1.00 92.62 771 ILE A C 1
ATOM 6212 O O . ILE A 1 771 ? -13.240 0.968 -22.640 1.00 92.62 771 ILE A O 1
ATOM 6216 N N . PHE A 1 772 ? -11.816 2.675 -22.378 1.00 93.62 772 PHE A N 1
ATOM 6217 C CA . PHE A 1 772 ? -12.204 2.959 -21.004 1.00 93.62 772 PHE A CA 1
ATOM 6218 C C . PHE A 1 772 ? -11.981 4.422 -20.636 1.00 93.62 772 PHE A C 1
ATOM 6220 O O . PHE A 1 772 ? -11.175 5.125 -21.249 1.00 93.62 772 PHE A O 1
ATOM 6227 N N . GLN A 1 773 ? -12.680 4.864 -19.597 1.00 94.38 773 GLN A N 1
ATOM 6228 C CA . GLN A 1 773 ? -12.526 6.188 -19.017 1.00 94.38 773 GLN A CA 1
ATOM 6229 C C . GLN A 1 773 ? -11.504 6.155 -17.882 1.00 94.38 773 GLN A C 1
ATOM 6231 O O . GLN A 1 773 ? -11.534 5.260 -17.031 1.00 94.38 773 GLN A O 1
ATOM 6236 N N . ALA A 1 774 ? -10.618 7.149 -17.834 1.00 92.44 774 ALA A N 1
ATOM 6237 C CA . ALA A 1 774 ? -9.677 7.291 -16.734 1.00 92.44 774 ALA A CA 1
ATOM 6238 C C . ALA A 1 774 ? -9.329 8.743 -16.390 1.00 92.44 774 ALA A C 1
ATOM 6240 O O . ALA A 1 774 ? -9.368 9.634 -17.241 1.00 92.44 774 ALA A O 1
ATOM 6241 N N . MET A 1 775 ? -8.932 8.959 -15.133 1.00 88.75 775 MET A N 1
ATOM 6242 C CA . MET A 1 775 ? -8.363 10.219 -14.645 1.00 88.75 775 MET A CA 1
ATOM 6243 C C . MET A 1 775 ? -7.268 10.001 -13.587 1.00 88.75 775 MET A C 1
ATOM 6245 O O . MET A 1 775 ? -7.189 8.943 -12.954 1.00 88.75 775 MET A O 1
ATOM 6249 N N . GLY A 1 776 ? -6.434 11.018 -13.346 1.00 82.56 776 GLY A N 1
ATOM 6250 C CA . GLY A 1 776 ? -5.440 11.027 -12.269 1.00 82.56 776 GLY A CA 1
ATOM 6251 C C . GLY A 1 776 ? -4.113 11.688 -12.651 1.00 82.56 776 GLY A C 1
ATOM 6252 O O . GLY A 1 776 ? -3.590 11.484 -13.747 1.00 82.56 776 GLY A O 1
ATOM 6253 N N . ASN A 1 777 ? -3.533 12.439 -11.711 1.00 66.94 777 ASN A N 1
ATOM 6254 C CA . ASN A 1 777 ? -2.356 13.280 -11.965 1.00 66.94 777 ASN A CA 1
ATOM 6255 C C . ASN A 1 777 ? -1.033 12.502 -12.078 1.00 66.94 777 ASN A C 1
ATOM 6257 O O . ASN A 1 777 ? -0.124 12.971 -12.756 1.00 66.94 777 ASN A O 1
ATOM 6261 N N . GLU A 1 778 ? -0.928 11.319 -11.468 1.00 69.38 778 GLU A N 1
ATOM 6262 C CA . GLU A 1 778 ? 0.303 10.510 -11.489 1.00 69.38 778 GLU A CA 1
ATOM 6263 C C . GLU A 1 778 ? 0.450 9.716 -12.800 1.00 69.38 778 GLU A C 1
ATOM 6265 O O . GLU A 1 778 ? 1.475 9.829 -13.469 1.00 69.38 778 GLU A O 1
ATOM 6270 N N . ASN A 1 779 ? -0.598 8.991 -13.217 1.00 70.25 779 ASN A N 1
ATOM 6271 C CA . ASN A 1 779 ? -0.522 8.070 -14.364 1.00 70.25 779 ASN A CA 1
ATOM 6272 C C . ASN A 1 779 ? -1.064 8.671 -15.670 1.00 70.25 779 ASN A C 1
ATOM 6274 O O . ASN A 1 779 ? -0.513 8.431 -16.741 1.00 70.25 779 ASN A O 1
ATOM 6278 N N . TYR A 1 780 ? -2.136 9.466 -15.595 1.00 79.31 780 TYR A N 1
ATOM 6279 C CA . TYR A 1 780 ? -2.880 9.935 -16.771 1.00 79.31 780 TYR A CA 1
ATOM 6280 C C . TYR A 1 780 ? -2.677 11.425 -17.083 1.00 79.31 780 TYR A C 1
ATOM 6282 O O . TYR A 1 780 ? -3.015 11.872 -18.184 1.00 79.31 780 TYR A O 1
ATOM 6290 N N . LYS A 1 781 ? -2.087 12.178 -16.141 1.00 79.62 781 LYS A N 1
ATOM 6291 C CA . LYS A 1 781 ? -1.814 13.625 -16.217 1.00 79.62 781 LYS A CA 1
ATOM 6292 C C . LYS A 1 781 ? -3.055 14.447 -16.585 1.00 79.62 781 LYS A C 1
ATOM 6294 O O . LYS A 1 781 ? -2.985 15.355 -17.408 1.00 79.62 781 LYS A O 1
ATOM 6299 N N . THR A 1 782 ? -4.198 14.089 -16.005 1.00 80.31 782 THR A N 1
ATOM 6300 C CA . THR A 1 782 ? -5.478 14.775 -16.209 1.00 80.31 782 THR A CA 1
ATOM 6301 C C . THR A 1 782 ? -6.279 14.805 -14.911 1.00 80.31 782 THR A C 1
ATOM 6303 O O . THR A 1 782 ? -6.355 13.801 -14.196 1.00 80.31 782 THR A O 1
ATOM 6306 N N . GLU A 1 783 ? -6.894 15.954 -14.635 1.00 79.69 783 GLU A N 1
ATOM 6307 C CA . GLU A 1 783 ? -7.835 16.151 -13.524 1.00 79.69 783 GLU A CA 1
ATOM 6308 C C . GLU A 1 783 ? -9.285 15.826 -13.922 1.00 79.69 783 GLU A C 1
ATOM 6310 O O . GLU A 1 783 ? -10.139 15.661 -13.050 1.00 79.69 783 GLU A O 1
ATOM 6315 N N . CYS A 1 784 ? -9.548 15.696 -15.227 1.00 84.94 784 CYS A N 1
ATOM 6316 C CA . CYS A 1 784 ? -10.832 15.302 -15.798 1.00 84.94 784 CYS A CA 1
ATOM 6317 C C . CYS A 1 784 ? -10.845 13.868 -16.304 1.00 84.94 784 CYS A C 1
ATOM 6319 O O . CYS A 1 784 ? -9.807 13.319 -16.681 1.00 84.94 784 CYS A O 1
ATOM 6321 N N . ASP A 1 785 ? -12.060 13.333 -16.415 1.00 90.62 785 ASP A N 1
ATOM 6322 C CA . ASP A 1 785 ? -12.358 12.124 -17.171 1.00 90.62 785 ASP A CA 1
ATOM 6323 C C . ASP A 1 785 ? -11.917 12.286 -18.626 1.00 90.62 785 ASP A C 1
ATOM 6325 O O . ASP A 1 785 ? -12.285 13.255 -19.297 1.00 90.62 785 ASP A O 1
ATOM 6329 N N . GLN A 1 786 ? -11.071 11.363 -19.078 1.00 93.44 786 GLN A N 1
ATOM 6330 C CA . GLN A 1 786 ? -10.565 11.262 -20.443 1.00 93.44 786 GLN A CA 1
ATOM 6331 C C . GLN A 1 786 ? -10.692 9.816 -20.927 1.00 93.44 786 GLN A C 1
ATOM 6333 O O . GLN A 1 786 ? -10.771 8.888 -20.120 1.00 93.44 786 GLN A O 1
ATOM 6338 N N . ILE A 1 787 ? -10.692 9.623 -22.246 1.00 94.81 787 ILE A N 1
ATOM 6339 C CA . ILE A 1 787 ? -10.891 8.307 -22.857 1.00 94.81 787 ILE A CA 1
ATOM 6340 C C . ILE A 1 787 ? -9.558 7.718 -23.288 1.00 94.81 787 ILE A C 1
ATOM 6342 O O . ILE A 1 787 ? -8.729 8.390 -23.907 1.00 94.81 787 ILE A O 1
ATOM 6346 N N . TYR A 1 788 ? -9.378 6.439 -22.988 1.00 93.12 788 TYR A N 1
ATOM 6347 C CA . TYR A 1 788 ? -8.167 5.678 -23.232 1.00 93.12 788 TYR A CA 1
ATOM 6348 C C . TYR A 1 788 ? -8.482 4.328 -23.869 1.00 93.12 788 TYR A C 1
ATOM 6350 O O . TYR A 1 788 ? -9.549 3.758 -23.664 1.00 93.12 788 TYR A O 1
ATOM 6358 N N . ARG A 1 789 ? -7.535 3.794 -24.638 1.00 91.44 789 ARG A N 1
ATOM 6359 C CA . ARG A 1 789 ? -7.659 2.515 -25.338 1.00 91.44 789 ARG A CA 1
ATOM 6360 C C . ARG A 1 789 ? -6.425 1.649 -25.122 1.00 91.44 789 ARG A C 1
ATOM 6362 O O . ARG A 1 789 ? -5.296 2.125 -25.227 1.00 91.44 789 ARG A O 1
ATOM 6369 N N . TYR A 1 790 ? -6.657 0.356 -24.912 1.00 89.75 790 TYR A N 1
ATOM 6370 C CA . TYR A 1 790 ? -5.637 -0.686 -24.995 1.00 89.75 790 TYR A CA 1
ATOM 6371 C C . TYR A 1 790 ? -5.925 -1.639 -26.147 1.00 89.75 790 TYR A C 1
ATOM 6373 O O . TYR A 1 790 ? -7.068 -2.029 -26.381 1.00 89.75 790 TYR A O 1
ATOM 6381 N N . ASN A 1 791 ? -4.864 -2.060 -26.827 1.00 85.44 791 ASN A N 1
ATOM 6382 C CA . ASN A 1 791 ? -4.899 -3.168 -27.770 1.00 85.44 791 ASN A CA 1
ATOM 6383 C C . ASN A 1 791 ? -4.405 -4.427 -27.044 1.00 85.44 791 ASN A C 1
ATOM 6385 O O . ASN A 1 791 ? -3.318 -4.418 -26.478 1.00 85.44 791 ASN A O 1
ATOM 6389 N N . ILE A 1 792 ? -5.221 -5.479 -27.021 1.00 83.44 792 ILE A N 1
ATOM 6390 C CA . ILE A 1 792 ? -4.990 -6.717 -26.257 1.00 83.44 792 ILE A CA 1
ATOM 6391 C C . ILE A 1 792 ? -4.541 -7.863 -27.182 1.00 83.44 792 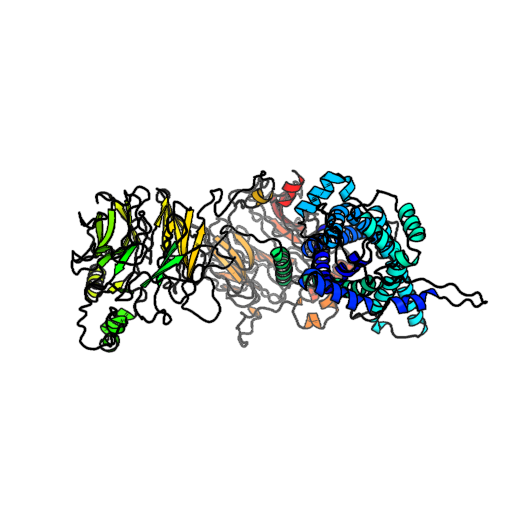ILE A C 1
ATOM 6393 O O . ILE A 1 792 ? -4.210 -8.966 -26.739 1.00 83.44 792 ILE A O 1
ATOM 6397 N N . LYS A 1 793 ? -4.512 -7.637 -28.501 1.00 74.06 793 LYS A N 1
ATOM 6398 C CA . LYS A 1 793 ? -4.127 -8.667 -29.465 1.00 74.06 793 LYS A CA 1
ATOM 6399 C C . LYS A 1 793 ? -2.623 -8.961 -29.366 1.00 74.06 793 LYS A C 1
ATOM 6401 O O . LYS A 1 793 ? -1.806 -8.258 -29.948 1.00 74.06 793 LYS A O 1
ATOM 6406 N N . GLY A 1 794 ? -2.271 -10.033 -28.653 1.00 62.72 794 GLY A N 1
ATOM 6407 C CA . GLY A 1 794 ? -0.904 -10.565 -28.538 1.00 62.72 794 GLY A CA 1
ATOM 6408 C C . GLY A 1 794 ? -0.234 -10.367 -27.173 1.00 62.72 794 GLY A C 1
ATOM 6409 O O . GLY A 1 794 ? 0.714 -11.086 -26.868 1.00 62.72 794 GLY A O 1
ATOM 6410 N N . HIS A 1 795 ? -0.737 -9.464 -26.326 1.00 73.31 795 HIS A N 1
ATOM 6411 C CA . HIS A 1 795 ? -0.235 -9.261 -24.964 1.00 73.31 795 HIS A CA 1
ATOM 6412 C C . HIS A 1 795 ? -1.305 -8.603 -24.081 1.00 73.31 795 HIS A C 1
ATOM 6414 O O . HIS A 1 795 ? -2.030 -7.726 -24.544 1.00 73.31 795 HIS A O 1
ATOM 6420 N N . LEU A 1 796 ? -1.410 -9.019 -22.815 1.00 79.88 796 LEU A N 1
ATOM 6421 C CA . LEU A 1 796 ? -2.271 -8.348 -21.833 1.00 79.88 796 LEU A CA 1
ATOM 6422 C C . LEU A 1 796 ? -1.528 -7.141 -21.238 1.00 79.88 796 LEU A C 1
ATOM 6424 O O . LEU A 1 796 ? -0.315 -7.240 -21.067 1.00 79.88 796 LEU A O 1
ATOM 6428 N N . PRO A 1 797 ? -2.216 -6.041 -20.885 1.00 78.44 797 PRO A N 1
ATOM 6429 C CA . PRO A 1 797 ? -1.573 -4.903 -20.234 1.00 78.44 797 PRO A CA 1
ATOM 6430 C C . PRO A 1 797 ? -0.886 -5.307 -18.920 1.00 78.44 797 PRO A C 1
ATOM 6432 O O . PRO A 1 797 ? -1.437 -6.082 -18.137 1.00 78.44 797 PRO A O 1
ATOM 6435 N N . SER A 1 798 ? 0.299 -4.751 -18.680 1.00 75.88 798 SER A N 1
ATOM 6436 C CA . SER A 1 798 ? 1.069 -4.815 -17.430 1.00 75.88 798 SER A CA 1
ATOM 6437 C C . SER A 1 798 ? 1.139 -3.435 -16.762 1.00 75.88 798 SER A C 1
ATOM 6439 O O . SER A 1 798 ? 0.750 -2.438 -17.370 1.00 75.88 798 SER A O 1
ATOM 6441 N N . ASP A 1 799 ? 1.682 -3.350 -15.545 1.00 69.38 799 ASP A N 1
ATOM 6442 C CA . ASP A 1 799 ? 1.888 -2.092 -14.804 1.00 69.38 799 ASP A CA 1
ATOM 6443 C C . ASP A 1 799 ? 2.736 -1.052 -15.570 1.00 69.38 799 ASP A C 1
ATOM 6445 O O . ASP A 1 799 ? 2.659 0.139 -15.281 1.00 69.38 799 ASP A O 1
ATOM 6449 N N . GLU A 1 800 ? 3.510 -1.484 -16.571 1.00 73.19 800 GLU A N 1
ATOM 6450 C CA . GLU A 1 800 ? 4.326 -0.624 -17.442 1.00 73.19 800 GLU A CA 1
ATOM 6451 C C . GLU A 1 800 ? 3.605 -0.199 -18.734 1.00 73.19 800 GLU A C 1
ATOM 6453 O O . GLU A 1 800 ? 4.098 0.648 -19.483 1.00 73.19 800 GLU A O 1
ATOM 6458 N N . SER A 1 801 ? 2.449 -0.797 -19.037 1.00 77.12 801 SER A N 1
ATOM 6459 C CA . SER A 1 801 ? 1.702 -0.511 -20.262 1.00 77.12 801 SER A CA 1
ATOM 6460 C C . SER A 1 801 ? 1.073 0.881 -20.193 1.00 77.12 801 SER A C 1
ATOM 6462 O O . SER A 1 801 ? 0.395 1.223 -19.229 1.00 77.12 801 SER A O 1
ATOM 6464 N N . ILE A 1 802 ? 1.283 1.690 -21.235 1.00 79.56 802 ILE A N 1
ATOM 6465 C CA . ILE A 1 802 ? 0.703 3.034 -21.349 1.00 79.56 802 ILE A CA 1
ATOM 6466 C C . ILE A 1 802 ? -0.460 2.967 -22.345 1.00 79.56 802 ILE A C 1
ATOM 6468 O O . ILE A 1 802 ? -0.239 2.590 -23.500 1.00 79.56 802 ILE A O 1
ATOM 6472 N N . PRO A 1 803 ? -1.690 3.332 -21.951 1.00 87.75 803 PRO A N 1
ATOM 6473 C CA . PRO A 1 803 ? -2.818 3.299 -22.864 1.00 87.75 803 PRO A CA 1
ATOM 6474 C C . PRO A 1 803 ? -2.781 4.478 -23.836 1.00 87.75 803 PRO A C 1
ATOM 6476 O O . PRO A 1 803 ? -2.349 5.584 -23.501 1.00 87.75 803 PRO A O 1
ATOM 6479 N N . GLN A 1 804 ? -3.310 4.264 -25.038 1.00 90.06 804 GLN A N 1
ATOM 6480 C CA . GLN A 1 804 ? -3.478 5.324 -26.024 1.00 90.06 804 GLN A CA 1
ATOM 6481 C C . GLN A 1 804 ? -4.605 6.258 -25.575 1.00 90.06 804 GLN A C 1
ATOM 6483 O O . GLN A 1 804 ? -5.730 5.809 -25.373 1.00 90.06 804 GLN A O 1
ATOM 6488 N N . LYS A 1 805 ? -4.330 7.559 -25.448 1.00 91.12 805 LYS A N 1
ATOM 6489 C CA . LYS A 1 805 ? -5.377 8.561 -25.212 1.00 91.12 805 LYS A CA 1
ATOM 6490 C C . LYS A 1 805 ? -6.191 8.757 -26.496 1.00 91.12 805 LYS A C 1
ATOM 6492 O O . LYS A 1 805 ? -5.615 9.018 -27.547 1.00 91.12 805 LYS A O 1
ATOM 6497 N N . MET A 1 806 ? -7.508 8.623 -26.391 1.00 92.19 806 MET A N 1
ATOM 6498 C CA . MET A 1 806 ? -8.470 8.754 -27.493 1.00 92.19 806 MET A CA 1
ATOM 6499 C C . MET A 1 806 ? -9.245 10.076 -27.452 1.00 92.19 806 MET A C 1
ATOM 6501 O O . MET A 1 806 ? -9.909 10.427 -28.420 1.00 92.19 806 MET A O 1
ATOM 6505 N N . SER A 1 807 ? -9.200 10.804 -26.339 1.00 91.62 807 SER A N 1
ATOM 6506 C CA . SER A 1 807 ? -9.748 12.156 -26.227 1.00 91.62 807 SER A CA 1
ATOM 6507 C C . SER A 1 807 ? -8.657 13.217 -26.400 1.00 91.62 807 SER A C 1
ATOM 6509 O O . SER A 1 807 ? -7.474 12.974 -26.155 1.00 91.62 807 SER A O 1
ATOM 6511 N N . VAL A 1 808 ? -9.055 14.432 -26.776 1.00 86.75 808 VAL A N 1
ATOM 6512 C CA . VAL A 1 808 ? -8.125 15.541 -27.062 1.00 86.75 808 VAL A CA 1
ATOM 6513 C C . VAL A 1 808 ? -7.438 16.129 -25.819 1.00 86.75 808 VAL A C 1
ATOM 6515 O O . VAL A 1 808 ? -6.529 16.943 -25.950 1.00 86.75 808 VAL A O 1
ATOM 6518 N N . GLY A 1 809 ? -7.834 15.723 -24.606 1.00 85.88 809 GLY A N 1
ATOM 6519 C CA . GLY A 1 809 ? -7.250 16.218 -23.354 1.00 85.88 809 GLY A CA 1
ATOM 6520 C C . GLY A 1 809 ? -7.851 17.524 -22.830 1.00 85.88 809 GLY A C 1
ATOM 6521 O O . GLY A 1 809 ? -7.312 18.080 -21.877 1.00 85.88 809 GLY A O 1
ATOM 6522 N N . LEU A 1 810 ? -8.933 18.010 -23.443 1.00 87.06 810 LEU A N 1
ATOM 6523 C CA . LEU A 1 810 ? -9.621 19.251 -23.094 1.00 87.06 810 LEU A CA 1
ATOM 6524 C C . LEU A 1 810 ? -11.101 18.971 -22.802 1.00 87.06 810 LEU A C 1
ATOM 6526 O O . LEU A 1 810 ? -11.731 18.184 -23.511 1.00 87.06 810 LEU A O 1
ATOM 6530 N N . GLY A 1 811 ? -11.647 19.623 -21.775 1.00 88.19 811 GLY A N 1
ATOM 6531 C CA . GLY A 1 811 ? -13.003 19.374 -21.284 1.00 88.19 811 GLY A CA 1
ATOM 6532 C C . GLY A 1 811 ? -13.161 17.992 -20.638 1.00 88.19 811 GLY A C 1
ATOM 6533 O O . GLY A 1 811 ? -12.264 17.148 -20.684 1.00 88.19 811 GLY A O 1
ATOM 6534 N N . ALA A 1 812 ? -14.315 17.736 -20.025 1.00 90.75 812 ALA A N 1
ATOM 6535 C CA . ALA A 1 812 ? -14.645 16.396 -19.548 1.00 90.75 812 ALA A CA 1
ATOM 6536 C C . ALA A 1 812 ? -15.084 15.527 -20.735 1.00 90.75 812 ALA A C 1
ATOM 6538 O O . ALA A 1 812 ? -15.842 15.988 -21.588 1.00 90.75 812 ALA A O 1
ATOM 6539 N N . THR A 1 813 ? -14.584 14.291 -20.813 1.00 93.19 813 THR A N 1
ATOM 6540 C CA . THR A 1 813 ? -14.968 13.328 -21.855 1.00 93.19 813 THR A CA 1
ATOM 6541 C C . THR A 1 813 ? -15.323 11.981 -21.225 1.00 93.19 813 THR A C 1
ATOM 6543 O O . THR A 1 813 ? -14.551 11.451 -20.428 1.00 93.19 813 THR A O 1
ATOM 6546 N N . THR A 1 814 ? -16.480 11.424 -21.583 1.00 92.62 814 THR A N 1
ATOM 6547 C CA . THR A 1 814 ? -17.074 10.232 -20.954 1.00 92.62 814 THR A CA 1
ATOM 6548 C C . THR A 1 814 ? -17.802 9.352 -21.979 1.00 92.62 814 THR A C 1
ATOM 6550 O O . THR A 1 814 ? -17.882 9.709 -23.159 1.00 92.62 814 THR A O 1
ATOM 6553 N N . CYS A 1 815 ? -18.312 8.199 -21.533 1.00 90.88 815 CYS A N 1
ATOM 6554 C CA . CYS A 1 815 ? -19.207 7.315 -22.281 1.00 90.88 815 CYS A CA 1
ATOM 6555 C C . CYS A 1 815 ? -18.705 6.981 -23.688 1.00 90.88 815 CYS A C 1
ATOM 6557 O O . CYS A 1 815 ? -19.333 7.301 -24.698 1.00 90.88 815 CYS A O 1
ATOM 6559 N N . SER A 1 816 ? -17.524 6.370 -23.751 1.00 93.25 816 SER A N 1
ATOM 6560 C CA . SER A 1 816 ? -16.910 5.977 -25.013 1.00 93.25 816 SER A CA 1
ATOM 6561 C C . SER A 1 816 ? -17.390 4.618 -25.506 1.00 93.25 816 SER A C 1
ATOM 6563 O O . SER A 1 816 ? -17.416 3.683 -24.716 1.00 93.25 816 SER A O 1
ATOM 6565 N N . PHE A 1 817 ? -17.630 4.447 -26.806 1.00 93.12 817 PHE A N 1
ATOM 6566 C CA . PHE A 1 817 ? -17.915 3.129 -27.390 1.00 93.12 817 PHE A CA 1
ATOM 6567 C C . PHE A 1 817 ? -17.231 2.964 -28.754 1.00 93.12 817 PHE A C 1
ATOM 6569 O O . PHE A 1 817 ? -17.198 3.902 -29.549 1.00 93.12 817 PHE A O 1
ATOM 6576 N N . LEU A 1 818 ? -16.659 1.788 -29.033 1.00 91.06 818 LEU A N 1
ATOM 6577 C CA . LEU A 1 818 ? -15.946 1.505 -30.289 1.00 91.06 818 LEU A CA 1
ATOM 6578 C C . LEU A 1 818 ? -16.884 0.911 -31.346 1.00 91.06 818 LEU A C 1
ATOM 6580 O O . LEU A 1 818 ? -17.667 0.009 -31.052 1.00 91.06 818 LEU A O 1
ATOM 6584 N N . PHE A 1 819 ? -16.749 1.354 -32.598 1.00 90.62 819 PHE A N 1
ATOM 6585 C CA . PHE A 1 819 ? -17.445 0.731 -33.724 1.00 90.62 819 PHE A CA 1
ATOM 6586 C C . PHE A 1 819 ? -16.895 -0.676 -34.013 1.00 90.62 819 PHE A C 1
ATOM 6588 O O . PHE A 1 819 ? -15.700 -0.924 -33.813 1.00 90.62 819 PHE A O 1
ATOM 6595 N N . PRO A 1 820 ? -17.702 -1.582 -34.604 1.00 86.06 820 PRO A N 1
ATOM 6596 C CA . PRO A 1 820 ? -17.227 -2.893 -35.061 1.00 86.06 820 PRO A CA 1
ATOM 6597 C C . PRO A 1 820 ? -16.032 -2.824 -36.030 1.00 86.06 820 PRO A C 1
ATOM 6599 O O . PRO A 1 820 ? -15.196 -3.726 -36.050 1.00 86.06 820 PRO A O 1
ATOM 6602 N N . SER A 1 821 ? -15.915 -1.736 -36.804 1.00 83.00 821 SER A N 1
ATOM 6603 C CA . SER A 1 821 ? -14.784 -1.468 -37.706 1.00 83.00 821 SER A CA 1
ATOM 6604 C C . SER A 1 821 ? -13.459 -1.210 -36.972 1.00 83.00 821 SER A C 1
ATOM 6606 O O . SER A 1 821 ? -12.395 -1.341 -37.577 1.00 83.00 821 SER A O 1
ATOM 6608 N N . LYS A 1 822 ? -13.514 -0.838 -35.681 1.00 83.38 822 LYS A N 1
ATOM 6609 C CA . LYS A 1 822 ? -12.399 -0.447 -34.790 1.00 83.38 822 LYS A CA 1
ATOM 6610 C C . LYS A 1 822 ? -11.601 0.786 -35.205 1.00 83.38 822 LYS A C 1
ATOM 6612 O O . LYS A 1 822 ? -10.632 1.129 -34.524 1.00 83.38 822 LYS A O 1
ATOM 6617 N N . LYS A 1 823 ? -11.977 1.411 -36.319 1.00 85.75 823 LYS A N 1
ATOM 6618 C CA . LYS A 1 823 ? -11.355 2.635 -36.832 1.00 85.75 823 LYS A CA 1
ATOM 6619 C C . LYS A 1 823 ? -11.935 3.889 -36.198 1.00 85.75 823 LYS A C 1
ATOM 6621 O O . LYS A 1 823 ? -11.329 4.948 -36.287 1.00 85.75 823 LYS A O 1
ATOM 6626 N N . GLU A 1 824 ? -13.113 3.763 -35.603 1.00 91.81 824 GLU A N 1
ATOM 6627 C CA . GLU A 1 824 ? -13.891 4.878 -35.091 1.00 91.81 824 GLU A CA 1
ATOM 6628 C C . GLU A 1 824 ? -14.478 4.517 -33.724 1.00 91.81 824 GLU A C 1
ATOM 6630 O O . GLU A 1 824 ? -14.752 3.347 -33.428 1.00 91.81 824 GLU A O 1
ATOM 6635 N N . SER A 1 825 ? -14.689 5.534 -32.899 1.00 94.12 825 SER A N 1
ATOM 6636 C CA . SER A 1 825 ? -15.426 5.479 -31.640 1.00 94.12 825 SER A CA 1
ATOM 6637 C C . SER A 1 825 ? -16.352 6.682 -31.516 1.00 94.12 825 SER A C 1
ATOM 6639 O O . SER A 1 825 ? -16.174 7.692 -32.195 1.00 94.12 825 SER A O 1
ATOM 6641 N N . ILE A 1 826 ? -17.339 6.586 -30.632 1.00 95.31 826 ILE A N 1
ATOM 6642 C CA . ILE A 1 826 ? -18.096 7.747 -30.157 1.00 95.31 826 ILE A CA 1
ATOM 6643 C C . ILE A 1 826 ? -17.657 8.099 -28.747 1.00 95.31 826 ILE A C 1
ATOM 6645 O O . ILE A 1 826 ? -17.439 7.182 -27.960 1.00 95.31 826 ILE A O 1
ATOM 6649 N N . HIS A 1 827 ? -17.548 9.389 -28.430 1.00 94.31 827 HIS A N 1
ATOM 6650 C CA . HIS A 1 827 ? -17.335 9.899 -27.070 1.00 94.31 827 HIS A CA 1
ATOM 6651 C C . HIS A 1 827 ? -18.290 11.067 -26.801 1.00 94.31 827 HIS A C 1
ATOM 6653 O O . HIS A 1 827 ? -18.533 11.870 -27.703 1.00 94.31 827 HIS A O 1
ATOM 6659 N N . ALA A 1 828 ? -18.759 11.219 -25.564 1.00 94.75 828 ALA A N 1
ATOM 6660 C CA . ALA A 1 828 ? -19.434 12.438 -25.126 1.00 94.75 828 ALA A CA 1
ATOM 6661 C C . ALA A 1 828 ? -18.400 13.417 -24.558 1.00 94.75 828 ALA A C 1
ATOM 6663 O O . ALA A 1 828 ? -17.579 13.015 -23.732 1.00 94.75 828 ALA A O 1
ATOM 6664 N N . SER A 1 829 ? -18.397 14.681 -24.987 1.00 93.81 829 SER A N 1
ATOM 6665 C CA . SER A 1 829 ? -17.405 15.668 -24.533 1.00 93.81 829 SER A CA 1
ATOM 6666 C C . SER A 1 829 ? -17.995 17.056 -24.296 1.00 93.81 829 SER A C 1
ATOM 6668 O O . SER A 1 829 ? -18.877 17.487 -25.030 1.00 93.81 829 SER A O 1
ATOM 6670 N N . THR A 1 830 ? -17.450 17.784 -23.315 1.00 92.31 830 THR A N 1
ATOM 6671 C CA . THR A 1 830 ? -17.774 19.201 -23.059 1.00 92.31 830 THR A CA 1
ATOM 6672 C C . THR A 1 830 ? -16.858 20.179 -23.798 1.00 92.31 830 THR A C 1
ATOM 6674 O O . THR A 1 830 ? -16.809 21.360 -23.452 1.00 92.31 830 THR A O 1
ATOM 6677 N N . ILE A 1 831 ? -16.083 19.705 -24.779 1.00 88.44 831 ILE A N 1
ATOM 6678 C CA . ILE A 1 831 ? -15.056 20.488 -25.485 1.00 88.44 831 ILE A CA 1
ATOM 6679 C C . ILE A 1 831 ? -15.588 21.795 -26.090 1.00 88.44 831 ILE A C 1
ATOM 6681 O O . ILE A 1 831 ? -14.868 22.787 -26.144 1.00 88.44 831 ILE A O 1
ATOM 6685 N N . ARG A 1 832 ? -16.862 21.830 -26.495 1.00 85.31 832 ARG A N 1
ATOM 6686 C CA . ARG A 1 832 ? -17.511 23.018 -27.067 1.00 85.31 832 ARG A CA 1
ATOM 6687 C C . ARG A 1 832 ? -17.546 24.212 -26.108 1.00 85.31 832 ARG A C 1
ATOM 6689 O O . ARG A 1 832 ? -17.530 25.350 -26.563 1.00 85.31 832 ARG A O 1
ATOM 6696 N N . ALA A 1 833 ? -17.598 23.958 -24.803 1.00 82.69 833 ALA A N 1
ATOM 6697 C CA . ALA A 1 833 ? -17.660 24.998 -23.778 1.00 82.69 833 ALA A CA 1
ATOM 6698 C C . ALA A 1 833 ? -16.280 25.484 -23.312 1.00 82.69 833 ALA A C 1
ATOM 6700 O O . ALA A 1 833 ? -16.199 26.294 -22.390 1.00 82.69 833 ALA A O 1
ATOM 6701 N N . VAL A 1 834 ? -15.197 24.975 -23.904 1.00 84.50 834 VAL A N 1
ATOM 6702 C CA . VAL A 1 834 ? -13.835 25.391 -23.567 1.00 84.50 834 VAL A CA 1
ATOM 6703 C C . VAL A 1 834 ? -13.536 26.735 -24.227 1.00 84.50 834 VAL A C 1
ATOM 6705 O O . VAL A 1 834 ? -13.526 26.840 -25.453 1.00 84.50 834 VAL A O 1
ATOM 6708 N N . ASP A 1 835 ? -13.256 27.754 -23.414 1.00 77.50 835 ASP A N 1
ATOM 6709 C CA . ASP A 1 835 ? -12.714 29.022 -23.899 1.00 77.50 835 ASP A CA 1
ATOM 6710 C C . ASP A 1 835 ? -11.200 28.888 -24.111 1.00 77.50 835 ASP A C 1
ATOM 6712 O O . ASP A 1 835 ? -10.434 28.660 -23.174 1.00 77.50 835 ASP A O 1
ATOM 6716 N N . PHE A 1 836 ? -10.764 29.018 -25.363 1.00 75.75 836 PHE A N 1
ATOM 6717 C CA . PHE A 1 836 ? -9.355 28.914 -25.743 1.00 75.75 836 PHE A CA 1
ATOM 6718 C C . PHE A 1 836 ? -8.531 30.169 -25.404 1.00 75.75 836 PHE A C 1
ATOM 6720 O O . PHE A 1 836 ? -7.316 30.155 -25.602 1.00 75.75 836 PHE A O 1
ATOM 6727 N N . ASN A 1 837 ? -9.159 31.238 -24.899 1.00 71.31 837 ASN A N 1
ATOM 6728 C CA . ASN A 1 837 ? -8.469 32.451 -24.449 1.00 71.31 837 ASN A CA 1
ATOM 6729 C C . ASN A 1 837 ? -8.029 32.391 -22.976 1.00 71.31 837 ASN A C 1
ATOM 6731 O O . ASN A 1 837 ? -7.202 33.202 -22.556 1.00 71.31 837 ASN A O 1
ATOM 6735 N N . ASP A 1 838 ? -8.557 31.442 -22.200 1.00 64.81 838 ASP A N 1
ATOM 6736 C CA . ASP A 1 838 ? -8.193 31.239 -20.800 1.00 64.81 838 ASP A CA 1
ATOM 6737 C C . ASP A 1 838 ? -6.917 30.397 -20.648 1.00 64.81 838 ASP A C 1
ATOM 6739 O O . ASP A 1 838 ? -6.508 29.639 -21.528 1.00 64.81 838 ASP A O 1
ATOM 6743 N N . ASN A 1 839 ? -6.253 30.515 -19.497 1.00 59.84 839 ASN A N 1
ATOM 6744 C CA . ASN A 1 839 ? -5.021 29.779 -19.224 1.00 59.84 839 ASN A CA 1
ATOM 6745 C C . ASN A 1 839 ? -5.338 28.282 -18.993 1.00 59.84 839 ASN A C 1
ATOM 6747 O O . ASN A 1 839 ? -5.735 27.878 -17.900 1.00 59.84 839 ASN A O 1
ATOM 6751 N N . LEU A 1 840 ? -5.172 27.452 -20.030 1.00 67.69 840 LEU A N 1
ATOM 6752 C CA . LEU A 1 840 ? -5.597 26.040 -20.105 1.00 67.69 840 LEU A CA 1
ATOM 6753 C C . LEU A 1 840 ? -4.780 25.053 -19.235 1.00 67.69 840 LEU A C 1
ATOM 6755 O O . LEU A 1 840 ? -4.740 23.856 -19.527 1.00 67.69 840 LEU A O 1
ATOM 6759 N N . SER A 1 841 ? -4.131 25.505 -18.157 1.00 60.28 841 SER A N 1
ATOM 6760 C CA . SER A 1 841 ? -3.196 24.689 -17.359 1.00 60.28 841 SER A CA 1
ATOM 6761 C C . SER A 1 841 ? -3.813 23.419 -16.754 1.00 60.28 841 SER A C 1
ATOM 6763 O O . SER A 1 841 ? -3.080 22.478 -16.456 1.00 60.28 841 SER A O 1
ATOM 6765 N N . ASN A 1 842 ? -5.144 23.367 -16.613 1.00 61.94 842 ASN A N 1
ATOM 6766 C CA . ASN A 1 842 ? -5.881 22.249 -16.008 1.00 61.94 842 ASN A CA 1
ATOM 6767 C C . ASN A 1 842 ? -6.789 21.503 -17.013 1.00 61.94 842 ASN A C 1
ATOM 6769 O O . ASN A 1 842 ? -7.744 20.845 -16.607 1.00 61.94 842 ASN A O 1
ATOM 6773 N N . GLY A 1 843 ? -6.552 21.634 -18.325 1.00 67.00 843 GLY A N 1
ATOM 6774 C CA . GLY A 1 843 ? -7.330 20.925 -19.355 1.00 67.00 843 GLY A CA 1
ATOM 6775 C C . GLY A 1 843 ? -8.783 21.401 -19.519 1.00 67.00 843 GLY A C 1
ATOM 6776 O O . GLY A 1 843 ? -9.596 20.682 -20.090 1.00 67.00 843 GLY A O 1
ATOM 6777 N N . ALA A 1 844 ? -9.126 22.595 -19.018 1.00 78.88 844 ALA A N 1
ATOM 6778 C CA . ALA A 1 844 ? -10.461 23.208 -19.116 1.00 78.88 844 ALA A CA 1
ATOM 6779 C C . ALA A 1 844 ? -11.618 22.348 -18.562 1.00 78.88 844 ALA A C 1
ATOM 6781 O O . ALA A 1 844 ? -12.699 22.250 -19.143 1.00 78.88 844 ALA A O 1
ATOM 6782 N N . CYS A 1 845 ? -11.383 21.713 -17.415 1.00 83.25 845 CYS A N 1
ATOM 6783 C CA . CYS A 1 845 ? -12.375 20.912 -16.712 1.00 83.25 845 CYS A CA 1
ATOM 6784 C C . CYS A 1 845 ? -13.600 21.719 -16.246 1.00 83.25 845 CYS A C 1
ATOM 6786 O O . CYS A 1 845 ? -13.419 22.684 -15.496 1.00 83.25 845 CYS A O 1
ATOM 6788 N N . PRO A 1 846 ? -14.843 21.303 -16.573 1.00 84.25 846 PRO A N 1
ATOM 6789 C CA . PRO A 1 846 ? -16.029 21.956 -16.035 1.00 84.25 846 PRO A CA 1
ATOM 6790 C C . PRO A 1 846 ? -16.095 21.774 -14.504 1.00 84.25 846 PRO A C 1
ATOM 6792 O O . PRO A 1 846 ? -15.900 20.663 -13.993 1.00 84.25 846 PRO A O 1
ATOM 6795 N N . PRO A 1 847 ? -16.350 22.846 -13.732 1.00 83.75 847 PRO A N 1
ATOM 6796 C CA . PRO A 1 847 ? -16.419 22.757 -12.281 1.00 83.75 847 PRO A CA 1
ATOM 6797 C C . PRO A 1 847 ? -17.667 21.978 -11.847 1.00 83.75 847 PRO A C 1
ATOM 6799 O O . PRO A 1 847 ? -18.780 22.282 -12.266 1.00 83.75 847 PRO A O 1
ATOM 6802 N N . LYS A 1 848 ? -17.497 21.004 -10.946 1.00 88.19 848 LYS A N 1
ATOM 6803 C CA . LYS A 1 848 ? -18.626 20.249 -10.369 1.00 88.19 848 LYS A CA 1
ATOM 6804 C C . LYS A 1 848 ? -19.569 21.172 -9.593 1.00 88.19 848 LYS A C 1
ATOM 6806 O O . LYS A 1 848 ? -19.104 21.951 -8.751 1.00 88.19 848 LYS A O 1
ATOM 6811 N N . LYS A 1 849 ? -20.884 21.034 -9.778 1.00 89.88 849 LYS A N 1
ATOM 6812 C CA . LYS A 1 849 ? -21.903 21.939 -9.223 1.00 89.88 849 LYS A CA 1
ATOM 6813 C C . LYS A 1 849 ? -21.880 21.967 -7.698 1.00 89.88 849 LYS A C 1
ATOM 6815 O O . LYS A 1 849 ? -21.823 23.043 -7.111 1.00 89.88 849 LYS A O 1
ATOM 6820 N N . CYS A 1 850 ? -21.763 20.815 -7.040 1.00 87.88 850 CYS A N 1
ATOM 6821 C CA . CYS A 1 850 ? -21.656 20.737 -5.575 1.00 87.88 850 CYS A CA 1
ATOM 6822 C C . CYS A 1 850 ? -20.327 21.249 -4.987 1.00 87.88 850 CYS A C 1
ATOM 6824 O O . CYS A 1 850 ? -20.175 21.316 -3.768 1.00 87.88 850 CYS A O 1
ATOM 6826 N N . LYS A 1 851 ? -19.350 21.611 -5.829 1.00 86.31 851 LYS A N 1
ATOM 6827 C CA . LYS A 1 851 ? -18.090 22.256 -5.420 1.00 86.31 851 LYS A CA 1
ATOM 6828 C C . LYS A 1 851 ? -18.024 23.735 -5.818 1.00 86.31 851 LYS A C 1
ATOM 6830 O O . LYS A 1 851 ? -17.041 24.400 -5.493 1.00 86.31 851 LYS A O 1
ATOM 6835 N N . SER A 1 852 ? -19.045 24.234 -6.514 1.00 84.88 852 SER A N 1
ATOM 6836 C CA . SER A 1 852 ? -19.127 25.614 -6.993 1.00 84.88 852 SER A CA 1
ATOM 6837 C C . SER A 1 852 ? -19.366 26.616 -5.856 1.00 84.88 852 SER A C 1
ATOM 6839 O O . SER A 1 852 ? -19.663 26.247 -4.715 1.00 84.88 852 SER A O 1
ATOM 6841 N N . VAL A 1 853 ? -19.223 27.908 -6.167 1.00 83.50 853 VAL A N 1
ATOM 6842 C CA . VAL A 1 853 ? -19.565 28.998 -5.239 1.00 83.50 853 VAL A CA 1
ATOM 6843 C C . VAL A 1 853 ? -21.063 28.987 -4.925 1.00 83.50 853 VAL A C 1
ATOM 6845 O O . VAL A 1 853 ? -21.422 29.162 -3.762 1.00 83.50 853 VAL A O 1
ATOM 6848 N N . ASP A 1 854 ? -21.907 28.674 -5.911 1.00 81.69 854 ASP A N 1
ATOM 6849 C CA . ASP A 1 854 ? -23.364 28.586 -5.757 1.00 81.69 854 ASP A CA 1
ATOM 6850 C C . ASP A 1 854 ? -23.760 27.606 -4.650 1.00 81.69 854 ASP A C 1
ATOM 6852 O O . ASP A 1 854 ? -24.607 27.907 -3.820 1.00 81.69 854 ASP A O 1
ATOM 6856 N N . ALA A 1 855 ? -23.088 26.454 -4.554 1.00 85.38 855 ALA A N 1
ATOM 6857 C CA . ALA A 1 855 ? -23.363 25.461 -3.511 1.00 85.38 855 ALA A CA 1
ATOM 6858 C C . ALA A 1 855 ? -22.995 25.936 -2.089 1.00 85.38 855 ALA A C 1
ATOM 6860 O O . ALA A 1 855 ? -23.342 25.281 -1.104 1.00 85.38 855 ALA A O 1
ATOM 6861 N N . LYS A 1 856 ? -22.272 27.056 -1.949 1.00 84.81 856 LYS A N 1
ATOM 6862 C CA . LYS A 1 856 ? -21.977 27.682 -0.650 1.00 84.81 856 LYS A CA 1
ATOM 6863 C C . LYS A 1 856 ? -23.011 28.739 -0.269 1.00 84.81 856 LYS A C 1
ATOM 6865 O O . LYS A 1 856 ? -23.234 28.924 0.928 1.00 84.81 856 LYS A O 1
ATOM 6870 N N . THR A 1 857 ? -23.590 29.425 -1.251 1.00 86.69 857 THR A N 1
ATOM 6871 C CA . THR A 1 857 ? -24.515 30.552 -1.064 1.00 86.69 857 THR A CA 1
ATOM 6872 C C . THR A 1 857 ? -25.980 30.124 -1.115 1.00 86.69 857 THR A C 1
ATOM 6874 O O . THR A 1 857 ? -26.778 30.606 -0.315 1.00 86.69 857 THR A O 1
ATOM 6877 N N . ASP A 1 858 ? -26.333 29.190 -1.996 1.00 90.94 858 ASP A N 1
ATOM 6878 C CA . ASP A 1 858 ? -27.680 28.646 -2.138 1.00 90.94 858 ASP A CA 1
ATOM 6879 C C . ASP A 1 858 ? -27.932 27.553 -1.086 1.00 90.94 858 ASP A C 1
ATOM 6881 O O . ASP A 1 858 ? -27.323 26.479 -1.091 1.00 90.94 858 ASP A O 1
ATOM 6885 N N . VAL A 1 859 ? -28.845 27.841 -0.155 1.00 90.12 859 VAL A N 1
ATOM 6886 C CA . VAL A 1 859 ? -29.204 26.953 0.961 1.00 90.12 859 VAL A CA 1
ATOM 6887 C C . VAL A 1 859 ? -29.811 25.635 0.467 1.00 90.12 859 VAL A C 1
ATOM 6889 O O . VAL A 1 859 ? -29.542 24.585 1.057 1.00 90.12 859 VAL A O 1
ATOM 6892 N N . VAL A 1 860 ? -30.597 25.673 -0.613 1.00 89.62 860 VAL A N 1
ATOM 6893 C CA . VAL A 1 860 ? -31.282 24.503 -1.178 1.00 89.62 860 VAL A CA 1
ATOM 6894 C C . VAL A 1 860 ? -30.266 23.595 -1.860 1.00 89.62 860 VAL A C 1
ATOM 6896 O O . VAL A 1 860 ? -30.186 22.408 -1.536 1.00 89.62 860 VAL A O 1
ATOM 6899 N N . LEU A 1 861 ? -29.416 24.156 -2.724 1.00 89.25 861 LEU A N 1
ATOM 6900 C CA . LEU A 1 861 ? -28.354 23.402 -3.394 1.00 89.25 861 LEU A CA 1
ATOM 6901 C C . LEU A 1 861 ? -27.368 22.801 -2.381 1.00 89.25 861 LEU A C 1
ATOM 6903 O O . LEU A 1 861 ? -27.017 21.624 -2.468 1.00 89.25 861 LEU A O 1
ATOM 6907 N N . LYS A 1 862 ? -26.977 23.573 -1.360 1.00 89.31 862 LYS A N 1
ATOM 6908 C CA . LYS A 1 862 ? -26.126 23.094 -0.263 1.00 89.31 862 LYS A CA 1
ATOM 6909 C C . LYS A 1 862 ? -26.752 21.918 0.484 1.00 89.31 862 LYS A C 1
ATOM 6911 O O . LYS A 1 862 ? -26.044 20.984 0.862 1.00 89.31 862 LYS A O 1
ATOM 6916 N N . HIS A 1 863 ? -28.062 21.962 0.728 1.00 88.94 863 HIS A N 1
ATOM 6917 C CA . HIS A 1 863 ? -28.778 20.869 1.378 1.00 88.94 863 HIS A CA 1
ATOM 6918 C C . HIS A 1 863 ? -28.767 19.605 0.509 1.00 88.94 863 HIS A C 1
ATOM 6920 O O . HIS A 1 863 ? -28.396 18.539 1.002 1.00 88.94 863 HIS A O 1
ATOM 6926 N N . LEU A 1 864 ? -29.079 19.721 -0.785 1.00 87.75 864 LEU A N 1
ATOM 6927 C CA . LEU A 1 864 ? -29.070 18.596 -1.730 1.00 87.75 864 LEU A CA 1
ATOM 6928 C C . LEU A 1 864 ? -27.684 17.935 -1.820 1.00 87.75 864 LEU A C 1
ATOM 6930 O O . LEU A 1 864 ? -27.564 16.721 -1.638 1.00 87.75 864 LEU A O 1
ATOM 6934 N N . CYS A 1 865 ? -26.629 18.738 -1.978 1.00 87.56 865 CYS A N 1
ATOM 6935 C CA . CYS A 1 865 ? -25.245 18.267 -2.075 1.00 87.56 865 CYS A CA 1
ATOM 6936 C C . CYS A 1 865 ? -24.719 17.578 -0.802 1.00 87.56 865 CYS A C 1
ATOM 6938 O O . CYS A 1 865 ? -23.789 16.778 -0.879 1.00 87.56 865 CYS A O 1
ATOM 6940 N N . ASN A 1 866 ? -25.282 17.885 0.373 1.00 85.19 866 ASN A N 1
ATOM 6941 C CA . ASN A 1 866 ? -24.867 17.283 1.646 1.00 85.19 866 ASN A CA 1
ATOM 6942 C C . ASN A 1 866 ? -25.692 16.051 2.041 1.00 85.19 866 ASN A C 1
ATOM 6944 O O . ASN A 1 866 ? -25.273 15.300 2.922 1.00 85.19 866 ASN A O 1
ATOM 6948 N N . THR A 1 867 ? -26.866 15.859 1.438 1.00 81.50 867 THR A N 1
ATOM 6949 C CA . THR A 1 867 ? -27.824 14.811 1.828 1.00 81.50 867 THR A CA 1
ATOM 6950 C C . THR A 1 867 ? -27.878 13.641 0.856 1.00 81.50 867 THR A C 1
ATOM 6952 O O . THR A 1 867 ? -28.255 12.544 1.266 1.00 81.50 867 THR A O 1
ATOM 6955 N N . SER A 1 868 ? -27.478 13.843 -0.401 1.00 78.06 868 SER A N 1
ATOM 6956 C CA . SER A 1 868 ? -27.606 12.849 -1.470 1.00 78.06 868 SER A CA 1
ATOM 6957 C C . SER A 1 868 ? -26.335 12.689 -2.300 1.00 78.06 868 SER A C 1
ATOM 6959 O O . SER A 1 868 ? -25.518 13.603 -2.403 1.00 78.06 868 SER A O 1
ATOM 6961 N N . TYR A 1 869 ? -26.163 11.506 -2.896 1.00 84.56 869 TYR A N 1
ATOM 6962 C CA . TYR A 1 869 ? -25.156 11.289 -3.934 1.00 84.56 869 TYR A CA 1
ATOM 6963 C C . TYR A 1 869 ? -25.722 11.766 -5.270 1.00 84.56 869 TYR A C 1
ATOM 6965 O O . TYR A 1 869 ? -26.686 11.185 -5.766 1.00 84.56 869 TYR A O 1
ATOM 6973 N N . VAL A 1 870 ? -25.120 12.810 -5.838 1.00 89.06 870 VAL A N 1
ATOM 6974 C CA . VAL A 1 870 ? -25.581 13.437 -7.081 1.00 89.06 870 VAL A CA 1
ATOM 6975 C C . VAL A 1 870 ? -24.515 13.393 -8.173 1.00 89.06 870 VAL A C 1
ATOM 6977 O O . VAL A 1 870 ? -23.313 13.420 -7.889 1.00 89.06 870 VAL A O 1
ATOM 6980 N N . TRP A 1 871 ? -24.969 13.336 -9.420 1.00 87.88 871 TRP A N 1
ATOM 6981 C CA . TRP A 1 871 ? -24.154 13.413 -10.628 1.00 87.88 871 TRP A CA 1
ATOM 6982 C C . TRP A 1 871 ? -24.422 14.696 -11.396 1.00 87.88 871 TRP A C 1
ATOM 6984 O O . TRP A 1 871 ? -25.570 15.113 -11.520 1.00 87.88 871 TRP A O 1
ATOM 6994 N N . ASP A 1 872 ? -23.343 15.294 -11.902 1.00 90.38 872 ASP A N 1
ATOM 6995 C CA . ASP A 1 872 ? -23.377 16.485 -12.742 1.00 90.38 872 ASP A CA 1
ATOM 6996 C C . ASP A 1 872 ? -23.813 16.116 -14.167 1.00 90.38 872 ASP A C 1
ATOM 6998 O O . ASP A 1 872 ? -23.153 15.341 -14.861 1.00 90.38 872 ASP A O 1
ATOM 7002 N N . ILE A 1 873 ? -24.909 16.723 -14.604 1.00 91.81 873 ILE A N 1
ATOM 7003 C CA . ILE A 1 873 ? -25.423 16.702 -15.970 1.00 91.81 873 ILE A CA 1
ATOM 7004 C C . ILE A 1 873 ? -24.926 17.985 -16.631 1.00 91.81 873 ILE A C 1
ATOM 7006 O O . ILE A 1 873 ? -25.583 19.026 -16.596 1.00 91.81 873 ILE A O 1
ATOM 7010 N N . PHE A 1 874 ? -23.694 17.949 -17.147 1.00 89.31 874 PHE A N 1
ATOM 7011 C CA . PHE A 1 874 ? -23.108 19.138 -17.762 1.00 89.31 874 PHE A CA 1
ATOM 7012 C C . PHE A 1 874 ? -23.871 19.497 -19.050 1.00 89.31 874 PHE A C 1
ATOM 7014 O O . PHE A 1 874 ? -23.942 18.662 -19.949 1.00 89.31 874 PHE A O 1
ATOM 7021 N N . PRO A 1 875 ? -24.381 20.736 -19.183 1.00 83.31 875 PRO A N 1
ATOM 7022 C CA . PRO A 1 875 ? -25.284 21.143 -20.267 1.00 83.31 875 PRO A CA 1
ATOM 7023 C C . PRO A 1 875 ? -24.590 21.378 -21.620 1.00 83.31 875 PRO A C 1
ATOM 7025 O O . PRO A 1 875 ? -25.186 21.941 -22.531 1.00 83.31 875 PRO A O 1
ATOM 7028 N N . ASN A 1 876 ? -23.318 20.997 -21.735 1.00 87.12 876 ASN A N 1
ATOM 7029 C CA . ASN A 1 876 ? -22.517 21.151 -22.948 1.00 87.12 876 ASN A CA 1
ATOM 7030 C C . ASN A 1 876 ? -21.972 19.807 -23.437 1.00 87.12 876 ASN A C 1
ATOM 7032 O O . ASN A 1 876 ? -20.990 19.786 -24.178 1.00 87.12 876 ASN A O 1
ATOM 7036 N N . TYR A 1 877 ? -22.517 18.696 -22.938 1.00 93.00 877 TYR A N 1
ATOM 7037 C CA . TYR A 1 877 ? -22.144 17.387 -23.443 1.00 93.00 877 TYR A CA 1
ATOM 7038 C C . TYR A 1 877 ? -22.790 17.176 -24.801 1.00 93.00 877 TYR A C 1
ATOM 7040 O O . TYR A 1 877 ? -24.010 17.141 -24.905 1.00 93.00 877 TYR A O 1
ATOM 7048 N N . ASP A 1 878 ? -21.940 17.002 -25.805 1.00 95.06 878 ASP A N 1
ATOM 7049 C CA . ASP A 1 878 ? -22.317 16.565 -27.141 1.00 95.06 878 ASP A CA 1
ATOM 7050 C C . ASP A 1 878 ? -21.607 15.245 -27.466 1.00 95.06 878 ASP A C 1
ATOM 7052 O O . ASP A 1 878 ? -20.498 14.978 -26.983 1.00 95.06 878 ASP A O 1
ATOM 7056 N N . ILE A 1 879 ? -22.214 14.431 -28.331 1.00 96.12 879 ILE A N 1
ATOM 7057 C CA . ILE A 1 879 ? -21.621 13.190 -28.827 1.00 96.12 879 ILE A CA 1
ATOM 7058 C C . ILE A 1 879 ? -20.816 13.482 -30.088 1.00 96.12 879 ILE A C 1
ATOM 7060 O O . ILE A 1 879 ? -21.318 14.034 -31.072 1.00 96.12 879 ILE A O 1
ATOM 7064 N N . TYR A 1 880 ? -19.567 13.033 -30.084 1.00 95.69 880 TYR A N 1
ATOM 7065 C CA . TYR A 1 880 ? -18.635 13.182 -31.188 1.00 95.69 880 TYR A CA 1
ATOM 7066 C C . TYR A 1 880 ? -18.198 11.828 -31.730 1.00 95.69 880 TYR A C 1
ATOM 7068 O O . TYR A 1 880 ? -17.892 10.910 -30.972 1.00 95.69 880 TYR A O 1
ATOM 7076 N N . LEU A 1 881 ? -18.102 11.745 -33.054 1.00 95.38 881 LEU A N 1
ATOM 7077 C CA . LEU A 1 881 ? -17.422 10.681 -33.774 1.00 95.38 881 LEU A CA 1
ATOM 7078 C C . LEU A 1 881 ? -15.918 10.962 -33.782 1.00 95.38 881 LEU A C 1
ATOM 7080 O O . LEU A 1 881 ? -15.486 12.055 -34.161 1.00 95.38 881 LEU A O 1
ATOM 7084 N N . VAL A 1 882 ? -15.124 9.974 -33.389 1.00 94.69 882 VAL A N 1
ATOM 7085 C CA . VAL A 1 882 ? -13.676 10.072 -33.194 1.00 94.69 882 VAL A CA 1
ATOM 7086 C C . VAL A 1 882 ? -12.980 8.969 -33.975 1.00 94.69 882 VAL A C 1
ATOM 7088 O O . VAL A 1 882 ? -13.448 7.835 -33.997 1.00 94.69 882 VAL A O 1
ATOM 7091 N N . ASN A 1 883 ? -11.868 9.288 -34.633 1.00 92.38 883 ASN A N 1
ATOM 7092 C CA . ASN A 1 883 ? -11.080 8.289 -35.354 1.00 92.38 883 ASN A CA 1
ATOM 7093 C C . ASN A 1 883 ? -10.151 7.487 -34.421 1.00 92.38 883 ASN A C 1
ATOM 7095 O O . ASN A 1 883 ? -9.996 7.785 -33.238 1.00 92.38 883 ASN A O 1
ATOM 7099 N N . GLU A 1 884 ? -9.453 6.499 -34.978 1.00 88.19 884 GLU A N 1
ATOM 7100 C CA . GLU A 1 884 ? -8.530 5.618 -34.252 1.00 88.19 884 GLU A CA 1
ATOM 7101 C C . GLU A 1 884 ? -7.328 6.325 -33.606 1.00 88.19 884 GLU A C 1
ATOM 7103 O O . GLU A 1 884 ? -6.650 5.732 -32.767 1.00 88.19 884 GLU A O 1
ATOM 7108 N N . TYR A 1 885 ? -7.072 7.581 -33.977 1.00 88.94 885 TYR A N 1
ATOM 7109 C CA . TYR A 1 885 ? -5.993 8.413 -33.445 1.00 88.94 885 TYR A CA 1
ATOM 7110 C C . TYR A 1 885 ? -6.463 9.376 -32.347 1.00 88.94 885 TYR A C 1
ATOM 7112 O O . TYR A 1 885 ? -5.626 10.034 -31.736 1.00 88.94 885 TYR A O 1
ATOM 7120 N N . GLY A 1 886 ? -7.772 9.457 -32.088 1.00 88.19 886 GLY A N 1
ATOM 7121 C CA . GLY A 1 886 ? -8.352 10.367 -31.100 1.00 88.19 886 GLY A CA 1
ATOM 7122 C C . GLY A 1 886 ? -8.762 11.742 -31.642 1.00 88.19 886 GLY A C 1
ATOM 7123 O O . GLY A 1 886 ? -9.056 12.642 -30.858 1.00 88.19 886 GLY A O 1
ATOM 7124 N N . ASN A 1 887 ? -8.807 11.927 -32.967 1.00 88.94 887 ASN A N 1
ATOM 7125 C CA . ASN A 1 887 ? -9.265 13.178 -33.577 1.00 88.94 887 ASN A CA 1
ATOM 7126 C C . ASN A 1 887 ? -10.781 13.162 -33.790 1.00 88.94 887 ASN A C 1
ATOM 7128 O O . ASN A 1 887 ? -11.326 12.186 -34.312 1.00 88.94 887 ASN A O 1
ATOM 7132 N N . PHE A 1 888 ? -11.446 14.272 -33.465 1.00 89.81 888 PHE A N 1
ATOM 7133 C CA . PHE A 1 888 ? -12.860 14.471 -33.773 1.00 89.81 888 PHE A CA 1
ATOM 7134 C C . PHE A 1 888 ? -13.079 14.535 -35.291 1.00 89.81 888 PHE A C 1
ATOM 7136 O O . PHE A 1 888 ? -12.551 15.415 -35.965 1.00 89.81 888 PHE A O 1
ATOM 7143 N N . ILE A 1 889 ? -13.865 13.598 -35.821 1.00 91.06 889 ILE A N 1
ATOM 7144 C CA . ILE A 1 889 ? -14.290 13.566 -37.226 1.00 91.06 889 ILE A CA 1
ATOM 7145 C C . ILE A 1 889 ? -15.541 14.427 -37.405 1.00 91.06 889 ILE A C 1
ATOM 7147 O O . ILE A 1 889 ? -15.632 15.217 -38.343 1.00 91.06 889 ILE A O 1
ATOM 7151 N N . LYS A 1 890 ? -16.535 14.237 -36.529 1.00 93.38 890 LYS A N 1
ATOM 7152 C CA . LYS A 1 890 ? -17.861 14.841 -36.678 1.00 93.38 890 LYS A CA 1
ATOM 7153 C C . LYS A 1 890 ? -18.549 14.999 -35.327 1.00 93.38 890 LYS A C 1
ATOM 7155 O O . LYS A 1 890 ? -18.510 14.094 -34.503 1.00 93.38 890 LYS A O 1
ATOM 7160 N N . GLN A 1 891 ? -19.227 16.122 -35.134 1.00 94.31 891 GLN A N 1
ATOM 7161 C CA . GLN A 1 891 ? -20.191 16.308 -34.052 1.00 94.31 891 GLN A CA 1
ATOM 7162 C C . GLN A 1 891 ? -21.537 15.686 -34.471 1.00 94.31 891 GLN A C 1
ATOM 7164 O O . GLN A 1 891 ? -22.089 16.058 -35.508 1.00 94.31 891 GLN A O 1
ATOM 7169 N N . LEU A 1 892 ? -22.041 14.710 -33.712 1.00 96.12 892 LEU A N 1
ATOM 7170 C CA . LEU A 1 892 ? -23.275 13.973 -34.025 1.00 96.12 892 LEU A CA 1
ATOM 7171 C C . LEU A 1 892 ? -24.507 14.619 -33.380 1.00 96.12 892 LEU A C 1
ATOM 7173 O O . LEU A 1 892 ? -25.594 14.636 -33.967 1.00 96.12 892 LEU A O 1
ATOM 7177 N N . THR A 1 893 ? -24.340 15.203 -32.197 1.00 94.94 893 THR A N 1
ATOM 7178 C CA . THR A 1 893 ? -25.388 15.946 -31.491 1.00 94.94 893 THR A CA 1
ATOM 7179 C C . THR A 1 893 ? -24.965 17.382 -31.236 1.00 94.94 893 THR A C 1
ATOM 7181 O O . THR A 1 893 ? -23.781 17.681 -31.256 1.00 94.94 893 THR A O 1
ATOM 7184 N N . ASN A 1 894 ? -25.934 18.285 -31.138 1.00 89.88 894 ASN A N 1
ATOM 7185 C CA . ASN A 1 894 ? -25.726 19.723 -30.960 1.00 89.88 894 ASN A CA 1
ATOM 7186 C C . ASN A 1 894 ? -26.901 20.351 -30.199 1.00 89.88 894 ASN A C 1
ATOM 7188 O O . ASN A 1 894 ? -27.234 21.516 -30.436 1.00 89.88 894 ASN A O 1
ATOM 7192 N N . THR A 1 895 ? -27.598 19.542 -29.396 1.00 86.19 895 THR A N 1
ATOM 7193 C CA . THR A 1 895 ? -28.763 20.012 -28.651 1.00 86.19 895 THR A CA 1
ATOM 7194 C C . THR A 1 895 ? -28.300 20.708 -27.379 1.00 86.19 895 THR A C 1
ATOM 7196 O O . THR A 1 895 ? -27.234 20.417 -26.847 1.00 86.19 895 THR A O 1
ATOM 7199 N N . GLU A 1 896 ? -29.060 21.700 -26.924 1.00 83.69 896 GLU A N 1
ATOM 7200 C CA . GLU A 1 896 ? -28.737 22.386 -25.678 1.00 83.69 896 GLU A CA 1
ATOM 7201 C C . GLU A 1 896 ? -29.061 21.463 -24.497 1.00 83.69 896 GLU A C 1
ATOM 7203 O O . GLU A 1 896 ? -30.184 20.969 -24.386 1.00 83.69 896 GLU A O 1
ATOM 7208 N N . GLY A 1 897 ? -28.084 21.225 -23.619 1.00 87.38 897 GLY A N 1
ATOM 7209 C CA . GLY A 1 897 ? -28.233 20.319 -22.488 1.00 87.38 897 GLY A CA 1
ATOM 7210 C C . GLY A 1 897 ? -27.262 19.142 -22.546 1.00 87.38 897 GLY A C 1
ATOM 7211 O O . GLY A 1 897 ? -26.066 19.298 -22.770 1.00 87.38 897 GLY A O 1
ATOM 7212 N N . TYR A 1 898 ? -27.752 17.953 -22.229 1.00 93.81 898 TYR A N 1
ATOM 7213 C CA . TYR A 1 898 ? -26.905 16.786 -22.019 1.00 93.81 898 TYR A CA 1
ATOM 7214 C C . TYR A 1 898 ? -27.184 15.730 -23.073 1.00 93.81 898 TYR A C 1
ATOM 7216 O O . TYR A 1 898 ? -28.244 15.117 -23.019 1.00 93.81 898 TYR A O 1
ATOM 7224 N N . ASP A 1 899 ? -26.226 15.506 -23.972 1.00 95.62 899 ASP A N 1
ATOM 7225 C CA . ASP A 1 899 ? -26.187 14.372 -24.892 1.00 95.62 899 ASP A CA 1
ATOM 7226 C C . ASP A 1 899 ? -24.973 13.486 -24.559 1.00 95.62 899 ASP A C 1
ATOM 7228 O O . ASP A 1 899 ? -23.828 13.809 -24.892 1.00 95.62 899 ASP A O 1
ATOM 7232 N N . ALA A 1 900 ? -25.202 12.357 -23.882 1.00 94.81 900 ALA A N 1
ATOM 7233 C CA . ALA A 1 900 ? -24.133 11.433 -23.488 1.00 94.81 900 ALA A CA 1
ATOM 7234 C C . ALA A 1 900 ? -24.620 9.977 -23.373 1.00 94.81 900 ALA A C 1
ATOM 7236 O O . ALA A 1 900 ? -25.662 9.617 -23.911 1.00 94.81 900 ALA A O 1
ATOM 7237 N N . GLU A 1 901 ? -23.837 9.115 -22.709 1.00 94.31 901 GLU A N 1
ATOM 7238 C CA . GLU A 1 901 ? -24.167 7.692 -22.492 1.00 94.31 901 GLU A CA 1
ATOM 7239 C C . GLU A 1 901 ? -24.434 6.917 -23.795 1.00 94.31 901 GLU A C 1
ATOM 7241 O O . GLU A 1 901 ? -25.228 5.979 -23.835 1.00 94.31 901 GLU A O 1
ATOM 7246 N N . GLY A 1 902 ? -23.756 7.326 -24.873 1.00 94.81 902 GLY A N 1
ATOM 7247 C CA . GLY A 1 902 ? -23.931 6.767 -26.206 1.00 94.81 902 GLY A CA 1
ATOM 7248 C C . GLY A 1 902 ? -23.342 5.365 -26.357 1.00 94.81 902 GLY A C 1
ATOM 7249 O O . GLY A 1 902 ? -22.182 5.133 -26.013 1.00 94.81 902 GLY A O 1
ATOM 7250 N N . THR A 1 903 ? -24.097 4.444 -26.955 1.00 95.44 903 THR A N 1
ATOM 7251 C CA . THR A 1 903 ? -23.619 3.108 -27.341 1.00 95.44 903 THR A CA 1
ATOM 7252 C C . THR A 1 903 ? -24.038 2.755 -28.762 1.00 95.44 903 THR A C 1
ATOM 7254 O O . THR A 1 903 ? -24.963 3.344 -29.323 1.00 95.44 903 THR A O 1
ATOM 7257 N N . ILE A 1 904 ? -23.316 1.822 -29.383 1.00 94.94 904 ILE A N 1
ATOM 7258 C CA . ILE A 1 904 ? -23.437 1.514 -30.814 1.00 94.94 904 ILE A CA 1
ATOM 7259 C C . ILE A 1 904 ? -24.098 0.144 -30.995 1.00 94.94 904 ILE A C 1
ATOM 7261 O O . ILE A 1 904 ? -23.783 -0.804 -30.272 1.00 94.94 904 ILE A O 1
ATOM 7265 N N . SER A 1 905 ? -24.983 0.023 -31.986 1.00 94.56 905 SER A N 1
ATOM 7266 C CA . SER A 1 905 ? -25.610 -1.251 -32.345 1.00 94.56 905 SER A CA 1
ATOM 7267 C C . SER A 1 905 ? -24.583 -2.284 -32.830 1.00 94.56 905 SER A C 1
ATOM 7269 O O . SER A 1 905 ? -23.532 -1.923 -33.368 1.00 94.56 905 SER A O 1
ATOM 7271 N N . PRO A 1 906 ? -24.862 -3.596 -32.716 1.00 91.81 906 PRO A N 1
ATOM 7272 C CA . PRO A 1 906 ? -23.896 -4.631 -33.090 1.00 91.81 906 PRO A CA 1
ATOM 7273 C C . PRO A 1 906 ? -23.465 -4.604 -34.567 1.00 91.81 906 PRO A C 1
ATOM 7275 O O . PRO A 1 906 ? -22.392 -5.114 -34.894 1.00 91.81 906 PRO A O 1
ATOM 7278 N N . ASP A 1 907 ? -24.295 -4.034 -35.446 1.00 92.06 907 ASP A N 1
ATOM 7279 C CA . ASP A 1 907 ? -24.028 -3.829 -36.875 1.00 92.06 907 ASP A CA 1
ATOM 7280 C C . ASP A 1 907 ? -23.382 -2.466 -37.198 1.00 92.06 907 ASP A C 1
ATOM 7282 O O . ASP A 1 907 ? -23.016 -2.217 -38.346 1.00 92.06 907 ASP A O 1
ATOM 7286 N N . GLY A 1 908 ? -23.217 -1.588 -36.202 1.00 93.19 908 GLY A N 1
ATOM 7287 C CA . GLY A 1 908 ? -22.611 -0.264 -36.348 1.00 93.19 908 GLY A CA 1
ATOM 7288 C C . GLY A 1 908 ? -23.503 0.796 -37.003 1.00 93.19 908 GLY A C 1
ATOM 7289 O O . GLY A 1 908 ? -23.002 1.865 -37.351 1.00 93.19 908 GLY A O 1
ATOM 7290 N N . ARG A 1 909 ? -24.794 0.522 -37.224 1.00 94.88 909 ARG A N 1
ATOM 7291 C CA . ARG A 1 909 ? -25.694 1.429 -37.959 1.00 94.88 909 ARG A CA 1
ATOM 7292 C C . ARG A 1 909 ? -26.426 2.434 -37.084 1.00 94.88 909 ARG A C 1
ATOM 7294 O O . ARG A 1 909 ? -26.791 3.494 -37.585 1.00 94.88 909 ARG A O 1
ATOM 7301 N N . LEU A 1 910 ? -26.656 2.110 -35.817 1.00 97.31 910 LEU A N 1
ATOM 7302 C CA . LEU A 1 910 ? -27.447 2.919 -34.897 1.00 97.31 910 LEU A CA 1
ATOM 7303 C C . LEU A 1 910 ? -26.635 3.277 -33.656 1.00 97.31 910 LEU A C 1
ATOM 7305 O O . LEU A 1 910 ? -25.762 2.523 -33.223 1.00 97.31 910 LEU A O 1
ATOM 7309 N N . ILE A 1 911 ? -26.959 4.429 -33.079 1.00 97.75 911 ILE A N 1
ATOM 7310 C CA . ILE A 1 911 ? -26.446 4.894 -31.794 1.00 97.75 911 ILE A CA 1
ATOM 7311 C C . ILE A 1 911 ? -27.645 5.162 -30.894 1.00 97.75 911 ILE A C 1
ATOM 7313 O O . ILE A 1 911 ? -28.517 5.942 -31.275 1.00 97.75 911 ILE A O 1
ATOM 7317 N N . VAL A 1 912 ? -27.683 4.532 -29.719 1.00 97.94 912 VAL A N 1
ATOM 7318 C CA . VAL A 1 912 ? -28.606 4.898 -28.633 1.00 97.94 912 VAL A CA 1
ATOM 7319 C C . VAL A 1 912 ? -27.857 5.773 -27.640 1.00 97.94 912 VAL A C 1
ATOM 7321 O O . VAL A 1 912 ? -26.684 5.520 -27.382 1.00 97.94 912 VAL A O 1
ATOM 7324 N N . TYR A 1 913 ? -28.494 6.814 -27.120 1.00 97.81 913 TYR A N 1
ATOM 7325 C CA . TYR A 1 913 ? -27.878 7.772 -26.208 1.00 97.81 913 TYR A CA 1
ATOM 7326 C C . TYR A 1 913 ? -28.917 8.408 -25.285 1.00 97.81 913 TYR A C 1
ATOM 7328 O O . TYR A 1 913 ? -30.110 8.379 -25.581 1.00 97.81 913 TYR A O 1
ATOM 7336 N N . THR A 1 914 ? -28.461 8.992 -24.181 1.00 97.12 914 THR A N 1
ATOM 7337 C CA . THR A 1 914 ? -29.299 9.789 -23.282 1.00 97.12 914 THR A CA 1
ATOM 7338 C C . THR A 1 914 ? -29.283 11.243 -23.730 1.00 97.12 914 THR A C 1
ATOM 7340 O O . THR A 1 914 ? -28.202 11.796 -23.939 1.00 97.12 914 THR A O 1
ATOM 7343 N N . SER A 1 915 ? -30.456 11.866 -23.840 1.00 96.19 915 SER A N 1
ATOM 7344 C CA . SER A 1 915 ? -30.596 13.277 -24.205 1.00 96.19 915 SER A CA 1
ATOM 7345 C C . SER A 1 915 ? -31.568 14.011 -23.294 1.00 96.19 915 SER A C 1
ATOM 7347 O O . SER A 1 915 ? -32.625 13.479 -22.963 1.00 96.19 915 SER A O 1
ATOM 7349 N N . LEU A 1 916 ? -31.243 15.265 -22.972 1.00 94.69 916 LEU A N 1
ATOM 7350 C CA . LEU A 1 916 ? -32.139 16.206 -22.291 1.00 94.69 916 LEU A CA 1
ATOM 7351 C C . LEU A 1 916 ? -33.036 17.006 -23.264 1.00 94.69 916 LEU A C 1
ATOM 7353 O O . LEU A 1 916 ? -33.786 17.881 -22.837 1.00 94.69 916 LEU A O 1
ATOM 7357 N N . ALA A 1 917 ? -32.983 16.736 -24.574 1.00 93.25 917 ALA A N 1
ATOM 7358 C CA . ALA A 1 917 ? -33.639 17.552 -25.603 1.00 93.25 917 ALA A CA 1
ATOM 7359 C C . ALA A 1 917 ? -35.174 17.665 -25.467 1.00 93.25 917 ALA A C 1
ATOM 7361 O O . ALA A 1 917 ? -35.764 18.637 -25.939 1.00 93.25 917 ALA A O 1
ATOM 7362 N N . SER A 1 918 ? -35.834 16.695 -24.828 1.00 93.38 918 SER A N 1
ATOM 7363 C CA . SER A 1 918 ? -37.279 16.716 -24.539 1.00 93.38 918 SER A CA 1
ATOM 7364 C C . SER A 1 918 ? -37.638 17.470 -23.249 1.00 93.38 918 SER A C 1
ATOM 7366 O O . SER A 1 918 ? -38.821 17.635 -22.948 1.00 93.38 918 SER A O 1
ATOM 7368 N N . GLY A 1 919 ? -36.642 17.933 -22.486 1.00 91.44 919 GLY A N 1
ATOM 7369 C CA . GLY A 1 919 ? -36.802 18.530 -21.157 1.00 91.44 919 GLY A CA 1
ATOM 7370 C C . GLY A 1 919 ? -36.696 17.534 -19.995 1.00 91.44 919 GLY A C 1
ATOM 7371 O O . GLY A 1 919 ? -36.764 17.956 -18.841 1.00 91.44 919 GLY A O 1
ATOM 7372 N N . ASP A 1 920 ? -36.505 16.247 -20.288 1.00 94.88 920 ASP A N 1
ATOM 7373 C CA . ASP A 1 920 ? -36.165 15.193 -19.328 1.00 94.88 920 ASP A CA 1
ATOM 7374 C C . ASP A 1 920 ? -35.049 14.302 -19.897 1.00 94.88 920 ASP A C 1
ATOM 7376 O O . ASP A 1 920 ? -34.797 14.341 -21.102 1.00 94.88 920 ASP A O 1
ATOM 7380 N N . LEU A 1 921 ? -34.344 13.550 -19.048 1.00 95.38 921 LEU A N 1
ATOM 7381 C CA . LEU A 1 921 ? -33.274 12.650 -19.489 1.00 95.38 921 LEU A CA 1
ATOM 7382 C C . LEU A 1 921 ? -33.865 11.363 -20.056 1.00 95.38 921 LEU A C 1
ATOM 7384 O O . LEU A 1 921 ? -34.143 10.418 -19.323 1.00 95.38 921 LEU A O 1
ATOM 7388 N N . GLU A 1 922 ? -34.009 11.343 -21.374 1.00 97.12 922 GLU A N 1
ATOM 7389 C CA . GLU A 1 922 ? -34.669 10.274 -22.115 1.00 97.12 922 GLU A CA 1
ATOM 7390 C C . GLU A 1 922 ? -33.683 9.533 -23.017 1.00 97.12 922 GLU A C 1
ATOM 7392 O O . GLU A 1 922 ? -32.652 10.079 -23.423 1.00 97.12 922 GLU A O 1
ATOM 7397 N N . LEU A 1 923 ? -34.020 8.303 -23.406 1.00 98.00 923 LEU A N 1
ATOM 7398 C CA . LEU A 1 923 ? -33.294 7.592 -24.448 1.00 98.00 923 LEU A CA 1
ATOM 7399 C C . LEU A 1 923 ? -33.706 8.082 -25.828 1.00 98.00 923 LEU A C 1
ATOM 7401 O O . LEU A 1 923 ? -34.886 8.173 -26.171 1.00 98.00 923 LEU A O 1
ATOM 7405 N N . TRP A 1 924 ? -32.702 8.315 -26.654 1.00 97.69 924 TRP A N 1
ATOM 7406 C CA . TRP A 1 924 ? -32.824 8.673 -28.053 1.00 97.69 924 TRP A CA 1
ATOM 7407 C C . TRP A 1 924 ? -32.007 7.712 -28.896 1.00 97.69 924 TRP A C 1
ATOM 7409 O O . TRP A 1 924 ? -31.023 7.128 -28.445 1.00 97.69 924 TRP A O 1
ATOM 7419 N N . ILE A 1 925 ? -32.419 7.545 -30.145 1.00 98.00 925 ILE A N 1
ATOM 7420 C CA . ILE A 1 925 ? -31.703 6.740 -31.125 1.00 98.00 925 ILE A CA 1
ATOM 7421 C C . ILE A 1 925 ? -31.516 7.528 -32.413 1.00 98.00 925 ILE A C 1
ATOM 7423 O O . ILE A 1 925 ? -32.385 8.298 -32.821 1.00 98.00 925 ILE A O 1
ATOM 7427 N N . MET A 1 926 ? -30.370 7.335 -33.053 1.00 97.31 926 MET A N 1
ATOM 7428 C CA . MET A 1 926 ? -30.017 7.956 -34.325 1.00 97.31 926 MET A CA 1
ATOM 7429 C C . MET A 1 926 ? -29.229 6.987 -35.203 1.00 97.31 926 MET A C 1
ATOM 7431 O O . MET A 1 926 ? -28.706 5.980 -34.724 1.00 97.31 926 MET A O 1
ATOM 7435 N N . ASN A 1 927 ? -29.117 7.309 -36.487 1.00 97.38 927 ASN A N 1
ATOM 7436 C CA . ASN A 1 927 ? -28.170 6.655 -37.382 1.00 97.38 927 ASN A CA 1
ATOM 7437 C C . ASN A 1 927 ? -26.730 6.986 -36.957 1.00 97.38 927 ASN A C 1
ATOM 7439 O O . ASN A 1 927 ? -26.469 8.037 -36.369 1.00 97.38 927 ASN A O 1
ATOM 7443 N N . SER A 1 928 ? -25.771 6.122 -37.290 1.00 94.38 928 SER A N 1
ATOM 7444 C CA . SER A 1 928 ? -24.356 6.312 -36.936 1.00 94.38 928 SER A CA 1
ATOM 7445 C C . SER A 1 928 ? -23.710 7.557 -37.552 1.00 94.38 928 SER A C 1
ATOM 7447 O O . SER A 1 928 ? -22.698 8.040 -37.048 1.00 94.38 928 SER A O 1
ATOM 7449 N N . ASP A 1 929 ? -24.319 8.128 -38.593 1.00 92.12 929 ASP A N 1
ATOM 7450 C CA . ASP A 1 929 ? -23.923 9.407 -39.182 1.00 92.12 929 ASP A CA 1
ATOM 7451 C C . ASP A 1 929 ? -24.515 10.637 -38.459 1.00 92.12 929 ASP A C 1
ATOM 7453 O O . ASP A 1 929 ? -24.198 11.772 -38.829 1.00 92.12 929 ASP A O 1
ATOM 7457 N N . GLY A 1 930 ? -25.354 10.432 -37.439 1.00 94.38 930 GLY A N 1
ATOM 7458 C CA . GLY A 1 930 ? -26.043 11.464 -36.660 1.00 94.38 930 GLY A CA 1
ATOM 7459 C C . GLY A 1 930 ? -27.407 11.896 -37.215 1.00 94.38 930 GLY A C 1
ATOM 7460 O O . GLY A 1 930 ? -28.045 12.780 -36.641 1.00 94.38 930 GLY A O 1
ATOM 7461 N N . SER A 1 931 ? -27.870 11.315 -38.325 1.00 95.69 931 SER A N 1
ATOM 7462 C CA . SER A 1 931 ? -29.197 11.584 -38.895 1.00 95.69 931 SER A CA 1
ATOM 7463 C C . SER A 1 931 ? -30.300 10.748 -38.227 1.00 95.69 931 SER A C 1
ATOM 7465 O O . SER A 1 931 ? -30.027 9.822 -37.467 1.00 95.69 931 SER A O 1
ATOM 7467 N N . GLY A 1 932 ? -31.571 11.062 -38.502 1.00 94.62 932 GLY A N 1
ATOM 7468 C CA . GLY A 1 932 ? -32.696 10.212 -38.083 1.00 94.62 932 GLY A CA 1
ATOM 7469 C C . GLY A 1 932 ? -32.919 10.121 -36.568 1.00 94.62 932 GLY A C 1
ATOM 7470 O O . GLY A 1 932 ? -33.402 9.096 -36.094 1.00 94.62 932 GLY A O 1
ATOM 7471 N N . LYS A 1 933 ? -32.558 11.169 -35.815 1.00 95.56 933 LYS A N 1
ATOM 7472 C CA . LYS A 1 933 ? -32.758 11.249 -34.360 1.00 95.56 933 LYS A CA 1
ATOM 7473 C C . LYS A 1 933 ? -34.235 11.090 -34.006 1.00 95.56 933 LYS A C 1
ATOM 7475 O O . LYS A 1 933 ? -35.073 11.830 -34.522 1.00 95.56 933 LYS A O 1
ATOM 7480 N N . ARG A 1 934 ? -34.546 10.172 -33.095 1.00 95.69 934 ARG A N 1
ATOM 7481 C CA . ARG A 1 934 ? -35.884 10.011 -32.517 1.00 95.69 934 ARG A CA 1
ATOM 7482 C C . ARG A 1 934 ? -35.807 9.601 -31.053 1.00 95.69 934 ARG A C 1
ATOM 7484 O O . ARG A 1 934 ? -34.913 8.855 -30.660 1.00 95.69 934 ARG A O 1
ATOM 7491 N N . GLN A 1 935 ? -36.779 10.058 -30.281 1.00 96.56 935 GLN A N 1
ATOM 7492 C CA . GLN A 1 935 ? -36.956 9.705 -28.879 1.00 96.56 935 GLN A CA 1
ATOM 7493 C C . GLN A 1 935 ? -37.532 8.282 -28.754 1.00 96.56 935 GLN A C 1
ATOM 7495 O O . GLN A 1 935 ? -38.386 7.890 -29.553 1.00 96.56 935 GLN A O 1
ATOM 7500 N N . LEU A 1 936 ? -37.051 7.508 -27.780 1.00 96.81 936 LEU A N 1
ATOM 7501 C CA . LEU A 1 936 ? -37.493 6.139 -27.483 1.00 96.81 936 LEU A CA 1
ATOM 7502 C C . LEU A 1 936 ? -38.338 6.048 -26.214 1.00 96.81 936 LEU A C 1
ATOM 7504 O O . LEU A 1 936 ? -39.278 5.259 -26.169 1.00 96.81 936 LEU A O 1
ATOM 7508 N N . THR A 1 937 ? -38.007 6.837 -25.199 1.00 97.38 937 THR A N 1
ATOM 7509 C CA . THR A 1 937 ? -38.686 6.855 -23.899 1.00 97.38 937 THR A CA 1
ATOM 7510 C C . THR A 1 937 ? -39.256 8.244 -23.637 1.00 97.38 937 THR A C 1
ATOM 7512 O O . THR A 1 937 ? -38.764 9.229 -24.183 1.00 97.38 937 THR A O 1
ATOM 7515 N N . ASN A 1 938 ? -40.352 8.333 -22.888 1.00 95.31 938 ASN A N 1
ATOM 7516 C CA . ASN A 1 938 ? -41.052 9.592 -22.607 1.00 95.31 938 ASN A CA 1
ATOM 7517 C C . ASN A 1 938 ? -41.698 9.614 -21.210 1.00 95.31 938 ASN A C 1
ATOM 7519 O O . ASN A 1 938 ? -42.673 10.339 -20.981 1.00 95.31 938 ASN A O 1
ATOM 7523 N N . GLU A 1 939 ? -41.228 8.748 -20.313 1.00 94.31 939 GLU A N 1
ATOM 7524 C CA . GLU A 1 939 ? -41.783 8.607 -18.973 1.00 94.31 939 GLU A CA 1
ATOM 7525 C C . GLU A 1 939 ? -40.882 9.330 -17.976 1.00 94.31 939 GLU A C 1
ATOM 7527 O O . GLU A 1 939 ? -39.689 9.062 -17.921 1.00 94.31 939 GLU A O 1
ATOM 7532 N N . LEU A 1 940 ? -41.484 10.183 -17.140 1.00 94.94 940 LEU A N 1
ATOM 7533 C CA . LEU A 1 940 ? -40.764 11.037 -16.199 1.00 94.94 940 LEU A CA 1
ATOM 7534 C C . LEU A 1 940 ? -39.730 10.266 -15.361 1.00 94.94 940 LEU A C 1
ATOM 7536 O O . LEU A 1 940 ? -40.079 9.346 -14.610 1.00 94.94 940 LEU A O 1
ATOM 7540 N N . GLY A 1 941 ? -38.491 10.748 -15.396 1.00 94.00 941 GLY A N 1
ATOM 7541 C CA . GLY A 1 941 ? -37.370 10.223 -14.635 1.00 94.00 941 GLY A CA 1
ATOM 7542 C C . GLY A 1 941 ? -36.094 10.145 -15.466 1.00 94.00 941 GLY A C 1
ATOM 7543 O O . GLY A 1 941 ? -36.055 10.530 -16.624 1.00 94.00 941 GLY A O 1
ATOM 7544 N N . TYR A 1 942 ? -35.018 9.665 -14.844 1.00 95.25 942 TYR A N 1
ATOM 7545 C CA . TYR A 1 942 ? -33.737 9.537 -15.538 1.00 95.25 942 TYR A CA 1
ATOM 7546 C C . TYR A 1 942 ? -33.617 8.176 -16.222 1.00 95.25 942 TYR A C 1
ATOM 7548 O O . TYR A 1 942 ? -33.498 7.166 -15.517 1.00 95.25 942 TYR A O 1
ATOM 7556 N N . ASP A 1 943 ? -33.554 8.188 -17.556 1.00 96.00 943 ASP A N 1
ATOM 7557 C CA . ASP A 1 943 ? -33.261 7.042 -18.419 1.00 96.00 943 ASP A CA 1
ATOM 7558 C C . ASP A 1 943 ? -31.839 7.152 -18.968 1.00 96.00 943 ASP A C 1
ATOM 7560 O O . ASP A 1 943 ? -31.475 8.151 -19.582 1.00 96.00 943 ASP A O 1
ATOM 7564 N N . GLY A 1 944 ? -31.006 6.129 -18.760 1.00 93.81 944 GLY A N 1
ATOM 7565 C CA . GLY A 1 944 ? -29.639 6.172 -19.272 1.00 93.81 944 GLY A CA 1
ATOM 7566 C C . GLY A 1 944 ? -28.881 4.856 -19.252 1.00 93.81 944 GLY A C 1
ATOM 7567 O O . GLY A 1 944 ? -29.401 3.809 -18.862 1.00 93.81 944 GLY A O 1
ATOM 7568 N N . GLY A 1 945 ? -27.623 4.910 -19.690 1.00 92.00 945 GLY A N 1
ATOM 7569 C CA . GLY A 1 945 ? -26.702 3.773 -19.729 1.00 92.00 945 GLY A CA 1
ATOM 7570 C C . GLY A 1 945 ? -27.244 2.604 -20.547 1.00 92.00 945 GLY A C 1
ATOM 7571 O O . GLY A 1 945 ? -27.260 1.474 -20.055 1.00 92.00 945 GLY A O 1
ATOM 7572 N N . ALA A 1 946 ? -27.755 2.895 -21.744 1.00 95.88 946 ALA A N 1
ATOM 7573 C CA . ALA A 1 946 ? -28.430 1.934 -22.605 1.00 95.88 946 ALA A CA 1
ATOM 7574 C C . ALA A 1 946 ? -27.449 1.103 -23.444 1.00 95.88 946 ALA A C 1
ATOM 7576 O O . ALA A 1 946 ? -26.502 1.644 -24.005 1.00 95.88 946 ALA A O 1
ATOM 7577 N N . PHE A 1 947 ? -27.712 -0.195 -23.598 1.00 95.69 947 PHE A N 1
ATOM 7578 C CA . PHE A 1 947 ? -26.929 -1.124 -24.415 1.00 95.69 947 PHE A CA 1
ATOM 7579 C C . PHE A 1 947 ? -27.839 -1.956 -25.320 1.00 95.69 947 PHE A C 1
ATOM 7581 O O . PHE A 1 947 ? -28.929 -2.365 -24.921 1.00 95.69 947 PHE A O 1
ATOM 7588 N N . PHE A 1 948 ? -27.381 -2.247 -26.536 1.00 95.81 948 PHE A N 1
ATOM 7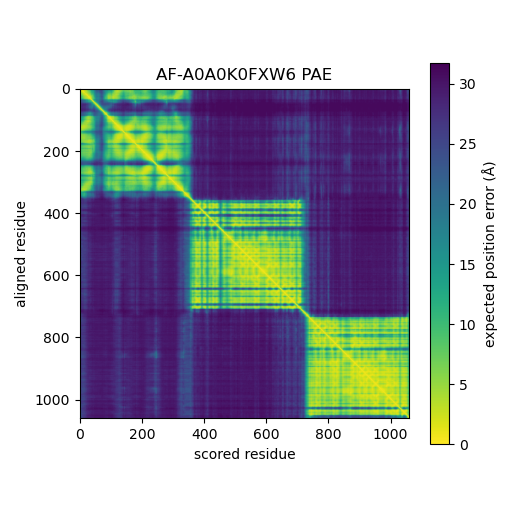589 C CA . PHE A 1 948 ? -28.099 -3.126 -27.460 1.00 95.81 948 PHE A CA 1
ATOM 7590 C C . PHE A 1 948 ? -27.963 -4.605 -27.068 1.00 95.81 948 PHE A C 1
ATOM 7592 O O . PHE A 1 948 ? -26.928 -5.039 -26.555 1.00 95.81 948 PHE A O 1
ATOM 7599 N N . SER A 1 949 ? -28.983 -5.407 -27.378 1.00 95.19 949 SER A N 1
ATOM 7600 C CA . SER A 1 949 ? -28.863 -6.867 -27.400 1.00 95.19 949 SER A CA 1
ATOM 7601 C C . SER A 1 949 ? -27.878 -7.327 -28.493 1.00 95.19 949 SER A C 1
ATOM 7603 O O . SER A 1 949 ? -27.722 -6.641 -29.506 1.00 95.19 949 SER A O 1
ATOM 7605 N N . PRO A 1 950 ? -27.204 -8.485 -28.344 1.00 92.50 950 PRO A N 1
ATOM 7606 C CA . PRO A 1 950 ? -26.286 -9.030 -29.347 1.00 92.50 950 PRO A CA 1
ATOM 7607 C C . PRO A 1 950 ? -26.865 -9.187 -30.759 1.00 92.50 950 PRO A C 1
ATOM 7609 O O . PRO A 1 950 ? -26.103 -9.143 -31.731 1.00 92.50 950 PRO A O 1
ATOM 7612 N N . ASP A 1 951 ? -28.180 -9.399 -30.869 1.00 93.56 951 ASP A N 1
ATOM 7613 C CA . ASP A 1 951 ? -28.920 -9.456 -32.136 1.00 93.56 951 ASP A CA 1
ATOM 7614 C C . ASP A 1 951 ? -29.361 -8.080 -32.675 1.00 93.56 951 ASP A C 1
ATOM 7616 O O . ASP A 1 951 ? -29.810 -7.987 -33.815 1.00 93.56 951 ASP A O 1
ATOM 7620 N N . GLY A 1 952 ? -29.199 -7.011 -31.890 1.00 94.25 952 GLY A N 1
ATOM 7621 C CA . GLY A 1 952 ? -29.535 -5.640 -32.262 1.00 94.25 952 GLY A CA 1
ATOM 7622 C C . GLY A 1 952 ? -31.032 -5.332 -32.298 1.00 94.25 952 GLY A C 1
ATOM 7623 O O . GLY A 1 952 ? -31.404 -4.304 -32.853 1.00 94.25 952 GLY A O 1
ATOM 7624 N N . THR A 1 953 ? -31.893 -6.194 -31.748 1.00 95.56 953 THR A N 1
ATOM 7625 C CA . THR A 1 953 ? -33.356 -6.012 -31.790 1.00 95.56 953 THR A CA 1
ATOM 7626 C C . THR A 1 953 ? -33.923 -5.285 -30.571 1.00 95.56 953 THR A C 1
ATOM 7628 O O . THR A 1 953 ? -34.996 -4.684 -30.662 1.00 95.56 953 THR A O 1
ATOM 7631 N N . LYS A 1 954 ? -33.202 -5.289 -29.443 1.00 96.69 954 LYS A N 1
ATOM 7632 C CA . LYS A 1 954 ? -33.633 -4.716 -28.161 1.00 96.69 954 LYS A CA 1
ATOM 7633 C C . LYS A 1 954 ? -32.568 -3.818 -27.546 1.00 96.69 954 LYS A C 1
ATOM 7635 O O . LYS A 1 954 ? -31.386 -3.900 -27.880 1.00 96.69 954 LYS A O 1
ATOM 7640 N N . ILE A 1 955 ? -33.002 -2.995 -26.600 1.00 97.75 955 ILE A N 1
ATOM 7641 C CA . ILE A 1 955 ? -32.174 -2.107 -25.790 1.00 97.75 955 ILE A CA 1
ATOM 7642 C C . ILE A 1 955 ? -32.463 -2.401 -24.317 1.00 97.75 955 ILE A C 1
ATOM 7644 O O . ILE A 1 955 ? -33.620 -2.423 -23.905 1.00 97.75 955 ILE A O 1
ATOM 7648 N N . ILE A 1 956 ? -31.413 -2.638 -23.531 1.00 97.56 956 ILE A N 1
ATOM 7649 C CA . ILE A 1 956 ? -31.461 -2.733 -22.067 1.00 97.56 956 ILE A CA 1
ATOM 7650 C C . ILE A 1 956 ? -30.850 -1.471 -21.474 1.00 97.56 956 ILE A C 1
ATOM 7652 O O . ILE A 1 956 ? -29.797 -1.024 -21.918 1.00 97.56 956 ILE A O 1
ATOM 7656 N N . PHE A 1 957 ? -31.492 -0.895 -20.471 1.00 97.50 957 PHE A N 1
ATOM 7657 C CA . PHE A 1 957 ? -31.046 0.353 -19.865 1.00 97.50 957 PHE A CA 1
ATOM 7658 C C . PHE A 1 957 ? -31.412 0.414 -18.388 1.00 97.50 957 PHE A C 1
ATOM 7660 O O . PHE A 1 957 ? -32.167 -0.421 -17.883 1.00 97.50 957 PHE A O 1
ATOM 7667 N N . ARG A 1 958 ? -30.847 1.398 -17.689 1.00 95.94 958 ARG A N 1
ATOM 7668 C CA . ARG A 1 958 ? -31.211 1.715 -16.308 1.00 95.94 958 ARG A CA 1
ATOM 7669 C C . ARG A 1 958 ? -32.128 2.932 -16.292 1.00 95.94 958 ARG A C 1
ATOM 7671 O O . ARG A 1 958 ? -31.894 3.892 -17.019 1.00 95.94 958 ARG A O 1
ATOM 7678 N N . ALA A 1 959 ? -33.129 2.903 -15.429 1.00 95.75 959 ALA A N 1
ATOM 7679 C CA . ALA A 1 959 ? -34.115 3.961 -15.335 1.00 95.75 959 ALA A CA 1
ATOM 7680 C C . ALA A 1 959 ? -34.515 4.215 -13.878 1.00 95.75 959 ALA A C 1
ATOM 7682 O O . ALA A 1 959 ? -34.653 3.274 -13.087 1.00 95.75 959 ALA A O 1
ATOM 7683 N N . SER A 1 960 ? -34.723 5.481 -13.523 1.00 93.88 960 SER A N 1
ATOM 7684 C CA . SER A 1 960 ? -35.396 5.871 -12.280 1.00 93.88 960 SER A CA 1
ATOM 7685 C C . SER A 1 960 ? -36.803 6.361 -12.590 1.00 93.88 960 SER A C 1
ATOM 7687 O O . SER A 1 960 ? -37.028 7.061 -13.570 1.00 93.88 960 SER A O 1
ATOM 7689 N N . ARG A 1 961 ? -37.774 5.978 -11.762 1.00 93.31 961 ARG A N 1
ATOM 7690 C CA . ARG A 1 961 ? -39.187 6.339 -11.940 1.00 93.31 961 ARG A CA 1
ATOM 7691 C C . ARG A 1 961 ? -39.714 6.959 -10.644 1.00 93.31 961 ARG A C 1
ATOM 7693 O O . ARG A 1 961 ? -40.212 6.208 -9.802 1.00 93.31 961 ARG A O 1
ATOM 7700 N N . PRO A 1 962 ? -39.550 8.278 -10.418 1.00 92.44 962 PRO A N 1
ATOM 7701 C CA . PRO A 1 962 ? -40.105 8.956 -9.246 1.00 92.44 962 PRO A CA 1
ATOM 7702 C C . PRO A 1 962 ? -41.639 8.901 -9.283 1.00 92.44 962 PRO A C 1
ATOM 7704 O O . PRO A 1 962 ? -42.250 9.301 -10.271 1.00 92.44 962 PRO A O 1
ATOM 7707 N N . LYS A 1 963 ? -42.274 8.401 -8.214 1.00 89.44 963 LYS A N 1
ATOM 7708 C CA . LYS A 1 963 ? -43.736 8.183 -8.178 1.00 89.44 963 LYS A CA 1
ATOM 7709 C C . LYS A 1 963 ? -44.454 9.094 -7.195 1.00 89.44 963 LYS A C 1
ATOM 7711 O O . LYS A 1 963 ? -45.594 9.472 -7.449 1.00 89.44 963 LYS A O 1
ATOM 7716 N N . SER A 1 964 ? -43.826 9.423 -6.066 1.00 93.69 964 SER A N 1
ATOM 7717 C CA . SER A 1 964 ? -44.436 10.323 -5.081 1.00 93.69 964 SER A CA 1
ATOM 7718 C C . SER A 1 964 ? -44.270 11.792 -5.477 1.00 93.69 964 SER A C 1
ATOM 7720 O O . SER A 1 964 ? -43.317 12.162 -6.164 1.00 93.69 964 SER A O 1
ATOM 7722 N N . GLU A 1 965 ? -45.169 12.663 -5.009 1.00 94.31 965 GLU A N 1
ATOM 7723 C CA . GLU A 1 965 ? -45.044 14.107 -5.256 1.00 94.31 965 GLU A CA 1
ATOM 7724 C C . GLU A 1 965 ? -43.711 14.678 -4.751 1.00 94.31 965 GLU A C 1
ATOM 7726 O O . GLU A 1 965 ? -43.150 15.582 -5.371 1.00 94.31 965 GLU A O 1
ATOM 7731 N N . GLU A 1 966 ? -43.204 14.162 -3.630 1.00 91.62 966 GLU A N 1
ATOM 7732 C CA . GLU A 1 966 ? -41.925 14.576 -3.050 1.00 91.62 966 GLU A CA 1
ATOM 7733 C C . GLU A 1 966 ? -40.747 14.159 -3.936 1.00 91.62 966 GLU A C 1
ATOM 7735 O O . GLU A 1 966 ? -39.876 14.981 -4.225 1.00 91.62 966 GLU A O 1
ATOM 7740 N N . GLU A 1 967 ? -40.746 12.916 -4.428 1.00 91.38 967 GLU A N 1
ATOM 7741 C CA . GLU A 1 967 ? -39.726 12.408 -5.352 1.00 91.38 967 GLU A CA 1
ATOM 7742 C C . GLU A 1 967 ? -39.722 13.182 -6.670 1.00 91.38 967 GLU A C 1
ATOM 7744 O O . GLU A 1 967 ? -38.660 13.578 -7.144 1.00 91.38 967 GLU A O 1
ATOM 7749 N N . ILE A 1 968 ? -40.900 13.457 -7.239 1.00 94.94 968 ILE A N 1
ATOM 7750 C CA . ILE A 1 968 ? -41.035 14.214 -8.490 1.00 94.94 968 ILE A CA 1
ATOM 7751 C C . ILE A 1 968 ? -40.520 15.646 -8.317 1.00 94.94 968 ILE A C 1
ATOM 7753 O O . ILE A 1 968 ? -39.777 16.145 -9.165 1.00 94.94 968 ILE A O 1
ATOM 7757 N N . LYS A 1 969 ? -40.882 16.317 -7.213 1.00 94.44 969 LYS A N 1
ATOM 7758 C CA . LYS A 1 969 ? -40.384 17.666 -6.899 1.00 94.44 969 LYS A CA 1
ATOM 7759 C C . LYS A 1 969 ? -38.869 17.664 -6.727 1.00 94.44 969 LYS A C 1
ATOM 7761 O O . LYS A 1 969 ? -38.201 18.528 -7.289 1.00 94.44 969 LYS A O 1
ATOM 7766 N N . LYS A 1 970 ? -38.324 16.687 -5.996 1.00 92.56 970 LYS A N 1
ATOM 7767 C CA . LYS A 1 970 ? -36.878 16.542 -5.793 1.00 92.56 970 LYS A CA 1
ATOM 7768 C C . LYS A 1 970 ? -36.148 16.302 -7.115 1.00 92.56 970 LYS A C 1
ATOM 7770 O O . LYS A 1 970 ? -35.141 16.956 -7.360 1.00 92.56 970 LYS A O 1
ATOM 7775 N N . TYR A 1 971 ? -36.665 15.417 -7.966 1.00 94.38 971 TYR A N 1
ATOM 7776 C CA . TYR A 1 971 ? -36.088 15.114 -9.274 1.00 94.38 971 TYR A CA 1
ATOM 7777 C C . TYR A 1 971 ? -36.029 16.355 -10.172 1.00 94.38 971 TYR A C 1
ATOM 7779 O O . TYR A 1 971 ? -34.953 16.742 -10.619 1.00 94.38 971 TYR A O 1
ATOM 7787 N N . LYS A 1 972 ? -37.161 17.050 -10.350 1.00 94.81 972 LYS A N 1
ATOM 7788 C CA . LYS A 1 972 ? -37.221 18.282 -11.156 1.00 94.81 972 LYS A CA 1
ATOM 7789 C C . LYS A 1 972 ? -36.317 19.387 -10.606 1.00 94.81 972 LYS A C 1
ATOM 7791 O O . LYS A 1 972 ? -35.701 20.121 -11.373 1.00 94.81 972 LYS A O 1
ATOM 7796 N N . LEU A 1 973 ? -36.219 19.495 -9.280 1.00 93.69 973 LEU A N 1
ATOM 7797 C CA . LEU A 1 973 ? -35.332 20.451 -8.622 1.00 93.69 973 LEU A CA 1
ATOM 7798 C C . LEU A 1 973 ? -33.858 20.124 -8.887 1.00 93.69 973 LEU A C 1
ATOM 7800 O O . LEU A 1 973 ? -33.103 21.017 -9.257 1.00 93.69 973 LEU A O 1
ATOM 7804 N N . LEU A 1 974 ? -33.448 18.862 -8.742 1.00 93.88 974 LEU A N 1
ATOM 7805 C CA . LEU A 1 974 ? -32.093 18.427 -9.087 1.00 93.88 974 LEU A CA 1
ATOM 7806 C C . LEU A 1 974 ? -31.779 18.733 -10.557 1.00 93.88 974 LEU A C 1
ATOM 7808 O O . LEU A 1 974 ? -30.759 19.364 -10.835 1.00 93.88 974 LEU A O 1
ATOM 7812 N N . LEU A 1 975 ? -32.693 18.397 -11.471 1.00 93.25 975 LEU A N 1
ATOM 7813 C CA . LEU A 1 975 ? -32.518 18.636 -12.903 1.00 93.25 975 LEU A CA 1
ATOM 7814 C C . LEU A 1 975 ? -32.341 20.129 -13.218 1.00 93.25 975 LEU A C 1
ATOM 7816 O O . LEU A 1 975 ? -31.473 20.487 -14.009 1.00 93.25 975 LEU A O 1
ATOM 7820 N N . SER A 1 976 ? -33.067 21.018 -12.525 1.00 92.44 976 SER A N 1
ATOM 7821 C CA . SER A 1 976 ? -32.914 22.476 -12.680 1.00 92.44 976 SER A CA 1
ATOM 7822 C C . SER A 1 976 ? -31.526 23.011 -12.293 1.00 92.44 976 SER A C 1
ATOM 7824 O O . SER A 1 976 ? -31.107 24.055 -12.789 1.00 92.44 976 SER A O 1
ATOM 7826 N N . TYR A 1 977 ? -30.785 22.286 -11.447 1.00 92.00 977 TYR A N 1
ATOM 7827 C CA . TYR A 1 977 ? -29.392 22.591 -11.108 1.00 92.00 977 TYR A CA 1
ATOM 7828 C C . TYR A 1 977 ? -28.371 21.861 -11.998 1.00 92.00 977 TYR A C 1
ATOM 7830 O O . TYR A 1 977 ? -27.169 22.010 -11.765 1.00 92.00 977 TYR A O 1
ATOM 7838 N N . GLY A 1 978 ? -28.820 21.085 -12.991 1.00 91.81 978 GLY A N 1
ATOM 7839 C CA . GLY A 1 978 ? -27.968 20.200 -13.787 1.00 91.81 978 GLY A CA 1
ATOM 7840 C C . GLY A 1 978 ? -27.472 19.000 -12.981 1.00 91.81 978 GLY A C 1
ATOM 7841 O O . GLY A 1 978 ? -26.304 18.631 -13.080 1.00 91.81 978 GLY A O 1
ATOM 7842 N N . LEU A 1 979 ? -28.325 18.430 -12.125 1.00 93.50 979 LEU A N 1
ATOM 7843 C CA . LEU A 1 979 ? -27.994 17.303 -11.257 1.00 93.50 979 LEU A CA 1
ATOM 7844 C C . LEU A 1 979 ? -29.010 16.166 -11.383 1.00 93.50 979 LEU A C 1
ATOM 7846 O O . LEU A 1 979 ? -30.197 16.396 -11.593 1.00 93.50 979 LEU A O 1
ATOM 7850 N N . VAL A 1 980 ? -28.554 14.937 -11.145 1.00 93.00 980 VAL A N 1
ATOM 7851 C CA . VAL A 1 980 ? -29.418 13.766 -10.916 1.00 93.00 980 VAL A CA 1
ATOM 7852 C C . VAL A 1 980 ? -28.939 12.936 -9.734 1.00 93.00 980 VAL A C 1
ATOM 7854 O O . VAL A 1 980 ? -27.764 12.973 -9.377 1.00 93.00 980 VAL A O 1
ATOM 7857 N N . GLU A 1 981 ? -29.839 12.163 -9.129 1.00 90.38 981 GLU A N 1
ATOM 7858 C CA . GLU A 1 981 ? -29.546 11.250 -8.017 1.00 90.38 981 GLU A CA 1
ATOM 7859 C C . GLU A 1 981 ? -29.732 9.785 -8.471 1.00 90.38 981 GLU A C 1
ATOM 7861 O O . GLU A 1 981 ? -30.843 9.255 -8.409 1.00 90.38 981 GLU A O 1
ATOM 7866 N N . PRO A 1 982 ? -28.669 9.085 -8.914 1.00 86.50 982 PRO A N 1
ATOM 7867 C CA . PRO A 1 982 ? -28.771 7.740 -9.492 1.00 86.50 982 PRO A CA 1
ATOM 7868 C C . PRO A 1 982 ? -28.819 6.628 -8.424 1.00 86.50 982 PRO A C 1
ATOM 7870 O O . PRO A 1 982 ? -28.134 5.608 -8.534 1.00 86.50 982 PRO A O 1
ATOM 7873 N N . LEU A 1 983 ? -29.595 6.829 -7.353 1.00 82.75 983 LEU A N 1
ATOM 7874 C CA . LEU A 1 983 ? -29.654 5.909 -6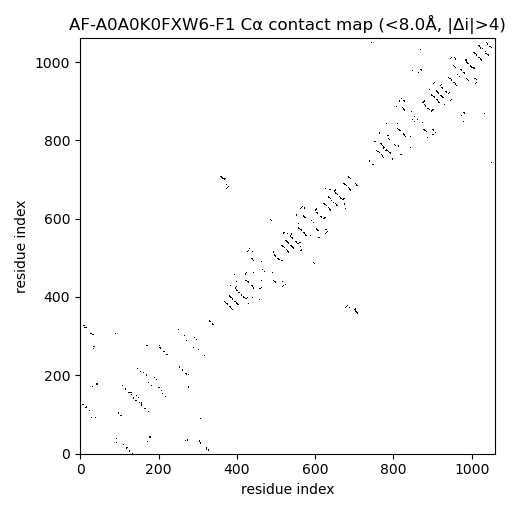.209 1.00 82.75 983 LEU A CA 1
ATOM 7875 C C . LEU A 1 983 ? -30.691 4.794 -6.370 1.00 82.75 983 LEU A C 1
ATOM 7877 O O . LEU A 1 983 ? -30.450 3.696 -5.869 1.00 82.75 983 LEU A O 1
ATOM 7881 N N . SER A 1 984 ? -31.785 5.056 -7.086 1.00 87.19 984 SER A N 1
ATOM 7882 C CA . SER A 1 984 ? -32.911 4.134 -7.294 1.00 87.19 984 SER A CA 1
ATOM 7883 C C . SER A 1 984 ? -33.078 3.840 -8.785 1.00 87.19 984 SER A C 1
ATOM 7885 O O . SER A 1 984 ? -33.959 4.395 -9.437 1.00 87.19 984 SER A O 1
ATOM 7887 N N . MET A 1 985 ? -32.186 3.008 -9.322 1.00 92.12 985 MET A N 1
ATOM 7888 C CA . MET A 1 985 ? -32.114 2.687 -10.749 1.00 92.12 985 MET A CA 1
ATOM 7889 C C . MET A 1 985 ? -32.497 1.226 -10.964 1.00 92.12 985 MET A C 1
ATOM 7891 O O . MET A 1 985 ? -31.803 0.334 -10.476 1.00 92.12 985 MET A O 1
ATOM 7895 N N . GLU A 1 986 ? -33.568 0.980 -11.706 1.00 95.25 986 GLU A N 1
ATOM 7896 C CA . GLU A 1 986 ? -34.015 -0.356 -12.111 1.00 95.25 986 GLU A CA 1
ATOM 7897 C C . GLU A 1 986 ? -33.694 -0.599 -13.585 1.00 95.25 986 GLU A C 1
ATOM 7899 O O . GLU A 1 986 ? -33.462 0.341 -14.339 1.00 95.25 986 GLU A O 1
ATOM 7904 N N . LEU A 1 987 ? -33.660 -1.862 -14.001 1.00 97.31 987 LEU A N 1
ATOM 7905 C CA . LEU A 1 987 ? -33.370 -2.252 -15.373 1.00 97.31 987 LEU A CA 1
ATOM 7906 C C . LEU A 1 987 ? -34.653 -2.385 -16.187 1.00 97.31 987 LEU A C 1
ATOM 7908 O O . LEU A 1 987 ? -35.624 -2.988 -15.724 1.00 97.31 987 LEU A O 1
ATOM 7912 N N . PHE A 1 988 ? -34.626 -1.874 -17.412 1.00 97.19 988 PHE A N 1
ATOM 7913 C CA . PHE A 1 988 ? -35.736 -1.895 -18.359 1.00 97.19 988 PHE A CA 1
ATOM 7914 C C . PHE A 1 988 ? -35.267 -2.378 -19.725 1.00 97.19 988 PHE A C 1
ATOM 7916 O O . PHE A 1 988 ? -34.141 -2.110 -20.136 1.00 97.19 988 PHE A O 1
ATOM 7923 N N . VAL A 1 989 ? -36.149 -3.080 -20.428 1.00 97.44 989 VAL A N 1
ATOM 7924 C CA . VAL A 1 989 ? -35.953 -3.480 -21.821 1.00 97.44 989 VAL A CA 1
ATOM 7925 C C . VAL A 1 989 ? -36.993 -2.783 -22.680 1.00 97.44 989 VAL A C 1
ATOM 7927 O O . VAL A 1 989 ? -38.150 -2.682 -22.284 1.00 97.44 989 VAL A O 1
ATOM 7930 N N . ILE A 1 990 ? -36.574 -2.334 -23.855 1.00 97.38 990 ILE A N 1
ATOM 7931 C CA . ILE A 1 990 ? -37.440 -1.816 -24.913 1.00 97.38 990 ILE A CA 1
ATOM 7932 C C . ILE A 1 990 ? -36.983 -2.400 -26.252 1.00 97.38 990 ILE A C 1
ATOM 7934 O O . ILE A 1 990 ? -35.795 -2.682 -26.439 1.00 97.38 990 ILE A O 1
ATOM 7938 N N . ASN A 1 991 ? -37.900 -2.598 -27.194 1.00 97.19 991 ASN A N 1
ATOM 7939 C CA . ASN A 1 991 ? -37.517 -2.929 -28.563 1.00 97.19 991 ASN A CA 1
ATOM 7940 C C . ASN A 1 991 ? -36.809 -1.734 -29.202 1.00 97.19 991 ASN A C 1
ATOM 7942 O O . ASN A 1 991 ? -37.085 -0.580 -28.875 1.00 97.19 991 ASN A O 1
ATOM 7946 N N . VAL A 1 992 ? -35.911 -1.994 -30.154 1.00 96.19 992 VAL A N 1
ATOM 7947 C CA . VAL A 1 992 ? -35.191 -0.916 -30.844 1.00 96.19 992 VAL A CA 1
ATOM 7948 C C . VAL A 1 992 ? -36.152 0.058 -31.510 1.00 96.19 992 VAL A C 1
ATOM 7950 O O . VAL A 1 992 ? -35.838 1.238 -31.547 1.00 96.19 992 VAL A O 1
ATOM 7953 N N . ASP A 1 993 ? -37.327 -0.372 -31.974 1.00 93.81 993 ASP A N 1
ATOM 7954 C CA . ASP A 1 993 ? -38.361 0.498 -32.550 1.00 93.81 993 ASP A CA 1
ATOM 7955 C C . ASP A 1 993 ? -39.098 1.386 -31.523 1.00 93.81 993 ASP A C 1
ATOM 7957 O O . ASP A 1 993 ? -39.766 2.336 -31.927 1.00 93.81 993 ASP A O 1
ATOM 7961 N N . GLY A 1 994 ? -38.899 1.175 -30.220 1.00 93.69 994 GLY A N 1
ATOM 7962 C CA . GLY A 1 994 ? -39.561 1.901 -29.131 1.00 93.69 994 GLY A CA 1
ATOM 7963 C C . GLY A 1 994 ? -40.809 1.204 -28.576 1.00 93.69 994 GLY A C 1
ATOM 7964 O O . GLY A 1 994 ? -41.497 1.765 -27.728 1.00 93.69 994 GLY A O 1
ATOM 7965 N N . THR A 1 995 ? -41.133 -0.004 -29.042 1.00 96.00 995 THR A N 1
ATOM 7966 C CA . THR A 1 995 ? -42.267 -0.791 -28.532 1.00 96.00 995 THR A CA 1
ATOM 7967 C C . THR A 1 995 ? -41.862 -1.712 -27.373 1.00 96.00 995 THR A C 1
ATOM 7969 O O . THR A 1 995 ? -40.680 -1.905 -27.099 1.00 96.00 995 THR A O 1
ATOM 7972 N N . ASP A 1 996 ? -42.850 -2.293 -26.684 1.00 94.94 996 ASP A N 1
ATOM 7973 C CA . ASP A 1 996 ? -42.658 -3.309 -25.628 1.00 94.94 996 ASP A CA 1
ATOM 7974 C C . ASP A 1 996 ? -41.731 -2.879 -24.472 1.00 94.94 996 ASP A C 1
ATOM 7976 O O . ASP A 1 996 ? -40.926 -3.659 -23.960 1.00 94.94 996 ASP A O 1
ATOM 7980 N N . LEU A 1 997 ? -41.834 -1.614 -24.047 1.00 96.06 997 LEU A N 1
ATOM 7981 C CA . LEU A 1 997 ? -41.125 -1.130 -22.865 1.00 96.06 997 LEU A CA 1
ATOM 7982 C C . LEU A 1 997 ? -41.592 -1.890 -21.615 1.00 96.06 997 LEU A C 1
ATOM 7984 O O . LEU A 1 997 ? -42.766 -1.836 -21.239 1.00 96.06 997 LEU A O 1
ATOM 7988 N N . ARG A 1 998 ? -40.659 -2.552 -20.927 1.00 94.94 998 ARG A N 1
ATOM 7989 C CA . ARG A 1 998 ? -40.949 -3.330 -19.718 1.00 94.94 998 ARG A CA 1
ATOM 7990 C C . ARG A 1 998 ? -39.824 -3.290 -18.691 1.00 94.94 998 ARG A C 1
ATOM 7992 O O . ARG A 1 998 ? -38.642 -3.365 -19.016 1.00 94.94 998 ARG A O 1
ATOM 7999 N N . GLN A 1 999 ? -40.215 -3.229 -17.421 1.00 95.56 999 GLN A N 1
ATOM 8000 C CA . GLN A 1 999 ? -39.306 -3.294 -16.278 1.00 95.56 999 GLN A CA 1
ATOM 8001 C C . GLN A 1 999 ? -38.876 -4.740 -16.003 1.00 95.56 999 GLN A C 1
ATOM 8003 O O . GLN A 1 999 ? -39.723 -5.630 -15.913 1.00 95.56 999 GLN A O 1
ATOM 8008 N N . ILE A 1 1000 ? -37.576 -4.963 -15.811 1.00 95.44 1000 ILE A N 1
ATOM 8009 C CA . ILE A 1 1000 ? -36.985 -6.279 -15.535 1.00 95.44 1000 ILE A CA 1
ATOM 8010 C C . ILE A 1 1000 ? -36.741 -6.480 -14.042 1.00 95.44 1000 ILE A C 1
ATOM 8012 O O . ILE A 1 1000 ? -37.113 -7.511 -13.483 1.00 95.44 1000 ILE A O 1
ATOM 8016 N N . THR A 1 1001 ? -36.127 -5.503 -13.375 1.00 94.94 1001 THR A N 1
ATOM 8017 C CA . THR A 1 1001 ? -35.758 -5.620 -11.958 1.00 94.94 1001 THR A CA 1
ATOM 8018 C C . THR A 1 1001 ? -36.708 -4.834 -11.060 1.00 94.94 1001 THR A C 1
ATOM 8020 O O . THR A 1 1001 ? -37.238 -3.795 -11.444 1.00 94.94 1001 THR A O 1
ATOM 8023 N N . LYS A 1 1002 ? -36.939 -5.347 -9.847 1.00 91.75 1002 LYS A N 1
ATOM 8024 C CA . LYS A 1 1002 ? -37.668 -4.676 -8.753 1.00 91.75 1002 LYS A CA 1
ATOM 8025 C C . LYS A 1 1002 ? -36.890 -4.841 -7.452 1.00 91.75 1002 LYS A C 1
ATOM 8027 O O . LYS A 1 1002 ? -37.403 -5.350 -6.457 1.00 91.75 1002 LYS A O 1
ATOM 8032 N N . LEU A 1 1003 ? -35.601 -4.545 -7.529 1.00 88.94 1003 LEU A N 1
ATOM 8033 C CA . LEU A 1 1003 ? -34.640 -4.860 -6.481 1.00 88.94 1003 LEU A CA 1
ATOM 8034 C C . LEU A 1 1003 ? -34.541 -3.713 -5.464 1.00 88.94 1003 LEU A C 1
ATOM 8036 O O . LEU A 1 1003 ? -34.310 -3.936 -4.279 1.00 88.94 1003 LEU A O 1
ATOM 8040 N N . GLY A 1 1004 ? -34.791 -2.482 -5.893 1.00 84.94 1004 GLY A N 1
ATOM 8041 C CA . GLY A 1 1004 ? -34.422 -1.285 -5.162 1.00 84.94 1004 GLY A CA 1
ATOM 8042 C C . GLY A 1 1004 ? -32.916 -1.033 -5.233 1.00 84.94 1004 GLY A C 1
ATOM 8043 O O . GLY A 1 1004 ? -32.127 -1.869 -5.682 1.00 84.94 1004 GLY A O 1
ATOM 8044 N N . GLY A 1 1005 ? -32.512 0.154 -4.788 1.00 85.69 1005 GLY A N 1
ATOM 8045 C CA . GLY A 1 1005 ? -31.125 0.583 -4.898 1.00 85.69 1005 GLY A CA 1
ATOM 8046 C C . GLY A 1 1005 ? -30.694 0.794 -6.352 1.00 85.69 1005 GLY A C 1
ATOM 8047 O O . GLY A 1 1005 ? -31.480 1.178 -7.214 1.00 85.69 1005 GLY A O 1
ATOM 8048 N N . SER A 1 1006 ? -29.409 0.597 -6.614 1.00 88.50 1006 SER A N 1
ATOM 8049 C CA . SER A 1 1006 ? -28.750 0.976 -7.858 1.00 88.50 1006 SER A CA 1
ATOM 8050 C C . SER A 1 1006 ? -28.362 -0.271 -8.650 1.00 88.50 1006 SER A C 1
ATOM 8052 O O . SER A 1 1006 ? -27.496 -1.030 -8.213 1.00 88.50 1006 SER A O 1
ATOM 8054 N N . ASN A 1 1007 ? -28.978 -0.461 -9.819 1.00 92.56 1007 ASN A N 1
ATOM 8055 C CA . ASN A 1 1007 ? -28.672 -1.533 -10.770 1.00 92.56 1007 ASN A CA 1
ATOM 8056 C C . ASN A 1 1007 ? -28.044 -0.921 -12.032 1.00 92.56 1007 ASN A C 1
ATOM 8058 O O . ASN A 1 1007 ? -28.669 -0.120 -12.724 1.00 92.56 1007 ASN A O 1
ATOM 8062 N N . TRP A 1 1008 ? -26.770 -1.217 -12.282 1.00 88.25 1008 TRP A N 1
ATOM 8063 C CA . TRP A 1 1008 ? -25.892 -0.467 -13.184 1.00 88.25 1008 TRP A CA 1
ATOM 8064 C C . TRP A 1 1008 ? -25.229 -1.347 -14.245 1.00 88.25 1008 TRP A C 1
ATOM 8066 O O . TRP A 1 1008 ? -25.001 -2.535 -14.021 1.00 88.25 1008 TRP A O 1
ATOM 8076 N N . ALA A 1 1009 ? -24.851 -0.705 -15.358 1.00 89.94 1009 ALA A N 1
ATOM 8077 C CA . ALA A 1 1009 ? -24.115 -1.289 -16.482 1.00 89.94 1009 ALA A CA 1
ATOM 8078 C C . ALA A 1 1009 ? -24.679 -2.651 -16.937 1.00 89.94 1009 ALA A C 1
ATOM 8080 O O . ALA A 1 1009 ? -23.972 -3.659 -16.860 1.00 89.94 1009 ALA A O 1
ATOM 8081 N N . PRO A 1 1010 ? -25.961 -2.709 -17.343 1.00 94.69 1010 PRO A N 1
ATOM 8082 C CA . PRO A 1 1010 ? -26.570 -3.959 -17.758 1.00 94.69 1010 PRO A CA 1
ATOM 8083 C C . PRO A 1 1010 ? -26.097 -4.370 -19.156 1.00 94.69 1010 PRO A C 1
ATOM 8085 O O . PRO A 1 1010 ? -26.127 -3.581 -20.092 1.00 94.69 1010 PRO A O 1
ATOM 8088 N N . TYR A 1 1011 ? -25.710 -5.629 -19.311 1.00 93.56 1011 TYR A N 1
ATOM 8089 C CA . TYR A 1 1011 ? -25.282 -6.202 -20.581 1.00 93.56 1011 TYR A CA 1
ATOM 8090 C C . TYR A 1 1011 ? -25.992 -7.519 -20.837 1.00 93.56 1011 TYR A C 1
ATOM 8092 O O . TYR A 1 1011 ? -26.072 -8.374 -19.959 1.00 93.56 1011 TYR A O 1
ATOM 8100 N N . TYR A 1 1012 ? -26.462 -7.722 -22.061 1.00 94.56 1012 TYR A N 1
ATOM 8101 C CA . TYR A 1 1012 ? -26.901 -9.043 -22.487 1.00 94.56 1012 TYR A CA 1
ATOM 8102 C C . TYR A 1 1012 ? -25.711 -9.998 -22.600 1.00 94.56 1012 TYR A C 1
ATOM 8104 O O . TYR A 1 1012 ? -24.644 -9.644 -23.107 1.00 94.56 1012 TYR A O 1
ATOM 8112 N N . LEU A 1 1013 ? -25.922 -11.242 -22.179 1.00 91.62 1013 LEU A N 1
ATOM 8113 C CA . LEU A 1 1013 ? -25.051 -12.349 -22.539 1.00 91.62 1013 LEU A CA 1
ATOM 8114 C C . LEU A 1 1013 ? -25.271 -12.736 -24.006 1.00 91.62 1013 LEU A C 1
ATOM 8116 O O . LEU A 1 1013 ? -26.290 -12.419 -24.619 1.00 91.62 1013 LEU A O 1
ATOM 8120 N N . THR A 1 1014 ? -24.317 -13.475 -24.571 1.00 87.31 1014 THR A N 1
ATOM 8121 C CA . THR A 1 1014 ? -24.318 -13.892 -25.985 1.00 87.31 1014 THR A CA 1
ATOM 8122 C C . THR A 1 1014 ? -25.513 -14.761 -26.388 1.00 87.31 1014 THR A C 1
ATOM 8124 O O . THR A 1 1014 ? -25.744 -14.959 -27.578 1.00 87.31 1014 THR A O 1
ATOM 8127 N N . ASP A 1 1015 ? -26.287 -15.262 -25.423 1.00 89.81 1015 ASP A N 1
ATOM 8128 C CA . ASP A 1 1015 ? -27.505 -16.039 -25.649 1.00 89.81 1015 ASP A CA 1
ATOM 8129 C C . ASP A 1 1015 ? -28.766 -15.193 -25.901 1.00 89.81 1015 ASP A C 1
ATOM 8131 O O . ASP A 1 1015 ? -29.812 -15.775 -26.185 1.00 89.81 1015 ASP A O 1
ATOM 8135 N N . ASN A 1 1016 ? -28.684 -13.857 -25.807 1.00 90.38 1016 ASN A N 1
ATOM 8136 C CA . ASN A 1 1016 ? -29.817 -12.918 -25.891 1.00 90.38 1016 ASN A CA 1
ATOM 8137 C C . ASN A 1 1016 ? -30.951 -13.191 -24.881 1.00 90.38 1016 ASN A C 1
ATOM 8139 O O . ASN A 1 1016 ? -32.065 -12.717 -25.069 1.00 90.38 1016 ASN A O 1
ATOM 8143 N N . LYS A 1 1017 ? -30.708 -13.970 -23.822 1.00 89.75 1017 LYS A N 1
ATOM 8144 C CA . LYS A 1 1017 ? -31.742 -14.359 -22.844 1.00 89.75 1017 LYS A CA 1
ATOM 8145 C C . LYS A 1 1017 ? -31.427 -13.901 -21.437 1.00 89.75 1017 LYS A C 1
ATOM 8147 O O . LYS A 1 1017 ? -32.342 -13.707 -20.639 1.00 89.75 1017 LYS A O 1
ATOM 8152 N N . ARG A 1 1018 ? -30.144 -13.785 -21.112 1.00 94.50 1018 ARG A N 1
ATOM 8153 C CA . ARG A 1 1018 ? -29.674 -13.418 -19.778 1.00 94.50 1018 ARG A CA 1
ATOM 8154 C C . ARG A 1 1018 ? -28.973 -12.076 -19.810 1.00 94.50 1018 ARG A C 1
ATOM 8156 O O . ARG A 1 1018 ? -28.313 -11.731 -20.786 1.00 94.50 1018 ARG A O 1
ATOM 8163 N N . ILE A 1 1019 ? -29.106 -11.344 -18.717 1.00 96.50 1019 ILE A N 1
ATOM 8164 C CA . ILE A 1 1019 ? -28.551 -10.014 -18.512 1.00 96.50 1019 ILE A CA 1
ATOM 8165 C C . ILE A 1 1019 ? -27.618 -10.084 -17.308 1.00 96.50 1019 ILE A C 1
ATOM 8167 O O . ILE A 1 1019 ? -28.011 -10.573 -16.250 1.00 96.50 1019 ILE A O 1
ATOM 8171 N N . ILE A 1 1020 ? -26.392 -9.598 -17.470 1.00 95.50 1020 ILE A N 1
ATOM 8172 C CA . ILE A 1 1020 ? -25.408 -9.419 -16.405 1.00 95.50 1020 ILE A CA 1
ATOM 8173 C C . ILE A 1 1020 ? -25.324 -7.938 -16.037 1.00 95.50 1020 ILE A C 1
ATOM 8175 O O . ILE A 1 1020 ? -25.341 -7.076 -16.912 1.00 95.50 1020 ILE A O 1
ATOM 8179 N N . PHE A 1 1021 ? -25.277 -7.624 -14.748 1.00 95.00 1021 PHE A N 1
ATOM 8180 C CA . PHE A 1 1021 ? -25.296 -6.244 -14.266 1.00 95.00 1021 PHE A CA 1
ATOM 8181 C C . PHE A 1 1021 ? -24.657 -6.125 -12.883 1.00 95.00 1021 PHE A C 1
ATOM 8183 O O . PHE A 1 1021 ? -24.470 -7.110 -12.168 1.00 95.00 1021 PHE A O 1
ATOM 8190 N N . SER A 1 1022 ? -24.323 -4.899 -12.495 1.00 92.75 1022 SER A N 1
ATOM 8191 C CA . SER A 1 1022 ? -23.785 -4.572 -11.176 1.00 92.75 1022 SER A CA 1
ATOM 8192 C C . SER A 1 1022 ? -24.901 -4.059 -10.267 1.00 92.75 1022 SER A C 1
ATOM 8194 O O . SER A 1 1022 ? -25.649 -3.172 -10.668 1.00 92.75 1022 SER A O 1
ATOM 8196 N N . SER A 1 1023 ? -25.040 -4.581 -9.047 1.00 90.81 1023 SER A N 1
ATOM 8197 C CA . SER A 1 1023 ? -26.115 -4.172 -8.131 1.00 90.81 1023 SER A CA 1
ATOM 8198 C C . SER A 1 1023 ? -25.702 -4.138 -6.664 1.00 90.81 1023 SER A C 1
ATOM 8200 O O . SER A 1 1023 ? -24.904 -4.956 -6.197 1.00 90.81 1023 SER A O 1
ATOM 8202 N N . ASN A 1 1024 ? -26.297 -3.207 -5.916 1.00 87.19 1024 ASN A N 1
ATOM 8203 C CA . ASN A 1 1024 ? -26.187 -3.099 -4.460 1.00 87.19 1024 ASN A CA 1
ATOM 8204 C C . ASN A 1 1024 ? -27.394 -3.695 -3.695 1.00 87.19 1024 ASN A C 1
ATOM 8206 O O . ASN A 1 1024 ? -27.460 -3.541 -2.471 1.00 87.19 1024 ASN A O 1
ATOM 8210 N N . PHE A 1 1025 ? -28.294 -4.411 -4.389 1.00 79.81 1025 PHE A N 1
ATOM 8211 C CA . PHE A 1 1025 ? -29.559 -4.986 -3.895 1.00 79.81 1025 PHE A CA 1
ATOM 8212 C C . PHE A 1 1025 ? -29.491 -5.645 -2.505 1.00 79.81 1025 PHE A C 1
ATOM 8214 O O . PHE A 1 1025 ? -30.378 -5.459 -1.679 1.00 79.81 1025 PHE A O 1
ATOM 8221 N N . ASN A 1 1026 ? -28.427 -6.400 -2.214 1.00 67.31 1026 ASN A N 1
ATOM 8222 C CA . ASN A 1 1026 ? -28.296 -7.181 -0.976 1.00 67.31 1026 ASN A CA 1
ATOM 8223 C C . ASN A 1 1026 ? -27.244 -6.613 0.002 1.00 67.31 1026 ASN A C 1
ATOM 8225 O O . ASN A 1 1026 ? -26.696 -7.324 0.850 1.00 67.31 1026 ASN A O 1
ATOM 8229 N N . SER A 1 1027 ? -26.897 -5.329 -0.135 1.00 61.72 1027 SER A N 1
ATOM 8230 C CA . SER A 1 1027 ? -25.936 -4.670 0.752 1.00 61.72 1027 SER A CA 1
ATOM 8231 C C . SER A 1 1027 ? -26.623 -4.169 2.033 1.00 61.72 1027 SER A C 1
ATOM 8233 O O . SER A 1 1027 ? -27.486 -3.301 2.034 1.00 61.72 1027 SER A O 1
ATOM 8235 N N . SER A 1 1028 ? -26.233 -4.726 3.182 1.00 47.44 1028 SER A N 1
ATOM 8236 C CA . SER A 1 1028 ? -26.813 -4.440 4.511 1.00 47.44 1028 SER A CA 1
ATOM 8237 C C . SER A 1 1028 ? -26.396 -3.082 5.116 1.00 47.44 1028 SER A C 1
ATOM 8239 O O . SER A 1 1028 ? -26.426 -2.887 6.338 1.00 47.44 1028 SER A O 1
ATOM 8241 N N . LEU A 1 1029 ? -25.958 -2.129 4.289 1.00 43.81 1029 LEU A N 1
ATOM 8242 C CA . LEU A 1 1029 ? -25.443 -0.831 4.718 1.00 43.81 1029 LEU A CA 1
ATOM 8243 C C . LEU A 1 1029 ? -26.142 0.296 3.955 1.00 43.81 1029 LEU A C 1
ATOM 8245 O O . LEU A 1 1029 ? -26.131 0.333 2.735 1.00 43.81 1029 LEU A O 1
ATOM 8249 N N . THR A 1 1030 ? -26.666 1.269 4.697 1.00 39.06 1030 THR A N 1
ATOM 8250 C CA . THR A 1 1030 ? -27.310 2.502 4.217 1.00 39.06 1030 THR A CA 1
ATOM 8251 C C . THR A 1 1030 ? -26.356 3.484 3.507 1.00 39.06 1030 THR A C 1
ATOM 8253 O O . THR A 1 1030 ? -26.606 4.687 3.510 1.00 39.06 1030 THR A O 1
ATOM 8256 N N . HIS A 1 1031 ? -25.230 3.028 2.943 1.00 46.16 1031 HIS A N 1
ATOM 8257 C CA . HIS A 1 1031 ? -24.249 3.873 2.251 1.00 46.16 1031 HIS A CA 1
ATOM 8258 C C . HIS A 1 1031 ? -23.896 3.289 0.882 1.00 46.16 1031 HIS A C 1
ATOM 8260 O O . HIS A 1 1031 ? -23.503 2.128 0.781 1.00 46.16 1031 HIS A O 1
ATOM 8266 N N . PHE A 1 1032 ? -23.979 4.136 -0.144 1.00 51.06 1032 PHE A N 1
ATOM 8267 C CA . PHE A 1 1032 ? -23.518 3.879 -1.506 1.00 51.06 1032 PHE A CA 1
ATOM 8268 C C . PHE A 1 1032 ? -22.065 3.366 -1.500 1.00 51.06 1032 PHE A C 1
ATOM 8270 O O . PHE A 1 1032 ? -21.183 4.034 -0.953 1.00 51.06 1032 PHE A O 1
ATOM 8277 N N . GLY A 1 1033 ? -21.804 2.173 -2.053 1.00 56.03 1033 GLY A N 1
ATOM 8278 C CA . GLY A 1 1033 ? -20.429 1.664 -2.181 1.00 56.03 1033 GLY A CA 1
ATOM 8279 C C . GLY A 1 1033 ? -20.206 0.148 -2.130 1.00 56.03 1033 GLY A C 1
ATOM 8280 O O . GLY A 1 1033 ? -19.053 -0.268 -2.200 1.00 56.03 1033 GLY A O 1
ATOM 8281 N N . GLU A 1 1034 ? -21.238 -0.693 -2.005 1.00 73.50 1034 GLU A N 1
ATOM 8282 C CA . GLU A 1 1034 ? -21.088 -2.154 -2.125 1.00 73.50 1034 GLU A CA 1
ATOM 8283 C C . GLU A 1 1034 ? -21.922 -2.687 -3.293 1.00 73.50 1034 GLU A C 1
ATOM 8285 O O . GLU A 1 1034 ? -23.132 -2.838 -3.170 1.00 73.50 1034 GLU A O 1
ATOM 8290 N N . PHE A 1 1035 ? -21.253 -2.971 -4.412 1.00 83.31 1035 PHE A N 1
ATOM 8291 C CA . PHE A 1 1035 ? -21.843 -3.561 -5.611 1.00 83.31 1035 PHE A CA 1
ATOM 8292 C C . PHE A 1 1035 ? -21.302 -4.976 -5.832 1.00 83.31 1035 PHE A C 1
ATOM 8294 O O . PHE A 1 1035 ? -20.117 -5.231 -5.610 1.00 83.31 1035 PHE A O 1
ATOM 8301 N N . HIS A 1 1036 ? -22.169 -5.877 -6.285 1.00 87.31 1036 HIS A N 1
ATOM 8302 C CA . HIS A 1 1036 ? -21.823 -7.227 -6.735 1.00 87.31 1036 HIS A CA 1
ATOM 8303 C C . HIS A 1 1036 ? -22.342 -7.441 -8.152 1.00 87.31 1036 HIS A C 1
ATOM 8305 O O . HIS A 1 1036 ? -23.291 -6.780 -8.572 1.00 87.31 1036 HIS A O 1
ATOM 8311 N N . ILE A 1 1037 ? -21.741 -8.381 -8.874 1.00 91.81 1037 ILE A N 1
ATOM 8312 C CA . ILE A 1 1037 ? -22.214 -8.788 -10.193 1.00 91.81 1037 ILE A CA 1
ATOM 8313 C C . ILE A 1 1037 ? -23.363 -9.781 -10.012 1.00 91.81 1037 ILE A C 1
ATOM 8315 O O . ILE A 1 1037 ? -23.226 -10.771 -9.289 1.00 91.81 1037 ILE A O 1
ATOM 8319 N N . TYR A 1 1038 ? -24.477 -9.517 -10.685 1.00 92.62 1038 TYR A N 1
ATOM 8320 C CA . TYR A 1 1038 ? -25.648 -10.380 -10.755 1.00 92.62 1038 TYR A CA 1
ATOM 8321 C C . TYR A 1 1038 ? -25.961 -10.732 -12.202 1.00 92.62 1038 TYR A C 1
ATOM 8323 O O . TYR A 1 1038 ? -25.621 -10.000 -13.130 1.00 92.62 1038 TYR A O 1
ATOM 8331 N N . MET A 1 1039 ? -26.633 -11.860 -12.371 1.00 94.44 1039 MET A N 1
ATOM 8332 C CA . MET A 1 1039 ? -27.205 -12.317 -13.623 1.00 94.44 1039 MET A CA 1
ATOM 8333 C C . MET A 1 1039 ? -28.705 -12.542 -13.421 1.00 94.44 1039 MET A C 1
ATOM 8335 O O . MET A 1 1039 ? -29.120 -13.018 -12.368 1.00 94.44 1039 MET A O 1
ATOM 8339 N N . ILE A 1 1040 ? -29.522 -12.186 -14.406 1.00 95.44 1040 ILE A N 1
ATOM 8340 C CA . ILE A 1 1040 ? -30.977 -12.380 -14.393 1.00 95.44 1040 ILE A CA 1
ATOM 8341 C C . ILE A 1 1040 ? -31.455 -12.748 -15.798 1.00 95.44 1040 ILE A C 1
ATOM 8343 O O . ILE A 1 1040 ? -30.822 -12.378 -16.786 1.00 95.44 1040 ILE A O 1
ATOM 8347 N N . ASN A 1 1041 ? -32.558 -13.477 -15.911 1.00 95.25 1041 ASN A N 1
ATOM 8348 C CA . ASN A 1 1041 ? -33.211 -13.688 -17.197 1.00 95.25 1041 ASN A CA 1
ATOM 8349 C C . ASN A 1 1041 ? -33.929 -12.405 -17.646 1.00 95.25 1041 ASN A C 1
ATOM 8351 O O . ASN A 1 1041 ? -34.378 -11.604 -16.826 1.00 95.25 1041 ASN A O 1
ATOM 8355 N N . GLU A 1 1042 ? -34.090 -12.227 -18.957 1.00 91.56 1042 GLU A N 1
ATOM 8356 C CA . GLU A 1 1042 ? -34.803 -11.083 -19.541 1.00 91.56 1042 GLU A CA 1
ATOM 8357 C C . GLU A 1 1042 ? -36.268 -11.003 -19.070 1.00 91.56 1042 GLU A C 1
ATOM 8359 O O . GLU A 1 1042 ? -36.875 -9.941 -19.103 1.00 91.56 1042 GLU A O 1
ATOM 8364 N N . ASP A 1 1043 ? -36.881 -12.101 -18.630 1.00 90.50 1043 ASP A N 1
ATOM 8365 C CA . ASP A 1 1043 ? -38.236 -12.112 -18.057 1.00 90.50 1043 ASP A CA 1
ATOM 8366 C C . ASP A 1 1043 ? -38.286 -11.665 -16.578 1.00 90.50 1043 ASP A C 1
ATOM 8368 O O . ASP A 1 1043 ? -39.362 -11.613 -15.985 1.00 90.50 1043 ASP A O 1
ATOM 8372 N N . GLY A 1 1044 ? -37.138 -11.324 -15.982 1.00 90.81 1044 GLY A N 1
ATOM 8373 C CA . GLY A 1 1044 ? -37.008 -10.934 -14.576 1.00 90.81 1044 GLY A CA 1
ATOM 8374 C C . GLY A 1 1044 ? -36.884 -12.114 -13.605 1.00 90.81 1044 GLY A C 1
ATOM 8375 O O . GLY A 1 1044 ? -36.825 -11.909 -12.392 1.00 90.81 1044 GLY A O 1
ATOM 8376 N N . THR A 1 1045 ? -36.837 -13.355 -14.099 1.00 93.69 1045 THR A N 1
ATOM 8377 C CA . THR A 1 1045 ? -36.652 -14.558 -13.273 1.00 93.69 1045 THR A CA 1
ATOM 8378 C C . THR A 1 1045 ? -35.179 -14.960 -13.161 1.00 93.69 1045 THR A C 1
ATOM 8380 O O . THR A 1 1045 ? -34.303 -14.413 -13.828 1.00 93.69 1045 THR A O 1
ATOM 8383 N N . GLY A 1 1046 ? -34.878 -15.940 -12.302 1.00 90.94 1046 GLY A N 1
ATOM 8384 C CA . GLY A 1 1046 ? -33.552 -16.566 -12.273 1.00 90.94 1046 GLY A CA 1
ATOM 8385 C C . GLY A 1 1046 ? -32.420 -15.654 -11.795 1.00 90.94 1046 GLY A C 1
ATOM 8386 O O . GLY A 1 1046 ? -31.293 -15.815 -12.251 1.00 90.94 1046 GLY A O 1
ATOM 8387 N N . LEU A 1 1047 ? -32.711 -14.700 -10.900 1.00 93.19 1047 LEU A N 1
ATOM 8388 C CA . LEU A 1 1047 ? -31.691 -13.835 -10.309 1.00 93.19 1047 LEU A CA 1
ATOM 8389 C C . LEU A 1 1047 ? -30.628 -14.671 -9.577 1.00 93.19 1047 LEU A C 1
ATOM 8391 O O . LEU A 1 1047 ? -30.928 -15.378 -8.613 1.00 93.19 1047 LEU A O 1
ATOM 8395 N N . GLU A 1 1048 ? -29.380 -14.530 -10.003 1.00 90.75 1048 GLU A N 1
ATOM 8396 C CA . GLU A 1 1048 ? -28.225 -15.247 -9.481 1.00 90.75 1048 GLU A CA 1
ATOM 8397 C C . GLU A 1 1048 ? -27.069 -14.276 -9.208 1.00 90.75 1048 GLU A C 1
ATOM 8399 O O . GLU A 1 1048 ? -26.781 -13.385 -10.006 1.00 90.75 1048 GLU A O 1
ATOM 8404 N N . GLN A 1 1049 ? -26.383 -14.439 -8.075 1.00 88.75 1049 GLN A N 1
ATOM 8405 C CA . GLN A 1 1049 ? -25.189 -13.659 -7.746 1.00 88.75 1049 GLN A CA 1
ATOM 8406 C C . GLN A 1 1049 ? -23.936 -14.324 -8.337 1.00 88.75 1049 GLN A C 1
ATOM 8408 O O . GLN A 1 1049 ? -23.663 -15.490 -8.061 1.00 88.75 1049 GLN A O 1
ATOM 8413 N N . VAL A 1 1050 ? -23.151 -13.569 -9.108 1.00 87.75 1050 VAL A N 1
ATOM 8414 C CA . VAL A 1 1050 ? -21.971 -14.055 -9.846 1.00 87.75 1050 VAL A CA 1
ATOM 8415 C C . VAL A 1 1050 ? -20.674 -13.873 -9.045 1.00 87.75 1050 VAL A C 1
ATOM 8417 O O . VAL A 1 1050 ? -19.845 -14.781 -9.016 1.00 87.75 1050 VAL A O 1
ATOM 8420 N N . SER A 1 1051 ? -20.499 -12.726 -8.375 1.00 83.19 1051 SER A N 1
ATOM 8421 C CA . SER A 1 1051 ? -19.300 -12.402 -7.575 1.00 83.19 1051 SER A CA 1
ATOM 8422 C C . SER A 1 1051 ? -19.568 -12.473 -6.066 1.00 83.19 1051 SER A C 1
ATOM 8424 O O . SER A 1 1051 ? -20.641 -12.063 -5.614 1.00 83.19 1051 SER A O 1
ATOM 8426 N N . LEU A 1 1052 ? -18.593 -12.916 -5.261 1.00 69.19 1052 LEU A N 1
ATOM 8427 C CA . LEU A 1 1052 ? -18.736 -13.075 -3.804 1.00 69.19 1052 LEU A CA 1
ATOM 8428 C C . LEU A 1 1052 ? -17.714 -12.263 -3.003 1.00 69.19 1052 LEU A C 1
ATOM 8430 O O . LEU A 1 1052 ? -16.638 -11.905 -3.464 1.00 69.19 1052 LEU A O 1
ATOM 8434 N N . LYS A 1 1053 ? -18.033 -12.030 -1.723 1.00 58.06 1053 LYS A N 1
ATOM 8435 C CA . LYS A 1 1053 ? -17.120 -11.414 -0.754 1.00 58.06 1053 LYS A CA 1
ATOM 8436 C C . LYS A 1 1053 ? -16.584 -12.436 0.239 1.00 58.06 1053 LYS A C 1
ATOM 8438 O O . LYS A 1 1053 ? -17.347 -13.186 0.847 1.00 58.06 1053 LYS A O 1
ATOM 8443 N N . LEU A 1 1054 ? -15.297 -12.307 0.556 1.00 43.56 1054 LEU A N 1
ATOM 8444 C CA . LEU A 1 1054 ? -14.574 -13.020 1.618 1.00 43.56 1054 LEU A CA 1
ATOM 8445 C C . LEU A 1 1054 ? -15.295 -13.040 2.991 1.00 43.56 1054 LEU A C 1
ATOM 8447 O O . LEU A 1 1054 ? -15.113 -13.963 3.779 1.00 43.56 1054 LEU A O 1
ATOM 8451 N N . ARG A 1 1055 ? -16.146 -12.044 3.294 1.00 42.12 1055 ARG A N 1
ATOM 8452 C CA . ARG A 1 1055 ? -16.922 -11.983 4.551 1.00 42.12 1055 ARG A CA 1
ATOM 8453 C C . ARG A 1 1055 ? -18.070 -12.995 4.634 1.00 42.12 1055 ARG A C 1
ATOM 8455 O O . ARG A 1 1055 ? -18.378 -13.415 5.744 1.00 42.12 1055 ARG A O 1
ATOM 8462 N N . ASN A 1 1056 ? -18.667 -13.396 3.510 1.00 38.62 1056 ASN A N 1
ATOM 8463 C CA . ASN A 1 1056 ? -19.802 -14.327 3.507 1.00 38.62 1056 ASN A CA 1
ATOM 8464 C C . ASN A 1 1056 ? -19.356 -15.794 3.650 1.00 38.62 1056 ASN A C 1
ATOM 8466 O O . ASN A 1 1056 ? -20.123 -16.608 4.155 1.00 38.62 1056 ASN A O 1
ATOM 8470 N N . LEU A 1 1057 ? -18.101 -16.126 3.316 1.00 37.31 1057 LEU A N 1
ATOM 8471 C CA . LEU A 1 1057 ? -17.501 -17.423 3.668 1.00 37.31 1057 LEU A CA 1
ATOM 8472 C C . LEU A 1 1057 ? -17.298 -17.577 5.178 1.00 37.31 1057 LEU A C 1
ATOM 8474 O O . LEU A 1 1057 ? -17.512 -18.655 5.713 1.00 37.31 1057 LEU A O 1
ATOM 8478 N N . ILE A 1 1058 ? -16.947 -16.497 5.879 1.00 37.88 1058 ILE A N 1
ATOM 8479 C CA . ILE A 1 1058 ? -16.657 -16.525 7.324 1.00 37.88 1058 ILE A CA 1
ATOM 8480 C C . ILE A 1 1058 ? -17.934 -16.683 8.174 1.00 37.88 1058 ILE A C 1
ATOM 8482 O O . ILE A 1 1058 ? -17.839 -17.005 9.347 1.00 37.88 1058 ILE A O 1
ATOM 8486 N N . GLN A 1 1059 ? -19.128 -16.461 7.611 1.00 32.81 1059 GLN A N 1
ATOM 8487 C CA . GLN A 1 1059 ? -20.402 -16.728 8.300 1.00 32.81 1059 GLN A CA 1
ATOM 8488 C C . GLN A 1 1059 ? -20.951 -18.144 8.066 1.00 32.81 1059 GLN A C 1
ATOM 8490 O O . GLN A 1 1059 ? -21.864 -18.553 8.779 1.00 32.81 1059 GLN A O 1
ATOM 8495 N N . LYS A 1 1060 ? -20.439 -18.872 7.062 1.00 33.25 1060 LYS A N 1
ATOM 8496 C CA . LYS A 1 1060 ? -20.845 -20.254 6.744 1.00 33.25 1060 LYS A CA 1
ATOM 8497 C C . LYS A 1 1060 ? -19.952 -21.315 7.409 1.00 33.25 1060 LYS A C 1
ATOM 8499 O O . LYS A 1 1060 ? -20.373 -22.465 7.489 1.00 33.25 1060 LYS A O 1
ATOM 8504 N N . PHE A 1 1061 ? -18.758 -20.922 7.856 1.00 30.36 1061 PHE A N 1
ATOM 8505 C CA . PHE A 1 1061 ? -17.853 -21.679 8.731 1.00 30.36 1061 PHE A CA 1
ATOM 8506 C C . PHE A 1 1061 ? -17.988 -21.183 10.170 1.00 30.36 1061 PHE A C 1
ATOM 8508 O O . PHE A 1 1061 ? -17.809 -22.014 11.088 1.00 30.36 1061 PHE A O 1
#

Foldseek 3Di:
DLVVVLQLLLLLQLVLLLVLCVVQQLLVLQLLQQLEPVHLDFDAPPPPPPPDDDPPPDDDPPDPDDDDDDDDDDDDPVVVVVVVVLDDPVVVVSQVVQCVPVNPVLSCFLVVLCSVQGSNLRSQLSSQLSVQLVVVQVDPPDPRPDLVSNLVSLLRSQLVSLVPRQLSVLLSLARSRHPDPDDSVRSVVVQCVPPNPVSSNFLSVLSNLVSQLVNQLSVQLVVVVVVVVVVCVVVPDPCPVPPPDPDDDPSLVSSLVSNLVSCVVSQLSVSLSSHRSDDPDPDDDSVVVSVCCCVPVNPVSSCGSVSSVSVSPSVSVVSSVVSSVVSSVLCVDDPVSVVVSVVVSCVVVVVVDDDDDPFPAWDFDDFDQDWAQWEADLVRQKIKTKDADPVVVPARAIFIKMAGQDDDPNDGDRDIDTLAPLFEHKDQWYAFNPQRKIKIKGQRPPPPDPPPDPDDDSHVRYDAACLRDPVCVVDPVSVVVSPALAKDFQQQRIWMFTAHPRSHTPDTLDDDSWRWGLWDAELVQFKIWIWTCNVVETFIWMAGNRNHPIDTLDDALWHWHNWEADNVRFKIKIKTDHDDDPVSSVVQSVQVVSRMDGQQQIFIWMATPNSPDTDTLDDLRGRKGQWYDQHNFKIKIKTQSVPPPVRSADIFIWMAGSPVRDIGTDDDQVVWDWHNWDANNSQQKIKTWIPNPDDPPDPRDITIIMTHDDDDDDDDDDDDDDDDDDDDPVVVVPDPDPDDPPLPPDDPDDDQDADFDWADWDAQPVNQKIKTWGDDCPQPNAPAIFIWMDGPVPHGDDNPDRTQTQAPLAEHKDQKEAFNVNFKIKIWGLRVVADPVDDCNRRHYDDDLCRDPCCVVPPVNVVDSVPADKDFFDQRIWMFMTGNNNDTPDTLDDAGTHWGLWYAFLNRFKIWTFDCNVVAGFIWMATNSNHDIDTQDDAPWHWHNWDAQNVRFKIKTKTDHQDDPVSSVVQNVQVVSRMDGQFFIFMWMATPVNPDIDTQDPQGTHWDNWDDDPVSFKIKTWDPSPPPDPDPDDIFIWMATSNNHDIDTNDDDPVVVVVVD

Solvent-accessible surface area (backbone atoms only — not comparable to full-atom values): 58897 Å² total; per-residue (Å²): 97,72,70,63,56,32,49,53,39,19,52,22,34,19,54,13,44,44,57,25,45,69,79,40,41,56,43,54,50,53,23,57,28,51,30,34,92,69,41,89,60,41,64,57,92,64,88,68,77,84,74,79,85,90,80,89,83,78,78,80,81,82,77,81,76,90,85,82,93,81,83,89,77,100,63,86,65,69,65,68,61,49,55,62,64,55,73,51,76,57,62,63,52,51,53,52,49,42,37,72,74,56,33,77,68,46,54,53,54,48,49,70,50,44,52,68,37,50,30,58,45,35,13,50,26,39,25,39,22,50,50,40,37,55,55,49,47,71,38,94,87,50,70,66,93,35,70,68,46,56,39,55,12,48,43,51,12,44,49,54,35,48,72,72,42,32,46,48,49,27,53,32,53,42,52,55,46,38,61,56,96,72,54,72,69,54,53,53,50,51,40,43,74,78,45,38,77,67,46,34,51,40,33,44,69,32,50,53,58,50,36,52,32,59,44,49,20,53,55,43,34,51,51,53,52,51,53,51,50,54,54,47,66,74,68,74,58,73,68,71,87,77,72,78,76,100,74,61,61,70,64,49,50,45,49,44,52,20,46,52,55,22,47,67,74,45,39,51,36,55,28,50,26,48,40,46,35,42,88,87,56,87,78,74,54,73,68,60,48,51,52,46,46,38,72,76,66,32,69,70,56,42,55,44,38,47,44,44,45,52,71,38,49,53,60,31,52,53,48,17,49,54,39,23,53,52,44,49,53,42,64,72,42,60,74,68,44,38,47,50,50,52,46,49,50,47,50,61,47,38,74,78,55,76,79,86,69,103,67,72,63,72,42,82,75,54,87,55,52,42,36,41,57,39,37,67,39,85,84,62,49,39,36,31,29,30,38,44,67,50,71,91,75,78,46,82,42,34,30,34,32,38,34,55,66,54,80,56,91,92,36,75,58,82,67,66,44,71,39,49,88,76,63,21,36,32,44,48,49,36,75,42,94,57,87,59,19,31,35,33,17,29,36,61,82,80,68,79,84,74,90,79,63,104,70,84,67,70,76,81,46,38,86,75,52,61,74,77,38,79,62,25,84,74,34,73,70,51,37,58,58,57,66,53,91,48,69,45,81,53,61,56,47,24,25,35,33,36,22,41,71,83,38,47,77,74,46,73,47,49,88,81,75,30,32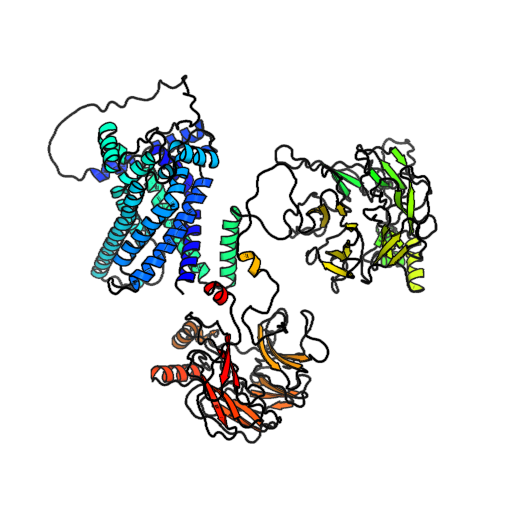,28,34,39,52,29,65,28,77,85,54,59,39,31,34,25,23,31,34,77,86,77,38,32,22,40,27,36,21,34,74,85,38,47,78,70,42,77,54,52,90,60,75,38,45,31,35,53,43,25,50,32,90,83,52,51,35,34,36,26,26,32,31,68,56,88,44,78,66,45,44,52,51,48,54,54,34,48,74,66,34,35,40,80,52,59,57,19,28,41,31,40,35,31,78,85,46,79,47,74,45,77,74,53,89,71,87,18,35,29,40,38,46,28,49,74,52,100,52,30,31,36,31,16,34,22,67,88,36,62,102,79,33,84,62,30,25,29,33,30,38,38,32,72,82,80,68,47,76,44,80,75,50,89,50,86,95,21,40,29,37,36,45,31,57,37,76,84,72,40,34,37,25,26,22,31,41,84,78,80,58,102,81,66,98,61,52,27,25,37,35,35,32,68,56,83,96,69,74,87,80,85,90,82,87,89,85,86,89,82,84,90,84,64,78,69,66,73,74,73,60,94,59,84,66,59,95,82,30,84,82,63,75,89,69,76,78,72,80,71,75,61,50,74,47,72,73,44,67,41,96,82,63,43,30,37,36,28,31,36,27,26,71,88,78,65,67,28,91,34,43,30,36,32,35,46,74,40,74,92,48,76,60,53,87,84,58,78,63,47,60,44,46,85,67,50,19,38,30,45,46,59,34,70,39,85,85,63,50,36,32,38,34,18,29,27,48,85,71,50,68,86,87,55,89,60,87,65,30,52,51,76,79,55,60,79,74,38,72,60,30,74,71,38,68,65,55,33,49,50,58,73,74,50,73,68,45,77,49,57,56,48,22,25,32,28,36,25,39,73,77,21,48,79,75,43,76,46,48,84,63,76,26,35,29,33,42,40,29,61,32,71,85,46,55,34,32,39,27,22,28,30,76,85,78,46,37,23,36,30,38,24,36,64,86,41,47,79,70,43,78,51,52,90,69,74,40,51,34,38,56,42,34,52,28,74,85,48,57,33,34,35,29,26,34,29,70,58,79,48,75,68,46,42,51,50,49,56,52,33,45,75,70,32,30,45,64,78,54,54,20,33,35,33,38,27,33,67,91,46,47,78,71,43,79,40,52,89,68,60,40,35,39,42,76,51,39,58,38,95,80,69,47,37,35,38,29,37,31,33,61,86,50,86,51,105,58,94,85,56,70,37,40,34,35,28,33,71,87,48,45,76,74,43,78,47,55,75,58,82,70,63,57,64,73,76,106